Protein AF-A0AAY5EE55-F1 (afdb_monomer)

Sequence (866 aa):
MGDDSEWMTLPTDQKCEHKVWKARLSGYTEALQQFQRVTDEKSPEWGKYQGLIKTFVADSNAVAQLKGLEAALAYVEKAHVASRTVGEVVSGVVCKVFNQPKARAKELGSDICLMYIEIEKGLDNKNPKIRIKEEKSLKVLKWNFITPREEYVDQLKTQMMPCVAKWLMEDLFHSDFQRHVKAIGTLIEHLEAETGATVSCLDLILKWFTLRFFDTNTSVLMKALEYLRVLFQMLINKDYHLTEHEATSFIPYLILKMGEPKDVVRKDVRGICRLLGQVYPASKIFLFLMDGTKSKNSKQRAECLEELGCLVGMCGMLVFQQTASNALREIAGHIADRDTAVRNAALNALVTAYNICGEQVYKLIGQLSEKSMSMLEERLKRSVKKPSAPAASRPPEEKPSGSANACLLRKPSLRLSEIRSQNAAVQKQNSEVPCMFQLDQNFIMELPELFIPNLAVVDSEEPWLDMPEFKFSLVEPVCSINLIISQVASSDAKTSIQALTKIAEILRHNSEWQVMSGHVDELVVSLLMQLRLLASRRMAAERLEAQRDVDELYSSVIGSLNQLVLAGKLAQEASPGVLKDLVQALLSLILDPQQQQCGGESQLIRAVHILLSTLLKTADSTSTLSALLMLLQESCNSSTCSSEFKELVMKCHWRMIKLLPEKVEALYLDRVLLDIHNFLKVFPREVIRQKPIDLIHRTVKTLLHTLYRLVGPKIMDHLSLIENRDESAVEAHLKRAMKHYVPSLSQVVRSCKCSWLLVFTVHLKPAGPVKSSTKSAAVPFSTENFNPAHFQERLRVRCGLPVVSSKPALPSSMDMLQSQLSQLLEAREEQDSQNVRPRSPVTPVGPPPDLSDFIARLERIKANLH

Secondary structure (DSSP, 8-state):
---TTGGGGS-HHHHHH-SSHHHHHHHHHHHHHHHHH---TT-THHHHHTTTHHHHHH-SSTTHHHHHHHHHHHHHTT-GGGGGTHHHHHHHHHHHTTTSS-HHHHHHHHHHHHHHHHHHHHHHHH-HHHHHHHHHTTSS--S--SS--HHHHHHHHHHHTTTS-HHHHHHHT-S-HHHHHHHHHHHHHHTTTSHHHHHHTHHHHHHHHHHHTT-S-HHHHHHHHHHHHHHHHHHHHTTPPPPHHHHHHHHHHHHHGGG-SSHHHHHHHHHHHHHHTTTS-HHHHHHHHHHHTT-S-HHHHHHHHHHHHHHHHHHGGGGGTT-HHHHHHHHHHGGG-SSHHHHHHHHHHHHHHHHHHTTHHHHHH----HHHHHHHHHHHHHHS-----------------------------------SSS--SS---------TT---TTTT------------------PPPP-----------THHHHHHHHHHT-SSHHHHHHHHHHHHHHTT-TTTGGGGTT-HHHHHHHHHHHHHHHHHHHTT--SHHHHHHHHHHHHHHHHHHHHHHHT-SHHHHS-HHHHHHHHHHHHHHHT-TTTSSSSS--HHHHHHHHHHHHHHHHS-HHHHHHHHHHHHHHHHH-TTS-HHHHHHHHHHHHHHHHHHHHHGGG--HHHHHHHHHHHHHHS-TTTTTSHHHHHHHHHHHHHHHHHHHHHGGGGGTT-TT-S-TTT-TTHHHHHHHGGG-PPPHHHHHTT------------------------------------SHHHHHHHHHHS-PPPPP---PPPPHHHHHHHHHHHHHHHHHHHHTS------------PPPPTHHHHHHHHHHHTT--

Radius of gyration: 39.8 Å; Cα contacts (8 Å, |Δi|>4): 716; chains: 1; bounding box: 117×110×102 Å

Solvent-accessible surface area (backbone atoms only — not comparable to full-atom values): 52121 Å² total; per-residue (Å²): 133,82,77,95,57,68,68,75,78,50,57,50,73,59,17,51,71,39,91,52,59,72,42,20,35,47,11,24,53,52,45,33,53,47,44,70,67,58,84,59,46,80,45,72,73,52,61,72,44,60,80,48,51,38,50,28,41,48,46,91,46,80,66,35,19,51,43,13,35,56,26,42,38,48,37,55,80,46,31,71,65,36,79,78,37,45,72,58,36,51,48,22,25,65,70,57,24,65,75,48,91,53,64,72,43,36,50,49,44,47,53,43,52,51,53,47,50,51,48,49,53,35,49,41,45,43,32,56,74,45,50,55,47,37,36,74,67,64,77,43,83,68,70,74,72,96,65,91,51,68,75,59,52,54,51,48,50,62,41,40,54,66,65,44,60,68,76,52,52,57,26,65,70,47,97,44,65,68,38,39,40,50,39,46,49,54,53,52,73,43,43,82,81,41,44,72,60,50,63,50,41,39,56,60,54,44,42,52,50,48,54,52,67,71,53,89,51,64,66,45,45,53,50,49,48,54,39,50,46,52,49,44,52,48,31,54,75,66,73,47,64,60,49,74,64,46,44,63,44,28,51,66,54,55,49,58,45,38,41,46,90,51,65,67,55,28,54,50,47,54,50,40,54,61,42,44,53,70,26,39,63,53,44,60,54,46,53,55,34,55,57,35,46,71,46,90,48,57,54,18,21,17,51,27,31,42,50,49,22,48,51,39,63,74,54,43,76,67,44,42,67,94,46,44,46,58,53,43,25,55,44,55,54,34,47,73,46,89,49,68,61,30,21,48,20,23,48,52,24,49,48,39,50,30,76,74,54,44,75,57,45,62,72,32,38,50,94,68,56,67,74,49,48,51,55,47,50,54,51,46,63,60,64,71,72,68,84,92,84,89,87,83,83,85,88,90,88,87,88,92,87,80,89,88,86,88,81,90,87,87,86,87,86,83,86,95,83,87,88,88,86,86,84,89,84,89,86,79,86,86,89,83,78,83,77,90,75,73,81,63,84,65,80,80,62,87,74,86,88,76,73,80,74,85,79,62,95,73,92,71,92,76,82,80,78,94,70,84,89,79,87,74,90,78,85,85,58,78,74,57,52,61,55,39,41,58,32,37,47,42,92,48,65,65,59,15,47,57,26,40,52,54,51,45,48,42,55,65,38,92,88,43,46,72,76,47,59,92,43,46,51,60,41,51,51,21,52,52,49,30,52,55,51,49,57,57,49,63,79,68,59,91,44,78,66,62,49,50,60,48,52,52,46,51,51,47,50,54,50,38,52,41,42,47,34,67,58,26,64,56,28,44,70,40,43,33,66,55,50,26,55,49,54,50,51,54,56,52,59,66,66,36,67,78,58,68,67,52,99,59,87,42,66,64,50,53,50,47,52,50,43,52,60,42,36,77,67,39,27,38,65,42,38,49,50,50,8,50,51,50,46,51,52,49,50,70,73,37,93,83,56,53,70,68,58,52,48,51,53,48,51,52,50,54,51,49,59,70,48,38,88,83,46,57,92,74,44,58,55,37,56,55,51,39,53,51,37,53,54,51,65,78,55,46,81,85,69,42,81,44,69,70,52,39,57,54,52,48,51,56,48,51,47,54,52,48,52,42,70,73,62,38,82,61,57,66,71,40,53,71,76,46,88,63,54,94,79,26,71,54,52,66,43,51,68,49,51,64,78,68,62,72,88,57,66,76,67,48,65,79,70,59,90,67,82,84,92,81,91,88,80,91,90,84,92,86,92,87,89,93,89,90,91,90,92,88,90,89,88,94,89,90,90,88,89,85,78,68,78,80,48,59,65,60,51,61,75,72,68,77,73,83,89,82,89,82,82,83,87,80,82,68,80,60,62,58,52,53,53,52,51,50,52,61,46,55,62,45,58,57,58,75,69,70,82,81,84,85,87,87,86,85,87,88,83,87,84,84,88,73,72,64,65,59,55,62,49,52,58,63,54,65,69,71,75,121

Foldseek 3Di:
DDDPCPLVPDDLLCLCVDPDLVSVLVSLVVLLVVLVPDPALADCVLVSCLVRLLCLLQPPDPNSNLSSLSSSLSSLQRHPSVLVCLQSNLCSLLVPQVPDPDPSSVVSSVSSNVSNVVVVLLVLLLAPVSVVVCCVVVVAPQLDDPADDPSLVVSLLSSCVSLDDPVLSPLLNDPDLVSLLVSLVVCQVCCVVCVVSCVSCVLSLLLSVLNVLPDPDVSSLVSSLVSLLVVLVVCLVVLAADDPRSCNNHLLSLLVQLLDPDPVSVVSSLSSLVSNVSRYPLLVSLVSLLVQLVDPRLSSVLSSLQVLLVSCLVPPPVSCPPNQLVSLLSLLVQCPDPDPSNNVSSLSSLLSNCVRVPPVSVVSNPDDDPVSVVVSVVSNVVVVPDDDDDDDDDDDDDDDDDDDDDDDDDDDDDDDDPPPPPDPDPDDDDDDDPDPPDDDPVPPDDDPPDDPPPPDPDPDDDDDDDDDPPDDDDDDDLVVLLVLLQQCLDPDLVSNLVSLVVLLVQLPDPVRVVSCVVVLLSNLVSLLSNLVVLVVQVVVDPDPVVVVSSVSSLVSSLSSLQSCLVSQVNLARHALQSLLSNLLSLLVVLVPVVCVPPPDNRVSPVSSVVSLLSSLVRYQLQSNLLSLLVNLLCLVVDPPRDPSSNVVSLVSLVSNLVCCLVCVVRYLLLSSLVSLQVSCVVPDPVNCPDVSSVVSNVSSLSSLVSNCLRVPPCSVVSPVPPPPQVPGPSNVSSVVCVVVDDDDCVVVVVPDPDDDDDDDDDDDDDDDYDDDDDDDDDDDDDDDDDDCPVPSVVVVVPSDDDDDDDDDDDDDPVVVVVVVVVVVVVVVVVVVPPDDDDDDDDDDDDDDDDPVVVVVVVVVVVVVPD

Mean predicted aligned error: 22.79 Å

Structure (mmCIF, N/CA/C/O backbone):
data_AF-A0AAY5EE55-F1
#
_entry.id   AF-A0AAY5EE55-F1
#
loop_
_atom_site.group_PDB
_atom_site.id
_atom_site.type_symbol
_atom_site.label_atom_id
_atom_site.label_alt_id
_atom_site.label_comp_id
_atom_site.label_asym_id
_atom_site.label_entity_id
_atom_site.label_seq_id
_atom_site.pdbx_PDB_ins_code
_atom_site.Cartn_x
_atom_site.Cartn_y
_atom_site.Cartn_z
_atom_site.occupancy
_atom_site.B_iso_or_equiv
_atom_site.auth_seq_id
_atom_site.auth_comp_id
_atom_site.auth_asym_id
_atom_site.auth_atom_id
_atom_site.pdbx_PDB_model_num
ATOM 1 N N . MET A 1 1 ? 41.375 -5.304 -60.492 1.00 41.66 1 MET A N 1
ATOM 2 C CA . MET A 1 1 ? 41.155 -4.615 -59.201 1.00 41.66 1 MET A CA 1
ATOM 3 C C . MET A 1 1 ? 39.657 -4.655 -58.952 1.00 41.66 1 MET A C 1
ATOM 5 O O . MET A 1 1 ? 38.935 -4.397 -59.905 1.00 41.66 1 MET A O 1
ATOM 9 N N . GLY A 1 2 ? 39.206 -5.087 -57.771 1.00 45.06 2 GLY A N 1
ATOM 10 C CA . GLY A 1 2 ? 37.775 -5.080 -57.429 1.00 45.06 2 GLY A CA 1
ATOM 11 C C . GLY A 1 2 ? 37.289 -3.657 -57.153 1.00 45.06 2 GLY A C 1
ATOM 12 O O . GLY A 1 2 ? 38.109 -2.802 -56.818 1.00 45.06 2 GLY A O 1
ATOM 13 N N . ASP A 1 3 ? 35.994 -3.406 -57.328 1.00 49.88 3 ASP A N 1
ATOM 14 C CA . ASP A 1 3 ? 35.436 -2.058 -57.242 1.00 49.88 3 ASP A CA 1
ATOM 15 C C . ASP A 1 3 ? 35.386 -1.566 -55.784 1.00 49.88 3 ASP A C 1
ATOM 17 O O . ASP A 1 3 ? 34.735 -2.150 -54.917 1.00 49.88 3 ASP A O 1
ATOM 21 N N . ASP A 1 4 ? 36.084 -0.462 -55.511 1.00 56.56 4 ASP A N 1
ATOM 22 C CA . ASP A 1 4 ? 36.176 0.169 -54.189 1.00 56.56 4 ASP A CA 1
ATOM 23 C C . ASP A 1 4 ? 34.875 0.931 -53.823 1.00 56.56 4 ASP A C 1
ATOM 25 O O . ASP A 1 4 ? 34.838 1.622 -52.803 1.00 56.56 4 ASP A O 1
ATOM 29 N N . SER A 1 5 ? 33.819 0.800 -54.647 1.00 64.19 5 SER A N 1
ATOM 30 C CA . SER A 1 5 ? 32.558 1.561 -54.602 1.00 64.19 5 SER A CA 1
ATOM 31 C C . SER A 1 5 ? 31.309 0.755 -54.207 1.00 64.19 5 SER A C 1
ATOM 33 O O . SER A 1 5 ? 30.334 1.365 -53.767 1.00 64.19 5 SER A O 1
ATOM 35 N N . GLU A 1 6 ? 31.292 -0.582 -54.326 1.00 71.88 6 GLU A N 1
ATOM 36 C CA . GLU A 1 6 ? 30.066 -1.404 -54.150 1.00 71.88 6 GLU A CA 1
ATOM 37 C C . GLU A 1 6 ? 29.343 -1.127 -52.817 1.00 71.88 6 GLU A C 1
ATOM 39 O O . GLU A 1 6 ? 28.124 -0.932 -52.767 1.00 71.88 6 GLU A O 1
ATOM 44 N N . TRP A 1 7 ? 30.117 -1.016 -51.733 1.00 78.00 7 TRP A N 1
ATOM 45 C CA . TRP A 1 7 ? 29.623 -0.783 -50.374 1.00 78.00 7 TRP A CA 1
ATOM 46 C C . TRP A 1 7 ? 28.949 0.584 -50.171 1.00 78.00 7 TRP A C 1
ATOM 48 O O . TRP A 1 7 ? 28.252 0.768 -49.172 1.00 78.00 7 TRP A O 1
ATOM 58 N N . MET A 1 8 ? 29.114 1.552 -51.083 1.00 80.62 8 MET A N 1
ATOM 59 C CA . MET A 1 8 ? 28.466 2.867 -50.961 1.00 80.62 8 MET A CA 1
ATOM 60 C C . MET A 1 8 ? 26.938 2.768 -51.057 1.00 80.62 8 MET A C 1
ATOM 62 O O . MET A 1 8 ? 26.236 3.577 -50.444 1.00 80.62 8 MET A O 1
ATOM 66 N N . THR A 1 9 ? 26.437 1.749 -51.764 1.00 82.38 9 THR A N 1
ATOM 67 C CA . THR A 1 9 ? 25.004 1.457 -51.939 1.00 82.38 9 THR A CA 1
ATOM 68 C C . THR A 1 9 ? 24.342 0.817 -50.714 1.00 82.38 9 THR A C 1
ATOM 70 O O . THR A 1 9 ? 23.115 0.794 -50.629 1.00 82.38 9 THR A O 1
ATOM 73 N N . LEU A 1 10 ? 25.129 0.308 -49.757 1.00 86.94 10 LEU A N 1
ATOM 74 C CA . LEU A 1 10 ? 24.610 -0.427 -48.603 1.00 86.94 10 LEU A CA 1
ATOM 75 C C . LEU A 1 10 ? 23.895 0.490 -47.586 1.00 86.94 10 LEU A C 1
ATOM 77 O O . LEU A 1 10 ? 24.280 1.655 -47.422 1.00 86.94 10 LEU A O 1
ATOM 81 N N . PRO A 1 11 ? 22.909 -0.042 -46.837 1.00 88.06 11 PRO A N 1
ATOM 82 C CA . PRO A 1 11 ? 22.361 0.603 -45.646 1.00 88.06 11 PRO A CA 1
ATOM 83 C C . PRO A 1 11 ? 23.442 0.985 -44.624 1.00 88.06 11 PRO A C 1
ATOM 85 O O . PRO A 1 11 ? 24.463 0.306 -44.487 1.00 88.06 11 PRO A O 1
ATOM 88 N N . THR A 1 12 ? 23.216 2.073 -43.887 1.00 89.06 12 THR A N 1
ATOM 89 C CA . THR A 1 12 ? 24.181 2.628 -42.921 1.00 89.06 12 THR A CA 1
ATOM 90 C C . THR A 1 12 ? 24.574 1.634 -41.823 1.00 89.06 12 THR A C 1
ATOM 92 O O . THR A 1 12 ? 25.749 1.532 -41.479 1.00 89.06 12 THR A O 1
ATOM 95 N N . ASP A 1 13 ? 23.619 0.856 -41.320 1.00 87.81 13 ASP A N 1
ATOM 96 C CA . ASP A 1 13 ? 23.825 -0.239 -40.369 1.00 87.81 13 ASP A CA 1
ATOM 97 C C . ASP A 1 13 ? 24.778 -1.313 -40.925 1.00 87.81 13 ASP A C 1
ATOM 99 O O . ASP A 1 13 ? 25.753 -1.676 -40.268 1.00 87.81 13 ASP A O 1
ATOM 103 N N . GLN A 1 14 ? 24.582 -1.737 -42.176 1.00 89.12 14 GLN A N 1
ATOM 104 C CA . GLN A 1 14 ? 25.439 -2.729 -42.839 1.00 89.12 14 GLN A CA 1
ATOM 105 C C . GLN A 1 14 ? 26.836 -2.174 -43.158 1.00 89.12 14 GLN A C 1
ATOM 107 O O . GLN A 1 14 ? 27.831 -2.897 -43.065 1.00 89.12 14 GLN A O 1
ATOM 112 N N . LYS A 1 15 ? 26.947 -0.876 -43.475 1.00 91.44 15 LYS A N 1
ATOM 113 C CA . LYS A 1 15 ? 28.243 -0.191 -43.624 1.00 91.44 15 LYS A CA 1
ATOM 114 C C . LYS A 1 15 ? 29.053 -0.217 -42.330 1.00 91.44 15 LYS A C 1
ATOM 116 O O . LYS A 1 15 ? 30.260 -0.437 -42.403 1.00 91.44 15 LYS A O 1
ATOM 121 N N . CYS A 1 16 ? 28.417 -0.039 -41.169 1.00 90.50 16 CYS A N 1
ATOM 122 C CA . CYS A 1 16 ? 29.080 -0.059 -39.860 1.00 90.50 16 CYS A CA 1
ATOM 123 C C . CYS A 1 16 ? 29.742 -1.405 -39.520 1.00 90.50 16 CYS A C 1
ATOM 125 O O . CYS A 1 16 ? 30.752 -1.409 -38.825 1.00 90.50 16 CYS A O 1
ATOM 127 N N . GLU A 1 17 ? 29.238 -2.535 -40.025 1.00 90.81 17 GLU A N 1
ATOM 128 C CA . GLU A 1 17 ? 29.849 -3.862 -39.808 1.00 90.81 17 GLU A CA 1
ATOM 129 C C . GLU A 1 17 ? 30.761 -4.323 -40.959 1.00 90.81 17 GLU A C 1
ATOM 131 O O . GLU A 1 17 ? 31.400 -5.376 -40.882 1.00 90.81 17 GLU A O 1
ATOM 136 N N . HIS A 1 18 ? 30.861 -3.545 -42.040 1.00 92.31 18 HIS A N 1
ATOM 137 C CA . HIS A 1 18 ? 31.529 -3.982 -43.261 1.00 92.31 18 HIS A CA 1
ATOM 138 C C . HIS A 1 18 ? 33.036 -4.256 -43.069 1.00 92.31 18 HIS A C 1
ATOM 140 O O . HIS A 1 18 ? 33.745 -3.565 -42.333 1.00 92.31 18 HIS A O 1
ATOM 146 N N . LYS A 1 19 ? 33.572 -5.253 -43.790 1.00 90.12 19 LYS A N 1
ATOM 147 C CA . LYS A 1 19 ? 34.979 -5.690 -43.666 1.00 90.12 19 LYS A CA 1
ATOM 148 C C . LYS A 1 19 ? 35.979 -4.560 -43.961 1.00 90.12 19 LYS A C 1
ATOM 150 O O . LYS A 1 19 ? 36.999 -4.441 -43.279 1.00 90.12 19 LYS A O 1
ATOM 155 N N . VAL A 1 20 ? 35.675 -3.702 -44.937 1.00 91.75 20 VAL A N 1
ATOM 156 C CA . VAL A 1 20 ? 36.525 -2.568 -45.342 1.00 91.75 20 VAL A CA 1
ATOM 157 C C . VAL A 1 20 ? 36.358 -1.393 -44.373 1.00 91.75 20 VAL A C 1
ATOM 159 O O . VAL A 1 20 ? 35.267 -0.847 -44.232 1.00 91.75 20 VAL A O 1
ATOM 162 N N . TRP A 1 21 ? 37.451 -0.938 -43.753 1.00 92.56 21 TRP A N 1
ATOM 163 C CA . TRP A 1 21 ? 37.415 0.143 -42.753 1.00 92.56 21 TRP A CA 1
ATOM 164 C C . TRP A 1 21 ? 36.934 1.499 -43.306 1.00 92.56 21 TRP A C 1
ATOM 166 O O . TRP A 1 21 ? 36.312 2.258 -42.567 1.00 92.56 21 TRP A O 1
ATOM 176 N N . LYS A 1 22 ? 37.161 1.788 -44.601 1.00 92.69 22 LYS A N 1
ATOM 177 C CA . LYS A 1 22 ? 36.597 2.970 -45.288 1.00 92.69 22 LYS A CA 1
ATOM 178 C C . LYS A 1 22 ? 35.063 2.972 -45.232 1.00 92.69 22 LYS A C 1
ATOM 180 O O . LYS A 1 22 ? 34.459 4.005 -44.960 1.00 92.69 22 LYS A O 1
ATOM 185 N N . ALA A 1 23 ? 34.451 1.804 -45.439 1.00 91.31 23 ALA A N 1
ATOM 186 C CA . ALA A 1 23 ? 33.003 1.638 -45.407 1.00 91.31 23 ALA A CA 1
ATOM 187 C C . ALA A 1 23 ? 32.446 1.850 -43.995 1.00 91.31 23 ALA A C 1
ATOM 189 O O . ALA A 1 23 ? 31.485 2.598 -43.835 1.00 91.31 23 ALA A O 1
ATOM 190 N N . ARG A 1 24 ? 33.109 1.300 -42.964 1.00 94.56 24 ARG A N 1
ATOM 191 C CA . ARG A 1 24 ? 32.740 1.551 -41.557 1.00 94.56 24 ARG A CA 1
ATOM 192 C C . ARG A 1 24 ? 32.867 3.021 -41.176 1.00 94.56 24 ARG A C 1
ATOM 194 O O . ARG A 1 24 ? 31.969 3.558 -40.546 1.00 94.56 24 ARG A O 1
ATOM 201 N N . LEU A 1 25 ? 33.922 3.706 -41.627 1.00 94.12 25 LEU A N 1
ATOM 202 C CA . LEU A 1 25 ? 34.080 5.152 -41.432 1.00 94.12 25 LEU A CA 1
ATOM 203 C C . LEU A 1 25 ? 32.939 5.963 -42.085 1.00 94.12 25 LEU A C 1
ATOM 205 O O . LEU A 1 25 ? 32.470 6.932 -41.482 1.00 94.12 25 LEU A O 1
ATOM 209 N N . SER A 1 26 ? 32.455 5.557 -43.268 1.00 93.44 26 SER A N 1
ATOM 210 C CA . SER A 1 26 ? 31.237 6.129 -43.870 1.00 93.44 26 SER A CA 1
ATOM 211 C C . SER A 1 26 ? 30.008 5.822 -43.018 1.00 93.44 26 SER A C 1
ATOM 213 O O . SER A 1 26 ? 29.298 6.746 -42.635 1.00 93.44 26 SER A O 1
ATOM 215 N N . GLY A 1 27 ? 29.813 4.557 -42.629 1.00 93.81 27 GLY A N 1
ATOM 216 C CA . GLY A 1 27 ? 28.714 4.106 -41.773 1.00 93.81 27 GLY A CA 1
ATOM 217 C C . GLY A 1 27 ? 28.622 4.886 -40.460 1.00 93.81 27 GLY A C 1
ATOM 218 O O . GLY A 1 27 ? 27.580 5.459 -40.167 1.00 93.81 27 GLY A O 1
ATOM 219 N N . TYR A 1 28 ? 29.719 5.026 -39.711 1.00 95.69 28 TYR A N 1
ATOM 220 C CA . TYR A 1 28 ? 29.747 5.818 -38.474 1.00 95.69 28 TYR A CA 1
ATOM 221 C C . TYR A 1 28 ? 29.484 7.316 -38.725 1.00 95.69 28 TYR A C 1
ATOM 223 O O . TYR A 1 28 ? 28.889 7.989 -37.886 1.00 95.69 28 TYR A O 1
ATOM 231 N N . THR A 1 29 ? 29.893 7.856 -39.880 1.00 94.88 29 THR A N 1
ATOM 232 C CA . THR A 1 29 ? 29.621 9.257 -40.256 1.00 94.88 29 THR A CA 1
ATOM 233 C C . THR A 1 29 ? 28.149 9.474 -40.616 1.00 94.88 29 THR A C 1
ATOM 235 O O . THR A 1 29 ? 27.551 10.462 -40.190 1.00 94.88 29 THR A O 1
ATOM 238 N N . GLU A 1 30 ? 27.551 8.548 -41.363 1.00 93.38 30 GLU A N 1
ATOM 239 C CA . GLU A 1 30 ? 26.123 8.513 -41.688 1.00 93.38 30 GLU A CA 1
ATOM 240 C C . GLU A 1 30 ? 25.273 8.311 -40.418 1.00 93.38 30 GLU A C 1
ATOM 242 O O . GLU A 1 30 ? 24.309 9.045 -40.206 1.00 93.38 30 GLU A O 1
ATOM 247 N N . ALA A 1 31 ? 25.665 7.388 -39.533 1.00 92.00 31 ALA A N 1
ATOM 248 C CA . ALA A 1 31 ? 24.994 7.104 -38.265 1.00 92.00 31 ALA A CA 1
ATOM 249 C C . ALA A 1 31 ? 25.033 8.313 -37.317 1.00 92.00 31 ALA A C 1
ATOM 251 O O . ALA A 1 31 ? 23.994 8.700 -36.790 1.00 92.00 31 ALA A O 1
ATOM 252 N N . LEU A 1 32 ? 26.180 8.993 -37.181 1.00 93.50 32 LEU A N 1
ATOM 253 C CA . LEU A 1 32 ? 26.273 10.256 -36.437 1.00 93.50 32 LEU A CA 1
ATOM 254 C C . LEU A 1 32 ? 25.287 11.308 -36.975 1.00 93.50 32 LEU A C 1
ATOM 256 O O . LEU A 1 32 ? 24.595 11.954 -36.191 1.00 93.50 32 LEU A O 1
ATOM 260 N N . GLN A 1 33 ? 25.174 11.461 -38.300 1.00 92.62 33 GLN A N 1
ATOM 261 C CA . GLN A 1 33 ? 24.195 12.382 -38.891 1.00 92.62 33 GLN A CA 1
ATOM 262 C C . GLN A 1 33 ? 22.745 11.946 -38.628 1.00 92.62 33 GLN A C 1
ATOM 264 O O . GLN A 1 33 ? 21.881 12.805 -38.452 1.00 92.62 33 GLN A O 1
ATOM 269 N N . GLN A 1 34 ? 22.456 10.643 -38.576 1.00 89.81 34 GLN A N 1
ATOM 270 C CA . GLN A 1 34 ? 21.138 10.131 -38.186 1.00 89.81 34 GLN A CA 1
ATOM 271 C C . GLN A 1 34 ? 20.844 10.451 -36.713 1.00 89.81 34 GLN A C 1
ATOM 273 O O . GLN A 1 34 ? 19.822 11.072 -36.430 1.00 89.81 34 GLN A O 1
ATOM 278 N N . PHE A 1 35 ? 21.759 10.149 -35.788 1.00 90.56 35 PHE A N 1
ATOM 279 C CA . PHE A 1 35 ? 21.613 10.442 -34.355 1.00 90.56 35 PHE A CA 1
ATOM 280 C C . PHE A 1 35 ? 21.492 11.947 -34.071 1.00 90.56 35 PHE A C 1
ATOM 282 O O . PHE A 1 35 ? 20.757 12.370 -33.178 1.00 90.56 35 PHE A O 1
ATOM 289 N N . GLN A 1 36 ? 22.148 12.793 -34.866 1.00 87.94 36 GLN A N 1
ATOM 290 C CA . GLN A 1 36 ? 21.980 14.245 -34.794 1.00 87.94 36 GLN A CA 1
ATOM 291 C C . GLN A 1 36 ? 20.592 14.706 -35.274 1.00 87.94 36 GLN A C 1
ATOM 293 O O . GLN A 1 36 ? 20.033 15.615 -34.663 1.00 87.94 36 GLN A O 1
ATOM 298 N N . ARG A 1 37 ? 20.013 14.063 -36.301 1.00 87.00 37 ARG A N 1
ATOM 299 C CA . ARG A 1 37 ? 18.695 14.400 -36.881 1.00 87.00 37 ARG A CA 1
ATOM 300 C C . ARG A 1 37 ? 17.495 13.807 -36.136 1.00 87.00 37 ARG A C 1
ATOM 302 O O . ARG A 1 37 ? 16.417 14.392 -36.208 1.00 87.00 37 ARG A O 1
ATOM 309 N N . VAL A 1 38 ? 17.639 12.667 -35.459 1.00 83.69 38 VAL A N 1
ATOM 310 C CA . VAL A 1 38 ? 16.550 12.078 -34.663 1.00 83.69 38 VAL A CA 1
ATOM 311 C C . VAL A 1 38 ? 16.305 12.938 -33.419 1.00 83.69 38 VAL A C 1
ATOM 313 O O . VAL A 1 38 ? 17.211 13.178 -32.617 1.00 83.69 38 VAL A O 1
ATOM 316 N N . THR A 1 39 ? 15.066 13.413 -33.281 1.00 74.00 39 THR A N 1
ATOM 317 C CA . THR A 1 39 ? 14.591 14.260 -32.171 1.00 74.00 39 THR A CA 1
ATOM 318 C C . THR A 1 39 ? 13.736 13.512 -31.146 1.00 74.00 39 THR A C 1
ATOM 320 O O . THR A 1 39 ? 13.447 14.067 -30.092 1.00 74.00 39 THR A O 1
ATOM 323 N N . ASP A 1 40 ? 13.326 12.275 -31.440 1.00 75.00 40 ASP A N 1
ATOM 324 C CA . ASP A 1 40 ? 12.568 11.412 -30.529 1.00 75.00 40 ASP A CA 1
ATOM 325 C C . ASP A 1 40 ? 13.486 10.347 -29.913 1.00 75.00 40 ASP A C 1
ATOM 327 O O . ASP A 1 40 ? 13.949 9.432 -30.598 1.00 75.00 40 ASP A O 1
ATOM 331 N N . GLU A 1 41 ? 13.723 10.452 -28.606 1.00 75.62 41 GLU A N 1
ATOM 332 C CA . GLU A 1 41 ? 14.512 9.519 -27.786 1.00 75.62 41 GLU A CA 1
ATOM 333 C C . GLU A 1 41 ? 13.987 8.071 -27.831 1.00 75.62 41 GLU A C 1
ATOM 335 O O . GLU A 1 41 ? 14.740 7.123 -27.588 1.00 75.62 41 GLU A O 1
ATOM 340 N N . LYS A 1 42 ? 12.694 7.886 -28.135 1.00 76.06 42 LYS A N 1
ATOM 341 C CA . LYS A 1 42 ? 11.995 6.590 -28.171 1.00 76.06 42 LYS A CA 1
ATOM 342 C C . LYS A 1 42 ? 11.828 6.026 -29.585 1.00 76.06 42 LYS A C 1
ATOM 344 O O . LYS A 1 42 ? 11.233 4.959 -29.736 1.00 76.06 42 LYS A O 1
ATOM 349 N N . SER A 1 43 ? 12.374 6.696 -30.603 1.00 82.06 43 SER A N 1
ATOM 350 C CA . SER A 1 43 ? 12.324 6.242 -31.996 1.00 82.06 43 SER A CA 1
ATOM 351 C C . SER A 1 43 ? 12.847 4.801 -32.157 1.00 82.06 43 SER A C 1
ATOM 353 O O . SER A 1 43 ? 13.914 4.476 -31.624 1.00 82.06 43 SER A O 1
ATOM 355 N N . PRO A 1 44 ? 12.172 3.927 -32.934 1.00 80.50 44 PRO A N 1
ATOM 356 C CA . PRO A 1 44 ? 12.634 2.557 -33.173 1.00 80.50 44 PRO A CA 1
ATOM 357 C C . PRO A 1 44 ? 13.977 2.496 -33.921 1.00 80.50 44 PRO A C 1
ATOM 359 O O . PRO A 1 44 ? 14.662 1.476 -33.863 1.00 80.50 44 PRO A O 1
ATOM 362 N N . GLU A 1 45 ? 14.392 3.589 -34.572 1.00 82.56 45 GLU A N 1
ATOM 363 C CA . GLU A 1 45 ? 15.696 3.713 -35.234 1.00 82.56 45 GLU A CA 1
ATOM 364 C C . GLU A 1 45 ? 16.873 3.485 -34.272 1.00 82.56 45 GLU A C 1
ATOM 366 O O . GLU A 1 45 ? 17.850 2.838 -34.648 1.00 82.56 45 GLU A O 1
ATOM 371 N N . TRP A 1 46 ? 16.761 3.912 -33.006 1.00 85.62 46 TRP A N 1
ATOM 372 C CA . TRP A 1 46 ? 17.789 3.655 -31.989 1.00 85.62 46 TRP A CA 1
ATOM 373 C C . TRP A 1 46 ? 17.993 2.153 -31.736 1.00 85.62 46 TRP A C 1
ATOM 375 O O . TRP A 1 46 ? 19.116 1.704 -31.511 1.00 85.62 46 TRP A O 1
ATOM 385 N N . GLY A 1 47 ? 16.923 1.355 -31.828 1.00 84.00 47 GLY A N 1
ATOM 386 C CA . GLY A 1 47 ? 16.966 -0.092 -31.609 1.00 84.00 47 GLY A CA 1
ATOM 387 C C . GLY A 1 47 ? 17.869 -0.833 -32.599 1.00 84.00 47 GLY A C 1
ATOM 388 O O . GLY A 1 47 ? 18.526 -1.797 -32.208 1.00 84.00 47 GLY A O 1
ATOM 389 N N . LYS A 1 48 ? 17.977 -0.347 -33.845 1.00 86.25 48 LYS A N 1
ATOM 390 C CA . LYS A 1 48 ? 18.838 -0.934 -34.891 1.00 86.25 48 LYS A CA 1
ATOM 391 C C . LYS A 1 48 ? 20.315 -0.921 -34.495 1.00 86.25 48 LYS A C 1
ATOM 393 O O . LYS A 1 48 ? 21.041 -1.871 -34.760 1.00 86.25 48 LYS A O 1
ATOM 398 N N . TYR A 1 49 ? 20.745 0.139 -33.813 1.00 88.94 49 TYR A N 1
ATOM 399 C CA . TYR A 1 49 ? 22.137 0.331 -33.415 1.00 88.94 49 TYR A CA 1
ATOM 400 C C . TYR A 1 49 ? 22.469 -0.255 -32.033 1.00 88.94 49 TYR A C 1
ATOM 402 O O . TYR A 1 49 ? 23.647 -0.346 -31.692 1.00 88.94 49 TYR A O 1
ATOM 410 N N . GLN A 1 50 ? 21.477 -0.734 -31.265 1.00 85.94 50 GLN A N 1
ATOM 411 C CA . GLN A 1 50 ? 21.680 -1.263 -29.906 1.00 85.94 50 GLN A CA 1
ATOM 412 C C . GLN A 1 50 ? 22.681 -2.435 -29.862 1.00 85.94 50 GLN A C 1
ATOM 414 O O . GLN A 1 50 ? 23.468 -2.529 -28.926 1.00 85.94 50 GLN A O 1
ATOM 419 N N . GLY A 1 51 ? 22.687 -3.314 -30.872 1.00 84.38 51 GLY A N 1
ATOM 420 C CA . GLY A 1 51 ? 23.676 -4.398 -30.987 1.00 84.38 51 GLY A CA 1
ATOM 421 C C . GLY A 1 51 ? 25.011 -3.973 -31.616 1.00 84.38 51 GLY A C 1
ATOM 422 O O . GLY A 1 51 ? 26.040 -4.595 -31.351 1.00 84.38 51 GLY A O 1
ATOM 423 N N . LEU A 1 52 ? 24.993 -2.905 -32.421 1.00 89.88 52 LEU A N 1
ATOM 424 C CA . LEU A 1 52 ? 26.123 -2.437 -33.228 1.00 89.88 52 LEU A CA 1
ATOM 425 C C . LEU A 1 52 ? 27.066 -1.519 -32.445 1.00 89.88 52 LEU A C 1
ATOM 427 O O . LEU A 1 52 ? 28.268 -1.519 -32.680 1.00 89.88 52 LEU A O 1
ATOM 431 N N . ILE A 1 53 ? 26.551 -0.741 -31.493 1.00 92.06 53 ILE A N 1
ATOM 432 C CA . ILE A 1 53 ? 27.282 0.368 -30.860 1.00 92.06 53 ILE A CA 1
ATOM 433 C C . ILE A 1 53 ? 28.568 -0.057 -30.117 1.00 92.06 53 ILE A C 1
ATOM 435 O O . ILE A 1 53 ? 29.497 0.738 -29.968 1.00 92.06 53 ILE A O 1
ATOM 439 N N . LYS A 1 54 ? 28.687 -1.335 -29.725 1.00 92.12 54 LYS A N 1
ATOM 440 C CA . LYS A 1 54 ? 29.940 -1.912 -29.205 1.00 92.12 54 LYS A CA 1
ATOM 441 C C . LYS A 1 54 ? 31.061 -1.993 -30.248 1.00 92.12 54 LYS A C 1
ATOM 443 O O . LYS A 1 54 ? 32.224 -1.839 -29.885 1.00 92.12 54 LYS A O 1
ATOM 448 N N . THR A 1 55 ? 30.756 -2.204 -31.532 1.00 91.75 55 THR A N 1
ATOM 449 C CA . THR A 1 55 ? 31.773 -2.294 -32.596 1.00 91.75 55 THR A CA 1
ATOM 450 C C . THR A 1 55 ? 32.380 -0.926 -32.898 1.00 91.75 55 THR A C 1
ATOM 452 O O . THR A 1 55 ? 33.583 -0.837 -33.127 1.00 91.75 55 THR A O 1
ATOM 455 N N . PHE A 1 56 ? 31.589 0.145 -32.764 1.00 93.94 56 PHE A N 1
ATOM 456 C CA . PHE A 1 56 ? 31.995 1.532 -32.999 1.00 93.94 56 PHE A CA 1
ATOM 457 C C . PHE A 1 56 ? 33.164 1.932 -32.082 1.00 93.94 56 PHE A C 1
ATOM 459 O O . PHE A 1 56 ? 34.180 2.453 -32.544 1.00 93.94 56 PHE A O 1
ATOM 466 N N . VAL A 1 57 ? 33.050 1.639 -30.780 1.00 92.88 57 VAL A N 1
ATOM 467 C CA . VAL A 1 57 ? 34.109 1.917 -29.791 1.00 92.88 57 VAL A CA 1
ATOM 468 C C . VAL A 1 57 ? 35.236 0.881 -29.805 1.00 92.88 57 VAL A C 1
ATOM 470 O O . VAL A 1 57 ? 36.315 1.144 -29.273 1.00 92.88 57 VAL A O 1
ATOM 473 N N . ALA A 1 58 ? 35.014 -0.289 -30.412 1.00 91.25 58 ALA A N 1
ATOM 474 C CA . ALA A 1 58 ? 35.947 -1.414 -30.409 1.00 91.25 58 ALA A CA 1
ATOM 475 C C . ALA A 1 58 ? 36.613 -1.705 -31.771 1.00 91.25 58 ALA A C 1
ATOM 477 O O . ALA A 1 58 ? 37.280 -2.739 -31.900 1.00 91.25 58 ALA A O 1
ATOM 478 N N . ASP A 1 59 ? 36.447 -0.830 -32.767 1.00 93.19 59 ASP A N 1
ATOM 479 C CA . ASP A 1 59 ? 36.999 -0.983 -34.119 1.00 93.19 59 ASP A CA 1
ATOM 480 C C . ASP A 1 59 ? 38.534 -1.134 -34.095 1.00 93.19 59 ASP A C 1
ATOM 482 O O . ASP A 1 59 ? 39.233 -0.543 -33.271 1.00 93.19 59 ASP A O 1
ATOM 486 N N . SER A 1 60 ? 39.071 -1.957 -34.997 1.00 89.75 60 SER A N 1
ATOM 487 C CA . SER A 1 60 ? 40.510 -2.198 -35.137 1.00 89.75 60 SER A CA 1
ATOM 488 C C . SER A 1 60 ? 41.258 -1.064 -35.845 1.00 89.75 60 SER A C 1
ATOM 490 O O . SER A 1 60 ? 42.478 -0.970 -35.718 1.00 89.75 60 SER A O 1
ATOM 492 N N . ASN A 1 61 ? 40.565 -0.194 -36.584 1.00 92.88 61 ASN A N 1
ATOM 493 C CA . ASN A 1 61 ? 41.168 0.950 -37.260 1.00 92.88 61 ASN A CA 1
ATOM 494 C C . ASN A 1 61 ? 40.978 2.236 -36.436 1.00 92.88 61 ASN A C 1
ATOM 496 O O . ASN A 1 61 ? 39.868 2.744 -36.308 1.00 92.88 61 ASN A O 1
ATOM 500 N N . ALA A 1 62 ? 42.076 2.824 -35.952 1.00 88.12 62 ALA A N 1
ATOM 501 C CA . ALA A 1 62 ? 42.055 4.009 -35.085 1.00 88.12 62 ALA A CA 1
ATOM 502 C C . ALA A 1 62 ? 41.575 5.323 -35.753 1.00 88.12 62 ALA A C 1
ATOM 504 O O . ALA A 1 62 ? 41.562 6.368 -35.099 1.00 88.12 62 ALA A O 1
ATOM 505 N N . VAL A 1 63 ? 41.229 5.334 -37.047 1.00 89.75 63 VAL A N 1
ATOM 506 C CA . VAL A 1 63 ? 40.524 6.453 -37.708 1.00 89.75 63 VAL A CA 1
ATOM 507 C C . VAL A 1 63 ? 39.021 6.183 -37.723 1.00 89.75 63 VAL A C 1
ATOM 509 O O . VAL A 1 63 ? 38.251 7.042 -37.299 1.00 89.75 63 VAL A O 1
ATOM 512 N N . ALA A 1 64 ? 38.610 4.974 -38.120 1.00 92.12 64 ALA A N 1
ATOM 513 C CA . ALA A 1 64 ? 37.216 4.539 -38.050 1.00 92.12 64 ALA A CA 1
ATOM 514 C C . ALA A 1 64 ? 36.690 4.589 -36.603 1.00 92.12 64 ALA A C 1
ATOM 516 O O . ALA A 1 64 ? 35.685 5.242 -36.349 1.00 92.12 64 ALA A O 1
ATOM 517 N N . GLN A 1 65 ? 37.425 4.025 -35.639 1.00 93.50 65 GLN A N 1
ATOM 518 C CA . GLN A 1 65 ? 37.074 4.035 -34.214 1.00 93.50 65 GLN A CA 1
ATOM 519 C C . GLN A 1 65 ? 36.890 5.450 -33.644 1.00 93.50 65 GLN A C 1
ATOM 521 O O . GLN A 1 65 ? 36.000 5.669 -32.832 1.00 93.50 65 GLN A O 1
ATOM 526 N N . LEU A 1 66 ? 37.697 6.432 -34.070 1.00 93.19 66 LEU A N 1
ATOM 527 C CA . LEU A 1 66 ? 37.557 7.814 -33.591 1.00 93.19 66 LEU A CA 1
ATOM 528 C C . LEU A 1 66 ? 36.217 8.418 -34.036 1.00 93.19 66 LEU A C 1
ATOM 530 O O . LEU A 1 66 ? 35.564 9.105 -33.258 1.00 93.19 66 LEU A O 1
ATOM 534 N N . LYS A 1 67 ? 35.771 8.104 -35.259 1.00 94.69 67 LYS A N 1
ATOM 535 C CA . LYS A 1 67 ? 34.438 8.482 -35.742 1.00 94.69 67 LYS A CA 1
ATOM 536 C C . LYS A 1 67 ? 33.327 7.655 -35.089 1.00 94.69 67 LYS A C 1
ATOM 538 O O . LYS A 1 67 ? 32.262 8.192 -34.797 1.00 94.69 67 LYS A O 1
ATOM 543 N N . GLY A 1 68 ? 33.598 6.380 -34.813 1.00 95.00 68 GLY A N 1
ATOM 544 C CA . GLY A 1 68 ? 32.737 5.501 -34.027 1.00 95.00 68 GLY A CA 1
ATOM 545 C C . GLY A 1 68 ? 32.489 6.035 -32.615 1.00 95.00 68 GLY A C 1
ATOM 546 O O . GLY A 1 68 ? 31.359 5.979 -32.150 1.00 95.00 68 GLY A O 1
ATOM 547 N N . LEU A 1 69 ? 33.494 6.630 -31.964 1.00 94.50 69 LEU A N 1
ATOM 548 C CA . LEU A 1 69 ? 33.359 7.285 -30.658 1.00 94.50 69 LEU A CA 1
ATOM 549 C C . LEU A 1 69 ? 32.474 8.538 -30.720 1.00 94.50 69 LEU A C 1
ATOM 551 O O . LEU A 1 69 ? 31.594 8.690 -29.881 1.00 94.50 69 LEU A O 1
ATOM 555 N N . GLU A 1 70 ? 32.633 9.393 -31.734 1.00 94.81 70 GLU A N 1
ATOM 556 C CA . GLU A 1 70 ? 31.739 10.550 -31.934 1.00 94.81 70 GLU A CA 1
ATOM 557 C C . GLU A 1 70 ? 30.280 10.111 -32.155 1.00 94.81 70 GLU A C 1
ATOM 559 O O . GLU A 1 70 ? 29.359 10.685 -31.577 1.00 94.81 70 GLU A O 1
ATOM 564 N N . ALA A 1 71 ? 30.064 9.059 -32.952 1.00 94.69 71 ALA A N 1
ATOM 565 C CA . ALA A 1 71 ? 28.744 8.465 -33.157 1.00 94.69 71 ALA A CA 1
ATOM 566 C C . ALA A 1 71 ? 28.202 7.773 -31.889 1.00 94.69 71 ALA A C 1
ATOM 568 O O . ALA A 1 71 ? 27.005 7.840 -31.623 1.00 94.69 71 ALA A O 1
ATOM 569 N N . ALA A 1 72 ? 29.066 7.142 -31.088 1.00 94.12 72 ALA A N 1
ATOM 570 C CA . ALA A 1 72 ? 28.687 6.503 -29.833 1.00 94.12 72 ALA A CA 1
ATOM 571 C C . ALA A 1 72 ? 28.265 7.521 -28.769 1.00 94.12 72 ALA A C 1
ATOM 573 O O . ALA A 1 72 ? 27.249 7.302 -28.118 1.00 94.12 72 ALA A O 1
ATOM 574 N N . LEU A 1 73 ? 28.966 8.650 -28.637 1.00 93.38 73 LEU A N 1
ATOM 575 C CA . LEU A 1 73 ? 28.564 9.726 -27.729 1.00 93.38 73 LEU A CA 1
ATOM 576 C C . LEU A 1 73 ? 27.175 10.270 -28.106 1.00 93.38 73 LEU A C 1
ATOM 578 O O . LEU A 1 73 ? 26.262 10.212 -27.288 1.00 93.38 73 LEU A O 1
ATOM 582 N N . ALA A 1 74 ? 26.968 10.644 -29.373 1.00 91.75 74 ALA A N 1
ATOM 583 C CA . ALA A 1 74 ? 25.680 11.155 -29.865 1.00 91.75 74 ALA A CA 1
ATOM 584 C C . ALA A 1 74 ? 24.516 10.139 -29.794 1.00 91.75 74 ALA A C 1
ATOM 586 O O . ALA A 1 74 ? 23.347 10.531 -29.796 1.00 91.75 74 ALA A O 1
ATOM 587 N N . TYR A 1 75 ? 24.817 8.836 -29.750 1.00 92.81 75 TYR A N 1
ATOM 588 C CA . TYR A 1 75 ? 23.842 7.784 -29.451 1.00 92.81 75 TYR A CA 1
ATOM 589 C C . TYR A 1 75 ? 23.519 7.735 -27.952 1.00 92.81 75 TYR A C 1
ATOM 591 O O . TYR A 1 75 ? 22.349 7.723 -27.578 1.00 92.81 75 TYR A O 1
ATOM 599 N N . VAL A 1 76 ? 24.536 7.732 -27.085 1.00 90.00 76 VAL A N 1
ATOM 600 C CA . VAL A 1 76 ? 24.365 7.634 -25.625 1.00 90.00 76 VAL A CA 1
ATOM 601 C C . VAL A 1 76 ? 23.651 8.863 -25.053 1.00 90.00 76 VAL A C 1
ATOM 603 O O . VAL A 1 76 ? 22.796 8.705 -24.189 1.00 90.00 76 VAL A O 1
ATOM 606 N N . GLU A 1 77 ? 23.913 10.058 -25.585 1.00 86.75 77 GLU A N 1
ATOM 607 C CA . GLU A 1 77 ? 23.237 11.313 -25.216 1.00 86.75 77 GLU A CA 1
ATOM 608 C C . GLU A 1 77 ? 21.712 11.309 -25.437 1.00 86.75 77 GLU A C 1
ATOM 610 O O . GLU A 1 77 ? 21.009 12.095 -24.805 1.00 86.75 77 GLU A O 1
ATOM 615 N N . LYS A 1 78 ? 21.191 10.479 -26.356 1.00 84.25 78 LYS A N 1
ATOM 616 C CA . LYS A 1 78 ? 19.818 10.614 -26.885 1.00 84.25 78 LYS A CA 1
ATOM 617 C C . LYS A 1 78 ? 18.983 9.336 -26.917 1.00 84.25 78 LYS A C 1
ATOM 619 O O . LYS A 1 78 ? 17.756 9.409 -26.919 1.00 84.25 78 LYS A O 1
ATOM 624 N N . ALA A 1 79 ? 19.601 8.164 -27.014 1.00 85.12 79 ALA A N 1
ATOM 625 C CA . ALA A 1 79 ? 18.872 6.915 -27.177 1.00 85.12 79 ALA A CA 1
ATOM 626 C C . ALA A 1 79 ? 18.328 6.430 -25.827 1.00 85.12 79 ALA A C 1
ATOM 628 O O . ALA A 1 79 ? 19.092 6.009 -24.959 1.00 85.12 79 ALA A O 1
ATOM 629 N N . HIS A 1 80 ? 17.002 6.343 -25.675 1.00 79.44 80 HIS A N 1
ATOM 630 C CA . HIS A 1 80 ? 16.366 5.752 -24.484 1.00 79.44 80 HIS A CA 1
ATOM 631 C C . HIS A 1 80 ? 16.895 4.331 -24.162 1.00 79.44 80 HIS A C 1
ATOM 633 O O . HIS A 1 80 ? 16.951 3.902 -23.006 1.00 79.44 80 HIS A O 1
ATOM 639 N N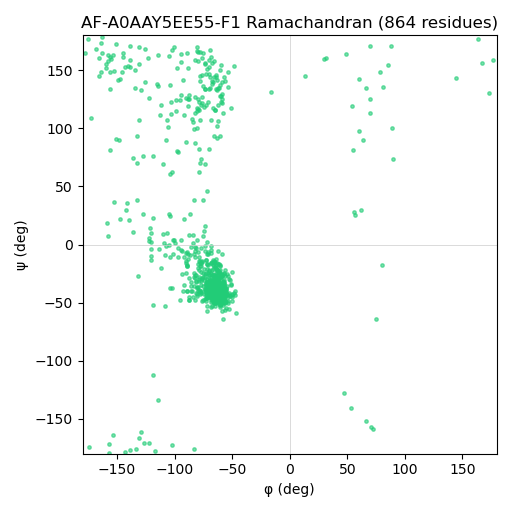 . VAL A 1 81 ? 17.322 3.595 -25.194 1.00 84.19 81 VAL A N 1
ATOM 640 C CA . VAL A 1 81 ? 17.901 2.245 -25.101 1.00 84.19 81 VAL A CA 1
ATOM 641 C C . VAL A 1 81 ? 19.399 2.197 -24.753 1.00 84.19 81 VAL A C 1
ATOM 643 O O . VAL A 1 81 ? 19.900 1.102 -24.506 1.00 84.19 81 VAL A O 1
ATOM 646 N N . ALA A 1 82 ? 20.117 3.326 -24.669 1.00 85.19 82 ALA A N 1
ATOM 647 C CA . ALA A 1 82 ? 21.551 3.358 -24.330 1.00 85.19 82 ALA A CA 1
ATOM 648 C C . ALA A 1 82 ? 21.860 2.702 -22.971 1.00 85.19 82 ALA A C 1
ATOM 650 O O . ALA A 1 82 ? 22.868 2.022 -22.805 1.00 85.19 82 ALA A O 1
ATOM 651 N N . SER A 1 83 ? 20.932 2.794 -22.020 1.00 81.69 83 SER A N 1
ATOM 652 C CA . SER A 1 83 ? 20.976 2.072 -20.739 1.00 81.69 83 SER A CA 1
ATOM 653 C C . SER A 1 83 ? 21.241 0.561 -20.842 1.00 81.69 83 SER A C 1
ATOM 655 O O . SER A 1 83 ? 21.739 -0.043 -19.897 1.00 81.69 83 SER A O 1
ATOM 657 N N . ARG A 1 84 ? 20.937 -0.065 -21.986 1.00 85.12 84 ARG A N 1
ATOM 658 C CA . ARG A 1 84 ? 21.155 -1.498 -22.242 1.00 85.12 84 ARG A CA 1
ATOM 659 C C . ARG A 1 84 ? 22.543 -1.817 -22.800 1.00 85.12 84 ARG A C 1
ATOM 661 O O . ARG A 1 84 ? 22.910 -2.985 -22.846 1.00 85.12 84 ARG A O 1
ATOM 668 N N . THR A 1 85 ? 23.305 -0.809 -23.229 1.00 89.31 85 THR A N 1
ATOM 669 C CA . THR A 1 85 ? 24.604 -0.970 -23.905 1.00 89.31 85 THR A CA 1
ATOM 670 C C . THR A 1 85 ? 25.803 -0.580 -23.037 1.00 89.31 85 THR A C 1
ATOM 672 O O . THR A 1 85 ? 26.939 -0.761 -23.473 1.00 89.31 85 THR A O 1
ATOM 675 N N . VAL A 1 86 ? 25.569 -0.121 -21.796 1.00 86.19 86 VAL A N 1
ATOM 676 C CA . VAL A 1 86 ? 26.599 0.298 -20.822 1.00 86.19 86 VAL A CA 1
ATOM 677 C C . VAL A 1 86 ? 27.745 -0.714 -20.733 1.00 86.19 86 VAL A C 1
ATOM 679 O O . VAL A 1 86 ? 28.886 -0.372 -21.026 1.00 86.19 86 VAL A O 1
ATOM 682 N N . GLY A 1 87 ? 27.451 -1.970 -20.374 1.00 83.94 87 GLY A N 1
ATOM 683 C CA . GLY A 1 87 ? 28.480 -2.979 -20.098 1.00 83.94 87 GLY A CA 1
ATOM 684 C C . GLY A 1 87 ? 29.386 -3.280 -21.295 1.00 83.94 87 GLY A C 1
ATOM 685 O O . GLY A 1 87 ? 30.608 -3.301 -21.152 1.00 83.94 87 GLY A O 1
ATOM 686 N N . GLU A 1 88 ? 28.810 -3.452 -22.488 1.00 88.50 88 GLU A N 1
ATOM 687 C CA . GLU A 1 88 ? 29.586 -3.746 -23.699 1.00 88.50 88 GLU A CA 1
ATOM 688 C C . GLU A 1 88 ? 30.415 -2.539 -24.163 1.00 88.50 88 GLU A C 1
ATOM 690 O O . GLU A 1 88 ? 31.578 -2.690 -24.543 1.00 88.50 88 GLU A O 1
ATOM 695 N N . VAL A 1 89 ? 29.846 -1.329 -24.113 1.00 91.50 89 VAL A N 1
ATOM 696 C CA . VAL A 1 89 ? 30.512 -0.118 -24.615 1.00 91.50 89 VAL A CA 1
ATOM 697 C C . VAL A 1 89 ? 31.562 0.394 -23.629 1.00 91.50 89 VAL A C 1
ATOM 699 O O . VAL A 1 89 ? 32.671 0.706 -24.055 1.00 91.50 89 VAL A O 1
ATOM 702 N N . VAL A 1 90 ? 31.283 0.417 -22.321 1.00 90.50 90 VAL A N 1
ATOM 703 C CA . VAL A 1 90 ? 32.278 0.791 -21.297 1.00 90.50 90 VAL A CA 1
ATOM 704 C C . VAL A 1 90 ? 33.430 -0.218 -21.272 1.00 90.50 90 VAL A C 1
ATOM 706 O O . VAL A 1 90 ? 34.586 0.195 -21.199 1.00 90.50 90 VAL A O 1
ATOM 709 N N . SER A 1 91 ? 33.160 -1.521 -21.437 1.00 88.81 91 SER A N 1
ATOM 710 C CA . SER A 1 91 ? 34.220 -2.524 -21.630 1.00 88.81 91 SER A CA 1
ATOM 711 C C . SER A 1 91 ? 35.064 -2.221 -22.876 1.00 88.81 91 SER A C 1
ATOM 713 O O . SER A 1 91 ? 36.291 -2.155 -22.785 1.00 88.81 91 SER A O 1
ATOM 715 N N . GLY A 1 92 ? 34.430 -1.936 -24.020 1.00 87.44 92 GLY A N 1
ATOM 716 C CA . GLY A 1 92 ? 35.123 -1.534 -25.249 1.00 87.44 92 GLY A CA 1
ATOM 717 C C . GLY A 1 92 ? 36.006 -0.292 -25.074 1.00 87.44 92 GLY A C 1
ATOM 718 O O . GLY A 1 92 ? 37.164 -0.295 -25.498 1.00 87.44 92 GLY A O 1
ATOM 719 N N . VAL A 1 93 ? 35.506 0.740 -24.388 1.00 90.81 93 VAL A N 1
ATOM 720 C CA . VAL A 1 93 ? 36.250 1.973 -24.086 1.00 90.81 93 VAL A CA 1
ATOM 721 C C . VAL A 1 93 ? 37.445 1.700 -23.164 1.00 90.81 93 VAL A C 1
ATOM 723 O O . VAL A 1 93 ? 38.578 2.069 -23.492 1.00 90.81 93 VAL A O 1
ATOM 726 N N . VAL A 1 94 ? 37.235 1.000 -22.047 1.00 88.81 94 VAL A N 1
ATOM 727 C CA . VAL A 1 94 ? 38.303 0.687 -21.082 1.00 88.81 94 VAL A CA 1
ATOM 728 C C . VAL A 1 94 ? 39.388 -0.193 -21.712 1.00 88.81 94 VAL A C 1
ATOM 730 O O . VAL A 1 94 ? 40.574 0.062 -21.508 1.00 88.81 94 VAL A O 1
ATOM 733 N N . CYS A 1 95 ? 39.015 -1.189 -22.519 1.00 86.19 95 CYS A N 1
ATOM 734 C CA . CYS A 1 95 ? 39.969 -2.118 -23.124 1.00 86.19 95 CYS A CA 1
ATOM 735 C C . CYS A 1 95 ? 40.674 -1.568 -24.378 1.00 86.19 95 CYS A C 1
ATOM 737 O O . CYS A 1 95 ? 41.854 -1.867 -24.572 1.00 86.19 95 CYS A O 1
ATOM 739 N N . LYS A 1 96 ? 40.002 -0.782 -25.236 1.00 88.75 96 LYS A N 1
ATOM 740 C CA . LYS A 1 96 ? 40.538 -0.376 -26.557 1.00 88.75 96 LYS A CA 1
ATOM 741 C C . LYS A 1 96 ? 40.689 1.127 -26.801 1.00 88.75 96 LYS A C 1
ATOM 743 O O . LYS A 1 96 ? 41.300 1.484 -27.808 1.00 88.75 96 LYS A O 1
ATOM 748 N N . VAL A 1 97 ? 40.166 2.002 -25.940 1.00 89.06 97 VAL A N 1
ATOM 749 C CA . VAL A 1 97 ? 40.184 3.463 -26.163 1.00 89.06 97 VAL A CA 1
ATOM 750 C C . VAL A 1 97 ? 41.170 4.159 -25.227 1.00 89.06 97 VAL A C 1
ATOM 752 O O . VAL A 1 97 ? 42.082 4.834 -25.703 1.00 89.06 97 VAL A O 1
ATOM 755 N N . PHE A 1 98 ? 41.088 3.933 -23.910 1.00 87.94 98 PHE A N 1
ATOM 756 C CA . PHE A 1 98 ? 42.036 4.541 -22.958 1.00 87.94 98 PHE A CA 1
ATOM 757 C C . PHE A 1 98 ? 43.494 4.088 -23.164 1.00 87.94 98 PHE A C 1
ATOM 759 O O . PHE A 1 98 ? 44.419 4.825 -22.814 1.00 87.94 98 PHE A O 1
ATOM 766 N N . ASN A 1 99 ? 43.700 2.935 -23.805 1.00 81.75 99 ASN A N 1
ATOM 767 C CA . ASN A 1 99 ? 45.014 2.392 -24.161 1.00 81.75 99 ASN A CA 1
ATOM 768 C C . ASN A 1 99 ? 45.628 2.998 -25.445 1.00 81.75 99 ASN A C 1
ATOM 770 O O . ASN A 1 99 ? 46.757 2.661 -25.791 1.00 81.75 99 ASN A O 1
ATOM 774 N N . GLN A 1 100 ? 44.933 3.889 -26.165 1.00 79.88 100 GLN A N 1
ATOM 775 C CA . GLN A 1 100 ? 45.474 4.510 -27.385 1.00 79.88 100 GLN A CA 1
ATOM 776 C C . GLN A 1 100 ? 46.391 5.712 -27.110 1.00 79.88 100 GLN A C 1
ATOM 778 O O . GLN A 1 100 ? 46.264 6.357 -26.071 1.00 79.88 100 GLN A O 1
ATOM 783 N N . PRO A 1 101 ? 47.271 6.097 -28.054 1.00 76.94 101 PRO A N 1
ATOM 784 C CA . PRO A 1 101 ? 48.058 7.328 -27.943 1.00 76.94 101 PRO A CA 1
ATOM 785 C C . PRO A 1 101 ? 47.262 8.615 -28.250 1.00 76.94 101 PRO A C 1
ATOM 787 O O . PRO A 1 101 ? 47.737 9.707 -27.958 1.00 76.94 101 PRO A O 1
ATOM 790 N N . LYS A 1 102 ? 46.063 8.530 -28.846 1.00 84.25 102 LYS A N 1
ATOM 791 C CA . LYS A 1 102 ? 45.279 9.708 -29.272 1.00 84.25 102 LYS A CA 1
ATOM 792 C C . LYS A 1 102 ? 44.507 10.346 -28.107 1.00 84.25 102 LYS A C 1
ATOM 794 O O . LYS A 1 102 ? 43.545 9.748 -27.634 1.00 84.25 102 LYS A O 1
ATOM 799 N N . ALA A 1 103 ? 44.849 11.581 -27.728 1.00 85.31 103 ALA A N 1
ATOM 800 C CA . ALA A 1 103 ? 44.158 12.346 -26.675 1.00 85.31 103 ALA A CA 1
ATOM 801 C C . ALA A 1 103 ? 42.631 12.431 -26.890 1.00 85.31 103 ALA A C 1
ATOM 803 O O . ALA A 1 103 ? 41.878 11.903 -26.076 1.00 85.31 103 ALA A O 1
ATOM 804 N N . ARG A 1 104 ? 42.185 12.924 -28.058 1.00 88.00 104 ARG A N 1
ATOM 805 C CA . ARG A 1 104 ? 40.759 13.025 -28.449 1.00 88.00 104 ARG A CA 1
ATOM 806 C C . ARG A 1 104 ? 39.964 11.718 -28.361 1.00 88.00 104 ARG A C 1
ATOM 808 O O . ARG A 1 104 ? 38.756 11.749 -28.163 1.00 88.00 104 ARG A O 1
ATOM 815 N N . ALA A 1 105 ? 40.618 10.560 -28.490 1.00 87.31 105 ALA A N 1
ATOM 816 C CA . ALA A 1 105 ? 39.944 9.279 -28.282 1.00 87.31 105 ALA A CA 1
ATOM 817 C C . ALA A 1 105 ? 39.660 9.034 -26.788 1.00 87.31 105 ALA A C 1
ATOM 819 O O . ALA A 1 105 ? 38.587 8.549 -26.443 1.00 87.31 105 ALA A O 1
ATOM 820 N N . LYS A 1 106 ? 40.590 9.405 -25.895 1.00 88.94 106 LYS A N 1
ATOM 821 C CA . LYS A 1 106 ? 40.412 9.305 -24.436 1.00 88.94 106 LYS A CA 1
ATOM 822 C C . LYS A 1 106 ? 39.433 10.337 -23.887 1.00 88.94 106 LYS A C 1
ATOM 824 O O . LYS A 1 106 ? 38.729 10.009 -22.940 1.00 88.94 106 LYS A O 1
ATOM 829 N N . GLU A 1 107 ? 39.389 11.532 -24.471 1.00 90.50 107 GLU A N 1
ATOM 830 C CA . GLU A 1 107 ? 38.391 12.573 -24.172 1.00 90.50 107 GLU A CA 1
ATOM 831 C C . GLU A 1 107 ? 36.984 12.017 -24.436 1.00 90.50 107 GLU A C 1
ATOM 833 O O . GLU A 1 107 ? 36.279 11.702 -23.482 1.00 90.50 107 GLU A O 1
ATOM 838 N N . LEU A 1 108 ? 36.665 11.679 -25.694 1.00 90.25 108 LEU A N 1
ATOM 839 C CA . LEU A 1 108 ? 35.375 11.075 -26.067 1.00 90.25 108 LEU A CA 1
ATOM 840 C C . LEU A 1 108 ? 35.056 9.790 -25.279 1.00 90.25 108 LEU A C 1
ATOM 842 O O . LEU A 1 108 ? 33.911 9.549 -24.908 1.00 90.25 108 LEU A O 1
ATOM 846 N N . GLY A 1 109 ? 36.060 8.952 -24.997 1.00 89.12 109 GLY A N 1
ATOM 847 C CA . GLY A 1 109 ? 35.892 7.766 -24.152 1.00 89.12 109 GLY A CA 1
ATOM 848 C C . GLY A 1 109 ? 35.552 8.093 -22.691 1.00 89.12 109 GLY A C 1
ATOM 849 O O . GLY A 1 109 ? 34.829 7.334 -22.048 1.00 89.12 109 GLY A O 1
ATOM 850 N N . SER A 1 110 ? 36.032 9.219 -22.164 1.00 86.94 110 SER A N 1
ATOM 851 C CA . SER A 1 110 ? 35.675 9.709 -20.829 1.00 86.94 110 SER A CA 1
ATOM 852 C C . SER A 1 110 ? 34.249 10.253 -20.829 1.00 86.94 110 SER A C 1
ATOM 854 O O . SER A 1 110 ? 33.463 9.852 -19.974 1.00 86.94 110 SER A O 1
ATOM 856 N N . ASP A 1 111 ? 33.889 11.056 -21.833 1.00 88.50 111 ASP A N 1
ATOM 857 C CA . ASP A 1 111 ? 32.554 11.649 -21.993 1.00 88.50 111 ASP A CA 1
ATOM 858 C C . ASP A 1 111 ? 31.465 10.567 -22.096 1.00 88.50 111 ASP A C 1
ATOM 860 O O . ASP A 1 111 ? 30.470 10.604 -21.372 1.00 88.50 111 ASP A O 1
ATOM 864 N N . ILE A 1 112 ? 31.698 9.526 -22.908 1.00 90.31 112 ILE A N 1
ATOM 865 C CA . ILE A 1 112 ? 30.812 8.353 -23.022 1.00 90.31 112 ILE A CA 1
ATOM 866 C C . ILE A 1 112 ? 30.634 7.653 -21.665 1.00 90.31 112 ILE A C 1
ATOM 868 O O . ILE A 1 112 ? 29.520 7.269 -21.306 1.00 90.31 112 ILE A O 1
ATOM 872 N N . CYS A 1 113 ? 31.711 7.482 -20.891 1.00 87.62 113 CYS A N 1
ATOM 873 C CA . CYS A 1 113 ? 31.631 6.852 -19.571 1.00 87.62 113 CYS A CA 1
ATOM 874 C C . CYS A 1 113 ? 30.920 7.736 -18.531 1.00 87.62 113 CYS A C 1
ATOM 876 O O . CYS A 1 113 ? 30.229 7.203 -17.661 1.00 87.62 113 CYS A O 1
ATOM 878 N N . LEU A 1 114 ? 31.070 9.062 -18.604 1.00 81.88 114 LEU A N 1
ATOM 879 C CA . LEU A 1 114 ? 30.358 10.009 -17.744 1.00 81.88 114 LEU A CA 1
ATOM 880 C C . LEU A 1 114 ? 28.857 9.995 -18.054 1.00 81.88 114 LEU A C 1
ATOM 882 O O . LEU A 1 114 ? 28.064 9.758 -17.143 1.00 81.88 114 LEU A O 1
ATOM 886 N N . MET A 1 115 ? 28.473 10.109 -19.331 1.00 84.25 115 MET A N 1
ATOM 887 C CA . MET A 1 115 ? 27.073 10.021 -19.758 1.00 84.25 115 MET A CA 1
ATOM 888 C C . MET A 1 115 ? 26.423 8.693 -19.356 1.00 84.25 115 MET A C 1
ATOM 890 O O . MET A 1 115 ? 25.302 8.686 -18.849 1.00 84.25 115 MET A O 1
ATOM 894 N N . TYR A 1 116 ? 27.121 7.561 -19.495 1.00 84.88 116 TYR A N 1
ATOM 895 C CA . TYR A 1 116 ? 26.591 6.284 -19.011 1.00 84.88 116 TYR A CA 1
ATOM 896 C C . TYR A 1 116 ? 26.386 6.246 -17.495 1.00 84.88 116 TYR A C 1
ATOM 898 O O . TYR A 1 116 ? 25.401 5.668 -17.043 1.00 84.88 116 TYR A O 1
ATOM 906 N N . ILE A 1 117 ? 27.253 6.881 -16.703 1.00 78.00 117 ILE A N 1
ATOM 907 C CA . ILE A 1 117 ? 27.068 6.979 -15.249 1.00 78.00 117 ILE A CA 1
ATOM 908 C C . ILE A 1 117 ? 25.901 7.904 -14.887 1.00 78.00 117 ILE A C 1
ATOM 910 O O . ILE A 1 117 ? 25.225 7.653 -13.892 1.00 78.00 117 ILE A O 1
ATOM 914 N N . GLU A 1 118 ? 25.616 8.941 -15.672 1.00 76.31 118 GLU A N 1
ATOM 915 C CA . GLU A 1 118 ? 24.410 9.758 -15.490 1.00 76.31 118 GLU A CA 1
ATOM 916 C C . GLU A 1 118 ? 23.134 8.992 -15.859 1.00 76.31 118 GLU A C 1
ATOM 918 O O . GLU A 1 118 ? 22.142 9.076 -15.135 1.00 76.31 118 GLU A O 1
ATOM 923 N N . ILE A 1 119 ? 23.178 8.156 -16.900 1.00 75.75 119 ILE A N 1
ATOM 924 C CA . ILE A 1 119 ? 22.086 7.244 -17.271 1.00 75.75 119 ILE A CA 1
ATOM 925 C C . ILE A 1 119 ? 21.867 6.170 -16.191 1.00 75.75 119 ILE A C 1
ATOM 927 O O . ILE A 1 119 ? 20.721 5.938 -15.801 1.00 75.75 119 ILE A O 1
ATOM 931 N N . GLU A 1 120 ? 22.931 5.554 -15.658 1.00 70.19 120 GLU A N 1
ATOM 932 C CA . GLU A 1 120 ? 22.849 4.615 -14.526 1.00 70.19 120 GLU A CA 1
ATOM 933 C C . GLU A 1 120 ? 22.271 5.295 -13.280 1.00 70.19 120 GLU A C 1
ATOM 935 O O . GLU A 1 120 ? 21.259 4.835 -12.760 1.00 70.19 120 GLU A O 1
ATOM 940 N N . LYS A 1 121 ? 22.834 6.432 -12.840 1.00 65.12 121 LYS A N 1
ATOM 941 C CA . LYS A 1 121 ? 22.303 7.215 -11.706 1.00 65.12 121 LYS A CA 1
ATOM 942 C C . LYS A 1 121 ? 20.846 7.618 -11.925 1.00 65.12 121 LYS A C 1
ATOM 944 O O . LYS A 1 121 ? 20.057 7.598 -10.987 1.00 65.12 121 LYS A O 1
ATOM 949 N N . GLY A 1 122 ? 20.479 7.985 -13.152 1.00 59.91 122 GLY A N 1
ATOM 950 C CA . GLY A 1 122 ? 19.113 8.324 -13.531 1.00 59.91 122 GLY A CA 1
ATOM 951 C C . GLY A 1 122 ? 18.157 7.135 -13.423 1.00 59.91 122 GLY A C 1
ATOM 952 O O . GLY A 1 122 ? 16.999 7.325 -13.062 1.00 59.91 122 GLY A O 1
ATOM 953 N N . LEU A 1 123 ? 18.622 5.912 -13.686 1.00 60.12 123 LEU A N 1
ATOM 954 C CA . LEU A 1 123 ? 17.850 4.676 -13.520 1.00 60.12 123 LEU A CA 1
ATOM 955 C C . LEU A 1 123 ? 17.798 4.194 -12.067 1.00 60.12 123 LEU A C 1
ATOM 957 O O . LEU A 1 123 ? 16.727 3.799 -11.605 1.00 60.12 123 LEU A O 1
ATOM 961 N N . ASP A 1 124 ? 18.903 4.301 -11.332 1.00 61.31 124 ASP A N 1
ATOM 962 C CA . ASP A 1 124 ? 18.969 4.060 -9.889 1.00 61.31 124 ASP A CA 1
ATOM 963 C C . ASP A 1 124 ? 17.995 4.994 -9.151 1.00 61.31 124 ASP A C 1
ATOM 965 O O . ASP A 1 124 ? 17.151 4.536 -8.378 1.00 61.31 124 ASP A O 1
ATOM 969 N N . ASN A 1 125 ? 18.010 6.291 -9.483 1.00 64.31 125 ASN A N 1
ATOM 970 C CA . ASN A 1 125 ? 17.062 7.273 -8.960 1.00 64.31 125 ASN A CA 1
ATOM 971 C C . ASN A 1 125 ? 15.627 7.066 -9.461 1.00 64.31 125 ASN A C 1
ATOM 973 O O . ASN A 1 125 ? 14.712 7.441 -8.736 1.00 64.31 125 ASN A O 1
ATOM 977 N N . LYS A 1 126 ? 15.384 6.444 -10.625 1.00 70.31 126 LYS A N 1
ATOM 978 C CA . LYS A 1 126 ? 14.030 6.037 -11.065 1.00 70.31 126 LYS A CA 1
ATOM 979 C C . LYS A 1 126 ? 13.495 4.823 -10.301 1.00 70.31 126 LYS A C 1
ATOM 981 O O . LYS A 1 126 ? 12.282 4.697 -10.146 1.00 70.31 126 LYS A O 1
ATOM 986 N N . ASN A 1 127 ? 14.358 3.949 -9.785 1.00 76.50 127 ASN A N 1
ATOM 987 C CA . ASN A 1 127 ? 13.954 2.692 -9.157 1.00 76.50 127 ASN A CA 1
ATOM 988 C C . ASN A 1 127 ? 13.754 2.827 -7.626 1.00 76.50 127 ASN A C 1
ATOM 990 O O . ASN A 1 127 ? 14.744 2.922 -6.894 1.00 76.50 127 ASN A O 1
ATOM 994 N N . PRO A 1 128 ? 12.516 2.733 -7.088 1.00 81.62 128 PRO A N 1
ATOM 995 C CA . PRO A 1 128 ? 12.266 2.861 -5.645 1.00 81.62 128 PRO A CA 1
ATOM 996 C C . PRO A 1 128 ? 13.062 1.858 -4.802 1.00 81.62 128 PRO A C 1
ATOM 998 O O . PRO A 1 128 ? 13.534 2.194 -3.717 1.00 81.62 128 PRO A O 1
ATOM 1001 N N . LYS A 1 129 ? 13.293 0.637 -5.307 1.00 81.56 129 LYS A N 1
ATOM 1002 C CA . LYS A 1 129 ? 14.064 -0.388 -4.583 1.00 81.56 129 LYS A CA 1
ATOM 1003 C C . LYS A 1 129 ? 15.527 0.021 -4.390 1.00 81.56 129 LYS A C 1
ATOM 1005 O O . LYS A 1 129 ? 16.142 -0.391 -3.408 1.00 81.56 129 LYS A O 1
ATOM 1010 N N . ILE A 1 130 ? 16.076 0.828 -5.301 1.00 81.94 130 ILE A N 1
ATOM 1011 C CA . ILE A 1 130 ? 17.458 1.309 -5.233 1.00 81.94 130 ILE A CA 1
ATOM 1012 C C . ILE A 1 130 ? 17.536 2.546 -4.337 1.00 81.94 130 ILE A C 1
ATOM 1014 O O . ILE A 1 130 ? 18.343 2.530 -3.410 1.00 81.94 130 ILE A O 1
ATOM 1018 N N . ARG A 1 131 ? 16.619 3.517 -4.474 1.00 86.81 131 ARG A N 1
ATOM 1019 C CA . ARG A 1 131 ? 16.483 4.653 -3.533 1.00 86.81 131 ARG A CA 1
ATOM 1020 C C . ARG A 1 131 ? 16.425 4.191 -2.067 1.00 86.81 131 ARG A C 1
ATOM 1022 O O . ARG A 1 131 ? 17.209 4.646 -1.235 1.00 86.81 131 ARG A O 1
ATOM 1029 N N . ILE A 1 132 ? 15.575 3.201 -1.769 1.00 86.00 132 ILE A N 1
ATOM 1030 C CA . ILE A 1 132 ? 15.443 2.594 -0.430 1.00 86.00 132 ILE A CA 1
ATOM 1031 C C . ILE A 1 132 ? 16.741 1.897 0.015 1.00 86.00 132 ILE A C 1
ATOM 1033 O O . ILE A 1 132 ? 17.100 1.955 1.193 1.00 86.00 132 ILE A O 1
ATOM 1037 N N . LYS A 1 133 ? 17.453 1.217 -0.896 1.00 85.56 133 LYS A N 1
ATOM 1038 C CA . LYS A 1 133 ? 18.735 0.556 -0.595 1.00 85.56 133 LYS A CA 1
ATOM 1039 C C . LYS A 1 133 ? 19.825 1.576 -0.266 1.00 85.56 133 LYS A C 1
ATOM 1041 O O . LYS A 1 133 ? 20.576 1.356 0.679 1.00 85.56 133 LYS A O 1
ATOM 1046 N N . GLU A 1 134 ? 19.893 2.678 -1.008 1.00 85.50 134 GLU A N 1
ATOM 1047 C CA . GLU A 1 134 ? 20.885 3.740 -0.818 1.00 85.50 134 GLU A CA 1
ATOM 1048 C C . GLU A 1 134 ? 20.718 4.414 0.552 1.00 85.50 134 GLU A C 1
ATOM 1050 O O . GLU A 1 134 ? 21.693 4.502 1.303 1.00 85.50 134 GLU A O 1
ATOM 1055 N N . GLU A 1 135 ? 19.482 4.777 0.921 1.00 86.88 135 GLU A N 1
ATOM 1056 C CA . GLU A 1 135 ? 19.152 5.393 2.217 1.00 86.88 135 GLU A CA 1
ATOM 1057 C C . GLU A 1 135 ? 19.385 4.419 3.389 1.00 86.88 135 GLU A C 1
ATOM 1059 O O . GLU A 1 135 ? 19.963 4.798 4.406 1.00 86.88 135 GLU A O 1
ATOM 1064 N N . LYS A 1 136 ? 19.060 3.125 3.226 1.00 86.06 136 LYS A N 1
ATOM 1065 C CA . LYS A 1 136 ? 19.426 2.076 4.202 1.00 86.06 136 LYS A CA 1
ATOM 1066 C C . LYS A 1 136 ? 20.939 1.873 4.339 1.00 86.06 136 LYS A C 1
ATOM 1068 O O . LYS A 1 136 ? 21.395 1.499 5.413 1.00 86.06 136 LYS A O 1
ATOM 1073 N N . SER A 1 137 ? 21.707 2.109 3.275 1.00 85.12 137 SER A N 1
ATOM 1074 C CA . SER A 1 137 ? 23.176 2.042 3.283 1.00 85.12 137 SER A CA 1
ATOM 1075 C C . SER A 1 137 ? 23.865 3.353 3.686 1.00 85.12 137 SER A C 1
ATOM 1077 O O . SER A 1 137 ? 25.084 3.443 3.574 1.00 85.12 137 SER A O 1
ATOM 1079 N N . LEU A 1 138 ? 23.103 4.361 4.139 1.00 85.75 138 LEU A N 1
ATOM 1080 C CA . LEU A 1 138 ? 23.593 5.679 4.571 1.00 85.75 138 LEU A CA 1
ATOM 1081 C C . LEU A 1 138 ? 24.418 6.439 3.511 1.00 85.75 138 LEU A C 1
ATOM 1083 O O . LEU A 1 138 ? 25.218 7.309 3.845 1.00 85.75 138 LEU A O 1
ATOM 1087 N N . LYS A 1 139 ? 24.204 6.145 2.220 1.00 85.94 139 LYS A N 1
ATOM 1088 C CA . LYS A 1 139 ? 24.786 6.912 1.099 1.00 85.94 139 LYS A CA 1
ATOM 1089 C C . LYS A 1 139 ? 24.096 8.256 0.873 1.00 85.94 139 LYS A C 1
ATOM 1091 O O . LYS A 1 139 ? 24.678 9.156 0.278 1.00 85.94 139 LYS A O 1
ATOM 1096 N N . VAL A 1 140 ? 22.841 8.343 1.300 1.00 90.00 140 VAL A N 1
ATOM 1097 C CA . VAL A 1 140 ? 21.981 9.525 1.251 1.00 90.00 140 VAL A CA 1
ATOM 1098 C C . VAL A 1 140 ? 21.364 9.714 2.638 1.00 90.00 140 VAL A C 1
ATOM 1100 O O . VAL A 1 140 ? 21.259 8.754 3.408 1.00 90.00 140 VAL A O 1
ATOM 1103 N N . LEU A 1 141 ? 20.980 10.943 2.975 1.00 91.44 141 LEU A N 1
ATOM 1104 C CA . LEU A 1 141 ? 20.406 11.288 4.272 1.00 91.44 141 LEU A CA 1
ATOM 1105 C C . LEU A 1 141 ? 19.090 10.543 4.494 1.00 91.44 141 LEU A C 1
ATOM 1107 O O . LEU A 1 141 ? 18.218 10.520 3.620 1.00 91.44 141 LEU A O 1
ATOM 1111 N N . LYS A 1 142 ? 18.930 9.987 5.698 1.00 92.81 142 LYS A N 1
ATOM 1112 C CA . LYS A 1 142 ? 17.669 9.391 6.136 1.00 92.81 142 LYS A CA 1
ATOM 1113 C C . LYS A 1 142 ? 16.615 10.481 6.335 1.00 92.81 142 LYS A C 1
ATOM 1115 O O . LYS A 1 142 ? 16.886 11.501 6.963 1.00 92.81 142 LYS A O 1
ATOM 1120 N N . TRP A 1 143 ? 15.401 10.266 5.836 1.00 95.88 143 TRP A N 1
ATOM 1121 C CA . TRP A 1 143 ? 14.327 11.263 5.870 1.00 95.88 143 TRP A CA 1
ATOM 1122 C C . TRP A 1 143 ? 13.650 11.370 7.252 1.00 95.88 143 TRP A C 1
ATOM 1124 O O . TRP A 1 143 ? 12.520 10.926 7.447 1.00 95.88 143 TRP A O 1
ATOM 1134 N N . ASN A 1 144 ? 14.378 11.907 8.240 1.00 93.75 144 ASN A N 1
ATOM 1135 C CA . ASN A 1 144 ? 13.932 12.025 9.636 1.00 93.75 144 ASN A CA 1
ATOM 1136 C C . ASN A 1 144 ? 14.359 13.340 10.335 1.00 93.75 144 ASN A C 1
ATOM 1138 O O . ASN A 1 144 ? 14.667 13.346 11.530 1.00 93.75 144 ASN A O 1
ATOM 1142 N N . PHE A 1 145 ? 14.384 14.459 9.604 1.00 93.88 145 PHE A N 1
ATOM 1143 C CA . PHE A 1 145 ? 14.631 15.797 10.161 1.00 93.88 145 PHE A CA 1
ATOM 1144 C C . PHE A 1 145 ? 13.495 16.298 11.074 1.00 93.88 145 PHE A C 1
ATOM 1146 O O . PHE A 1 145 ? 12.340 15.912 10.914 1.00 93.88 145 PHE A O 1
ATOM 1153 N N . ILE A 1 146 ? 13.811 17.229 11.983 1.00 92.31 146 ILE A N 1
ATOM 1154 C CA . ILE A 1 146 ? 12.815 17.972 12.789 1.00 92.31 146 ILE A CA 1
ATOM 1155 C C . ILE A 1 146 ? 12.282 19.191 12.018 1.00 92.31 146 ILE A C 1
ATOM 1157 O O . ILE A 1 146 ? 11.088 19.471 12.049 1.00 92.31 146 ILE A O 1
ATOM 1161 N N . THR A 1 147 ? 13.170 19.878 11.298 1.00 90.50 147 THR A N 1
ATOM 1162 C CA . THR A 1 147 ? 12.885 21.008 10.402 1.00 90.50 147 THR A CA 1
ATOM 1163 C C . THR A 1 147 ? 13.660 20.758 9.108 1.00 90.50 147 THR A C 1
ATOM 1165 O O . THR A 1 147 ? 14.831 20.375 9.209 1.00 90.50 147 THR A O 1
ATOM 1168 N N . PRO A 1 148 ? 13.067 20.936 7.914 1.00 93.12 148 PRO A N 1
ATOM 1169 C CA . PRO A 1 148 ? 13.776 20.712 6.663 1.00 93.12 148 PRO A CA 1
ATOM 1170 C C . PRO A 1 148 ? 14.946 21.688 6.519 1.00 93.12 148 PRO A C 1
ATOM 1172 O O . PRO A 1 148 ? 14.858 22.860 6.887 1.00 93.12 148 PRO A O 1
ATOM 1175 N N . ARG A 1 149 ? 16.046 21.180 5.968 1.00 93.62 149 ARG A N 1
ATOM 1176 C CA . ARG A 1 149 ? 17.259 21.927 5.621 1.00 93.62 149 ARG A CA 1
ATOM 1177 C C . ARG A 1 149 ? 17.546 21.742 4.135 1.00 93.62 149 ARG A C 1
ATOM 1179 O O . ARG A 1 149 ? 17.095 20.762 3.545 1.00 93.62 149 ARG A O 1
ATOM 1186 N N . GLU A 1 150 ? 18.340 22.643 3.571 1.00 93.56 150 GLU A N 1
ATOM 1187 C CA . GLU A 1 150 ? 18.745 22.658 2.157 1.00 93.56 150 GLU A CA 1
ATOM 1188 C C . GLU A 1 150 ? 19.288 21.298 1.676 1.00 93.56 150 GLU A C 1
ATOM 1190 O O . GLU A 1 150 ? 18.819 20.779 0.668 1.00 93.56 150 GLU A O 1
ATOM 1195 N N . GLU A 1 151 ? 20.114 20.630 2.492 1.00 94.25 151 GLU A N 1
ATOM 1196 C CA . GLU A 1 151 ? 20.636 19.270 2.255 1.00 94.25 151 GLU A CA 1
ATOM 1197 C C . GLU A 1 151 ? 19.553 18.212 1.919 1.00 94.25 151 GLU A C 1
ATOM 1199 O O . GLU A 1 151 ? 19.772 17.343 1.076 1.00 94.25 151 GLU A O 1
ATOM 1204 N N . TYR A 1 152 ? 18.352 18.308 2.507 1.00 95.00 152 TYR A N 1
ATOM 1205 C CA . TYR A 1 152 ? 17.221 17.421 2.191 1.00 95.00 152 TYR A CA 1
ATOM 1206 C C . TYR A 1 152 ? 16.471 17.854 0.929 1.00 95.00 152 TYR A C 1
ATOM 1208 O O . TYR A 1 152 ? 15.943 17.010 0.202 1.00 95.00 152 TYR A O 1
ATOM 1216 N N . VAL A 1 153 ? 16.416 19.162 0.663 1.00 95.44 153 VAL A N 1
ATOM 1217 C CA . VAL A 1 153 ? 15.773 19.719 -0.533 1.00 95.44 153 VAL A CA 1
ATOM 1218 C C . VAL A 1 153 ? 16.569 19.331 -1.774 1.00 95.44 153 VAL A C 1
ATOM 1220 O O . VAL A 1 153 ? 15.978 18.824 -2.724 1.00 95.44 153 VAL A O 1
ATOM 1223 N N . ASP A 1 154 ? 17.895 19.479 -1.751 1.00 94.38 154 ASP A N 1
ATOM 1224 C CA . ASP A 1 154 ? 18.766 19.133 -2.877 1.00 94.38 154 ASP A CA 1
ATOM 1225 C C . ASP A 1 154 ? 18.867 17.624 -3.109 1.00 94.38 154 ASP A C 1
ATOM 1227 O O . ASP A 1 154 ? 18.823 17.180 -4.260 1.00 94.38 154 ASP A O 1
ATOM 1231 N N . GLN A 1 155 ? 18.902 16.812 -2.045 1.00 94.31 155 GLN A N 1
ATOM 1232 C CA . GLN A 1 155 ? 18.792 15.356 -2.171 1.00 94.31 155 GLN A CA 1
ATOM 1233 C C . GLN A 1 155 ? 17.488 14.960 -2.877 1.00 94.31 155 GLN A C 1
ATOM 1235 O O . GLN A 1 155 ? 17.516 14.206 -3.853 1.00 94.31 155 GLN A O 1
ATOM 1240 N N . LEU A 1 156 ? 16.348 15.487 -2.420 1.00 95.50 156 LEU A N 1
ATOM 1241 C CA . LEU A 1 156 ? 15.050 15.169 -3.011 1.00 95.50 156 LEU A CA 1
ATOM 1242 C C . LEU A 1 156 ? 14.951 15.667 -4.458 1.00 95.50 156 LEU A C 1
ATOM 1244 O O . LEU A 1 156 ? 14.510 14.927 -5.333 1.00 95.50 156 LEU A O 1
ATOM 1248 N N . LYS A 1 157 ? 15.411 16.891 -4.729 1.00 94.31 157 LYS A N 1
ATOM 1249 C CA . LYS A 1 157 ? 15.465 17.496 -6.066 1.00 94.31 157 LYS A CA 1
ATOM 1250 C C . LYS A 1 157 ? 16.297 16.648 -7.030 1.00 94.31 157 LYS A C 1
ATOM 1252 O O . LYS A 1 157 ? 15.857 16.398 -8.149 1.00 94.31 157 LYS A O 1
ATOM 1257 N N . THR A 1 158 ? 17.441 16.134 -6.577 1.00 90.31 158 THR A N 1
ATOM 1258 C CA . THR A 1 158 ? 18.313 15.227 -7.344 1.00 90.31 158 THR A CA 1
ATOM 1259 C C . THR A 1 158 ? 17.638 13.882 -7.632 1.00 90.31 158 THR A C 1
ATOM 1261 O O . THR A 1 158 ? 17.722 13.378 -8.750 1.00 90.31 158 THR A O 1
ATOM 1264 N N . GLN A 1 159 ? 16.922 13.311 -6.657 1.00 90.25 159 GLN A N 1
ATOM 1265 C CA . GLN A 1 159 ? 16.191 12.048 -6.829 1.00 90.25 159 GLN A CA 1
ATOM 1266 C C . GLN A 1 159 ? 14.932 12.200 -7.706 1.00 90.25 159 GLN A C 1
ATOM 1268 O O . GLN A 1 159 ? 14.593 11.288 -8.461 1.00 90.25 159 GLN A O 1
ATOM 1273 N N . MET A 1 160 ? 14.257 13.355 -7.660 1.00 93.38 160 MET A N 1
ATOM 1274 C CA . MET A 1 160 ? 13.072 13.653 -8.476 1.00 93.38 160 MET A CA 1
ATOM 1275 C C . MET A 1 160 ? 13.403 14.053 -9.918 1.00 93.38 160 MET A C 1
ATOM 1277 O O . MET A 1 160 ? 12.623 13.730 -10.810 1.00 93.38 160 MET A O 1
ATOM 1281 N N . MET A 1 161 ? 14.547 14.694 -10.176 1.00 88.94 161 MET A N 1
ATOM 1282 C CA . MET A 1 161 ? 14.931 15.191 -11.507 1.00 88.94 161 MET A CA 1
ATOM 1283 C C . MET A 1 161 ? 14.846 14.154 -12.651 1.00 88.94 161 MET A C 1
ATOM 1285 O O . MET A 1 161 ? 14.303 14.505 -13.696 1.00 88.94 161 MET A O 1
ATOM 1289 N N . PRO A 1 162 ? 15.306 12.892 -12.512 1.00 84.44 162 PRO A N 1
ATOM 1290 C CA . PRO A 1 162 ? 15.129 11.887 -13.565 1.00 84.44 162 PRO A CA 1
ATOM 1291 C C . PRO A 1 162 ? 13.719 11.272 -13.593 1.00 84.44 162 PRO A C 1
ATOM 1293 O O . PRO A 1 162 ? 13.371 10.600 -14.563 1.00 84.44 162 PRO A O 1
ATOM 1296 N N . CYS A 1 163 ? 12.915 11.462 -12.545 1.00 86.06 163 CYS A N 1
ATOM 1297 C CA . CYS A 1 163 ? 11.584 10.870 -12.386 1.00 86.06 163 CYS A CA 1
ATOM 1298 C C . CYS A 1 163 ? 10.445 11.772 -12.888 1.00 86.06 163 CYS A C 1
ATOM 1300 O O . CYS A 1 163 ? 9.369 11.273 -13.210 1.00 86.06 163 CYS A O 1
ATOM 1302 N N . VAL A 1 164 ? 10.659 13.090 -12.907 1.00 88.25 164 VAL A N 1
ATOM 1303 C CA . VAL A 1 164 ? 9.621 14.116 -13.077 1.00 88.25 164 VAL A CA 1
ATOM 1304 C C . VAL A 1 164 ? 9.989 15.045 -14.235 1.00 88.25 164 VAL A C 1
ATOM 1306 O O . VAL A 1 164 ? 11.146 15.423 -14.397 1.00 88.25 164 VAL A O 1
ATOM 1309 N N . ALA A 1 165 ? 9.003 15.439 -15.046 1.00 88.44 165 ALA A N 1
ATOM 1310 C CA . ALA A 1 165 ? 9.229 16.322 -16.190 1.00 88.44 165 ALA A CA 1
ATOM 1311 C C . ALA A 1 165 ? 9.851 17.671 -15.771 1.00 88.44 165 ALA A C 1
ATOM 1313 O O . ALA A 1 165 ? 9.440 18.269 -14.777 1.00 88.44 165 ALA A O 1
ATOM 1314 N N . LYS A 1 166 ? 10.809 18.183 -16.559 1.00 90.12 166 LYS A N 1
ATOM 1315 C CA . LYS A 1 166 ? 11.612 19.373 -16.210 1.00 90.12 166 LYS A CA 1
ATOM 1316 C C . LYS A 1 166 ? 10.770 20.606 -15.842 1.00 90.12 166 LYS A C 1
ATOM 1318 O O . LYS A 1 166 ? 11.027 21.225 -14.816 1.00 90.12 166 LYS A O 1
ATOM 1323 N N . TRP A 1 167 ? 9.728 20.914 -16.615 1.00 92.88 167 TRP A N 1
ATOM 1324 C CA . TRP A 1 167 ? 8.820 22.039 -16.337 1.00 92.88 167 TRP A CA 1
ATOM 1325 C C . TRP A 1 167 ? 8.066 21.888 -15.003 1.00 92.88 167 TRP A C 1
ATOM 1327 O O . TRP A 1 167 ? 7.767 22.880 -14.342 1.00 92.88 167 TRP A O 1
ATOM 1337 N N . LEU A 1 168 ? 7.781 20.651 -14.581 1.00 94.00 168 LEU A N 1
ATOM 1338 C CA . LEU A 1 168 ? 7.123 20.363 -13.309 1.00 94.00 168 LEU A CA 1
ATOM 1339 C C . LEU A 1 168 ? 8.130 20.430 -12.153 1.00 94.00 168 LEU A C 1
ATOM 1341 O O . LEU A 1 168 ? 7.802 20.963 -11.100 1.00 94.00 168 LEU A O 1
ATOM 1345 N N . MET A 1 169 ? 9.376 19.991 -12.361 1.00 95.19 169 MET A N 1
ATOM 1346 C CA . MET A 1 169 ? 10.477 20.215 -11.412 1.00 95.19 169 MET A CA 1
ATOM 1347 C C . MET A 1 169 ? 10.733 21.709 -11.153 1.00 95.19 169 MET A C 1
ATOM 1349 O O . MET A 1 169 ? 10.972 22.095 -10.010 1.00 95.19 169 MET A O 1
ATOM 1353 N N . GLU A 1 170 ? 10.647 22.549 -12.188 1.00 94.44 170 GLU A N 1
ATOM 1354 C CA . GLU A 1 170 ? 10.802 24.007 -12.079 1.00 94.44 170 GLU A CA 1
ATOM 1355 C C . GLU A 1 170 ? 9.689 24.665 -11.242 1.00 94.44 170 GLU A C 1
ATOM 1357 O O . GLU A 1 170 ? 9.983 25.559 -10.449 1.00 94.44 170 GLU A O 1
ATOM 1362 N N . ASP A 1 171 ? 8.435 24.207 -11.348 1.00 96.06 171 ASP A N 1
ATOM 1363 C CA . ASP A 1 171 ? 7.327 24.716 -10.520 1.00 96.06 171 ASP A CA 1
ATOM 1364 C C . ASP A 1 171 ? 7.259 24.077 -9.112 1.00 96.06 171 ASP A C 1
ATOM 1366 O O . ASP A 1 171 ? 6.821 24.736 -8.169 1.00 96.06 171 ASP A O 1
ATOM 1370 N N . LEU A 1 172 ? 7.711 22.826 -8.933 1.00 96.38 172 LEU A N 1
ATOM 1371 C CA . LEU A 1 172 ? 7.737 22.118 -7.637 1.00 96.38 172 LEU A CA 1
ATOM 1372 C C . LEU A 1 172 ? 8.834 22.614 -6.678 1.00 96.38 172 LEU A C 1
ATOM 1374 O O . LEU A 1 172 ? 8.709 22.434 -5.465 1.00 96.38 172 LEU A O 1
ATOM 1378 N N . PHE A 1 173 ? 9.919 23.192 -7.194 1.00 96.12 173 PHE A N 1
ATOM 1379 C CA . PHE A 1 173 ? 11.061 23.663 -6.396 1.00 96.12 173 PHE A CA 1
ATOM 1380 C C . PHE A 1 173 ? 11.300 25.178 -6.533 1.00 96.12 173 PHE A C 1
ATOM 1382 O O . PHE A 1 173 ? 12.407 25.659 -6.289 1.00 96.12 173 PHE A O 1
ATOM 1389 N N . HIS A 1 174 ? 10.272 25.941 -6.917 1.00 95.94 174 HIS A N 1
ATOM 1390 C CA . HIS A 1 174 ? 10.356 27.399 -6.999 1.00 95.94 174 HIS A CA 1
ATOM 1391 C C . HIS A 1 174 ? 10.292 28.062 -5.613 1.00 95.94 174 HIS A C 1
ATOM 1393 O O . HIS A 1 174 ? 9.749 27.526 -4.652 1.00 95.94 174 HIS A O 1
ATOM 1399 N N . SER A 1 175 ? 10.751 29.308 -5.525 1.00 92.75 175 SER A N 1
ATOM 1400 C CA . SER A 1 175 ? 10.538 30.184 -4.362 1.00 92.75 175 SER A CA 1
ATOM 1401 C C . SER A 1 175 ? 9.106 30.740 -4.241 1.00 92.75 175 SER A C 1
ATOM 1403 O O . SER A 1 175 ? 8.818 31.481 -3.303 1.00 92.75 175 SER A O 1
ATOM 1405 N N . ASP A 1 176 ? 8.208 30.422 -5.183 1.00 93.62 176 ASP A N 1
ATOM 1406 C CA . ASP A 1 176 ? 6.864 31.004 -5.272 1.00 93.62 176 ASP A CA 1
ATOM 1407 C C . ASP A 1 176 ? 5.789 29.960 -4.956 1.00 93.62 176 ASP A C 1
ATOM 1409 O O . ASP A 1 176 ? 5.627 28.951 -5.647 1.00 93.62 176 ASP A O 1
ATOM 1413 N N . PHE A 1 177 ? 5.004 30.246 -3.921 1.00 93.88 177 PHE A N 1
ATOM 1414 C CA . PHE A 1 177 ? 3.915 29.393 -3.472 1.00 93.88 177 PHE A CA 1
ATOM 1415 C C . PHE A 1 177 ? 2.791 29.242 -4.512 1.00 93.88 177 PHE A C 1
ATOM 1417 O O . PHE A 1 177 ? 2.089 28.231 -4.490 1.00 93.88 177 PHE A O 1
ATOM 1424 N N . GLN A 1 178 ? 2.616 30.195 -5.435 1.00 95.38 178 GLN A N 1
ATOM 1425 C CA . GLN A 1 178 ? 1.627 30.079 -6.512 1.00 95.38 178 GLN A CA 1
ATOM 1426 C C . GLN A 1 178 ? 2.022 28.992 -7.517 1.00 95.38 178 GLN A C 1
ATOM 1428 O O . GLN A 1 178 ? 1.165 28.232 -7.972 1.00 95.38 178 GLN A O 1
ATOM 1433 N N . ARG A 1 179 ? 3.322 28.841 -7.800 1.00 96.06 179 ARG A N 1
ATOM 1434 C CA . ARG A 1 179 ? 3.840 27.735 -8.620 1.00 96.06 179 ARG A CA 1
ATOM 1435 C C . ARG A 1 179 ? 3.710 26.390 -7.913 1.00 96.06 179 ARG A C 1
ATOM 1437 O O . ARG A 1 179 ? 3.291 25.434 -8.556 1.00 96.06 179 ARG A O 1
ATOM 1444 N N . HIS A 1 180 ? 3.905 26.328 -6.591 1.00 96.56 180 HIS A N 1
ATOM 1445 C CA . HIS A 1 180 ? 3.566 25.125 -5.819 1.00 96.56 180 HIS A CA 1
ATOM 1446 C C . HIS A 1 180 ? 2.073 24.762 -5.941 1.00 96.56 180 HIS A C 1
ATOM 1448 O O . HIS A 1 180 ? 1.750 23.606 -6.199 1.00 96.56 180 HIS A O 1
ATOM 1454 N N . VAL A 1 181 ? 1.152 25.728 -5.810 1.00 96.62 181 VAL A N 1
ATOM 1455 C CA . VAL A 1 181 ? -0.297 25.481 -5.977 1.00 96.62 181 VAL A CA 1
ATOM 1456 C C . VAL A 1 181 ? -0.629 25.012 -7.400 1.00 96.62 181 VAL A C 1
ATOM 1458 O O . VAL A 1 181 ? -1.394 24.058 -7.553 1.00 96.62 181 VAL A O 1
ATOM 1461 N N . LYS A 1 182 ? -0.024 25.622 -8.429 1.00 96.50 182 LYS A N 1
ATOM 1462 C CA . LYS A 1 182 ? -0.149 25.209 -9.837 1.00 96.50 182 LYS A CA 1
ATOM 1463 C C . LYS A 1 182 ? 0.345 23.773 -10.052 1.00 96.50 182 LYS A C 1
ATOM 1465 O O . LYS A 1 182 ? -0.400 22.959 -10.589 1.00 96.50 182 LYS A O 1
ATOM 1470 N N . ALA A 1 183 ? 1.555 23.449 -9.592 1.00 96.88 183 ALA A N 1
ATOM 1471 C CA . ALA A 1 183 ? 2.148 22.118 -9.714 1.00 96.88 183 ALA A CA 1
ATOM 1472 C C . ALA A 1 183 ? 1.289 21.038 -9.040 1.00 96.88 183 ALA A C 1
ATOM 1474 O O . ALA A 1 183 ? 1.062 19.981 -9.625 1.00 96.88 183 ALA A O 1
ATOM 1475 N N . ILE A 1 184 ? 0.750 21.315 -7.846 1.00 97.75 184 ILE A N 1
ATOM 1476 C CA . ILE A 1 184 ? -0.180 20.400 -7.169 1.00 97.75 184 ILE A CA 1
ATOM 1477 C C . ILE A 1 184 ? -1.492 20.268 -7.961 1.00 97.75 184 ILE A C 1
ATOM 1479 O O . ILE A 1 184 ? -2.036 19.172 -8.040 1.00 97.75 184 ILE A O 1
ATOM 1483 N N . GLY A 1 185 ? -1.988 21.344 -8.582 1.00 97.25 185 GLY A N 1
ATOM 1484 C CA . GLY A 1 185 ? -3.134 21.295 -9.498 1.00 97.25 185 GLY A CA 1
ATOM 1485 C C . GLY A 1 185 ? -2.923 20.303 -10.644 1.00 97.25 185 GLY A C 1
ATOM 1486 O O . GLY A 1 185 ? -3.692 19.354 -10.775 1.00 97.25 185 GLY A O 1
ATOM 1487 N N . THR A 1 186 ? -1.829 20.444 -11.394 1.00 96.12 186 THR A N 1
ATOM 1488 C CA . THR A 1 186 ? -1.506 19.534 -12.507 1.00 96.12 186 THR A CA 1
ATOM 1489 C C . THR A 1 186 ? -1.225 18.100 -12.034 1.00 96.12 186 THR A C 1
ATOM 1491 O O . THR A 1 186 ? -1.601 17.144 -12.711 1.00 96.12 186 THR A O 1
ATOM 1494 N N . LEU A 1 187 ? -0.649 17.920 -10.836 1.00 96.12 187 LEU A N 1
ATOM 1495 C CA . LEU A 1 187 ? -0.515 16.598 -10.211 1.00 96.12 187 LEU A CA 1
ATOM 1496 C C . LEU A 1 187 ? -1.872 15.949 -9.882 1.00 96.12 187 LEU A C 1
ATOM 1498 O O . LEU A 1 187 ? -1.967 14.730 -9.982 1.00 96.12 187 LEU A O 1
ATOM 1502 N N . ILE A 1 188 ? -2.910 16.712 -9.509 1.00 96.50 188 ILE A N 1
ATOM 1503 C CA . ILE A 1 188 ? -4.280 16.182 -9.339 1.00 96.50 188 ILE A CA 1
ATOM 1504 C C . ILE A 1 188 ? -4.863 15.781 -10.699 1.00 96.50 188 ILE A C 1
ATOM 1506 O O . ILE A 1 188 ? -5.392 14.680 -10.829 1.00 96.50 188 ILE A O 1
ATOM 1510 N N . GLU A 1 189 ? -4.752 16.652 -11.704 1.00 95.69 189 GLU A N 1
ATOM 1511 C CA . GLU A 1 189 ? -5.334 16.456 -13.042 1.00 95.69 189 GLU A CA 1
ATOM 1512 C C . GLU A 1 189 ? -4.796 15.197 -13.743 1.00 95.69 189 GLU A C 1
ATOM 1514 O O . GLU A 1 189 ? -5.559 14.457 -14.360 1.00 95.69 189 GLU A O 1
ATOM 1519 N N . HIS A 1 190 ? -3.498 14.909 -13.601 1.00 93.19 190 HIS A N 1
ATOM 1520 C CA . HIS A 1 190 ? -2.850 13.747 -14.221 1.00 93.19 190 HIS A CA 1
ATOM 1521 C C . HIS A 1 190 ? -2.898 12.460 -13.374 1.00 93.19 190 HIS A C 1
ATOM 1523 O O . HIS A 1 190 ? -2.548 11.388 -13.874 1.00 93.19 190 HIS A O 1
ATOM 1529 N N . LEU A 1 191 ? -3.349 12.521 -12.113 1.00 92.19 191 LEU A N 1
ATOM 1530 C CA . LEU A 1 191 ? -3.246 11.417 -11.146 1.00 92.19 191 LEU A CA 1
ATOM 1531 C C . LEU A 1 191 ? -3.917 10.114 -11.610 1.00 92.19 191 LEU A C 1
ATOM 1533 O O . LEU A 1 191 ? -3.376 9.033 -11.381 1.00 92.19 191 LEU A O 1
ATOM 1537 N N . GLU A 1 192 ? -5.085 10.195 -12.254 1.00 87.38 192 GLU A N 1
ATOM 1538 C CA . GLU A 1 192 ? -5.809 9.008 -12.734 1.00 87.38 192 GLU A CA 1
ATOM 1539 C C . GLU A 1 192 ? -5.206 8.424 -14.022 1.00 87.38 192 GLU A C 1
ATOM 1541 O O . GLU A 1 192 ? -5.209 7.204 -14.206 1.00 87.38 192 GLU A O 1
ATOM 1546 N N . ALA A 1 193 ? -4.632 9.269 -14.884 1.00 88.44 193 ALA A N 1
ATOM 1547 C CA . ALA A 1 193 ? -3.969 8.842 -16.115 1.00 88.44 193 ALA A CA 1
ATOM 1548 C C . ALA A 1 193 ? -2.604 8.190 -15.830 1.00 88.44 193 ALA A C 1
ATOM 1550 O O . ALA A 1 193 ? -2.279 7.139 -16.381 1.00 88.44 193 ALA A O 1
ATOM 1551 N N . GLU A 1 194 ? -1.818 8.775 -14.924 1.00 89.25 194 GLU A N 1
ATOM 1552 C CA . GLU A 1 194 ? -0.413 8.417 -14.695 1.00 89.25 194 GLU A CA 1
ATOM 1553 C C . GLU A 1 194 ? -0.191 7.577 -13.422 1.00 89.25 194 GLU A C 1
ATOM 1555 O O . GLU A 1 194 ? 0.919 7.516 -12.891 1.00 89.25 194 GLU A O 1
ATOM 1560 N N . THR A 1 195 ? -1.220 6.848 -12.962 1.00 87.56 195 THR A N 1
ATOM 1561 C CA . THR A 1 195 ? -1.176 6.039 -11.721 1.00 87.56 195 THR A CA 1
ATOM 1562 C C . THR A 1 195 ? 0.067 5.148 -11.573 1.00 87.56 195 THR A C 1
ATOM 1564 O O . THR A 1 195 ? 0.622 5.056 -10.481 1.00 87.56 195 THR A O 1
ATOM 1567 N N . GLY A 1 196 ? 0.540 4.510 -12.651 1.00 84.25 196 GLY A N 1
ATOM 1568 C CA . GLY A 1 196 ? 1.743 3.663 -12.620 1.00 84.25 196 GLY A CA 1
ATOM 1569 C C . GLY A 1 196 ? 3.048 4.441 -12.402 1.00 84.25 196 GLY A C 1
ATOM 1570 O O . GLY A 1 196 ? 3.936 3.969 -11.689 1.00 84.25 196 GLY A O 1
ATOM 1571 N N . ALA A 1 197 ? 3.152 5.654 -12.953 1.00 86.44 197 ALA A N 1
ATOM 1572 C CA . ALA A 1 197 ? 4.279 6.551 -12.709 1.00 86.44 197 ALA A CA 1
ATOM 1573 C C . ALA A 1 197 ? 4.207 7.144 -11.293 1.00 86.44 197 ALA A C 1
ATOM 1575 O O . ALA A 1 197 ? 5.212 7.154 -10.585 1.00 86.44 197 ALA A O 1
ATOM 1576 N N . THR A 1 198 ? 3.011 7.539 -10.835 1.00 91.19 198 THR A N 1
ATOM 1577 C CA . THR A 1 198 ? 2.783 8.010 -9.458 1.00 91.19 198 THR A CA 1
ATOM 1578 C C . THR A 1 198 ? 3.230 6.977 -8.424 1.00 91.19 198 THR A C 1
ATOM 1580 O O . THR A 1 198 ? 3.979 7.322 -7.517 1.00 91.19 198 THR A O 1
ATOM 1583 N N . VAL A 1 199 ? 2.831 5.707 -8.573 1.00 90.88 199 VAL A N 1
ATOM 1584 C CA . VAL A 1 199 ? 3.243 4.621 -7.662 1.00 90.88 199 VAL A CA 1
ATOM 1585 C C . VAL A 1 199 ? 4.757 4.378 -7.721 1.00 90.88 199 VAL A C 1
ATOM 1587 O O . VAL A 1 199 ? 5.390 4.203 -6.686 1.00 90.88 199 VAL A O 1
ATOM 1590 N N . SER A 1 200 ? 5.372 4.449 -8.907 1.00 88.75 200 SER A N 1
ATOM 1591 C CA . SER A 1 200 ? 6.828 4.274 -9.073 1.00 88.75 200 SER A CA 1
ATOM 1592 C C . SER A 1 200 ? 7.673 5.374 -8.405 1.00 88.75 200 SER A C 1
ATOM 1594 O O . SER A 1 200 ? 8.865 5.173 -8.154 1.00 88.75 200 SER A O 1
ATOM 1596 N N . CYS A 1 201 ? 7.063 6.523 -8.101 1.00 92.00 201 CYS A N 1
ATOM 1597 C CA . CYS A 1 201 ? 7.697 7.719 -7.536 1.00 92.00 201 CYS A CA 1
ATOM 1598 C C . CYS A 1 201 ? 7.075 8.147 -6.189 1.00 92.00 201 CYS A C 1
ATOM 1600 O O . CYS A 1 201 ? 7.282 9.280 -5.750 1.00 92.00 201 CYS A O 1
ATOM 1602 N N . LEU A 1 202 ? 6.285 7.275 -5.552 1.00 95.50 202 LEU A N 1
ATOM 1603 C CA . LEU A 1 202 ? 5.413 7.634 -4.431 1.00 95.50 202 LEU A CA 1
ATOM 1604 C C . LEU A 1 202 ? 6.181 8.139 -3.202 1.00 95.50 202 LEU A C 1
ATOM 1606 O O . LEU A 1 202 ? 5.793 9.144 -2.612 1.00 95.50 202 LEU A O 1
ATOM 1610 N N . ASP A 1 203 ? 7.299 7.502 -2.860 1.00 94.81 203 ASP A N 1
ATOM 1611 C CA . ASP A 1 203 ? 8.224 7.945 -1.811 1.00 94.81 203 ASP A CA 1
ATOM 1612 C C . ASP A 1 203 ? 8.711 9.384 -2.040 1.00 94.81 203 ASP A C 1
ATOM 1614 O O . ASP A 1 203 ? 8.722 10.184 -1.108 1.00 94.81 203 ASP A O 1
ATOM 1618 N N . LEU A 1 204 ? 9.059 9.743 -3.278 1.00 96.25 204 LEU A N 1
ATOM 1619 C CA . LEU A 1 204 ? 9.534 11.083 -3.627 1.00 96.25 204 LEU A CA 1
ATOM 1620 C C . LEU A 1 204 ? 8.413 12.126 -3.553 1.00 96.25 204 LEU A C 1
ATOM 1622 O O . LEU A 1 204 ? 8.612 13.219 -3.021 1.00 96.25 204 LEU A O 1
ATOM 1626 N N . ILE A 1 205 ? 7.220 11.775 -4.038 1.00 96.81 205 ILE A N 1
ATOM 1627 C CA . ILE A 1 205 ? 6.029 12.631 -3.979 1.00 96.81 205 ILE A CA 1
ATOM 1628 C C . ILE A 1 205 ? 5.648 12.898 -2.515 1.00 96.81 205 ILE A C 1
ATOM 1630 O O . ILE A 1 205 ? 5.481 14.053 -2.120 1.00 96.81 205 ILE A O 1
ATOM 1634 N N . LEU A 1 206 ? 5.571 11.854 -1.684 1.00 97.94 206 LEU A N 1
ATOM 1635 C CA . LEU A 1 206 ? 5.268 11.981 -0.257 1.00 97.94 206 LEU A CA 1
ATOM 1636 C C . LEU A 1 206 ? 6.334 12.814 0.472 1.00 97.94 206 LEU A C 1
ATOM 1638 O O . LEU A 1 206 ? 5.973 13.743 1.198 1.00 97.94 206 LEU A O 1
ATOM 1642 N N . LYS A 1 207 ? 7.630 12.562 0.223 1.00 97.56 207 LYS A N 1
ATOM 1643 C CA . LYS A 1 207 ? 8.744 13.369 0.753 1.00 97.56 207 LYS A CA 1
ATOM 1644 C C . LYS A 1 207 ? 8.606 14.849 0.370 1.00 97.56 207 LYS A C 1
ATOM 1646 O O . LYS A 1 207 ? 8.739 15.702 1.248 1.00 97.56 207 LYS A O 1
ATOM 1651 N N . TRP A 1 208 ? 8.239 15.178 -0.873 1.00 97.81 208 TRP A N 1
ATOM 1652 C CA . TRP A 1 208 ? 7.996 16.569 -1.287 1.00 97.81 208 TRP A CA 1
ATOM 1653 C C . TRP A 1 208 ? 6.867 17.227 -0.484 1.00 97.81 208 TRP A C 1
ATOM 1655 O O . TRP A 1 208 ? 7.033 18.342 0.016 1.00 97.81 208 TRP A O 1
ATOM 1665 N N . PHE A 1 209 ? 5.754 16.522 -0.257 1.00 97.94 209 PHE A N 1
ATOM 1666 C CA . PHE A 1 209 ? 4.678 17.040 0.593 1.00 97.94 209 PHE A CA 1
ATOM 1667 C C . PHE A 1 209 ? 5.105 17.249 2.051 1.00 97.94 209 PHE A C 1
ATOM 1669 O O . PHE A 1 209 ? 4.648 18.212 2.668 1.00 97.94 209 PHE A O 1
ATOM 1676 N N . THR A 1 210 ? 6.037 16.452 2.590 1.00 97.75 210 THR A N 1
ATOM 1677 C CA . THR A 1 210 ? 6.581 16.726 3.933 1.00 97.75 210 THR A CA 1
ATOM 1678 C C . THR A 1 210 ? 7.373 18.028 4.014 1.00 97.75 210 THR A C 1
ATOM 1680 O O . THR A 1 210 ? 7.324 18.670 5.056 1.00 97.75 210 THR A O 1
ATOM 1683 N N . LEU A 1 211 ? 8.024 18.481 2.931 1.00 96.19 211 LEU A N 1
ATOM 1684 C CA . LEU A 1 211 ? 8.639 19.816 2.887 1.00 96.19 211 LEU A CA 1
ATOM 1685 C C . LEU A 1 211 ? 7.560 20.906 2.949 1.00 96.19 211 LEU A C 1
ATOM 1687 O O . LEU A 1 211 ? 7.633 21.810 3.779 1.00 96.19 211 LEU A O 1
ATOM 1691 N N . ARG A 1 212 ? 6.510 20.771 2.127 1.00 95.25 212 ARG A N 1
ATOM 1692 C CA . ARG A 1 212 ? 5.370 21.707 2.062 1.00 95.25 212 ARG A CA 1
ATOM 1693 C C . ARG A 1 212 ? 4.592 21.799 3.382 1.00 95.25 212 ARG A C 1
ATOM 1695 O O . ARG A 1 212 ? 3.954 22.813 3.653 1.00 95.25 212 ARG A O 1
ATOM 1702 N N . PHE A 1 213 ? 4.670 20.788 4.250 1.00 95.50 213 PHE A N 1
ATOM 1703 C CA . PHE A 1 213 ? 4.101 20.841 5.601 1.00 95.50 213 PHE A CA 1
ATOM 1704 C C . PHE A 1 213 ? 4.805 21.838 6.544 1.00 95.50 213 PHE A C 1
ATOM 1706 O O . PHE A 1 213 ? 4.206 22.209 7.557 1.00 95.50 213 PHE A O 1
ATOM 1713 N N . PHE A 1 214 ? 6.006 22.328 6.221 1.00 93.62 214 PHE A N 1
ATOM 1714 C CA . PHE A 1 214 ? 6.683 23.394 6.977 1.00 93.62 214 PHE A CA 1
ATOM 1715 C C . PHE A 1 214 ? 6.443 24.800 6.405 1.00 93.62 214 PHE A C 1
ATOM 1717 O O . PHE A 1 214 ? 6.840 25.781 7.033 1.00 93.62 214 PHE A O 1
ATOM 1724 N N . ASP A 1 215 ? 5.750 24.924 5.268 1.00 89.88 215 ASP A N 1
ATOM 1725 C CA . ASP A 1 215 ? 5.397 26.230 4.714 1.00 89.88 215 ASP A CA 1
ATOM 1726 C C . ASP A 1 215 ? 4.383 26.957 5.611 1.00 89.88 215 ASP A C 1
ATOM 1728 O O . ASP A 1 215 ? 3.383 26.394 6.068 1.00 89.88 215 ASP A O 1
ATOM 1732 N N . THR A 1 216 ? 4.591 28.261 5.792 1.00 85.50 216 THR A N 1
ATOM 1733 C CA . THR A 1 216 ? 3.645 29.161 6.476 1.00 85.50 216 THR A CA 1
ATOM 1734 C C . THR A 1 216 ? 2.398 29.463 5.634 1.00 85.50 216 THR A C 1
ATOM 1736 O O . THR A 1 216 ? 1.404 29.988 6.143 1.00 85.50 216 THR A O 1
ATOM 1739 N N . ASN A 1 217 ? 2.421 29.140 4.336 1.00 88.94 217 ASN A N 1
ATOM 1740 C CA . ASN A 1 217 ? 1.352 29.463 3.402 1.00 88.94 217 ASN A CA 1
ATOM 1741 C C . ASN A 1 217 ? 0.220 28.423 3.442 1.00 88.94 217 ASN A C 1
ATOM 1743 O O . ASN A 1 217 ? 0.313 27.332 2.877 1.00 88.94 217 ASN A O 1
ATOM 1747 N N . THR A 1 218 ? -0.907 28.791 4.057 1.00 89.31 218 THR A N 1
ATOM 1748 C CA . THR A 1 218 ? -2.038 27.860 4.193 1.00 89.31 218 THR A CA 1
ATOM 1749 C C . THR A 1 218 ? -2.716 27.477 2.871 1.00 89.31 218 THR A C 1
ATOM 1751 O O . THR A 1 218 ? -3.424 26.477 2.854 1.00 89.31 218 THR A O 1
ATOM 1754 N N . SER A 1 219 ? -2.521 28.215 1.771 1.00 92.56 219 SER A N 1
ATOM 1755 C CA . SER A 1 219 ? -3.111 27.861 0.469 1.00 92.56 219 SER A CA 1
ATOM 1756 C C . SER A 1 219 ? -2.393 26.669 -0.167 1.00 92.56 219 SER A C 1
ATOM 1758 O O . SER A 1 219 ? -3.055 25.763 -0.671 1.00 92.56 219 SER A O 1
ATOM 1760 N N . VAL A 1 220 ? -1.058 26.615 -0.055 1.00 95.19 220 VAL A N 1
ATOM 1761 C CA . VAL A 1 220 ? -0.264 25.428 -0.428 1.00 95.19 220 VAL A CA 1
ATOM 1762 C C . VAL A 1 220 ? -0.695 24.232 0.415 1.00 95.19 220 VAL A C 1
ATOM 1764 O O . VAL A 1 220 ? -0.959 23.168 -0.134 1.00 95.19 220 VAL A O 1
ATOM 1767 N N . LEU A 1 221 ? -0.846 24.415 1.733 1.00 95.38 221 LEU A N 1
ATOM 1768 C CA . LEU A 1 221 ? -1.264 23.345 2.642 1.00 95.38 221 LEU A CA 1
ATOM 1769 C C . LEU A 1 221 ? -2.661 22.793 2.310 1.00 95.38 221 LEU A C 1
ATOM 1771 O O . LEU A 1 221 ? -2.828 21.579 2.256 1.00 95.38 221 LEU A O 1
ATOM 1775 N N . MET A 1 222 ? -3.650 23.654 2.045 1.00 94.44 222 MET A N 1
ATOM 1776 C CA . MET A 1 222 ? -4.988 23.208 1.628 1.00 94.44 222 MET A CA 1
ATOM 1777 C C . MET A 1 222 ? -4.928 22.405 0.319 1.00 94.44 222 MET A C 1
ATOM 1779 O O . MET A 1 222 ? -5.495 21.317 0.247 1.00 94.44 222 MET A O 1
ATOM 1783 N N . LYS A 1 223 ? -4.198 22.895 -0.695 1.00 96.38 223 LYS A N 1
ATOM 1784 C CA . LYS A 1 223 ? -4.063 22.203 -1.988 1.00 96.38 223 LYS A CA 1
ATOM 1785 C C . LYS A 1 223 ? -3.289 20.881 -1.859 1.00 96.38 223 LYS A C 1
ATOM 1787 O O . LYS A 1 223 ? -3.637 19.897 -2.505 1.00 96.38 223 LYS A O 1
ATOM 1792 N N . ALA A 1 224 ? -2.288 20.830 -0.981 1.00 97.31 224 ALA A N 1
ATOM 1793 C CA . ALA A 1 224 ? -1.545 19.617 -0.658 1.00 97.31 224 ALA A CA 1
ATOM 1794 C C . ALA A 1 224 ? -2.433 18.541 -0.019 1.00 97.31 224 ALA A C 1
ATOM 1796 O O . ALA A 1 224 ? -2.392 17.388 -0.440 1.00 97.31 224 ALA A O 1
ATOM 1797 N N . LEU A 1 225 ? -3.265 18.904 0.961 1.00 97.19 225 LEU A N 1
ATOM 1798 C CA . LEU A 1 225 ? -4.191 17.964 1.601 1.00 97.19 225 LEU A CA 1
ATOM 1799 C C . LEU A 1 225 ? -5.293 17.502 0.631 1.00 97.19 225 LEU A C 1
ATOM 1801 O O . LEU A 1 225 ? -5.675 16.333 0.657 1.00 97.19 225 LEU A O 1
ATOM 1805 N N . GLU A 1 226 ? -5.738 18.369 -0.283 1.00 97.19 226 GLU A N 1
ATOM 1806 C CA . GLU A 1 226 ? -6.629 17.993 -1.386 1.00 97.19 226 GLU A CA 1
ATOM 1807 C C . GLU A 1 226 ? -6.005 16.897 -2.268 1.00 97.19 226 GLU A C 1
ATOM 1809 O O . GLU A 1 226 ? -6.626 15.847 -2.442 1.00 97.19 226 GLU A O 1
ATOM 1814 N N . TYR A 1 227 ? -4.769 17.091 -2.755 1.00 97.88 227 TYR A N 1
ATOM 1815 C CA . TYR A 1 227 ? -4.052 16.075 -3.538 1.00 97.88 227 TYR A CA 1
ATOM 1816 C C . TYR A 1 227 ? -3.834 14.788 -2.741 1.00 97.88 227 TYR A C 1
ATOM 1818 O O . TYR A 1 227 ? -4.179 13.715 -3.227 1.00 97.88 227 TYR A O 1
ATOM 1826 N N . LEU A 1 228 ? -3.326 14.873 -1.507 1.00 98.19 228 LEU A N 1
ATOM 1827 C CA . LEU A 1 228 ? -3.051 13.701 -0.669 1.00 98.19 228 LEU A CA 1
ATOM 1828 C C . LEU A 1 228 ? -4.314 12.865 -0.416 1.00 98.19 228 LEU A C 1
ATOM 1830 O O . LEU A 1 228 ? -4.253 11.638 -0.440 1.00 98.19 228 LEU A O 1
ATOM 1834 N N . ARG A 1 229 ? -5.477 13.502 -0.243 1.00 97.19 229 ARG A N 1
ATOM 1835 C CA . ARG A 1 229 ? -6.762 12.802 -0.114 1.00 97.19 229 ARG A CA 1
ATOM 1836 C C . ARG A 1 229 ? -7.120 12.013 -1.380 1.00 97.19 229 ARG A C 1
ATOM 1838 O O . ARG A 1 229 ? -7.569 10.875 -1.262 1.00 97.19 229 ARG A O 1
ATOM 1845 N N . VAL A 1 230 ? -6.918 12.579 -2.575 1.00 96.94 230 VAL A N 1
ATOM 1846 C CA . VAL A 1 230 ? -7.173 11.862 -3.843 1.00 96.94 230 VAL A CA 1
ATOM 1847 C C . VAL A 1 230 ? -6.103 10.792 -4.093 1.00 96.94 230 VAL A C 1
ATOM 1849 O O . VAL A 1 230 ? -6.449 9.680 -4.482 1.00 96.94 230 VAL A O 1
ATOM 1852 N N . LEU A 1 231 ? -4.833 11.068 -3.776 1.00 97.69 231 LEU A N 1
ATOM 1853 C CA . LEU A 1 231 ? -3.723 10.114 -3.837 1.00 97.69 231 LEU A CA 1
ATOM 1854 C C . LEU A 1 231 ? -4.016 8.870 -2.997 1.00 97.69 231 LEU A C 1
ATOM 1856 O O . LEU A 1 231 ? -4.029 7.769 -3.535 1.00 97.69 231 LEU A O 1
ATOM 1860 N N . PHE A 1 232 ? -4.307 9.018 -1.702 1.00 97.69 232 PHE A N 1
ATOM 1861 C CA . PHE A 1 232 ? -4.597 7.859 -0.855 1.00 97.69 232 PHE A CA 1
ATOM 1862 C C . PHE A 1 232 ? -5.879 7.139 -1.279 1.00 97.69 232 PHE A C 1
ATOM 1864 O O . PHE A 1 232 ? -5.921 5.911 -1.240 1.00 97.69 232 PHE A O 1
ATOM 1871 N N . GLN A 1 233 ? -6.885 7.855 -1.790 1.00 96.12 233 GLN A N 1
ATOM 1872 C CA . GLN A 1 233 ? -8.054 7.207 -2.381 1.00 96.12 233 GLN A CA 1
ATOM 1873 C C . GLN A 1 233 ? -7.706 6.411 -3.656 1.00 96.12 233 GLN A C 1
ATOM 1875 O O . GLN A 1 233 ? -8.287 5.347 -3.876 1.00 96.12 233 GLN A O 1
ATOM 1880 N N . MET A 1 234 ? -6.756 6.877 -4.474 1.00 95.50 234 MET A N 1
ATOM 1881 C CA . MET A 1 234 ? -6.215 6.168 -5.640 1.00 95.50 234 MET A CA 1
ATOM 1882 C C . MET A 1 234 ? -5.407 4.930 -5.222 1.00 95.50 234 MET A C 1
ATOM 1884 O O . MET A 1 234 ? -5.622 3.861 -5.788 1.00 95.50 234 MET A O 1
ATOM 1888 N N . LEU A 1 235 ? -4.571 5.028 -4.183 1.00 95.06 235 LEU A N 1
ATOM 1889 C CA . LEU A 1 235 ? -3.810 3.893 -3.642 1.00 95.06 235 LEU A CA 1
ATOM 1890 C C . LEU A 1 235 ? -4.735 2.788 -3.104 1.00 95.06 235 LEU A C 1
ATOM 1892 O O . LEU A 1 235 ? -4.568 1.634 -3.488 1.00 95.06 235 LEU A O 1
ATOM 1896 N N . ILE A 1 236 ? -5.785 3.137 -2.345 1.00 94.44 236 ILE A N 1
ATOM 1897 C CA . ILE A 1 236 ? -6.844 2.191 -1.929 1.00 94.44 236 ILE A CA 1
ATOM 1898 C C . ILE A 1 236 ? -7.533 1.567 -3.155 1.00 94.44 236 ILE A C 1
ATOM 1900 O O . ILE A 1 236 ? -7.780 0.367 -3.200 1.00 94.44 236 ILE A O 1
ATOM 1904 N N . ASN A 1 237 ? -7.812 2.361 -4.195 1.00 91.69 237 ASN A N 1
ATOM 1905 C CA . ASN A 1 237 ? -8.398 1.874 -5.451 1.00 91.69 237 ASN A CA 1
ATOM 1906 C C . ASN A 1 237 ? -7.471 0.946 -6.267 1.00 91.69 237 ASN A C 1
ATOM 1908 O O . ASN A 1 237 ? -7.952 0.325 -7.218 1.00 91.69 237 ASN A O 1
ATOM 1912 N N . LYS A 1 238 ? -6.178 0.881 -5.931 1.00 88.25 238 LYS A N 1
ATOM 1913 C CA . LYS A 1 238 ? -5.147 0.021 -6.536 1.00 88.25 238 LYS A CA 1
ATOM 1914 C C . LYS A 1 238 ? -4.681 -1.104 -5.602 1.00 88.25 238 LYS A C 1
ATOM 1916 O O . LYS A 1 238 ? -3.787 -1.844 -5.995 1.00 88.25 238 LYS A O 1
ATOM 1921 N N . ASP A 1 239 ? -5.253 -1.204 -4.399 1.00 89.62 239 ASP A N 1
ATOM 1922 C CA . ASP A 1 239 ? -4.818 -2.109 -3.323 1.00 89.62 239 ASP A CA 1
ATOM 1923 C C . ASP A 1 239 ? -3.333 -1.932 -2.921 1.00 89.62 239 ASP A C 1
ATOM 1925 O O . ASP A 1 239 ? -2.657 -2.854 -2.462 1.00 89.62 239 ASP A O 1
ATOM 1929 N N . TYR A 1 240 ? -2.793 -0.721 -3.111 1.00 91.19 240 TYR A N 1
ATOM 1930 C CA . TYR A 1 240 ? -1.390 -0.431 -2.824 1.00 91.19 240 TYR A CA 1
ATOM 1931 C C . TYR A 1 240 ? -1.156 -0.268 -1.323 1.00 91.19 240 TYR A C 1
ATOM 1933 O O . TYR A 1 240 ? -1.686 0.649 -0.693 1.00 91.19 240 TYR A O 1
ATOM 1941 N N . HIS A 1 241 ? -0.294 -1.121 -0.780 1.00 91.94 241 HIS A N 1
ATOM 1942 C CA . HIS A 1 241 ? 0.122 -1.094 0.613 1.00 91.94 241 HIS A CA 1
ATOM 1943 C C . HIS A 1 241 ? 1.438 -0.314 0.761 1.00 91.94 241 HIS A C 1
ATOM 1945 O O . HIS A 1 241 ? 2.435 -0.644 0.119 1.00 91.94 241 HIS A O 1
ATOM 1951 N N . LEU A 1 242 ? 1.456 0.712 1.622 1.00 94.06 242 LEU A N 1
ATOM 1952 C CA . LEU A 1 242 ? 2.658 1.500 1.909 1.00 94.06 242 LEU A CA 1
ATOM 1953 C C . LEU A 1 242 ? 3.753 0.620 2.522 1.00 94.06 242 LEU A C 1
ATOM 1955 O O . LEU A 1 242 ? 3.528 -0.112 3.491 1.00 94.06 242 LEU A O 1
ATOM 1959 N N . THR A 1 243 ? 4.978 0.770 2.028 1.00 91.75 243 THR A N 1
ATOM 1960 C CA . THR A 1 243 ? 6.161 0.219 2.686 1.00 91.75 243 THR A CA 1
ATOM 1961 C C . THR A 1 243 ? 6.463 0.967 3.987 1.00 91.75 243 THR A C 1
ATOM 1963 O O . THR A 1 243 ? 6.126 2.141 4.160 1.00 91.75 243 THR A O 1
ATOM 1966 N N . GLU A 1 244 ? 7.210 0.317 4.885 1.00 91.94 244 GLU A N 1
ATOM 1967 C CA . GLU A 1 244 ? 7.760 0.951 6.095 1.00 91.94 244 GLU A CA 1
ATOM 1968 C C . GLU A 1 244 ? 8.523 2.250 5.780 1.00 91.94 244 GLU A C 1
ATOM 1970 O O . GLU A 1 244 ? 8.570 3.167 6.596 1.00 91.94 244 GLU A O 1
ATOM 1975 N N . HIS A 1 245 ? 9.134 2.338 4.593 1.00 91.38 245 HIS A N 1
ATOM 1976 C CA . HIS A 1 245 ? 9.955 3.472 4.192 1.00 91.38 245 HIS A CA 1
ATOM 1977 C C . HIS A 1 245 ? 9.116 4.701 3.825 1.00 91.38 245 HIS A C 1
ATOM 1979 O O . HIS A 1 245 ? 9.374 5.795 4.325 1.00 91.38 245 HIS A O 1
ATOM 1985 N N . GLU A 1 246 ? 8.076 4.523 3.008 1.00 95.12 246 GLU A N 1
ATOM 1986 C CA . GLU A 1 246 ? 7.124 5.594 2.684 1.00 95.12 246 GLU A CA 1
ATOM 1987 C C . GLU A 1 246 ? 6.373 6.041 3.944 1.00 95.12 246 GLU A C 1
ATOM 1989 O O . GLU A 1 246 ? 6.236 7.233 4.202 1.00 95.12 246 GLU A O 1
ATOM 1994 N N . ALA A 1 247 ? 5.959 5.092 4.790 1.00 95.88 247 ALA A N 1
ATOM 1995 C CA . ALA A 1 247 ? 5.272 5.393 6.040 1.00 95.88 247 ALA A CA 1
ATOM 1996 C C . ALA A 1 247 ? 6.146 6.186 7.031 1.00 95.88 247 ALA A C 1
ATOM 1998 O O . ALA A 1 247 ? 5.710 7.224 7.529 1.00 95.88 247 ALA A O 1
ATOM 1999 N N . THR A 1 248 ? 7.385 5.749 7.293 1.00 94.94 248 THR A N 1
ATOM 2000 C CA . THR A 1 248 ? 8.299 6.452 8.219 1.00 94.94 248 THR A CA 1
ATOM 2001 C C . THR A 1 248 ? 8.767 7.807 7.694 1.00 94.94 248 THR A C 1
ATOM 2003 O O . THR A 1 248 ? 8.960 8.714 8.500 1.00 94.94 248 THR A O 1
ATOM 2006 N N . SER A 1 249 ? 8.898 7.981 6.374 1.00 95.81 249 SER A N 1
ATOM 2007 C CA . SER A 1 249 ? 9.270 9.270 5.771 1.00 95.81 249 SER A CA 1
ATOM 2008 C C . SER A 1 249 ? 8.101 10.251 5.603 1.00 95.81 249 SER A C 1
ATOM 2010 O O . SER A 1 249 ? 8.356 11.424 5.350 1.00 95.81 249 SER A O 1
ATOM 2012 N N . PHE A 1 250 ? 6.841 9.828 5.791 1.00 98.12 250 PHE A N 1
ATOM 2013 C CA . PHE A 1 250 ? 5.652 10.677 5.604 1.00 98.12 250 PHE A CA 1
ATOM 2014 C C . PHE A 1 250 ? 4.793 10.886 6.864 1.00 98.12 250 PHE A C 1
ATOM 2016 O O . PHE A 1 250 ? 4.474 12.026 7.214 1.00 98.12 250 PHE A O 1
ATOM 2023 N N . ILE A 1 251 ? 4.398 9.809 7.553 1.00 97.38 251 ILE A N 1
ATOM 2024 C CA . ILE A 1 251 ? 3.354 9.849 8.595 1.00 97.38 251 ILE A CA 1
ATOM 2025 C C . ILE A 1 251 ? 3.709 10.774 9.778 1.00 97.38 251 ILE A C 1
ATOM 2027 O O . ILE A 1 251 ? 2.833 11.552 10.174 1.00 97.38 251 ILE A O 1
ATOM 2031 N N . PRO A 1 252 ? 4.950 10.796 10.315 1.00 96.44 252 PRO A N 1
ATOM 2032 C CA . PRO A 1 252 ? 5.315 11.718 11.397 1.00 96.44 252 PRO A CA 1
ATOM 2033 C C . PRO A 1 252 ? 5.054 13.190 11.050 1.00 96.44 252 PRO A C 1
ATOM 2035 O O . PRO A 1 252 ? 4.563 13.951 11.883 1.00 96.44 252 PRO A O 1
ATOM 2038 N N . TYR A 1 253 ? 5.316 13.580 9.800 1.00 97.19 253 TYR A N 1
ATOM 2039 C CA . TYR A 1 253 ? 5.155 14.952 9.320 1.00 97.19 253 TYR A CA 1
ATOM 2040 C C . TYR A 1 253 ? 3.689 15.332 9.099 1.00 97.19 253 TYR A C 1
ATOM 2042 O O . TYR A 1 253 ? 3.301 16.459 9.405 1.00 97.19 253 TYR A O 1
ATOM 2050 N N . LEU A 1 254 ? 2.852 14.392 8.645 1.00 97.38 254 LEU A N 1
ATOM 2051 C CA . LEU A 1 254 ? 1.402 14.596 8.570 1.00 97.38 254 LEU A CA 1
ATOM 2052 C C . LEU A 1 254 ? 0.799 14.831 9.968 1.00 97.38 254 LEU A C 1
ATOM 2054 O O . LEU A 1 254 ? -0.045 15.711 10.142 1.00 97.38 254 LEU A O 1
ATOM 2058 N N . ILE A 1 255 ? 1.270 14.096 10.980 1.00 96.19 255 ILE A N 1
ATOM 2059 C CA . ILE A 1 255 ? 0.793 14.209 12.368 1.00 96.19 255 ILE A CA 1
ATOM 2060 C C . ILE A 1 255 ? 1.128 15.577 12.987 1.00 96.19 255 ILE A C 1
ATOM 2062 O O . ILE A 1 255 ? 0.337 16.084 13.783 1.00 96.19 255 ILE A O 1
ATOM 2066 N N . LEU A 1 256 ? 2.210 16.253 12.572 1.00 94.31 256 LEU A N 1
ATOM 2067 C CA . LEU A 1 256 ? 2.461 17.654 12.960 1.00 94.31 256 LEU A CA 1
ATOM 2068 C C . LEU A 1 256 ? 1.291 18.575 12.563 1.00 94.31 256 LEU A C 1
ATOM 2070 O O . LEU A 1 256 ? 0.927 19.485 13.311 1.00 94.31 256 LEU A O 1
ATOM 2074 N N . LYS A 1 257 ? 0.650 18.309 11.417 1.00 94.56 257 LYS A N 1
ATOM 2075 C CA . LYS A 1 257 ? -0.450 19.122 10.873 1.00 94.56 257 LYS A CA 1
ATOM 2076 C C . LYS A 1 257 ? -1.809 18.840 11.528 1.00 94.56 257 LYS A C 1
ATOM 2078 O O . LYS A 1 257 ? -2.734 19.630 11.354 1.00 94.56 257 LYS A O 1
ATOM 2083 N N . MET A 1 258 ? -1.914 17.831 12.402 1.00 93.56 258 MET A N 1
ATOM 2084 C CA . MET A 1 258 ? -3.024 17.748 13.367 1.00 93.56 258 MET A CA 1
ATOM 2085 C C . MET A 1 258 ? -2.997 18.901 14.385 1.00 93.56 258 MET A C 1
ATOM 2087 O O . MET A 1 258 ? -4.013 19.209 14.993 1.00 93.56 258 MET A O 1
ATOM 2091 N N . GLY A 1 259 ? -1.864 19.581 14.578 1.00 92.38 259 GLY A N 1
ATOM 2092 C CA . GLY A 1 259 ? -1.762 20.729 15.483 1.00 92.38 259 GLY A CA 1
ATOM 2093 C C . GLY A 1 259 ? -2.337 22.051 14.955 1.00 92.38 259 GLY A C 1
ATOM 2094 O O . GLY A 1 259 ? -2.298 23.054 15.673 1.00 92.38 259 GLY A O 1
ATOM 2095 N N . GLU A 1 260 ? -2.824 22.089 13.713 1.00 93.06 260 GLU A N 1
ATOM 2096 C CA . GLU A 1 260 ? -3.104 23.324 12.971 1.00 93.06 260 GLU A CA 1
ATOM 2097 C C . GLU A 1 260 ? -4.273 24.158 13.545 1.00 93.06 260 GLU A C 1
ATOM 2099 O O . GLU A 1 260 ? -5.317 23.626 13.945 1.00 93.06 260 GLU A O 1
ATOM 2104 N N . PRO A 1 261 ? -4.163 25.503 13.573 1.00 90.62 261 PRO A N 1
ATOM 2105 C CA . PRO A 1 261 ? -5.207 26.356 14.133 1.00 90.62 261 PRO A CA 1
ATOM 2106 C C . PRO A 1 261 ? -6.501 26.328 13.309 1.00 90.62 261 PRO A C 1
ATOM 2108 O O . PRO A 1 261 ? -7.580 26.451 13.892 1.00 90.62 261 PRO A O 1
ATOM 2111 N N . LYS A 1 262 ? -6.412 26.141 11.984 1.00 91.31 262 LYS A N 1
ATOM 2112 C CA . LYS A 1 262 ? -7.567 26.070 11.078 1.00 91.31 262 LYS A CA 1
ATOM 2113 C C . LYS A 1 262 ? -8.273 24.718 11.205 1.00 91.31 262 LYS A C 1
ATOM 2115 O O . LYS A 1 262 ? -7.690 23.671 10.955 1.00 91.31 262 LYS A O 1
ATOM 2120 N N . ASP A 1 263 ? -9.557 24.759 11.546 1.00 90.50 263 ASP A N 1
ATOM 2121 C CA . ASP A 1 263 ? -10.388 23.571 11.775 1.00 90.50 263 ASP A CA 1
ATOM 2122 C C . ASP A 1 263 ? -10.544 22.667 10.539 1.00 90.50 263 ASP A C 1
ATOM 2124 O O . ASP A 1 263 ? -10.488 21.445 10.650 1.00 90.50 263 ASP A O 1
ATOM 2128 N N . VAL A 1 264 ? -10.655 23.274 9.353 1.00 92.62 264 VAL A N 1
ATOM 2129 C CA . VAL A 1 264 ? -10.740 22.557 8.069 1.00 92.62 264 VAL A CA 1
ATOM 2130 C C . VAL A 1 264 ? -9.480 21.717 7.827 1.00 92.62 264 VAL A C 1
ATOM 2132 O O . VAL A 1 264 ? -9.582 20.529 7.551 1.00 92.62 264 VAL A O 1
ATOM 2135 N N . VAL A 1 265 ? -8.297 22.299 8.061 1.00 94.00 265 VAL A N 1
ATOM 2136 C CA . VAL A 1 265 ? -6.997 21.624 7.905 1.00 94.00 265 VAL A CA 1
ATOM 2137 C C . VAL A 1 265 ? -6.911 20.382 8.794 1.00 94.00 265 VAL A C 1
ATOM 2139 O O . VAL A 1 265 ? -6.513 19.320 8.322 1.00 94.00 265 VAL A O 1
ATOM 2142 N N . ARG A 1 266 ? -7.338 20.476 10.063 1.00 93.31 266 ARG A N 1
ATOM 2143 C CA . ARG A 1 266 ? -7.350 19.315 10.970 1.00 93.31 266 ARG A CA 1
ATOM 2144 C C . ARG A 1 266 ? -8.329 18.235 10.506 1.00 93.31 266 ARG A C 1
ATOM 2146 O O . ARG A 1 266 ? -7.977 17.061 10.532 1.00 93.31 266 ARG A O 1
ATOM 2153 N N . LYS A 1 267 ? -9.515 18.613 10.015 1.00 93.38 267 LYS A N 1
ATOM 2154 C CA . LYS A 1 267 ? -10.499 17.678 9.437 1.00 93.38 267 LYS A CA 1
ATOM 2155 C C . LYS A 1 267 ? -9.973 16.960 8.192 1.00 93.38 267 LYS A C 1
ATOM 2157 O O . LYS A 1 267 ? -10.175 15.752 8.080 1.00 93.38 267 LYS A O 1
ATOM 2162 N N . ASP A 1 268 ? -9.264 17.656 7.307 1.00 94.69 268 ASP A N 1
ATOM 2163 C CA . ASP A 1 268 ? -8.666 17.055 6.110 1.00 94.69 268 ASP A CA 1
ATOM 2164 C C . ASP A 1 268 ? -7.498 16.116 6.465 1.00 94.69 268 ASP A C 1
ATOM 2166 O O . ASP A 1 268 ? -7.462 14.981 5.988 1.00 94.69 268 ASP A O 1
ATOM 2170 N N . VAL A 1 269 ? -6.602 16.520 7.378 1.00 96.06 269 VAL A N 1
ATOM 2171 C CA . VAL A 1 269 ? -5.529 15.655 7.921 1.00 96.06 269 VAL A CA 1
ATOM 2172 C C . VAL A 1 269 ? -6.111 14.398 8.576 1.00 96.06 269 VAL A C 1
ATOM 2174 O O . VAL A 1 269 ? -5.665 13.286 8.296 1.00 96.06 269 VAL A O 1
ATOM 2177 N N . ARG A 1 270 ? -7.151 14.552 9.402 1.00 92.94 270 ARG A N 1
ATOM 2178 C CA . ARG A 1 270 ? -7.879 13.451 10.047 1.00 92.94 270 ARG A CA 1
ATOM 2179 C C . ARG A 1 270 ? -8.519 12.510 9.017 1.00 92.94 270 ARG A C 1
ATOM 2181 O O . ARG A 1 270 ? -8.445 11.292 9.164 1.00 92.94 270 ARG A O 1
ATOM 2188 N N . GLY A 1 271 ? -9.089 13.061 7.943 1.00 94.00 271 GLY A N 1
ATOM 2189 C CA . GLY A 1 271 ? -9.580 12.298 6.795 1.00 94.00 271 GLY A CA 1
ATOM 2190 C C . GLY A 1 271 ? -8.479 11.469 6.129 1.00 94.00 271 GLY A C 1
ATOM 2191 O O . GLY A 1 271 ? -8.663 10.274 5.911 1.00 94.00 271 GLY A O 1
ATOM 2192 N N . ILE A 1 272 ? -7.309 12.065 5.881 1.00 96.25 272 ILE A N 1
ATOM 2193 C CA . ILE A 1 272 ? -6.147 11.369 5.306 1.00 96.25 272 ILE A CA 1
ATOM 2194 C C . ILE A 1 272 ? -5.641 10.259 6.238 1.00 96.25 272 ILE A C 1
ATOM 2196 O O . ILE A 1 272 ? -5.357 9.167 5.757 1.00 96.25 272 ILE A O 1
ATOM 2200 N N . CYS A 1 273 ? -5.607 10.458 7.559 1.00 92.75 273 CYS A N 1
ATOM 2201 C CA . CYS A 1 273 ? -5.219 9.398 8.501 1.00 92.75 273 CYS A CA 1
ATOM 2202 C C . CYS A 1 273 ? -6.162 8.181 8.481 1.00 92.75 273 CYS A C 1
ATOM 2204 O O . CYS A 1 273 ? -5.714 7.049 8.661 1.00 92.75 273 CYS A O 1
ATOM 2206 N N . ARG A 1 274 ? -7.450 8.381 8.180 1.00 90.50 274 ARG A N 1
ATOM 2207 C CA . ARG A 1 274 ? -8.429 7.291 8.000 1.00 90.50 274 ARG A CA 1
ATOM 2208 C C . ARG A 1 274 ? -8.304 6.586 6.644 1.00 90.50 274 ARG A C 1
ATOM 2210 O O . ARG A 1 274 ? -8.693 5.426 6.531 1.00 90.50 274 ARG A O 1
ATOM 2217 N N . LEU A 1 275 ? -7.737 7.249 5.633 1.00 94.19 275 LEU A N 1
ATOM 2218 C CA . LEU A 1 275 ? -7.329 6.614 4.373 1.00 94.19 275 LEU A CA 1
ATOM 2219 C C . LEU A 1 275 ? -6.000 5.853 4.543 1.00 94.19 275 LEU A C 1
ATOM 2221 O O . LEU A 1 275 ? -5.885 4.724 4.080 1.00 94.19 275 LEU A O 1
ATOM 2225 N N . LEU A 1 276 ? -5.035 6.409 5.288 1.00 93.06 276 LEU A N 1
ATOM 2226 C CA . LEU A 1 276 ? -3.790 5.726 5.666 1.00 93.06 276 LEU A CA 1
ATOM 2227 C C . LEU A 1 276 ? -4.061 4.394 6.377 1.00 93.06 276 LEU A C 1
ATOM 2229 O O . LEU A 1 276 ? -3.417 3.401 6.056 1.00 93.06 276 LEU A O 1
ATOM 2233 N N . GLY A 1 277 ? -5.060 4.340 7.266 1.00 88.00 277 GLY A N 1
ATOM 2234 C CA . GLY A 1 277 ? -5.497 3.107 7.941 1.00 88.00 277 GLY A CA 1
ATOM 2235 C C . GLY A 1 277 ? -6.051 1.998 7.036 1.00 88.00 277 GLY A C 1
ATOM 2236 O O . GLY A 1 277 ? -6.332 0.915 7.538 1.00 88.00 277 GLY A O 1
ATOM 2237 N N . GLN A 1 278 ? -6.201 2.250 5.731 1.00 89.12 278 GLN A N 1
ATOM 2238 C CA . GLN A 1 278 ? -6.592 1.261 4.717 1.00 89.12 278 GLN A CA 1
ATOM 2239 C C . GLN A 1 278 ? -5.432 0.863 3.784 1.00 89.12 278 GLN A C 1
ATOM 2241 O O . GLN A 1 278 ? -5.584 -0.085 3.025 1.00 89.12 278 GLN A O 1
ATOM 2246 N N . VAL A 1 279 ? -4.284 1.555 3.838 1.00 93.00 279 VAL A N 1
ATOM 2247 C CA . VAL A 1 279 ? -3.074 1.251 3.037 1.00 93.00 279 VAL A CA 1
ATOM 2248 C C . VAL A 1 279 ? -1.840 0.947 3.892 1.00 93.00 279 VAL A C 1
ATOM 2250 O O . VAL A 1 279 ? -0.778 0.637 3.360 1.00 93.00 279 VAL A O 1
ATOM 2253 N N . TYR A 1 280 ? -1.937 1.062 5.217 1.00 94.31 280 TYR A N 1
ATOM 2254 C CA . TYR A 1 280 ? -0.840 0.807 6.146 1.00 94.31 280 TYR A CA 1
ATOM 2255 C C . TYR A 1 280 ? -1.372 0.244 7.477 1.00 94.31 280 TYR A C 1
ATOM 2257 O O . TYR A 1 280 ? -2.435 0.681 7.928 1.00 94.31 280 TYR A O 1
ATOM 2265 N N . PRO A 1 281 ? -0.678 -0.707 8.140 1.00 89.25 281 PRO A N 1
ATOM 2266 C CA . PRO A 1 281 ? -1.226 -1.396 9.308 1.00 89.25 281 PRO A CA 1
ATOM 2267 C C . PRO A 1 281 ? -1.597 -0.452 10.458 1.00 89.25 281 PRO A C 1
ATOM 2269 O O . PRO A 1 281 ? -0.754 0.285 10.977 1.00 89.25 281 PRO A O 1
ATOM 2272 N N . ALA A 1 282 ? -2.849 -0.536 10.918 1.00 86.75 282 ALA A N 1
ATOM 2273 C CA . ALA A 1 282 ? -3.395 0.325 11.970 1.00 86.75 282 ALA A CA 1
ATOM 2274 C C . ALA A 1 282 ? -2.565 0.316 13.270 1.00 86.75 282 ALA A C 1
ATOM 2276 O O . ALA A 1 282 ? -2.402 1.363 13.894 1.00 86.75 282 ALA A O 1
ATOM 2277 N N . SER A 1 283 ? -1.974 -0.825 13.649 1.00 87.88 283 SER A N 1
ATOM 2278 C CA . SER A 1 283 ? -1.088 -0.921 14.821 1.00 87.88 283 SER A CA 1
ATOM 2279 C C . SER A 1 283 ? 0.221 -0.136 14.671 1.00 87.88 283 SER A C 1
ATOM 2281 O O . SER A 1 283 ? 0.773 0.317 15.668 1.00 87.88 283 SER A O 1
ATOM 2283 N N . LYS A 1 284 ? 0.711 0.090 13.444 1.00 90.81 284 LYS A N 1
ATOM 2284 C CA . LYS A 1 284 ? 1.885 0.941 13.185 1.00 90.81 284 LYS A CA 1
ATOM 2285 C C . LYS A 1 284 ? 1.513 2.423 13.131 1.00 90.81 284 LYS A C 1
ATOM 2287 O O . LYS A 1 284 ? 2.262 3.253 13.637 1.00 90.81 284 LYS A O 1
ATOM 2292 N N . ILE A 1 285 ? 0.335 2.762 12.595 1.00 91.50 285 ILE A N 1
ATOM 2293 C CA . ILE A 1 285 ? -0.216 4.132 12.668 1.00 91.50 285 ILE A CA 1
ATOM 2294 C C . ILE A 1 285 ? -0.417 4.549 14.129 1.00 91.50 285 ILE A C 1
ATOM 2296 O O . ILE A 1 285 ? -0.076 5.669 14.502 1.00 91.50 285 ILE A O 1
ATOM 2300 N N . PHE A 1 286 ? -0.908 3.632 14.965 1.00 91.50 286 PHE A N 1
ATOM 2301 C CA . PHE A 1 286 ? -1.075 3.839 16.400 1.00 91.50 286 PHE A CA 1
ATOM 2302 C C . PHE A 1 286 ? 0.231 4.275 17.084 1.00 91.50 286 PHE A C 1
ATOM 2304 O O . PHE A 1 286 ? 0.205 5.231 17.851 1.00 91.50 286 PHE A O 1
ATOM 2311 N N . LEU A 1 287 ? 1.379 3.663 16.762 1.00 92.38 287 LEU A N 1
ATOM 2312 C CA . LEU A 1 287 ? 2.679 4.072 17.321 1.00 92.38 287 LEU A CA 1
ATOM 2313 C C . LEU A 1 287 ? 3.034 5.526 16.963 1.00 92.38 287 LEU A C 1
ATOM 2315 O O . LEU A 1 287 ? 3.380 6.307 17.848 1.00 92.38 287 LEU A O 1
ATOM 2319 N N . PHE A 1 288 ? 2.866 5.926 15.697 1.00 94.69 288 PHE A N 1
ATOM 2320 C CA . PHE A 1 288 ? 3.101 7.314 15.281 1.00 94.69 288 PHE A CA 1
ATOM 2321 C C . PHE A 1 288 ? 2.137 8.308 15.959 1.00 94.69 288 PHE A C 1
ATOM 2323 O O . PHE A 1 288 ? 2.539 9.416 16.316 1.00 94.69 288 PHE A O 1
ATOM 2330 N N . LEU A 1 289 ? 0.872 7.927 16.169 1.00 94.69 289 LEU A N 1
ATOM 2331 C CA . LEU A 1 289 ? -0.107 8.756 16.883 1.00 94.69 289 LEU A CA 1
ATOM 2332 C C . LEU A 1 289 ? 0.193 8.855 18.387 1.00 94.69 289 LEU A C 1
ATOM 2334 O O . LEU A 1 289 ? 0.026 9.933 18.956 1.00 94.69 289 LEU A O 1
ATOM 2338 N N . MET A 1 290 ? 0.687 7.783 19.019 1.00 93.88 290 MET A N 1
ATOM 2339 C CA . MET A 1 290 ? 1.169 7.805 20.407 1.00 93.88 290 MET A CA 1
ATOM 2340 C C . MET A 1 290 ? 2.319 8.805 20.574 1.00 93.88 290 MET A C 1
ATOM 2342 O O . MET A 1 290 ? 2.277 9.628 21.490 1.00 93.88 290 MET A O 1
ATOM 2346 N N . ASP A 1 291 ? 3.288 8.823 19.651 1.00 93.81 291 ASP A N 1
ATOM 2347 C CA . ASP A 1 291 ? 4.335 9.854 19.623 1.00 93.81 291 ASP A CA 1
ATOM 2348 C C . ASP A 1 291 ? 3.768 11.264 19.379 1.00 93.81 291 ASP A C 1
ATOM 2350 O O . ASP A 1 291 ? 4.218 12.230 19.998 1.00 93.81 291 ASP A O 1
ATOM 2354 N N . GLY A 1 292 ? 2.707 11.392 18.577 1.00 94.25 292 GLY A N 1
ATOM 2355 C CA . GLY A 1 292 ? 1.940 12.633 18.425 1.00 94.25 292 GLY A CA 1
ATOM 2356 C C . GLY A 1 292 ? 1.371 13.181 19.745 1.00 94.25 292 GLY A C 1
ATOM 2357 O O . GLY A 1 292 ? 1.353 14.401 19.947 1.00 94.25 292 GLY A O 1
ATOM 2358 N N . THR A 1 293 ? 0.998 12.313 20.696 1.00 95.19 293 THR A N 1
ATOM 2359 C CA . THR A 1 293 ? 0.536 12.739 22.034 1.00 95.19 293 THR A CA 1
ATOM 2360 C C . THR A 1 293 ? 1.638 13.369 22.892 1.00 95.19 293 THR A C 1
ATOM 2362 O O . THR A 1 293 ? 1.334 14.087 23.840 1.00 95.19 293 THR A O 1
ATOM 2365 N N . LYS A 1 294 ? 2.919 13.192 22.545 1.00 94.31 294 LYS A N 1
ATOM 2366 C CA . LYS A 1 294 ? 4.066 13.788 23.258 1.00 94.31 294 LYS A CA 1
ATOM 2367 C C . LYS A 1 294 ? 4.340 15.237 22.824 1.00 94.31 294 LYS A C 1
ATOM 2369 O O . LYS A 1 294 ? 5.237 15.891 23.357 1.00 94.31 294 LYS A O 1
ATOM 2374 N N . SER A 1 295 ? 3.578 15.764 21.860 1.00 95.19 295 SER A N 1
ATOM 2375 C CA . SER A 1 295 ? 3.760 17.116 21.325 1.00 95.19 295 SER A CA 1
ATOM 2376 C C . SER A 1 295 ? 3.522 18.219 22.360 1.00 95.19 295 SER A C 1
ATOM 2378 O O . SER A 1 295 ? 2.590 18.172 23.165 1.00 95.19 295 SER A O 1
ATOM 2380 N N . LYS A 1 296 ? 4.308 19.299 22.267 1.00 94.00 296 LYS A N 1
ATOM 2381 C CA . LYS A 1 296 ? 4.103 20.531 23.048 1.00 94.00 296 LYS A CA 1
ATOM 2382 C C . LYS A 1 296 ? 2.770 21.222 22.709 1.00 94.00 296 LYS A C 1
ATOM 2384 O O . LYS A 1 296 ? 2.186 21.868 23.578 1.00 94.00 296 LYS A O 1
ATOM 2389 N N . ASN A 1 297 ? 2.255 21.054 21.487 1.00 95.25 297 ASN A N 1
ATOM 2390 C CA . ASN A 1 297 ? 0.991 21.639 21.032 1.00 95.25 297 ASN A CA 1
ATOM 2391 C C . ASN A 1 297 ? -0.214 20.829 21.549 1.00 95.25 297 ASN A C 1
ATOM 2393 O O . ASN A 1 297 ? -0.400 19.677 21.158 1.00 95.25 297 ASN A O 1
ATOM 2397 N N . SER A 1 298 ? -1.062 21.431 22.391 1.00 96.00 298 SER A N 1
ATOM 2398 C CA . SER A 1 298 ? -2.214 20.734 22.980 1.00 96.00 298 SER A CA 1
ATOM 2399 C C . SER A 1 298 ? -3.276 20.325 21.957 1.00 96.00 298 SER A C 1
ATOM 2401 O O . SER A 1 298 ? -3.869 19.260 22.106 1.00 96.00 298 SER A O 1
ATOM 2403 N N . LYS A 1 299 ? -3.461 21.081 20.865 1.00 95.06 299 LYS A N 1
ATOM 2404 C CA . LYS A 1 299 ? -4.374 20.686 19.776 1.00 95.06 299 LYS A CA 1
ATOM 2405 C C . LYS A 1 299 ? -3.918 19.389 19.118 1.00 95.06 299 LYS A C 1
ATOM 2407 O O . LYS A 1 299 ? -4.728 18.496 18.904 1.00 95.06 299 LYS A O 1
ATOM 2412 N N . GLN A 1 300 ? -2.611 19.261 18.878 1.00 96.31 300 GLN A N 1
ATOM 2413 C CA . GLN A 1 300 ? -2.029 18.040 18.326 1.00 96.31 300 GLN A CA 1
ATOM 2414 C C . GLN A 1 300 ? -2.228 16.857 19.282 1.00 96.31 300 GLN A C 1
ATOM 2416 O O . GLN A 1 300 ? -2.669 15.803 18.835 1.00 96.31 300 GLN A O 1
ATOM 2421 N N . ARG A 1 301 ? -1.990 17.041 20.594 1.00 97.06 301 ARG A N 1
ATOM 2422 C CA . ARG A 1 301 ? -2.249 15.993 21.600 1.00 97.06 301 ARG A CA 1
ATOM 2423 C C . ARG A 1 301 ? -3.712 15.543 21.593 1.00 97.06 301 ARG A C 1
ATOM 2425 O O . ARG A 1 301 ? -3.967 14.344 21.549 1.00 97.06 301 ARG A O 1
ATOM 2432 N N . ALA A 1 302 ? -4.658 16.485 21.596 1.00 96.19 302 ALA A N 1
ATOM 2433 C CA . ALA A 1 302 ? -6.090 16.191 21.608 1.00 96.19 302 ALA A CA 1
ATOM 2434 C C . ALA A 1 302 ? -6.542 15.424 20.353 1.00 96.19 302 ALA A C 1
ATOM 2436 O O . ALA A 1 302 ? -7.182 14.384 20.473 1.00 96.19 302 ALA A O 1
ATOM 2437 N N . GLU A 1 303 ? -6.163 15.886 19.158 1.00 95.25 303 GLU A N 1
ATOM 2438 C CA . GLU A 1 303 ? -6.538 15.242 17.889 1.00 95.25 303 GLU A CA 1
ATOM 2439 C C . GLU A 1 303 ? -5.896 13.848 17.745 1.00 95.25 303 GLU A C 1
ATOM 2441 O O . GLU A 1 303 ? -6.560 12.914 17.294 1.00 95.25 303 GLU A O 1
ATOM 2446 N N . CYS A 1 304 ? -4.649 13.665 18.207 1.00 96.56 304 CYS A N 1
ATOM 2447 C CA . CYS A 1 304 ? -4.016 12.342 18.257 1.00 96.56 304 CYS A CA 1
ATOM 2448 C C . CYS A 1 304 ? -4.768 11.396 19.205 1.00 96.56 304 CYS A C 1
ATOM 2450 O O . CYS A 1 304 ? -5.048 10.262 18.830 1.00 96.56 304 CYS A O 1
ATOM 2452 N N . LEU A 1 305 ? -5.139 11.852 20.408 1.00 96.12 305 LEU A N 1
ATOM 2453 C CA . LEU A 1 305 ? -5.901 11.055 21.379 1.00 96.12 305 LEU A CA 1
ATOM 2454 C C . LEU A 1 305 ? -7.308 10.690 20.876 1.00 96.12 305 LEU A C 1
ATOM 2456 O O . LEU A 1 305 ? -7.767 9.576 21.127 1.00 96.12 305 LEU A O 1
ATOM 2460 N N . GLU A 1 306 ? -7.978 11.577 20.136 1.00 94.62 306 GLU A N 1
ATOM 2461 C CA . GLU A 1 306 ? -9.265 11.260 19.506 1.00 94.62 306 GLU A CA 1
ATOM 2462 C C . GLU A 1 306 ? -9.137 10.168 18.437 1.00 94.62 306 GLU A C 1
ATOM 2464 O O . GLU A 1 306 ? -9.919 9.215 18.450 1.00 94.62 306 GLU A O 1
ATOM 2469 N N . GLU A 1 307 ? -8.153 10.250 17.535 1.00 92.94 307 GLU A N 1
ATOM 2470 C CA . GLU A 1 307 ? -7.982 9.224 16.497 1.00 92.94 307 GLU A CA 1
ATOM 2471 C C . GLU A 1 307 ? -7.380 7.917 17.042 1.00 92.94 307 GLU A C 1
ATOM 2473 O O . GLU A 1 307 ? -7.738 6.850 16.546 1.00 92.94 307 GLU A O 1
ATOM 2478 N N . LEU A 1 308 ? -6.575 7.952 18.113 1.00 92.75 308 LEU A N 1
ATOM 2479 C CA . LEU A 1 308 ? -6.217 6.756 18.891 1.00 92.75 308 LEU A CA 1
ATOM 2480 C C . LEU A 1 308 ? -7.480 6.076 19.443 1.00 92.75 308 LEU A C 1
ATOM 2482 O O . LEU A 1 308 ? -7.649 4.869 19.277 1.00 92.75 308 LEU A O 1
ATOM 2486 N N . GLY A 1 309 ? -8.404 6.849 20.026 1.00 89.88 309 GLY A N 1
ATOM 2487 C CA . GLY A 1 309 ? -9.715 6.356 20.455 1.00 89.88 309 GLY A CA 1
ATOM 2488 C C . GLY A 1 309 ? -10.535 5.757 19.305 1.00 89.88 309 GLY A C 1
ATOM 2489 O O . GLY A 1 309 ? -11.130 4.693 19.472 1.00 89.88 309 GLY A O 1
ATOM 2490 N N . CYS A 1 310 ? -10.514 6.377 18.121 1.00 89.38 310 CYS A N 1
ATOM 2491 C CA . CYS A 1 310 ? -11.192 5.854 16.931 1.00 89.38 310 CYS A CA 1
ATOM 2492 C C . CYS A 1 310 ? -10.581 4.530 16.440 1.00 89.38 310 CYS A C 1
ATOM 2494 O O . CYS A 1 310 ? -11.325 3.584 16.193 1.00 89.38 310 CYS A O 1
ATOM 2496 N N . LEU A 1 311 ? -9.249 4.424 16.342 1.00 86.25 311 LEU A N 1
ATOM 2497 C CA . LEU A 1 311 ? -8.565 3.186 15.940 1.00 86.25 311 LEU A CA 1
ATOM 2498 C C . LEU A 1 311 ? -8.862 2.036 16.908 1.00 86.25 311 LEU A C 1
ATOM 2500 O O . LEU A 1 311 ? -9.171 0.929 16.471 1.00 86.25 311 LEU A O 1
ATOM 2504 N N . VAL A 1 312 ? -8.824 2.306 18.215 1.00 87.06 312 VAL A N 1
ATOM 2505 C CA . VAL A 1 312 ? -9.186 1.335 19.258 1.00 87.06 312 VAL A CA 1
ATOM 2506 C C . VAL A 1 312 ? -10.649 0.904 19.113 1.00 87.06 312 VAL A C 1
ATOM 2508 O O . VAL A 1 312 ? -10.932 -0.290 19.139 1.00 87.06 312 VAL A O 1
ATOM 2511 N N . GLY A 1 313 ? -11.570 1.841 18.866 1.00 83.44 313 GLY A N 1
ATOM 2512 C CA . GLY A 1 313 ? -12.983 1.542 18.606 1.00 83.44 313 GLY A CA 1
ATOM 2513 C C . GLY A 1 313 ? -13.247 0.726 17.333 1.00 83.44 313 GLY A C 1
ATOM 2514 O O . GLY A 1 313 ? -14.189 -0.060 17.308 1.00 83.44 313 GLY A O 1
ATOM 2515 N N . MET A 1 314 ? -12.427 0.885 16.289 1.00 79.38 314 MET A N 1
ATOM 2516 C CA . MET A 1 314 ? -12.582 0.180 15.006 1.00 79.38 314 MET A CA 1
ATOM 2517 C C . MET A 1 314 ? -11.931 -1.208 14.977 1.00 79.38 314 MET A C 1
ATOM 2519 O O . MET A 1 314 ? -12.449 -2.109 14.323 1.00 79.38 314 MET A O 1
ATOM 2523 N N . CYS A 1 315 ? -10.791 -1.378 15.650 1.00 76.56 315 CYS A N 1
ATOM 2524 C CA . CYS A 1 315 ? -9.935 -2.564 15.524 1.00 76.56 315 CYS A CA 1
ATOM 2525 C C . CYS A 1 315 ? -9.731 -3.326 16.850 1.00 76.56 315 CYS A C 1
ATOM 2527 O O . CYS A 1 315 ? -9.005 -4.321 16.894 1.00 76.56 315 CYS A O 1
ATOM 2529 N N . GLY A 1 316 ? -10.363 -2.880 17.938 1.00 76.75 316 GLY A N 1
ATOM 2530 C CA . GLY A 1 316 ? -10.327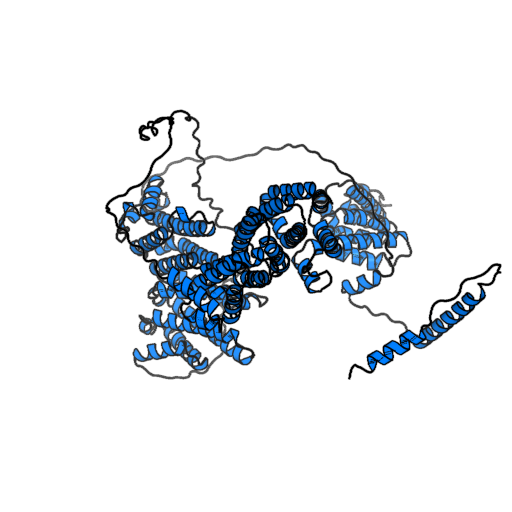 -3.544 19.237 1.00 76.75 316 GLY A CA 1
ATOM 2531 C C . GLY A 1 316 ? -8.940 -3.551 19.889 1.00 76.75 316 GLY A C 1
ATOM 2532 O O . GLY A 1 316 ? -8.094 -2.690 19.647 1.00 76.75 316 GLY A O 1
ATOM 2533 N N . MET A 1 317 ? -8.685 -4.567 20.718 1.00 70.81 317 MET A N 1
ATOM 2534 C CA . MET A 1 317 ? -7.403 -4.727 21.420 1.00 70.81 317 MET A CA 1
ATOM 2535 C C . MET A 1 317 ? -6.226 -5.072 20.476 1.00 70.81 317 MET A C 1
ATOM 2537 O O . MET A 1 317 ? -5.069 -4.882 20.843 1.00 70.81 317 MET A O 1
ATOM 2541 N N . LEU A 1 318 ? -6.492 -5.510 19.236 1.00 68.50 318 LEU A N 1
ATOM 2542 C CA . LEU A 1 318 ? -5.461 -5.906 18.261 1.00 68.50 318 LEU A CA 1
ATOM 2543 C C . LEU A 1 318 ? -4.490 -4.767 17.901 1.00 68.50 318 LEU A C 1
ATOM 2545 O O . LEU A 1 318 ? -3.329 -5.022 17.582 1.00 68.50 318 LEU A O 1
ATOM 2549 N N . VAL A 1 319 ? -4.943 -3.511 17.986 1.00 71.81 319 VAL A N 1
ATOM 2550 C CA . VAL A 1 319 ? -4.125 -2.321 17.690 1.00 71.81 319 VAL A CA 1
ATOM 2551 C C . VAL A 1 319 ? -2.916 -2.215 18.622 1.00 71.81 319 VAL A C 1
ATOM 2553 O O . VAL A 1 319 ? -1.836 -1.820 18.189 1.00 71.81 319 VAL A O 1
ATOM 2556 N N . PHE A 1 320 ? -3.090 -2.598 19.888 1.00 67.88 320 PHE A N 1
ATOM 2557 C CA . PHE A 1 320 ? -2.091 -2.431 20.940 1.00 67.88 320 PHE A CA 1
ATOM 2558 C C . PHE A 1 320 ? -0.967 -3.478 20.917 1.00 67.88 320 PHE A C 1
ATOM 2560 O O . PHE A 1 320 ? 0.013 -3.327 21.646 1.00 67.88 320 PHE A O 1
ATOM 2567 N N . GLN A 1 321 ? -1.094 -4.548 20.122 1.00 67.25 321 GLN A N 1
ATOM 2568 C CA . GLN A 1 321 ? -0.126 -5.651 20.064 1.00 67.25 321 GLN A CA 1
ATOM 2569 C C . GLN A 1 321 ? 0.278 -6.133 21.480 1.00 67.25 321 GLN A C 1
ATOM 2571 O O . GLN A 1 321 ? -0.587 -6.412 22.307 1.00 67.25 321 GLN A O 1
ATOM 2576 N N . GLN A 1 322 ? 1.577 -6.214 21.787 1.00 64.06 322 GLN A N 1
ATOM 2577 C CA . GLN A 1 322 ? 2.087 -6.595 23.112 1.00 64.06 322 GLN A CA 1
ATOM 2578 C C . GLN A 1 322 ? 2.207 -5.411 24.100 1.00 64.06 322 GLN A C 1
ATOM 2580 O O . GLN A 1 322 ? 2.592 -5.610 25.250 1.00 64.06 322 GLN A O 1
ATOM 2585 N N . THR A 1 323 ? 1.899 -4.171 23.694 1.00 72.81 323 THR A N 1
ATOM 2586 C CA . THR A 1 323 ? 2.222 -2.945 24.457 1.00 72.81 323 THR A CA 1
ATOM 2587 C C . THR A 1 323 ? 1.019 -2.281 25.141 1.00 72.81 323 THR A C 1
ATOM 2589 O O . THR A 1 323 ? 1.159 -1.193 25.704 1.00 72.81 323 THR A O 1
ATOM 2592 N N . ALA A 1 324 ? -0.144 -2.944 25.167 1.00 76.69 324 ALA A N 1
ATOM 2593 C CA . ALA A 1 324 ? -1.414 -2.423 25.696 1.00 76.69 324 ALA A CA 1
ATOM 2594 C C . ALA A 1 324 ? -1.320 -1.756 27.078 1.00 76.69 324 ALA A C 1
ATOM 2596 O O . ALA A 1 324 ? -1.881 -0.682 27.284 1.00 76.69 324 ALA A O 1
ATOM 2597 N N . SER A 1 325 ? -0.584 -2.354 28.019 1.00 79.75 325 SER A N 1
ATOM 2598 C CA . SER A 1 325 ? -0.414 -1.812 29.374 1.00 79.75 325 SER A CA 1
ATOM 2599 C C . SER A 1 325 ? 0.398 -0.513 29.408 1.00 79.75 325 SER A C 1
ATOM 2601 O O . SER A 1 325 ? 0.141 0.350 30.242 1.00 79.75 325 SER A O 1
ATOM 2603 N N . ASN A 1 326 ? 1.357 -0.334 28.499 1.00 84.88 326 ASN A N 1
ATOM 2604 C CA . ASN A 1 326 ? 2.156 0.888 28.418 1.00 84.88 326 ASN A CA 1
ATOM 2605 C C . ASN A 1 326 ? 1.389 1.988 27.677 1.00 84.88 326 ASN A C 1
ATOM 2607 O O . ASN A 1 326 ? 1.310 3.110 28.170 1.00 84.88 326 ASN A O 1
ATOM 2611 N N . ALA A 1 327 ? 0.747 1.651 26.556 1.00 87.19 327 ALA A N 1
ATOM 2612 C CA . ALA A 1 327 ? -0.036 2.600 25.772 1.00 87.19 327 ALA A CA 1
ATOM 2613 C C . ALA A 1 327 ? -1.269 3.126 26.530 1.00 87.19 327 ALA A C 1
ATOM 2615 O O . ALA A 1 327 ? -1.507 4.331 26.542 1.00 87.19 327 ALA A O 1
ATOM 2616 N N . LEU A 1 328 ? -2.032 2.265 27.220 1.00 88.56 328 LEU A N 1
ATOM 2617 C CA . LEU A 1 328 ? -3.189 2.705 28.015 1.00 88.56 328 LEU A CA 1
ATOM 2618 C C . LEU A 1 328 ? -2.778 3.549 29.230 1.00 88.56 328 LEU A C 1
ATOM 2620 O O . LEU A 1 328 ? -3.473 4.509 29.557 1.00 88.56 328 LEU A O 1
ATOM 2624 N N . ARG A 1 329 ? -1.638 3.246 29.863 1.00 90.12 329 ARG A N 1
ATOM 2625 C CA . ARG A 1 329 ? -1.054 4.064 30.940 1.00 90.12 329 ARG A CA 1
ATOM 2626 C C . ARG A 1 329 ? -0.611 5.440 30.441 1.00 90.12 329 ARG A C 1
ATOM 2628 O O . ARG A 1 329 ? -0.867 6.439 31.106 1.00 90.12 329 ARG A O 1
ATOM 2635 N N . GLU A 1 330 ? 0.003 5.505 29.262 1.00 91.12 330 GLU A N 1
ATOM 2636 C CA . GLU A 1 330 ? 0.400 6.765 28.625 1.00 91.12 330 GLU A CA 1
ATOM 2637 C C . GLU A 1 330 ? -0.822 7.610 28.220 1.00 91.12 330 GLU A C 1
ATOM 2639 O O . GLU A 1 330 ? -0.896 8.782 28.587 1.00 91.12 330 GLU A O 1
ATOM 2644 N N . ILE A 1 331 ? -1.839 7.007 27.588 1.00 93.25 331 ILE A N 1
ATOM 2645 C CA . ILE A 1 331 ? -3.133 7.658 27.301 1.00 93.25 331 ILE A CA 1
ATOM 2646 C C . ILE A 1 331 ? -3.778 8.185 28.595 1.00 93.25 331 ILE A C 1
ATOM 2648 O O . ILE A 1 331 ? -4.276 9.310 28.623 1.00 93.25 331 ILE A O 1
ATOM 2652 N N . ALA A 1 332 ? -3.738 7.417 29.687 1.00 92.62 332 ALA A N 1
ATOM 2653 C CA . ALA A 1 332 ? -4.302 7.827 30.970 1.00 92.62 332 ALA A CA 1
ATOM 2654 C C . ALA A 1 332 ? -3.524 8.950 31.677 1.00 92.62 332 ALA A C 1
ATOM 2656 O O . ALA A 1 332 ? -4.133 9.746 32.396 1.00 92.62 332 ALA A O 1
ATOM 2657 N N . GLY A 1 333 ? -2.221 9.093 31.419 1.00 92.62 333 GLY A N 1
ATOM 2658 C CA . GLY A 1 333 ? -1.436 10.246 31.870 1.00 92.62 333 GLY A CA 1
ATOM 2659 C C . GLY A 1 333 ? -2.012 11.583 31.383 1.00 92.62 333 GLY A C 1
ATOM 2660 O O . GLY A 1 333 ? -2.033 12.562 32.131 1.00 92.62 333 GLY A O 1
ATOM 2661 N N . HIS A 1 334 ? -2.591 11.612 30.177 1.00 95.06 334 HIS A N 1
ATOM 2662 C CA . HIS A 1 334 ? -3.203 12.812 29.588 1.00 95.06 334 HIS A CA 1
ATOM 2663 C C . HIS A 1 334 ? -4.518 13.254 30.262 1.00 95.06 334 HIS A C 1
ATOM 2665 O O . HIS A 1 334 ? -4.982 14.368 30.012 1.00 95.06 334 HIS A O 1
ATOM 2671 N N . ILE A 1 335 ? -5.093 12.472 31.191 1.00 95.12 335 ILE A N 1
ATOM 2672 C CA . ILE A 1 335 ? -6.183 12.956 32.066 1.00 95.12 335 ILE A CA 1
ATOM 2673 C C . ILE A 1 335 ? -5.691 14.123 32.952 1.00 95.12 335 ILE A C 1
ATOM 2675 O O . ILE A 1 335 ? -6.461 15.025 33.295 1.00 95.12 335 ILE A O 1
ATOM 2679 N N . ALA A 1 336 ? -4.400 14.146 33.295 1.00 92.88 336 ALA A N 1
ATOM 2680 C CA . ALA A 1 336 ? -3.787 15.201 34.097 1.00 92.88 336 ALA A CA 1
ATOM 2681 C C . ALA A 1 336 ? -3.354 16.441 33.283 1.00 92.88 336 ALA A C 1
ATOM 2683 O O . ALA A 1 336 ? -2.821 17.386 33.871 1.00 92.88 336 ALA A O 1
ATOM 2684 N N . ASP A 1 337 ? -3.575 16.478 31.960 1.00 95.75 337 ASP A N 1
ATOM 2685 C CA . ASP A 1 337 ? -3.213 17.640 31.136 1.00 95.75 337 ASP A CA 1
ATOM 2686 C C . ASP A 1 337 ? -3.958 18.905 31.603 1.00 95.75 337 ASP A C 1
ATOM 2688 O O . ASP A 1 337 ? -5.082 18.849 32.114 1.00 95.75 337 ASP A O 1
ATOM 2692 N N . ARG A 1 338 ? -3.330 20.069 31.420 1.00 94.69 338 ARG A N 1
ATOM 2693 C CA . ARG A 1 338 ? -3.902 21.391 31.706 1.00 94.69 338 ARG A CA 1
ATOM 2694 C C . ARG A 1 338 ? -5.024 21.734 30.723 1.00 94.69 338 ARG A C 1
ATOM 2696 O O . ARG A 1 338 ? -6.027 22.326 31.123 1.00 94.69 338 ARG A O 1
ATOM 2703 N N . ASP A 1 339 ? -4.875 21.329 29.466 1.00 96.25 339 ASP A N 1
ATOM 2704 C CA . ASP A 1 339 ? -5.827 21.577 28.388 1.00 96.25 339 ASP A CA 1
ATOM 2705 C C . ASP A 1 339 ? -7.090 20.702 28.530 1.00 96.25 339 ASP A C 1
ATOM 2707 O O . ASP A 1 339 ? -7.032 19.501 28.810 1.00 96.25 339 ASP A O 1
ATOM 2711 N N . THR A 1 340 ? -8.264 21.317 28.374 1.00 96.00 340 THR A N 1
ATOM 2712 C CA . THR A 1 340 ? -9.562 20.647 28.539 1.00 96.00 340 THR A CA 1
ATOM 2713 C C . THR A 1 340 ? -9.934 19.754 27.358 1.00 96.00 340 THR A C 1
ATOM 2715 O O . THR A 1 340 ? -10.639 18.766 27.567 1.00 96.00 340 THR A O 1
ATOM 2718 N N . ALA A 1 341 ? -9.473 20.051 26.140 1.00 95.44 341 ALA A N 1
ATOM 2719 C CA . ALA A 1 341 ? -9.687 19.200 24.975 1.00 95.44 341 ALA A CA 1
ATOM 2720 C C . ALA A 1 341 ? -8.830 17.933 25.078 1.00 95.44 341 ALA A C 1
ATOM 2722 O O . ALA A 1 341 ? -9.368 16.837 24.949 1.00 95.44 341 ALA A O 1
ATOM 2723 N N . VAL A 1 342 ? -7.544 18.067 25.433 1.00 96.94 342 VAL A N 1
ATOM 2724 C CA . VAL A 1 342 ? -6.636 16.921 25.652 1.00 96.94 342 VAL A CA 1
ATOM 2725 C C . VAL A 1 342 ? -7.197 15.970 26.711 1.00 96.94 342 VAL A C 1
ATOM 2727 O O . VAL A 1 342 ? -7.343 14.773 26.462 1.00 96.94 342 VAL A O 1
ATOM 2730 N N . ARG A 1 343 ? -7.612 16.514 27.862 1.00 96.50 343 ARG A N 1
ATOM 2731 C CA . ARG A 1 343 ? -8.219 15.738 28.952 1.00 96.50 343 ARG A CA 1
ATOM 2732 C C . ARG A 1 343 ? -9.498 15.014 28.528 1.00 96.50 343 ARG A C 1
ATOM 2734 O O . ARG A 1 343 ? -9.711 13.867 28.911 1.00 96.50 343 ARG A O 1
ATOM 2741 N N . ASN A 1 344 ? -10.359 15.668 27.746 1.00 96.12 344 ASN A N 1
ATOM 2742 C CA . ASN A 1 344 ? -11.582 15.045 27.239 1.00 96.12 344 ASN A CA 1
ATOM 2743 C C . ASN A 1 344 ? -11.290 13.953 26.199 1.00 96.12 344 ASN A C 1
ATOM 2745 O O . ASN A 1 344 ? -11.924 12.902 26.259 1.00 96.12 344 ASN A O 1
ATOM 2749 N N . ALA A 1 345 ? -10.324 14.161 25.303 1.00 96.38 345 ALA A N 1
ATOM 2750 C CA . ALA A 1 345 ? -9.903 13.167 24.320 1.00 96.38 345 ALA A CA 1
ATOM 2751 C C . ALA A 1 345 ? -9.330 11.908 24.998 1.00 96.38 345 ALA A C 1
ATOM 2753 O O . ALA A 1 345 ? -9.769 10.801 24.692 1.00 96.38 345 ALA A O 1
ATOM 2754 N N . ALA A 1 346 ? -8.448 12.074 25.992 1.00 96.25 346 ALA A N 1
ATOM 2755 C CA . ALA A 1 346 ? -7.914 10.977 26.805 1.00 96.25 346 ALA A CA 1
ATOM 2756 C C . ALA A 1 346 ? -9.023 10.167 27.501 1.00 96.25 346 ALA A C 1
ATOM 2758 O O . ALA A 1 346 ? -9.068 8.941 27.397 1.00 96.25 346 ALA A O 1
ATOM 2759 N N . LEU A 1 347 ? -9.965 10.852 28.165 1.00 94.81 347 LEU A N 1
ATOM 2760 C CA . LEU A 1 347 ? -11.111 10.209 28.814 1.00 94.81 347 LEU A CA 1
ATOM 2761 C C . LEU A 1 347 ? -11.992 9.450 27.806 1.00 94.81 347 LEU A C 1
ATOM 2763 O O . LEU A 1 347 ? -12.404 8.328 28.087 1.00 94.81 347 LEU A O 1
ATOM 2767 N N . ASN A 1 348 ? -12.254 10.017 26.626 1.00 94.81 348 ASN A N 1
ATOM 2768 C CA . ASN A 1 348 ? -13.071 9.375 25.592 1.00 94.81 348 ASN A CA 1
ATOM 2769 C C . ASN A 1 348 ? -12.377 8.141 24.976 1.00 94.81 348 ASN A C 1
ATOM 2771 O O . ASN A 1 348 ? -13.031 7.121 24.739 1.00 94.81 348 ASN A O 1
ATOM 2775 N N . ALA A 1 349 ? -11.058 8.195 24.764 1.00 93.06 349 ALA A N 1
ATOM 2776 C CA . ALA A 1 349 ? -10.270 7.053 24.298 1.00 93.06 349 ALA A CA 1
ATOM 2777 C C . ALA A 1 349 ? -10.290 5.895 25.314 1.00 93.06 349 ALA A C 1
ATOM 2779 O O . ALA A 1 349 ? -10.485 4.741 24.932 1.00 93.06 349 ALA A O 1
ATOM 2780 N N . LEU A 1 350 ? -10.184 6.194 26.614 1.00 91.56 350 LEU A N 1
ATOM 2781 C CA . LEU A 1 350 ? -10.272 5.187 27.679 1.00 91.56 350 LEU A CA 1
ATOM 2782 C C . LEU A 1 350 ? -11.681 4.618 27.868 1.00 91.56 350 LEU A C 1
ATOM 2784 O O . LEU A 1 350 ? -11.810 3.420 28.104 1.00 91.56 350 LEU A O 1
ATOM 2788 N N . VAL A 1 351 ? -12.735 5.429 27.717 1.00 92.44 351 VAL A N 1
ATOM 2789 C CA . VAL A 1 351 ? -14.122 4.927 27.662 1.00 92.44 351 VAL A CA 1
ATOM 2790 C C . VAL A 1 351 ? -14.283 3.952 26.492 1.00 92.44 351 VAL A C 1
ATOM 2792 O O . VAL A 1 351 ? -14.873 2.889 26.657 1.00 92.44 351 VAL A O 1
ATOM 2795 N N . THR A 1 352 ? -13.696 4.256 25.331 1.00 89.19 352 THR A N 1
ATOM 2796 C CA . THR A 1 352 ? -13.726 3.352 24.170 1.00 89.19 352 THR A CA 1
ATOM 2797 C C . THR A 1 352 ? -12.973 2.048 24.452 1.00 89.19 352 THR A C 1
ATOM 2799 O O . THR A 1 352 ? -13.512 0.976 24.195 1.00 89.19 352 THR A O 1
ATOM 2802 N N . ALA A 1 353 ? -11.785 2.109 25.064 1.00 87.50 353 ALA A N 1
ATOM 2803 C CA . ALA A 1 353 ?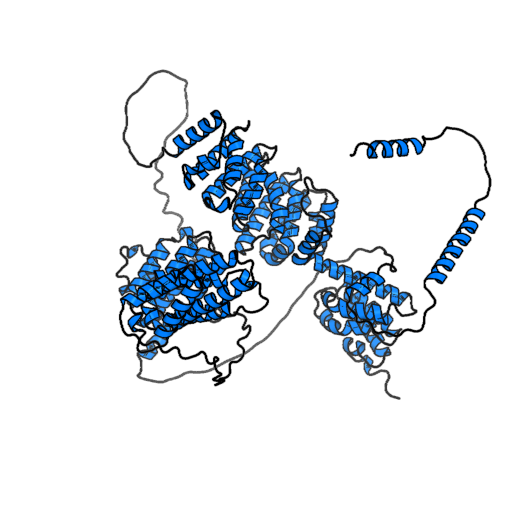 -11.045 0.918 25.493 1.00 87.50 353 ALA A CA 1
ATOM 2804 C C . ALA A 1 353 ? -11.815 0.076 26.534 1.00 87.50 353 ALA A C 1
ATOM 2806 O O . ALA A 1 353 ? -11.820 -1.153 26.457 1.00 87.50 353 ALA A O 1
ATOM 2807 N N . TYR A 1 354 ? -12.506 0.719 27.483 1.00 88.56 354 TYR A N 1
ATOM 2808 C CA . TYR A 1 354 ? -13.340 0.038 28.479 1.00 88.56 354 TYR A CA 1
ATOM 2809 C C . TYR A 1 354 ? -14.537 -0.667 27.835 1.00 88.56 354 TYR A C 1
ATOM 2811 O O . TYR A 1 354 ? -14.842 -1.796 28.198 1.00 88.56 354 TYR A O 1
ATOM 2819 N N . ASN A 1 355 ? -15.162 -0.074 26.817 1.00 87.50 355 ASN A N 1
ATOM 2820 C CA . ASN A 1 355 ? -16.252 -0.721 26.080 1.00 87.50 355 ASN A CA 1
ATOM 2821 C C . ASN A 1 355 ? -15.813 -2.003 25.333 1.00 87.50 355 ASN A C 1
ATOM 2823 O O . ASN A 1 355 ? -16.670 -2.782 24.928 1.00 87.50 355 ASN A O 1
ATOM 2827 N N . ILE A 1 356 ? -14.504 -2.225 25.150 1.00 82.94 356 ILE A N 1
ATOM 2828 C CA . ILE A 1 356 ? -13.932 -3.393 24.456 1.00 82.94 356 ILE A CA 1
ATOM 2829 C C . ILE A 1 356 ? -13.387 -4.436 25.447 1.00 82.94 356 ILE A C 1
ATOM 2831 O O . ILE A 1 356 ? -13.490 -5.634 25.195 1.00 82.94 356 ILE A O 1
ATOM 2835 N N . CYS A 1 357 ? -12.787 -4.005 26.563 1.00 79.44 357 CYS A N 1
ATOM 2836 C CA . CYS A 1 357 ? -12.088 -4.895 27.507 1.00 79.44 357 CYS A CA 1
ATOM 2837 C C . CYS A 1 357 ? -12.619 -4.858 28.951 1.00 79.44 357 CYS A C 1
ATOM 2839 O O . CYS A 1 357 ? -12.057 -5.520 29.827 1.00 79.44 357 CYS A O 1
ATOM 2841 N N . GLY A 1 358 ? -13.679 -4.093 29.213 1.00 83.50 358 GLY A N 1
ATOM 2842 C CA . GLY A 1 358 ? -14.303 -3.947 30.524 1.00 83.50 358 GLY A CA 1
ATOM 2843 C C . GLY A 1 358 ? -13.314 -3.553 31.621 1.00 83.50 358 GLY A C 1
ATOM 2844 O O . GLY A 1 358 ? -12.375 -2.777 31.421 1.00 83.50 358 GLY A O 1
ATOM 2845 N N . GLU A 1 359 ? -13.502 -4.142 32.800 1.00 83.94 359 GLU A N 1
ATOM 2846 C CA . GLU A 1 359 ? -12.716 -3.856 34.005 1.00 83.94 359 GLU A CA 1
ATOM 2847 C C . GLU A 1 359 ? -11.215 -4.158 33.871 1.00 83.94 359 GLU A C 1
ATOM 2849 O O . GLU A 1 359 ? -10.411 -3.626 34.637 1.00 83.94 359 GLU A O 1
ATOM 2854 N N . GLN A 1 360 ? -10.795 -4.946 32.874 1.00 81.50 360 GLN A N 1
ATOM 2855 C CA . GLN A 1 360 ? -9.376 -5.206 32.626 1.00 81.50 360 GLN A CA 1
ATOM 2856 C C . GLN A 1 360 ? -8.601 -3.915 32.297 1.00 81.50 360 GLN A C 1
ATOM 2858 O O . GLN A 1 360 ? -7.405 -3.838 32.582 1.00 81.50 360 GLN A O 1
ATOM 2863 N N . VAL A 1 361 ? -9.271 -2.867 31.794 1.00 83.50 361 VAL A N 1
ATOM 2864 C CA . VAL A 1 361 ? -8.662 -1.540 31.590 1.00 83.50 361 VAL A CA 1
ATOM 2865 C C . VAL A 1 361 ? -8.107 -0.957 32.891 1.00 83.50 361 VAL A C 1
ATOM 2867 O O . VAL A 1 361 ? -7.013 -0.398 32.858 1.00 83.50 361 VAL A O 1
ATOM 2870 N N . TYR A 1 362 ? -8.761 -1.160 34.043 1.00 84.56 362 TYR A N 1
ATOM 2871 C CA . TYR A 1 362 ? -8.258 -0.674 35.337 1.00 84.56 362 TYR A CA 1
ATOM 2872 C C . TYR A 1 362 ? -6.906 -1.296 35.722 1.00 84.56 362 TYR A C 1
ATOM 2874 O O . TYR A 1 362 ? -6.063 -0.623 36.310 1.00 84.56 362 TYR A O 1
ATOM 2882 N N . LYS A 1 363 ? -6.653 -2.555 35.337 1.00 83.19 363 LYS A N 1
ATOM 2883 C CA . LYS A 1 363 ? -5.348 -3.209 35.551 1.00 83.19 363 LYS A CA 1
ATOM 2884 C C . LYS A 1 363 ? -4.286 -2.725 34.558 1.00 83.19 363 LYS A C 1
ATOM 2886 O O . LYS A 1 363 ? -3.103 -2.722 34.884 1.00 83.19 363 LYS A O 1
ATOM 2891 N N . LEU A 1 364 ? -4.692 -2.327 33.350 1.00 81.56 364 LEU A N 1
ATOM 2892 C CA . LEU A 1 364 ? -3.781 -1.908 32.279 1.00 81.56 364 LEU A CA 1
ATOM 2893 C C . LEU A 1 364 ? -3.313 -0.452 32.432 1.00 81.56 364 LEU A C 1
ATOM 2895 O O . LEU A 1 364 ? -2.121 -0.194 32.265 1.00 81.56 364 LEU A O 1
ATOM 2899 N N . ILE A 1 365 ? -4.205 0.478 32.802 1.00 82.88 365 ILE A N 1
ATOM 2900 C CA . ILE A 1 365 ? -3.854 1.895 33.040 1.00 82.88 365 ILE A CA 1
ATOM 2901 C C . ILE A 1 365 ? -2.899 2.078 34.230 1.00 82.88 365 ILE A C 1
ATOM 2903 O O . ILE A 1 365 ? -2.118 3.025 34.243 1.00 82.88 365 ILE A O 1
ATOM 2907 N N . GLY A 1 366 ? -2.906 1.156 35.197 1.00 80.19 366 GLY A N 1
ATOM 2908 C CA . GLY A 1 366 ? -2.080 1.238 36.401 1.00 80.19 366 GLY A CA 1
ATOM 2909 C C . GLY A 1 366 ? -2.558 2.311 37.385 1.00 80.19 366 GLY A C 1
ATOM 2910 O O . GLY A 1 366 ? -3.718 2.716 37.380 1.00 80.19 366 GLY A O 1
ATOM 2911 N N . GLN A 1 367 ? -1.663 2.754 38.268 1.00 79.00 367 GLN A N 1
ATOM 2912 C CA . GLN A 1 367 ? -2.021 3.668 39.351 1.00 79.00 367 GLN A CA 1
ATOM 2913 C C . GLN A 1 367 ? -2.061 5.127 38.872 1.00 79.00 367 GLN A C 1
ATOM 2915 O O . GLN A 1 367 ? -1.036 5.720 38.540 1.00 79.00 367 GLN A O 1
ATOM 2920 N N . LEU A 1 368 ? -3.262 5.705 38.865 1.00 84.06 368 LEU A N 1
ATOM 2921 C CA . LEU A 1 368 ? -3.522 7.112 38.553 1.00 84.06 368 LEU A CA 1
ATOM 2922 C C . LEU A 1 368 ? -3.824 7.897 39.836 1.00 84.06 368 LEU A C 1
ATOM 2924 O O . LEU A 1 368 ? -4.177 7.322 40.865 1.00 84.06 368 LEU A O 1
ATOM 2928 N N . SER A 1 369 ? -3.731 9.227 39.776 1.00 86.12 369 SER A N 1
ATOM 2929 C CA . SER A 1 369 ? -4.152 10.075 40.895 1.00 86.12 369 SER A CA 1
ATOM 2930 C C . SER A 1 369 ? -5.664 9.981 41.128 1.00 86.12 369 SER A C 1
ATOM 2932 O O . SER A 1 369 ? -6.444 9.906 40.178 1.00 86.12 369 SER A O 1
ATOM 2934 N N . GLU A 1 370 ? -6.089 10.036 42.392 1.00 85.56 370 GLU A N 1
ATOM 2935 C CA . GLU A 1 370 ? -7.490 9.897 42.827 1.00 85.56 370 GLU A CA 1
ATOM 2936 C C . GLU A 1 370 ? -8.454 10.814 42.052 1.00 85.56 370 GLU A C 1
ATOM 2938 O O . GLU A 1 370 ? -9.486 10.377 41.546 1.00 85.56 370 GLU A O 1
ATOM 2943 N N . LYS A 1 371 ? -8.061 12.077 41.841 1.00 89.06 371 LYS A N 1
ATOM 2944 C CA . LYS A 1 371 ? -8.810 13.050 41.028 1.00 89.06 371 LYS A CA 1
ATOM 2945 C C . LYS A 1 371 ? -8.988 12.610 39.565 1.00 89.06 371 LYS A C 1
ATOM 2947 O O . LYS A 1 371 ? -10.015 12.907 38.959 1.00 89.06 371 LYS A O 1
ATOM 2952 N N . SER A 1 372 ? -8.006 11.914 38.995 1.00 89.12 372 SER A N 1
ATOM 2953 C CA . SER A 1 372 ? -8.049 11.394 37.620 1.00 89.12 372 SER A CA 1
ATOM 2954 C C . SER A 1 372 ? -8.901 10.127 37.525 1.00 89.12 372 SER A C 1
ATOM 2956 O O . SER A 1 372 ? -9.703 10.013 36.600 1.00 89.12 372 SER A O 1
ATOM 2958 N N . MET A 1 373 ? -8.797 9.229 38.513 1.00 89.19 373 MET A N 1
ATOM 2959 C CA . MET A 1 373 ? -9.679 8.062 38.658 1.00 89.19 373 MET A CA 1
ATOM 2960 C C . MET A 1 373 ? -11.144 8.482 38.792 1.00 89.19 373 MET A C 1
ATOM 2962 O O . MET A 1 373 ? -11.988 7.994 38.049 1.00 89.19 373 MET A O 1
ATOM 2966 N N . SER A 1 374 ? -11.431 9.457 39.659 1.00 90.12 374 SER A N 1
ATOM 2967 C CA . SER A 1 374 ? -12.772 10.015 39.857 1.00 90.12 374 SER A CA 1
ATOM 2968 C C . SER A 1 374 ? -13.371 10.562 38.551 1.00 90.12 374 SER A C 1
ATOM 2970 O O . SER A 1 374 ? -14.492 10.205 38.189 1.00 90.12 374 SER A O 1
ATOM 2972 N N . MET A 1 375 ? -12.601 11.336 37.771 1.00 90.19 375 MET A N 1
ATOM 2973 C CA . MET A 1 375 ? -13.041 11.810 36.448 1.00 90.19 375 MET A CA 1
ATOM 2974 C C . MET A 1 375 ? -13.259 10.671 35.438 1.00 90.19 375 MET A C 1
ATOM 2976 O O . MET A 1 375 ? -14.192 10.748 34.638 1.00 90.19 375 MET A O 1
ATOM 2980 N N . LEU A 1 376 ? -12.436 9.617 35.454 1.00 89.12 376 LEU A N 1
ATOM 2981 C CA . LEU A 1 376 ? -12.607 8.454 34.578 1.00 89.12 376 LEU A CA 1
ATOM 2982 C C . LEU A 1 376 ? -13.867 7.659 34.947 1.00 89.12 376 LEU A C 1
ATOM 2984 O O . LEU A 1 376 ? -14.711 7.406 34.088 1.00 89.12 376 LEU A O 1
ATOM 2988 N N . GLU A 1 377 ? -14.049 7.332 36.225 1.00 88.12 377 GLU A N 1
ATOM 2989 C CA . GLU A 1 377 ? -15.242 6.649 36.724 1.00 88.12 377 GLU A CA 1
ATOM 2990 C C . GLU A 1 377 ? -16.528 7.432 36.458 1.00 88.12 377 GLU A C 1
ATOM 2992 O O . GLU A 1 377 ? -17.531 6.834 36.080 1.00 88.12 377 GLU A O 1
ATOM 2997 N N . GLU A 1 378 ? -16.523 8.758 36.615 1.00 89.88 378 GLU A N 1
ATOM 2998 C CA . GLU A 1 378 ? -17.686 9.601 36.321 1.00 89.88 378 GLU A CA 1
ATOM 2999 C C . GLU A 1 378 ? -18.098 9.499 34.837 1.00 89.88 378 GLU A C 1
ATOM 3001 O O . GLU A 1 378 ? -19.289 9.458 34.514 1.00 89.88 378 GLU A O 1
ATOM 3006 N N . ARG A 1 379 ? -17.126 9.396 33.917 1.00 89.19 379 ARG A N 1
ATOM 3007 C CA . ARG A 1 379 ? -17.373 9.198 32.475 1.00 89.19 379 ARG A CA 1
ATOM 3008 C C . ARG A 1 379 ? -17.835 7.779 32.149 1.00 89.19 379 ARG A C 1
ATOM 3010 O O . ARG A 1 379 ? -18.742 7.618 31.330 1.00 89.19 379 ARG A O 1
ATOM 3017 N N . LEU A 1 380 ? -17.285 6.764 32.812 1.00 88.50 380 LEU A N 1
ATOM 3018 C CA . LEU A 1 380 ? -17.707 5.366 32.666 1.00 88.50 380 LEU A CA 1
ATOM 3019 C C . LEU A 1 380 ? -19.141 5.161 33.190 1.00 88.50 380 LEU A C 1
ATOM 3021 O O . LEU A 1 380 ? -20.021 4.709 32.459 1.00 88.50 380 LEU A O 1
ATOM 3025 N N . LYS A 1 381 ? -19.438 5.645 34.401 1.00 85.62 381 LYS A N 1
ATOM 3026 C CA . LYS A 1 381 ? -20.783 5.629 35.009 1.00 85.62 381 LYS A CA 1
ATOM 3027 C C . LYS A 1 381 ? -21.824 6.394 34.172 1.00 85.62 381 LYS A C 1
ATOM 3029 O O . LYS A 1 381 ? -23.000 6.038 34.199 1.00 85.62 381 LYS A O 1
ATOM 3034 N N . ARG A 1 382 ? -21.416 7.412 33.400 1.00 83.19 382 ARG A N 1
ATOM 3035 C CA . ARG A 1 382 ? -22.284 8.132 32.442 1.00 83.19 382 ARG A CA 1
ATOM 3036 C C . ARG A 1 382 ? -22.465 7.430 31.094 1.00 83.19 382 ARG A C 1
ATOM 3038 O O . ARG A 1 382 ? -23.527 7.584 30.499 1.00 83.19 382 ARG A O 1
ATOM 3045 N N . SER A 1 383 ? -21.475 6.685 30.605 1.00 72.88 383 SER A N 1
ATOM 3046 C CA . SER A 1 383 ? -21.552 5.994 29.305 1.00 72.88 383 SER A CA 1
ATOM 3047 C C . SER A 1 383 ? -22.325 4.676 29.384 1.00 72.88 383 SER A C 1
ATOM 3049 O O . SER A 1 383 ? -23.129 4.402 28.497 1.00 72.88 383 SER A O 1
ATOM 3051 N N . VAL A 1 384 ? -22.190 3.924 30.482 1.00 59.78 384 VAL A N 1
ATOM 3052 C CA . VAL A 1 384 ? -22.955 2.684 30.734 1.00 59.78 384 VAL A CA 1
ATOM 3053 C C . VAL A 1 384 ? -24.465 2.942 30.878 1.00 59.78 384 VAL A C 1
ATOM 3055 O O . VAL A 1 384 ? -25.287 2.096 30.533 1.00 59.78 384 VAL A O 1
ATOM 3058 N N . LYS A 1 385 ? -24.875 4.121 31.363 1.00 43.06 385 LYS A N 1
ATOM 3059 C CA . LYS A 1 385 ? -26.261 4.403 31.783 1.00 43.06 385 LYS A CA 1
ATOM 3060 C C . LYS A 1 385 ? -27.218 4.786 30.636 1.00 43.06 385 LYS A C 1
ATOM 3062 O O . LYS A 1 385 ? -28.058 5.667 30.814 1.00 43.06 385 LYS A O 1
ATOM 3067 N N . LYS A 1 386 ? -27.102 4.150 29.461 1.00 32.97 386 LYS A N 1
ATOM 3068 C CA . LYS A 1 386 ? -27.895 4.495 28.261 1.00 32.97 386 LYS A CA 1
ATOM 3069 C C . LYS A 1 386 ? -28.544 3.297 27.527 1.00 32.97 386 LYS A C 1
ATOM 3071 O O . LYS A 1 386 ? -28.156 3.002 26.397 1.00 32.97 386 LYS A O 1
ATOM 3076 N N . PRO A 1 387 ? -29.569 2.641 28.107 1.00 31.28 387 PRO A N 1
ATOM 3077 C CA . PRO A 1 387 ? -30.452 1.729 27.374 1.00 31.28 387 PRO A CA 1
ATOM 3078 C C . PRO A 1 387 ? -31.416 2.495 26.449 1.00 31.28 387 PRO A C 1
ATOM 3080 O O . PRO A 1 387 ? -31.753 3.651 26.709 1.00 31.28 387 PRO A O 1
ATOM 3083 N N . SER A 1 388 ? -31.912 1.839 25.399 1.00 30.31 388 SER A N 1
ATOM 3084 C CA . SER A 1 388 ? -32.925 2.377 24.479 1.00 30.31 388 SER A CA 1
ATOM 3085 C C . SER A 1 388 ? -34.322 1.803 24.743 1.00 30.31 388 SER A C 1
ATOM 3087 O O . SER A 1 388 ? -34.507 0.594 24.619 1.00 30.31 388 SER A O 1
ATOM 3089 N N . ALA A 1 389 ? -35.313 2.662 25.005 1.00 26.11 389 ALA A N 1
ATOM 3090 C CA . ALA A 1 389 ? -36.745 2.342 24.931 1.00 26.11 389 ALA A CA 1
ATOM 3091 C C . ALA A 1 389 ? -37.584 3.627 24.695 1.00 26.11 389 ALA A C 1
ATOM 3093 O O . ALA A 1 389 ? -37.168 4.695 25.152 1.00 26.11 389 ALA A O 1
ATOM 3094 N N . PRO A 1 390 ? -38.733 3.568 23.988 1.00 47.81 390 PRO A N 1
ATOM 3095 C CA . PRO A 1 390 ? -39.572 4.734 23.682 1.00 47.81 390 PRO A CA 1
ATOM 3096 C C . PRO A 1 390 ? -40.771 4.903 24.638 1.00 47.81 390 PRO A C 1
ATOM 3098 O O . PRO A 1 390 ? -41.327 3.920 25.120 1.00 47.81 390 PRO A O 1
ATOM 3101 N N . ALA A 1 391 ? -41.237 6.144 24.835 1.00 27.80 391 ALA A N 1
ATOM 3102 C CA . ALA A 1 391 ? -42.523 6.458 25.474 1.00 27.80 391 ALA A CA 1
ATOM 3103 C C . ALA A 1 391 ? -43.057 7.843 25.045 1.00 27.80 391 ALA A C 1
ATOM 3105 O O . ALA A 1 391 ? -42.300 8.686 24.563 1.00 27.80 391 ALA A O 1
ATOM 3106 N N . ALA A 1 392 ? -44.358 8.081 25.242 1.00 31.73 392 ALA A N 1
ATOM 3107 C CA . ALA A 1 392 ? -45.049 9.351 24.981 1.00 31.73 392 ALA A CA 1
ATOM 3108 C C . ALA A 1 392 ? -45.835 9.839 26.229 1.00 31.73 392 ALA A C 1
ATOM 3110 O O . ALA A 1 392 ? -45.703 9.265 27.304 1.00 31.73 392 ALA A O 1
ATOM 3111 N N . SER A 1 393 ? -46.661 10.889 26.063 1.00 31.34 393 SER A N 1
ATOM 3112 C CA . SER A 1 393 ? -47.664 11.440 27.017 1.00 31.34 393 SER A CA 1
ATOM 3113 C C . SER A 1 393 ? -47.203 12.040 28.374 1.00 31.34 393 SER A C 1
ATOM 3115 O O . SER A 1 393 ? -47.172 11.348 29.381 1.00 31.34 393 SER A O 1
ATOM 3117 N N . ARG A 1 394 ? -46.919 13.363 28.367 1.00 26.44 394 ARG A N 1
ATOM 3118 C CA . ARG A 1 394 ? -47.632 14.514 29.029 1.00 26.44 394 ARG A CA 1
ATOM 3119 C C . ARG A 1 394 ? -48.386 14.357 30.384 1.00 26.44 394 ARG A C 1
ATOM 3121 O O . ARG A 1 394 ? -48.925 13.282 30.611 1.00 26.44 394 ARG A O 1
ATOM 3128 N N . PRO A 1 395 ? -48.673 15.466 31.141 1.00 46.19 395 PRO A N 1
ATOM 3129 C CA . PRO A 1 395 ? -48.302 16.897 30.982 1.00 46.19 395 PRO A CA 1
ATOM 3130 C C . PRO A 1 395 ? -47.449 17.412 32.193 1.00 46.19 395 PRO A C 1
ATOM 3132 O O . PRO A 1 395 ? -46.340 16.879 32.238 1.00 46.19 395 PRO A O 1
ATOM 3135 N N . PRO A 1 396 ? -47.792 18.336 33.154 1.00 36.50 396 PRO A N 1
ATOM 3136 C CA . PRO A 1 396 ? -48.946 19.238 33.416 1.00 36.50 396 PRO A CA 1
ATOM 3137 C C . PRO A 1 396 ? -48.614 20.772 33.322 1.00 36.50 396 PRO A C 1
ATOM 3139 O O . PRO A 1 396 ? -48.033 21.204 32.328 1.00 36.50 396 PRO A O 1
ATOM 3142 N N . GLU A 1 397 ? -49.064 21.571 34.304 1.00 24.55 397 GLU A N 1
ATOM 3143 C CA . GLU A 1 397 ? -49.128 23.051 34.486 1.00 24.55 397 GLU A CA 1
ATOM 3144 C C . GLU A 1 397 ? -47.796 23.759 34.887 1.00 24.55 397 GLU A C 1
ATOM 3146 O O . GLU A 1 397 ? -46.937 23.125 35.490 1.00 24.55 397 GLU A O 1
ATOM 3151 N N . GLU A 1 398 ? -47.429 24.996 34.474 1.00 23.61 398 GLU A N 1
ATOM 3152 C CA . GLU A 1 398 ? -48.011 26.383 34.535 1.00 23.61 398 GLU A CA 1
ATOM 3153 C C . GLU A 1 398 ? -47.608 27.160 35.833 1.00 23.61 398 GLU A C 1
ATOM 3155 O O . GLU A 1 398 ? -48.091 26.837 36.907 1.00 23.61 398 GLU A O 1
ATOM 3160 N N . LYS A 1 399 ? -46.612 28.084 35.818 1.00 23.66 399 LYS A N 1
ATOM 3161 C CA . LYS A 1 399 ? -46.664 29.568 35.553 1.00 23.66 399 LYS A CA 1
ATOM 3162 C C . LYS A 1 399 ? -46.936 30.439 36.821 1.00 23.66 399 LYS A C 1
ATOM 3164 O O . LYS A 1 399 ? -47.273 29.851 37.840 1.00 23.66 399 LYS A O 1
ATOM 3169 N N . PRO A 1 400 ? -46.843 31.805 36.817 1.00 35.44 400 PRO A N 1
ATOM 3170 C CA . PRO A 1 400 ? -46.348 32.769 35.802 1.00 35.44 400 PRO A CA 1
ATOM 3171 C C . PRO A 1 400 ? -45.333 33.849 36.303 1.00 35.44 400 PRO A C 1
ATOM 3173 O O . PRO A 1 400 ? -45.197 34.088 37.498 1.00 35.44 400 PRO A O 1
ATOM 3176 N N . SER A 1 401 ? -44.727 34.594 35.355 1.00 25.08 401 SER A N 1
ATOM 3177 C CA . SER A 1 401 ? -44.448 36.067 35.324 1.00 25.08 401 SER A CA 1
ATOM 3178 C C . SER A 1 401 ? -43.101 36.392 34.632 1.00 25.08 401 SER A C 1
ATOM 3180 O O . SER A 1 401 ? -42.161 35.616 34.736 1.00 25.08 401 SER A O 1
ATOM 3182 N N . GLY A 1 402 ? -42.934 37.478 33.861 1.00 24.78 402 GLY A N 1
ATOM 3183 C CA . GLY A 1 402 ? -43.922 38.434 33.346 1.00 24.78 402 GLY A CA 1
ATOM 3184 C C . GLY A 1 402 ? -43.365 39.342 32.223 1.00 24.78 402 GLY A C 1
ATOM 3185 O O . GLY A 1 402 ? -42.190 39.678 32.230 1.00 24.78 402 GLY A O 1
ATOM 3186 N N . SER A 1 403 ? -44.243 39.672 31.263 1.00 25.59 403 SER A N 1
ATOM 3187 C CA . SER A 1 403 ? -44.353 40.865 30.381 1.00 25.59 403 SER A CA 1
ATOM 3188 C C . SER A 1 403 ? -43.190 41.885 30.244 1.00 25.59 403 SER A C 1
ATOM 3190 O O . SER A 1 403 ? -42.633 42.301 31.250 1.00 25.59 403 SER A O 1
ATOM 3192 N N . ALA A 1 404 ? -42.895 42.518 29.094 1.00 25.47 404 ALA A N 1
ATOM 3193 C CA . ALA A 1 404 ? -43.150 42.289 27.653 1.00 25.47 404 ALA A CA 1
ATOM 3194 C C . ALA A 1 404 ? -42.458 43.419 26.842 1.00 25.47 404 ALA A C 1
ATOM 3196 O O . ALA A 1 404 ? -42.188 44.481 27.400 1.00 25.47 404 ALA A O 1
ATOM 3197 N N . ASN A 1 405 ? -42.290 43.265 25.516 1.00 28.17 405 ASN A N 1
ATOM 3198 C CA . ASN A 1 405 ? -42.608 44.366 24.588 1.00 28.17 405 ASN A CA 1
ATOM 3199 C C . ASN A 1 405 ? -42.858 43.928 23.126 1.00 28.17 405 ASN A C 1
ATOM 3201 O O . ASN A 1 405 ? -42.380 42.894 22.666 1.00 28.17 405 ASN A O 1
ATOM 3205 N N . ALA A 1 406 ? -43.679 44.731 22.447 1.00 25.86 406 ALA A N 1
ATOM 3206 C CA . ALA A 1 406 ? -44.278 44.574 21.112 1.00 25.86 406 ALA A CA 1
ATOM 3207 C C . ALA A 1 406 ? -43.327 44.940 19.936 1.00 25.86 406 ALA A C 1
ATOM 3209 O O . ALA A 1 406 ? -42.315 45.588 20.175 1.00 25.86 406 ALA A O 1
ATOM 3210 N N . CYS A 1 407 ? -43.605 44.680 18.641 1.00 22.52 407 CYS A N 1
ATOM 3211 C CA . CYS A 1 407 ? -44.504 43.750 17.907 1.00 22.52 407 CYS A CA 1
ATOM 3212 C C . CYS A 1 407 ? -44.208 43.881 16.376 1.00 22.52 407 CYS A C 1
ATOM 3214 O O . CYS A 1 407 ? -43.340 44.663 15.994 1.00 22.52 407 CYS A O 1
ATOM 3216 N N . LEU A 1 408 ? -45.001 43.200 15.524 1.00 24.44 408 LEU A N 1
ATOM 3217 C CA . LEU A 1 408 ? -45.036 43.218 14.042 1.00 24.44 408 LEU A CA 1
ATOM 3218 C C . LEU A 1 408 ? -43.917 42.384 13.372 1.00 24.44 408 LEU A C 1
ATOM 3220 O O . LEU A 1 408 ? -42.835 42.266 13.927 1.00 24.44 408 LEU A O 1
ATOM 3224 N N . LEU A 1 409 ? -44.058 41.756 12.191 1.00 25.47 409 LEU A N 1
ATOM 3225 C CA . LEU A 1 409 ? -45.173 41.332 11.299 1.00 25.47 409 LEU A CA 1
ATOM 3226 C C . LEU A 1 409 ? -44.578 40.217 10.378 1.00 25.47 409 LEU A C 1
ATOM 3228 O O . LEU A 1 409 ? -43.373 40.221 10.161 1.00 25.47 409 LEU A O 1
ATOM 3232 N N . ARG A 1 410 ? -45.268 39.237 9.765 1.00 23.89 410 ARG A N 1
ATOM 3233 C CA . ARG A 1 410 ? -46.673 38.764 9.728 1.00 23.89 410 ARG A CA 1
ATOM 3234 C C . ARG A 1 410 ? -46.662 37.229 9.451 1.00 23.89 410 ARG A C 1
ATOM 3236 O O . ARG A 1 410 ? -45.620 36.665 9.134 1.00 23.89 410 ARG A O 1
ATOM 3243 N N . LYS A 1 411 ? -47.812 36.546 9.528 1.00 23.45 411 LYS A N 1
ATOM 3244 C CA . LY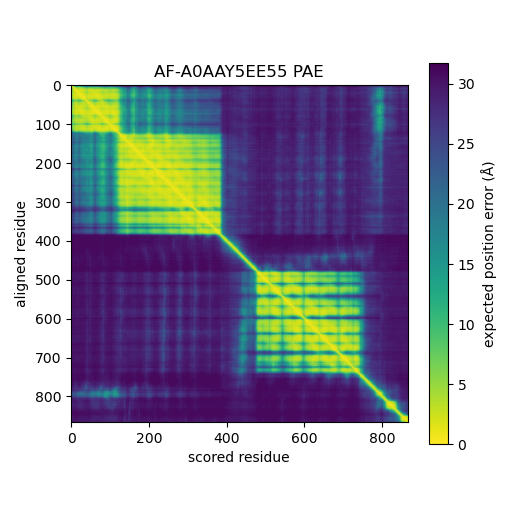S A 1 411 ? -48.065 35.151 9.068 1.00 23.45 411 LYS A CA 1
ATOM 3245 C C . LYS A 1 411 ? -49.451 35.099 8.371 1.00 23.45 411 LYS A C 1
ATOM 3247 O O . LYS A 1 411 ? -50.220 36.034 8.617 1.00 23.45 411 LYS A O 1
ATOM 3252 N N . PRO A 1 412 ? -49.786 34.117 7.496 1.00 28.58 412 PRO A N 1
ATOM 3253 C CA . PRO A 1 412 ? -49.854 32.692 7.857 1.00 28.58 412 PRO A CA 1
ATOM 3254 C C . PRO A 1 412 ? -49.374 31.679 6.785 1.00 28.58 412 PRO A C 1
ATOM 3256 O O . PRO A 1 412 ? -48.902 32.023 5.710 1.00 28.58 412 PRO A O 1
ATOM 3259 N N . SER A 1 413 ? -49.487 30.400 7.149 1.00 22.41 413 SER A N 1
ATOM 3260 C CA . SER A 1 413 ? -49.210 29.174 6.379 1.00 22.41 413 SER A CA 1
ATOM 3261 C C . SER A 1 413 ? -50.270 28.816 5.330 1.00 22.41 413 SER A C 1
ATOM 3263 O O . SER A 1 413 ? -51.429 29.157 5.544 1.00 22.41 413 SER A O 1
ATOM 3265 N N . LEU A 1 414 ? -49.939 27.906 4.396 1.00 25.75 414 LEU A N 1
ATOM 3266 C CA . LEU A 1 414 ? -50.731 26.678 4.176 1.00 25.75 414 LEU A CA 1
ATOM 3267 C C . LEU A 1 414 ? -49.928 25.544 3.483 1.00 25.75 414 LEU A C 1
ATOM 3269 O O . LEU A 1 414 ? -48.888 25.772 2.881 1.00 25.75 414 LEU A O 1
ATOM 3273 N N . ARG A 1 415 ? -50.435 24.320 3.682 1.00 24.20 415 ARG A N 1
ATOM 3274 C CA . ARG A 1 415 ? -50.012 22.954 3.283 1.00 24.20 415 ARG A CA 1
ATOM 3275 C C . ARG A 1 415 ? -48.971 22.756 2.159 1.00 24.20 415 ARG A C 1
ATOM 3277 O O . ARG A 1 415 ? -49.162 23.170 1.024 1.00 24.20 415 ARG A O 1
ATOM 3284 N N . LEU A 1 416 ? -47.968 21.919 2.457 1.00 29.08 416 LEU A N 1
ATOM 3285 C CA . LEU A 1 416 ? -47.029 21.322 1.497 1.00 29.08 416 LEU A CA 1
ATOM 3286 C C . LEU A 1 416 ? -47.469 19.888 1.128 1.00 29.08 416 LEU A C 1
ATOM 3288 O O . LEU A 1 416 ? -46.963 18.923 1.701 1.00 29.08 416 LEU A O 1
ATOM 3292 N N . SER A 1 417 ? -48.430 19.727 0.212 1.00 31.00 417 SER A N 1
ATOM 3293 C CA . SER A 1 417 ? -48.939 18.389 -0.150 1.00 31.00 417 SER A CA 1
ATOM 3294 C C . SER A 1 417 ? -49.392 18.208 -1.607 1.00 31.00 417 SER A C 1
ATOM 3296 O O . SER A 1 417 ? -50.179 17.306 -1.863 1.00 31.00 417 SER A O 1
ATOM 3298 N N . GLU A 1 418 ? -48.924 19.026 -2.565 1.00 31.61 418 GLU A N 1
ATOM 3299 C CA . GLU A 1 418 ? -49.448 18.958 -3.948 1.00 31.61 418 GLU A CA 1
ATOM 3300 C C . GLU A 1 418 ? -48.471 19.401 -5.064 1.00 31.61 418 GLU A C 1
ATOM 3302 O O . GLU A 1 418 ? -48.869 19.977 -6.069 1.00 31.61 418 GLU A O 1
ATOM 3307 N N . ILE A 1 419 ? -47.168 19.102 -4.928 1.00 29.42 419 ILE A N 1
ATOM 3308 C CA . ILE A 1 419 ? -46.184 19.260 -6.024 1.00 29.42 419 ILE A CA 1
ATOM 3309 C C . ILE A 1 419 ? -45.406 17.950 -6.221 1.00 29.42 419 ILE A C 1
ATOM 3311 O O . ILE A 1 419 ? -44.260 17.797 -5.801 1.00 29.42 419 ILE A O 1
ATOM 3315 N N . ARG A 1 420 ? -46.060 16.965 -6.849 1.00 31.19 420 ARG A N 1
ATOM 3316 C CA . ARG A 1 420 ? -45.442 15.690 -7.278 1.00 31.19 420 ARG A CA 1
ATOM 3317 C C . ARG A 1 420 ? -45.845 15.252 -8.694 1.00 31.19 420 ARG A C 1
ATOM 3319 O O . ARG A 1 420 ? -45.564 14.127 -9.091 1.00 31.19 420 ARG A O 1
ATOM 3326 N N . SER A 1 421 ? -46.494 16.139 -9.446 1.00 32.56 421 SER A N 1
ATOM 3327 C CA . SER A 1 421 ? -47.286 15.800 -10.635 1.00 32.56 421 SER A CA 1
ATOM 3328 C C . SER A 1 421 ? -47.172 16.825 -11.776 1.00 32.56 421 SER A C 1
ATOM 3330 O O . SER A 1 421 ? -48.096 16.958 -12.569 1.00 32.56 421 SER A O 1
ATOM 3332 N N . GLN A 1 422 ? -46.036 17.528 -11.902 1.00 31.84 422 GLN A N 1
ATOM 3333 C CA . GLN A 1 422 ? -45.713 18.352 -13.080 1.00 31.84 422 GLN A CA 1
ATOM 3334 C C . GLN A 1 422 ? -44.193 18.549 -13.240 1.00 31.84 422 GLN A C 1
ATOM 3336 O O . GLN A 1 422 ? -43.622 19.544 -12.815 1.00 31.84 422 GLN A O 1
ATOM 3341 N N . ASN A 1 423 ? -43.527 17.550 -13.830 1.00 30.22 423 ASN A N 1
ATOM 3342 C CA . ASN A 1 423 ? -42.215 17.698 -14.495 1.00 30.22 423 ASN A CA 1
ATOM 3343 C C . ASN A 1 423 ? -41.931 16.561 -15.507 1.00 30.22 423 ASN A C 1
ATOM 3345 O O . ASN A 1 423 ? -40.794 16.318 -15.900 1.00 30.22 423 ASN A O 1
ATOM 3349 N N . ALA A 1 424 ? -42.974 15.845 -15.942 1.00 28.53 424 ALA A N 1
ATOM 3350 C CA . ALA A 1 424 ? -42.880 14.689 -16.831 1.00 28.53 424 ALA A CA 1
ATOM 3351 C C . ALA A 1 424 ? -43.455 15.015 -18.222 1.00 28.53 424 ALA A C 1
ATOM 3353 O O . ALA A 1 424 ? -44.526 14.523 -18.567 1.00 28.53 424 ALA A O 1
ATOM 3354 N N . ALA A 1 425 ? -42.775 15.872 -19.002 1.00 28.44 425 ALA A N 1
ATOM 3355 C CA . ALA A 1 425 ? -43.182 16.166 -20.389 1.00 28.44 425 ALA A CA 1
ATOM 3356 C C . ALA A 1 425 ? -42.104 16.726 -21.358 1.00 28.44 425 ALA A C 1
ATOM 3358 O O . ALA A 1 425 ? -42.469 17.070 -22.478 1.00 28.44 425 ALA A O 1
ATOM 3359 N N . VAL A 1 426 ? -40.804 16.805 -21.018 1.00 30.41 426 VAL A N 1
ATOM 3360 C CA . VAL A 1 426 ? -39.758 17.217 -21.994 1.00 30.41 426 VAL A CA 1
ATOM 3361 C C . VAL A 1 426 ? -38.502 16.340 -21.915 1.00 30.41 426 VAL A C 1
ATOM 3363 O O . VAL A 1 426 ? -37.468 16.762 -21.412 1.00 30.41 426 VAL A O 1
ATOM 3366 N N . GLN A 1 427 ? -38.603 15.110 -22.427 1.00 26.44 427 GLN A N 1
ATOM 3367 C CA . GLN A 1 427 ? -37.515 14.383 -23.107 1.00 26.44 427 GLN A CA 1
ATOM 3368 C C . GLN A 1 427 ? -38.076 13.082 -23.705 1.00 26.44 427 GLN A C 1
ATOM 3370 O O . GLN A 1 427 ? -38.451 12.151 -22.994 1.00 26.44 427 GLN A O 1
ATOM 3375 N N . LYS A 1 428 ? -38.183 13.042 -25.034 1.00 24.03 428 LYS A N 1
ATOM 3376 C CA . LYS A 1 428 ? -38.606 11.887 -25.837 1.00 24.03 428 LYS A CA 1
ATOM 3377 C C . LYS A 1 428 ? -37.878 12.006 -27.178 1.00 24.03 428 LYS A C 1
ATOM 3379 O O . LYS A 1 428 ? -37.781 13.124 -27.670 1.00 24.03 428 LYS A O 1
ATOM 3384 N N . GLN A 1 429 ? -37.425 10.881 -27.746 1.00 23.55 429 GLN A N 1
ATOM 3385 C CA . GLN A 1 429 ? -36.373 10.806 -28.786 1.00 23.55 429 GLN A CA 1
ATOM 3386 C C . GLN A 1 429 ? -34.980 11.168 -28.206 1.00 23.55 429 GLN A C 1
ATOM 3388 O O . GLN A 1 429 ? -34.834 12.199 -27.562 1.00 23.55 429 GLN A O 1
ATOM 3393 N N . ASN A 1 430 ? -33.922 10.355 -28.314 1.00 22.81 430 ASN A N 1
ATOM 3394 C CA . ASN A 1 430 ? -33.723 9.108 -29.069 1.00 22.81 430 ASN A CA 1
ATOM 3395 C C . ASN A 1 430 ? -33.518 7.879 -28.166 1.00 22.81 430 ASN A C 1
ATOM 3397 O O . ASN A 1 430 ? -33.212 7.998 -26.981 1.00 22.81 430 ASN A O 1
ATOM 3401 N N . SER A 1 431 ? -33.686 6.682 -28.734 1.00 22.55 431 SER A N 1
ATOM 3402 C CA . SER A 1 431 ? -33.508 5.409 -28.028 1.00 22.55 431 SER A CA 1
ATOM 3403 C C . SER A 1 431 ? -32.654 4.442 -28.841 1.00 22.55 431 SER A C 1
ATOM 3405 O O . SER A 1 431 ? -33.178 3.667 -29.633 1.00 22.55 431 SER A O 1
ATOM 3407 N N . GLU A 1 432 ? -31.351 4.447 -28.577 1.00 22.28 432 GLU A N 1
ATOM 3408 C CA . GLU A 1 432 ? -30.473 3.312 -28.858 1.00 22.28 432 GLU A CA 1
ATOM 3409 C C . GLU A 1 432 ? -29.819 2.885 -27.543 1.00 22.28 432 GLU A C 1
ATOM 3411 O O . GLU A 1 432 ? -29.256 3.704 -26.816 1.00 22.28 432 GLU A O 1
ATOM 3416 N N . VAL A 1 433 ? -29.948 1.602 -27.203 1.00 23.39 433 VAL A N 1
ATOM 3417 C CA . VAL A 1 433 ? -29.389 1.012 -25.981 1.00 23.39 433 VAL A CA 1
ATOM 3418 C C . VAL A 1 433 ? -28.294 0.031 -26.397 1.00 23.39 433 VAL A C 1
ATOM 3420 O O . VAL A 1 433 ? -28.620 -1.011 -26.968 1.00 23.39 433 VAL A O 1
ATOM 3423 N N . PRO A 1 434 ? -27.009 0.313 -26.113 1.00 22.91 434 PRO A N 1
ATOM 3424 C CA . PRO A 1 434 ? -25.935 -0.645 -26.349 1.00 22.91 434 PRO A CA 1
ATOM 3425 C C . PRO A 1 434 ? -26.177 -1.943 -25.568 1.00 22.91 434 PRO A C 1
ATOM 3427 O O . PRO A 1 434 ? -26.450 -1.925 -24.365 1.00 22.91 434 PRO A O 1
ATOM 3430 N N . CYS A 1 435 ? -26.084 -3.083 -26.253 1.00 25.22 435 CYS A N 1
ATOM 3431 C CA . CYS A 1 435 ? -26.474 -4.387 -25.718 1.00 25.22 435 CYS A CA 1
ATOM 3432 C C . CYS A 1 435 ? -25.425 -4.969 -24.743 1.00 25.22 435 CYS A C 1
ATOM 3434 O O . CYS A 1 435 ? -24.719 -5.924 -25.066 1.00 25.22 435 CYS A O 1
ATOM 3436 N N . MET A 1 436 ? -25.341 -4.424 -23.523 1.00 22.75 436 MET A N 1
ATOM 3437 C CA . MET A 1 436 ? -24.412 -4.866 -22.462 1.00 22.75 436 MET A CA 1
ATOM 3438 C C . MET A 1 436 ? -24.766 -6.227 -21.817 1.00 22.75 436 MET A C 1
ATOM 3440 O O . MET A 1 436 ? -24.748 -6.361 -20.595 1.00 22.75 436 MET A O 1
ATOM 3444 N N . PHE A 1 437 ? -25.087 -7.244 -22.621 1.00 25.25 437 PHE A N 1
ATOM 3445 C CA . PHE A 1 437 ? -25.233 -8.639 -22.179 1.00 25.25 437 PHE A CA 1
ATOM 3446 C C . PHE A 1 437 ? -24.659 -9.675 -23.165 1.00 25.25 437 PHE A C 1
ATOM 3448 O O . PHE A 1 437 ? -24.982 -10.859 -23.078 1.00 25.25 437 PHE A O 1
ATOM 3455 N N . GLN A 1 438 ? -23.746 -9.274 -24.057 1.00 23.77 438 GLN A N 1
ATOM 3456 C CA . GLN A 1 438 ? -22.822 -10.242 -24.651 1.00 23.77 438 GLN A CA 1
ATOM 3457 C C . GLN A 1 438 ? -21.759 -10.641 -23.618 1.00 23.77 438 GLN A C 1
ATOM 3459 O O . GLN A 1 438 ? -20.987 -9.811 -23.144 1.00 23.77 438 GLN A O 1
ATOM 3464 N N . LEU A 1 439 ? -21.728 -11.933 -23.281 1.00 27.55 439 LEU A N 1
ATOM 3465 C CA . LEU A 1 439 ? -20.563 -12.563 -22.666 1.00 27.55 439 LEU A CA 1
ATOM 3466 C C . LEU A 1 439 ? -19.449 -12.596 -23.713 1.00 27.55 439 LEU A C 1
ATOM 3468 O O . LEU A 1 439 ? -19.520 -13.385 -24.655 1.00 27.55 439 LEU A O 1
ATOM 3472 N N . ASP A 1 440 ? -18.436 -11.752 -23.544 1.00 25.19 440 ASP A N 1
ATOM 3473 C CA . ASP A 1 440 ? -17.213 -11.862 -24.330 1.00 25.19 440 ASP A CA 1
ATOM 3474 C C . ASP A 1 440 ? -16.522 -13.187 -23.976 1.00 25.19 440 ASP A C 1
ATOM 3476 O O . ASP A 1 440 ? -16.118 -13.411 -22.831 1.00 25.19 440 ASP A O 1
ATOM 3480 N N . GLN A 1 441 ? -16.415 -14.091 -24.954 1.00 31.88 441 GLN A N 1
ATOM 3481 C CA . GLN A 1 441 ? -15.794 -15.404 -24.760 1.00 31.88 441 GLN A CA 1
ATOM 3482 C C . GLN A 1 441 ? -14.292 -15.297 -24.450 1.00 31.88 441 GLN A C 1
ATOM 3484 O O . GLN A 1 441 ? -13.718 -16.250 -23.928 1.00 31.88 441 GLN A O 1
ATOM 3489 N N . ASN A 1 442 ? -13.681 -14.133 -24.688 1.00 31.41 442 ASN A N 1
ATOM 3490 C CA . ASN A 1 442 ? -12.281 -13.855 -24.381 1.00 31.41 442 ASN A CA 1
ATOM 3491 C C . ASN A 1 442 ? -12.048 -13.436 -22.915 1.00 31.41 442 ASN A C 1
ATOM 3493 O O . ASN A 1 442 ? -10.905 -13.398 -22.475 1.00 31.41 442 ASN A O 1
ATOM 3497 N N . PHE A 1 443 ? -13.092 -13.192 -22.107 1.00 30.80 443 PHE A N 1
ATOM 3498 C CA . PHE A 1 443 ? -12.954 -12.779 -20.694 1.00 30.80 443 PHE A CA 1
ATOM 3499 C C . PHE A 1 443 ? -12.500 -13.916 -19.739 1.00 30.80 443 PHE A C 1
ATOM 3501 O O . PHE A 1 443 ? -12.657 -13.818 -18.523 1.00 30.80 443 PHE A O 1
ATOM 3508 N N . ILE A 1 444 ? -11.973 -15.032 -20.262 1.00 32.59 444 ILE A N 1
ATOM 3509 C CA . ILE A 1 444 ? -11.475 -16.179 -19.472 1.00 32.59 444 ILE A CA 1
ATOM 3510 C C . ILE A 1 444 ? -10.084 -16.647 -19.957 1.00 32.59 444 ILE A C 1
ATOM 3512 O O . ILE A 1 444 ? -9.783 -17.836 -19.955 1.00 32.59 444 ILE A O 1
ATOM 3516 N N . MET A 1 445 ? -9.231 -15.693 -20.327 1.00 26.62 445 MET A N 1
ATOM 3517 C CA . MET A 1 445 ? -7.759 -15.729 -20.304 1.00 26.62 445 MET A CA 1
ATOM 3518 C C . MET A 1 445 ? -7.306 -14.258 -20.151 1.00 26.62 445 MET A C 1
ATOM 3520 O O . MET A 1 445 ? -8.045 -13.355 -20.522 1.00 26.62 445 MET A O 1
ATOM 3524 N N . GLU A 1 446 ? -6.182 -13.921 -19.528 1.00 23.28 446 GLU A N 1
ATOM 3525 C CA . GLU A 1 446 ? -4.954 -14.696 -19.349 1.00 23.28 446 GLU A CA 1
ATOM 3526 C C . GLU A 1 446 ? -4.675 -15.052 -17.876 1.00 23.28 446 GLU A C 1
ATOM 3528 O O . GLU A 1 446 ? -4.733 -14.209 -16.982 1.00 23.28 446 GLU A O 1
ATOM 3533 N N . LEU A 1 447 ? -4.276 -16.303 -17.639 1.00 26.11 447 LEU A N 1
ATOM 3534 C CA . LEU A 1 447 ? -3.235 -16.601 -16.656 1.00 26.11 447 LEU A CA 1
ATOM 3535 C C . LEU A 1 447 ? -1.976 -16.908 -17.485 1.00 26.11 447 LEU A C 1
ATOM 3537 O O . LEU A 1 447 ? -2.116 -17.626 -18.477 1.00 26.11 447 LEU A O 1
ATOM 3541 N N . PRO A 1 448 ? -0.773 -16.423 -17.134 1.00 25.61 448 PRO A N 1
ATOM 3542 C CA . PRO A 1 448 ? 0.439 -16.863 -17.815 1.00 25.61 448 PRO A CA 1
ATOM 3543 C C . PRO A 1 448 ? 0.626 -18.376 -17.656 1.00 25.61 448 PRO A C 1
ATOM 3545 O O . PRO A 1 448 ? 0.626 -18.882 -16.532 1.00 25.61 448 PRO A O 1
ATOM 3548 N N . GLU A 1 449 ? 0.824 -19.093 -18.763 1.00 30.95 449 GLU A N 1
ATOM 3549 C CA . GLU A 1 449 ? 1.206 -20.512 -18.764 1.00 30.95 449 GLU A CA 1
ATOM 3550 C C . GLU A 1 449 ? 2.676 -20.671 -18.342 1.00 30.95 449 GLU A C 1
ATOM 3552 O O . GLU A 1 449 ? 3.556 -21.015 -19.131 1.00 30.95 449 GLU A O 1
ATOM 3557 N N . LEU A 1 450 ? 2.968 -20.394 -17.071 1.00 26.88 450 LEU A N 1
ATOM 3558 C CA . LEU A 1 450 ? 4.272 -20.674 -16.485 1.00 26.88 450 LEU A CA 1
ATOM 3559 C C . LEU A 1 450 ? 4.331 -22.139 -16.050 1.00 26.88 450 LEU A C 1
ATOM 3561 O O . LEU A 1 450 ? 3.847 -22.511 -14.988 1.00 26.88 450 LEU A O 1
ATOM 3565 N N . PHE A 1 451 ? 4.953 -22.941 -16.914 1.00 27.03 451 PHE A N 1
ATOM 3566 C CA . PHE A 1 451 ? 5.362 -24.325 -16.681 1.00 27.03 451 PHE A CA 1
ATOM 3567 C C . PHE A 1 451 ? 4.249 -25.277 -16.220 1.00 27.03 451 PHE A C 1
ATOM 3569 O O . PHE A 1 451 ? 4.201 -25.742 -15.085 1.00 27.03 451 PHE A O 1
ATOM 3576 N N . ILE A 1 452 ? 3.478 -25.740 -17.204 1.00 27.27 452 ILE A N 1
ATOM 3577 C CA . ILE A 1 452 ? 3.255 -27.183 -17.324 1.00 27.27 452 ILE A CA 1
ATOM 3578 C C . ILE A 1 452 ? 4.529 -27.757 -17.974 1.00 27.27 452 ILE A C 1
ATOM 3580 O O . ILE A 1 452 ? 4.737 -27.534 -19.168 1.00 27.27 452 ILE A O 1
ATOM 3584 N N . PRO A 1 453 ? 5.411 -28.480 -17.256 1.00 24.97 453 PRO A N 1
ATOM 3585 C CA . PRO A 1 453 ? 6.333 -29.387 -17.925 1.00 24.97 453 PRO A CA 1
ATOM 3586 C C . PRO A 1 453 ? 5.478 -30.451 -18.613 1.00 24.97 453 PRO A C 1
ATOM 3588 O O . PRO A 1 453 ? 4.563 -30.987 -17.984 1.00 24.97 453 PRO A O 1
ATOM 3591 N N . ASN A 1 454 ? 5.760 -30.760 -19.879 1.00 27.97 454 ASN A N 1
ATOM 3592 C CA . ASN A 1 454 ? 5.050 -31.817 -20.597 1.00 27.97 454 ASN A CA 1
ATOM 3593 C C . ASN A 1 454 ? 5.296 -33.172 -19.920 1.00 27.97 454 ASN A C 1
ATOM 3595 O O . ASN A 1 454 ? 6.235 -33.888 -20.267 1.00 27.97 454 ASN A O 1
ATOM 3599 N N . LEU A 1 455 ? 4.412 -33.544 -18.994 1.00 25.09 455 LEU A N 1
ATOM 3600 C CA . LEU A 1 455 ? 4.182 -34.932 -18.631 1.00 25.09 455 LEU A CA 1
ATOM 3601 C C . LEU A 1 455 ? 3.486 -35.602 -19.816 1.00 25.09 455 LEU A C 1
ATOM 3603 O O . LEU A 1 455 ? 2.267 -35.758 -19.865 1.00 25.09 455 LEU A O 1
ATOM 3607 N N . ALA A 1 456 ? 4.315 -35.994 -20.784 1.00 23.16 456 ALA A N 1
ATOM 3608 C CA . ALA A 1 456 ? 4.045 -37.181 -21.572 1.00 23.16 456 ALA A CA 1
ATOM 3609 C C . ALA A 1 456 ? 3.699 -38.340 -20.622 1.00 23.16 456 ALA A C 1
ATOM 3611 O O . ALA A 1 456 ? 4.138 -38.354 -19.469 1.00 23.16 456 ALA A O 1
ATOM 3612 N N . VAL A 1 457 ? 2.928 -39.312 -21.108 1.00 31.12 457 VAL A N 1
ATOM 3613 C CA . VAL A 1 457 ? 2.673 -40.541 -20.352 1.00 31.12 457 VAL A CA 1
ATOM 3614 C C . VAL A 1 457 ? 4.006 -41.262 -20.175 1.00 31.12 457 VAL A C 1
ATOM 3616 O O . VAL A 1 457 ? 4.535 -41.859 -21.109 1.00 31.12 457 VAL A O 1
ATOM 3619 N N . VAL A 1 458 ? 4.566 -41.125 -18.978 1.00 23.30 458 VAL A N 1
ATOM 3620 C CA . VAL A 1 458 ? 5.735 -41.851 -18.503 1.00 23.30 458 VAL A CA 1
ATOM 3621 C C . VAL A 1 458 ? 5.202 -42.840 -17.484 1.00 23.30 458 VAL A C 1
ATOM 3623 O O . VAL A 1 458 ? 5.068 -42.526 -16.302 1.00 23.30 458 VAL A O 1
ATOM 3626 N N . ASP A 1 459 ? 4.848 -44.026 -17.977 1.00 26.22 459 ASP A N 1
ATOM 3627 C CA . ASP A 1 459 ? 4.696 -45.196 -17.125 1.00 26.22 459 ASP A CA 1
ATOM 3628 C C . ASP A 1 459 ? 6.071 -45.481 -16.512 1.00 26.22 459 ASP A C 1
ATOM 3630 O O . ASP A 1 459 ? 7.018 -45.881 -17.191 1.00 26.22 459 ASP A O 1
ATOM 3634 N N . SER A 1 460 ? 6.216 -45.170 -15.230 1.00 24.23 460 SER A N 1
ATOM 3635 C CA . SER A 1 460 ? 7.416 -45.450 -14.446 1.00 24.23 460 SER A CA 1
ATOM 3636 C C . SER A 1 460 ? 7.008 -45.643 -12.997 1.00 24.23 460 SER A C 1
ATOM 3638 O O . SER A 1 460 ? 6.928 -44.699 -12.211 1.00 24.23 460 SER A O 1
ATOM 3640 N N . GLU A 1 461 ? 6.733 -46.900 -12.663 1.00 35.22 461 GLU A N 1
ATOM 3641 C CA . GLU A 1 461 ? 6.906 -47.375 -11.300 1.00 35.22 461 GLU A CA 1
ATOM 3642 C C . GLU A 1 461 ? 8.396 -47.244 -10.95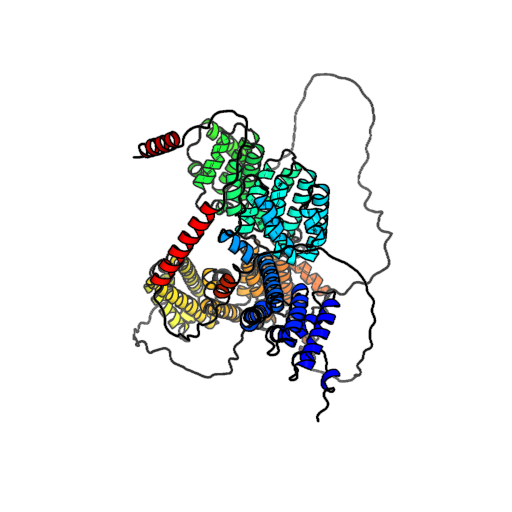4 1.00 35.22 461 GLU A C 1
ATOM 3644 O O . GLU A 1 461 ? 9.233 -47.862 -11.607 1.00 35.22 461 GLU A O 1
ATOM 3649 N N . GLU A 1 462 ? 8.737 -46.467 -9.928 1.00 24.83 462 GLU A N 1
ATOM 3650 C CA . GLU A 1 462 ? 9.994 -46.652 -9.199 1.00 24.83 462 GLU A CA 1
ATOM 3651 C C . GLU A 1 462 ? 9.736 -46.602 -7.686 1.00 24.83 462 GLU A C 1
ATOM 3653 O O . GLU A 1 462 ? 8.751 -45.995 -7.244 1.00 24.83 462 GLU A O 1
ATOM 3658 N N . PRO A 1 463 ? 10.548 -47.311 -6.879 1.00 28.03 463 PRO A N 1
ATOM 3659 C CA . PRO A 1 463 ? 10.064 -47.836 -5.610 1.00 28.03 463 PRO A CA 1
ATOM 3660 C C . PRO A 1 463 ? 10.318 -46.884 -4.442 1.00 28.03 463 PRO A C 1
ATOM 3662 O O . PRO A 1 463 ? 11.399 -46.313 -4.296 1.00 28.03 463 PRO A O 1
ATOM 3665 N N . TRP A 1 464 ? 9.352 -46.809 -3.528 1.00 25.42 464 TRP A N 1
ATOM 3666 C CA . TRP A 1 464 ? 9.639 -46.368 -2.164 1.00 25.42 464 TRP A CA 1
ATOM 3667 C C . TRP A 1 464 ? 10.450 -47.462 -1.464 1.00 25.42 464 TRP A C 1
ATOM 3669 O O . TRP A 1 464 ? 10.116 -48.638 -1.593 1.00 25.42 464 TRP A O 1
ATOM 3679 N N . LEU A 1 465 ? 11.525 -47.080 -0.763 1.00 25.88 465 LEU A N 1
ATOM 3680 C CA . LEU A 1 465 ? 12.439 -48.038 -0.132 1.00 25.88 465 LEU A CA 1
ATOM 3681 C C . LEU A 1 465 ? 11.709 -48.991 0.824 1.00 25.88 465 LEU A C 1
ATOM 3683 O O . LEU A 1 465 ? 10.861 -48.556 1.606 1.00 25.88 465 LEU A O 1
ATOM 3687 N N . ASP A 1 466 ? 12.125 -50.260 0.808 1.00 28.88 466 ASP A N 1
ATOM 3688 C CA . ASP A 1 466 ? 11.679 -51.280 1.756 1.00 28.88 466 ASP A CA 1
ATOM 3689 C C . ASP A 1 466 ? 11.826 -50.798 3.205 1.00 28.88 466 ASP A C 1
ATOM 3691 O O . ASP A 1 466 ? 12.933 -50.578 3.706 1.00 28.88 466 ASP A O 1
ATOM 3695 N N . MET A 1 467 ? 10.693 -50.700 3.898 1.00 24.55 467 MET A N 1
ATOM 3696 C CA . MET A 1 467 ? 10.620 -50.574 5.351 1.00 24.55 467 MET A CA 1
ATOM 3697 C C . MET A 1 467 ? 9.932 -51.830 5.913 1.00 24.55 467 MET A C 1
ATOM 3699 O O . MET A 1 467 ? 8.975 -52.305 5.301 1.00 24.55 467 MET A O 1
ATOM 3703 N N . PRO A 1 468 ? 10.399 -52.416 7.034 1.00 24.17 468 PRO A N 1
ATOM 3704 C CA . PRO A 1 468 ? 10.059 -53.805 7.360 1.00 24.17 468 PRO A CA 1
ATOM 3705 C C . PRO A 1 468 ? 8.576 -54.047 7.680 1.00 24.17 468 PRO A C 1
ATOM 3707 O O . PRO A 1 468 ? 7.969 -53.286 8.434 1.00 24.17 468 PRO A O 1
ATOM 3710 N N . GLU A 1 469 ? 8.026 -55.172 7.201 1.00 23.97 469 GLU A N 1
ATOM 3711 C CA . GLU A 1 469 ? 6.689 -55.662 7.574 1.00 23.97 469 GLU A CA 1
ATOM 3712 C C . GLU A 1 469 ? 6.581 -55.948 9.089 1.00 23.97 469 GLU A C 1
ATOM 3714 O O . GLU A 1 469 ? 6.831 -57.066 9.554 1.00 23.97 469 GLU A O 1
ATOM 3719 N N . PHE A 1 470 ? 6.123 -54.976 9.878 1.00 24.34 470 PHE A N 1
ATOM 3720 C CA . PHE A 1 470 ? 5.707 -55.224 11.260 1.00 24.34 470 PHE A CA 1
ATOM 3721 C C . PHE A 1 470 ? 4.275 -55.761 11.310 1.00 24.34 470 PHE A C 1
ATOM 3723 O O . PHE A 1 470 ? 3.305 -55.022 11.470 1.00 24.34 470 PHE A O 1
ATOM 3730 N N . LYS A 1 471 ? 4.152 -57.087 11.193 1.00 23.39 471 LYS A N 1
ATOM 3731 C CA . LYS A 1 471 ? 2.880 -57.818 11.291 1.00 23.39 471 LYS A CA 1
ATOM 3732 C C . LYS A 1 471 ? 2.276 -57.722 12.695 1.00 23.39 471 LYS A C 1
ATOM 3734 O O . LYS A 1 471 ? 2.547 -58.559 13.552 1.00 23.39 471 LYS A O 1
ATOM 3739 N N . PHE A 1 472 ? 1.399 -56.741 12.894 1.00 24.36 472 PHE A N 1
ATOM 3740 C CA . PHE A 1 472 ? 0.462 -56.695 14.014 1.00 24.36 472 PHE A CA 1
ATOM 3741 C C . PHE A 1 472 ? -0.950 -57.028 13.539 1.00 24.36 472 PHE A C 1
ATOM 3743 O O . PHE A 1 472 ? -1.661 -56.186 13.001 1.00 24.36 472 PHE A O 1
ATOM 3750 N N . SER A 1 473 ? -1.373 -58.269 13.775 1.00 32.50 473 SER A N 1
ATOM 3751 C CA . SER A 1 473 ? -2.792 -58.612 13.742 1.00 32.50 473 SER A CA 1
ATOM 3752 C C . SER A 1 473 ? -3.464 -58.107 15.015 1.00 32.50 473 SER A C 1
ATOM 3754 O O . SER A 1 473 ? -3.040 -58.484 16.104 1.00 32.50 473 SER A O 1
ATOM 3756 N N . LEU A 1 474 ? -4.550 -57.348 14.883 1.00 27.69 474 LEU A N 1
ATOM 3757 C CA . LEU A 1 474 ? -5.670 -57.381 15.823 1.00 27.69 474 LEU A CA 1
ATOM 3758 C C . LEU A 1 474 ? -6.941 -56.899 15.115 1.00 27.69 474 LEU A C 1
ATOM 3760 O O . LEU A 1 474 ? -6.930 -55.898 14.405 1.00 27.69 474 LEU A O 1
ATOM 3764 N N . VAL A 1 475 ? -8.026 -57.639 15.317 1.00 41.25 475 VAL A N 1
ATOM 3765 C CA . VAL A 1 475 ? -9.397 -57.209 15.009 1.00 41.25 475 VAL A CA 1
ATOM 3766 C C . VAL A 1 475 ? -9.950 -56.502 16.262 1.00 41.25 475 VAL A C 1
ATOM 3768 O O . VAL A 1 475 ? -9.397 -56.686 17.343 1.00 41.25 475 VAL A O 1
ATOM 3771 N N . GLU A 1 476 ? -11.055 -55.759 16.117 1.00 30.30 476 GLU A N 1
ATOM 3772 C CA . GLU A 1 476 ? -11.814 -55.041 17.169 1.00 30.30 476 GLU A CA 1
ATOM 3773 C C . GLU A 1 476 ? -11.321 -53.619 17.543 1.00 30.30 476 GLU A C 1
ATOM 3775 O O . GLU A 1 476 ? -10.140 -53.286 17.458 1.00 30.30 476 GLU A O 1
ATOM 3780 N N . PRO A 1 477 ? -12.216 -52.754 18.058 1.00 45.81 477 PRO A N 1
ATOM 3781 C CA . PRO A 1 477 ? -13.516 -52.402 17.482 1.00 45.81 477 PRO A CA 1
ATOM 3782 C C . PRO A 1 477 ? -13.604 -50.874 17.247 1.00 45.81 477 PRO A C 1
ATOM 3784 O O . PRO A 1 477 ? -12.623 -50.152 17.402 1.00 45.81 477 PRO A O 1
ATOM 3787 N N . VAL A 1 478 ? -14.790 -50.348 16.908 1.00 44.53 478 VAL A N 1
ATOM 3788 C CA . VAL A 1 478 ? -15.010 -48.924 16.546 1.00 44.53 478 VAL A CA 1
ATOM 3789 C C . VAL A 1 478 ? -14.437 -47.928 17.578 1.00 44.53 478 VAL A C 1
ATOM 3791 O O . VAL A 1 478 ? -13.893 -46.892 17.211 1.00 44.53 478 VAL A O 1
ATOM 3794 N N . CYS A 1 479 ? -14.447 -48.257 18.875 1.00 45.12 479 CYS A N 1
ATOM 3795 C CA . CYS A 1 479 ? -13.866 -47.408 19.925 1.00 45.12 479 CYS A CA 1
ATOM 3796 C C . CYS A 1 479 ? -12.359 -47.111 19.753 1.00 45.12 479 CYS A C 1
ATOM 3798 O O . CYS A 1 479 ? -11.888 -46.079 20.234 1.00 45.12 479 CYS A O 1
ATOM 3800 N N . SER A 1 480 ? -11.606 -47.973 19.061 1.00 64.75 480 SER A N 1
ATOM 3801 C CA . SER A 1 480 ? -10.177 -47.777 18.777 1.00 64.75 480 SER A CA 1
ATOM 3802 C C . SER A 1 480 ? -9.918 -46.562 17.876 1.00 64.75 480 SER A C 1
ATOM 3804 O O . SER A 1 480 ? -8.876 -45.917 17.989 1.00 64.75 480 SER A O 1
ATOM 3806 N N . ILE A 1 481 ? -10.874 -46.213 17.009 1.00 78.69 481 ILE A N 1
ATOM 3807 C CA . ILE A 1 481 ? -10.758 -45.149 16.001 1.00 78.69 481 ILE A CA 1
ATOM 3808 C C . ILE A 1 481 ? -10.671 -43.781 16.667 1.00 78.69 481 ILE A C 1
ATOM 3810 O O . ILE A 1 481 ? -9.729 -43.034 16.421 1.00 78.69 481 ILE A O 1
ATOM 3814 N N . ASN A 1 482 ? -11.620 -43.467 17.551 1.00 80.19 482 ASN A N 1
ATOM 3815 C CA . ASN A 1 482 ? -11.703 -42.155 18.195 1.00 80.19 482 ASN A CA 1
ATOM 3816 C C . ASN A 1 482 ? -10.480 -41.895 19.084 1.00 80.19 482 ASN A C 1
ATOM 3818 O O . ASN A 1 482 ? -10.016 -40.759 19.189 1.00 80.19 482 ASN A O 1
ATOM 3822 N N . LEU A 1 483 ? -9.895 -42.955 19.654 1.00 82.31 483 LEU A N 1
ATOM 3823 C CA . LEU A 1 483 ? -8.612 -42.873 20.343 1.00 82.31 483 LEU A CA 1
ATOM 3824 C C . LEU A 1 483 ? -7.478 -42.485 19.376 1.00 82.31 483 LEU A C 1
ATOM 3826 O O . LEU A 1 483 ? -6.745 -41.543 19.670 1.00 82.31 483 LEU A O 1
ATOM 3830 N N . ILE A 1 484 ? -7.369 -43.127 18.207 1.00 83.94 484 ILE A N 1
ATOM 3831 C CA . ILE A 1 484 ? -6.369 -42.781 17.177 1.00 83.94 484 ILE A CA 1
ATOM 3832 C C . ILE A 1 484 ? -6.596 -41.352 16.640 1.00 83.94 484 ILE A C 1
ATOM 3834 O O . ILE A 1 484 ? -5.650 -40.569 16.576 1.00 83.94 484 ILE A O 1
ATOM 3838 N N . ILE A 1 485 ? -7.838 -40.955 16.343 1.00 85.62 485 ILE A N 1
ATOM 3839 C CA . ILE A 1 485 ? -8.192 -39.592 15.899 1.00 85.62 485 ILE A CA 1
ATOM 3840 C C . ILE A 1 485 ? -7.820 -38.544 16.960 1.00 85.62 485 ILE A C 1
ATOM 3842 O O . ILE A 1 485 ? -7.321 -37.473 16.612 1.00 85.62 485 ILE A O 1
ATOM 3846 N N . SER A 1 486 ? -7.990 -38.842 18.253 1.00 85.38 486 SER A N 1
ATOM 3847 C CA . SER A 1 486 ? -7.551 -37.945 19.335 1.00 85.38 486 SER A CA 1
ATOM 3848 C C . SER A 1 486 ? -6.021 -37.816 19.424 1.00 85.38 486 SER A C 1
ATOM 3850 O O . SER A 1 486 ? -5.506 -36.747 19.751 1.00 85.38 486 SER A O 1
ATOM 3852 N N . GLN A 1 487 ? -5.278 -38.869 19.061 1.00 86.69 487 GLN A N 1
ATOM 3853 C CA . GLN A 1 487 ? -3.810 -38.892 19.075 1.00 86.69 487 GLN A CA 1
ATOM 3854 C C . GLN A 1 487 ? -3.181 -38.091 17.920 1.00 86.69 487 GLN A C 1
ATOM 3856 O O . GLN A 1 487 ? -2.045 -37.636 18.059 1.00 86.69 487 GLN A O 1
ATOM 3861 N N . VAL A 1 488 ? -3.910 -37.839 16.823 1.00 88.00 488 VAL A N 1
ATOM 3862 C CA . VAL A 1 488 ? -3.452 -36.992 15.698 1.00 88.00 488 VAL A CA 1
ATOM 3863 C C . VAL A 1 488 ? -3.124 -35.560 16.136 1.00 88.00 488 VAL A C 1
ATOM 3865 O O . VAL A 1 488 ? -2.178 -34.964 15.623 1.00 88.00 488 VAL A O 1
ATOM 3868 N N . ALA A 1 489 ? -3.879 -35.010 17.091 1.00 84.81 489 ALA A N 1
ATOM 3869 C CA . ALA A 1 489 ? -3.708 -33.649 17.604 1.00 84.81 489 ALA A CA 1
ATOM 3870 C C . ALA A 1 489 ? -2.768 -33.572 18.831 1.00 84.81 489 ALA A C 1
ATOM 3872 O O . ALA A 1 489 ? -2.857 -32.636 19.630 1.00 84.81 489 ALA A O 1
ATOM 3873 N N . SER A 1 490 ? -1.894 -34.569 19.022 1.00 85.56 490 SER A N 1
ATOM 3874 C CA . SER A 1 490 ? -1.038 -34.667 20.208 1.00 85.56 490 SER A CA 1
ATOM 3875 C C . SER A 1 490 ? 0.061 -33.595 20.252 1.00 85.56 490 SER A C 1
ATOM 3877 O O . SER A 1 490 ? 0.656 -33.189 19.245 1.00 85.56 490 SER A O 1
ATOM 3879 N N . SER A 1 491 ? 0.391 -33.162 21.471 1.00 78.88 491 SER A N 1
ATOM 3880 C CA . SER A 1 491 ? 1.559 -32.318 21.733 1.00 78.88 491 SER A CA 1
ATOM 3881 C C . SER A 1 491 ? 2.874 -33.040 21.416 1.00 78.88 491 SER A C 1
ATOM 3883 O O . SER A 1 491 ? 3.829 -32.384 21.003 1.00 78.88 491 SER A O 1
ATOM 3885 N N . ASP A 1 492 ? 2.925 -34.371 21.500 1.00 82.00 492 ASP A N 1
ATOM 3886 C CA . ASP A 1 492 ? 4.058 -35.160 21.010 1.00 82.00 492 ASP A CA 1
ATOM 3887 C C . ASP A 1 492 ? 3.958 -35.412 19.496 1.00 82.00 492 ASP A C 1
ATOM 3889 O O . ASP A 1 492 ? 2.964 -35.942 18.990 1.00 82.00 492 ASP A O 1
ATOM 3893 N N . ALA A 1 493 ? 5.026 -35.069 18.773 1.00 79.25 493 ALA A N 1
ATOM 3894 C CA . ALA A 1 493 ? 5.130 -35.305 17.339 1.00 79.25 493 ALA A CA 1
ATOM 3895 C C . ALA A 1 493 ? 5.143 -36.805 16.998 1.00 79.25 493 ALA A C 1
ATOM 3897 O O . ALA A 1 493 ? 4.503 -37.204 16.029 1.00 79.25 493 ALA A O 1
ATOM 3898 N N . LYS A 1 494 ? 5.795 -37.656 17.803 1.00 82.25 494 LYS A N 1
ATOM 3899 C CA . LYS A 1 494 ? 5.970 -39.086 17.482 1.00 82.25 494 LYS A CA 1
ATOM 3900 C C . LYS A 1 494 ? 4.662 -39.864 17.604 1.00 82.25 494 LYS A C 1
ATOM 3902 O O . LYS A 1 494 ? 4.295 -40.588 16.683 1.00 82.25 494 LYS A O 1
ATOM 3907 N N . THR A 1 495 ? 3.913 -39.632 18.679 1.00 85.06 495 THR A N 1
ATOM 3908 C CA . THR A 1 495 ? 2.531 -40.103 18.864 1.00 85.06 495 THR A CA 1
ATOM 3909 C C . THR A 1 495 ? 1.638 -39.659 17.703 1.00 85.06 495 THR A C 1
ATOM 3911 O O . THR A 1 495 ? 0.863 -40.455 17.177 1.00 85.06 495 THR A O 1
ATOM 3914 N N . SER A 1 496 ? 1.786 -38.407 17.258 1.00 86.56 496 SER A N 1
ATOM 3915 C CA . SER A 1 496 ? 0.999 -37.862 16.148 1.00 86.56 496 SER A CA 1
ATOM 3916 C C . SER A 1 496 ? 1.320 -38.539 14.813 1.00 86.56 496 SER A C 1
ATOM 3918 O O . SER A 1 496 ? 0.399 -38.926 14.100 1.00 86.56 496 SER A O 1
ATOM 3920 N N . ILE A 1 497 ? 2.605 -38.737 14.486 1.00 82.94 497 ILE A N 1
ATOM 3921 C CA . ILE A 1 497 ? 3.038 -39.466 13.280 1.00 82.94 497 ILE A CA 1
ATOM 3922 C C . ILE A 1 497 ? 2.501 -40.904 13.316 1.00 82.94 497 ILE A C 1
ATOM 3924 O O . ILE A 1 497 ? 1.892 -41.348 12.349 1.00 82.94 497 ILE A O 1
ATOM 3928 N N . GLN A 1 498 ? 2.618 -41.610 14.446 1.00 82.56 498 GLN A N 1
ATOM 3929 C CA . GLN A 1 498 ? 2.092 -42.975 14.590 1.00 82.56 498 GLN A CA 1
ATOM 3930 C C . GLN A 1 498 ? 0.567 -43.066 14.406 1.00 82.56 498 GLN A C 1
ATOM 3932 O O . GLN A 1 498 ? 0.080 -44.051 13.849 1.00 82.56 498 GLN A O 1
ATOM 3937 N N . ALA A 1 499 ? -0.192 -42.064 14.856 1.00 85.56 499 ALA A N 1
ATOM 3938 C CA . ALA A 1 499 ? -1.635 -41.998 14.627 1.00 85.56 499 ALA A CA 1
ATOM 3939 C C . ALA A 1 499 ? -1.972 -41.722 13.150 1.00 85.56 499 ALA A C 1
ATOM 3941 O O . ALA A 1 499 ? -2.837 -42.388 12.579 1.00 85.56 499 ALA A O 1
ATOM 3942 N N . LEU A 1 500 ? -1.250 -40.791 12.516 1.00 85.25 500 LEU A N 1
ATOM 3943 C CA . LEU A 1 500 ? -1.397 -40.456 11.096 1.00 85.25 500 LEU A CA 1
ATOM 3944 C C . LEU A 1 500 ? -1.089 -41.650 10.185 1.00 85.25 500 LEU A C 1
ATOM 3946 O O . LEU A 1 500 ? -1.861 -41.909 9.267 1.00 85.25 500 LEU A O 1
ATOM 3950 N N . THR A 1 501 ? -0.027 -42.415 10.460 1.00 83.94 501 THR A N 1
ATOM 3951 C CA . THR A 1 501 ? 0.320 -43.620 9.687 1.00 83.94 501 THR A CA 1
ATOM 3952 C C . THR A 1 501 ? -0.814 -44.645 9.710 1.00 83.94 501 THR A C 1
ATOM 3954 O O . THR A 1 501 ? -1.248 -45.080 8.647 1.00 83.94 501 THR A O 1
ATOM 3957 N N . LYS A 1 502 ? -1.380 -44.941 10.890 1.00 83.12 502 LYS A N 1
ATOM 3958 C CA . LYS A 1 502 ? -2.521 -45.866 11.034 1.00 83.12 502 LYS A CA 1
ATOM 3959 C C . LYS A 1 502 ? -3.759 -45.398 10.268 1.00 83.12 502 LYS A C 1
ATOM 3961 O O . LYS A 1 502 ? -4.428 -46.193 9.619 1.00 83.12 502 LYS A O 1
ATOM 3966 N N . ILE A 1 503 ? -4.060 -44.100 10.306 1.00 83.69 503 ILE A N 1
ATOM 3967 C CA . ILE A 1 503 ? -5.168 -43.525 9.528 1.00 83.69 503 ILE A CA 1
ATOM 3968 C C . ILE A 1 503 ? -4.887 -43.621 8.021 1.00 83.69 503 ILE A C 1
ATOM 3970 O O . ILE A 1 503 ? -5.778 -43.980 7.254 1.00 83.69 503 ILE A O 1
ATOM 3974 N N . ALA A 1 504 ? -3.655 -43.357 7.583 1.00 80.44 504 ALA A N 1
ATOM 3975 C CA . ALA A 1 504 ? -3.255 -43.483 6.184 1.00 80.44 504 ALA A CA 1
ATOM 3976 C C . ALA A 1 504 ? -3.255 -44.941 5.681 1.00 80.44 504 ALA A C 1
ATOM 3978 O O . ALA A 1 504 ? -3.437 -45.161 4.485 1.00 80.44 504 ALA A O 1
ATOM 3979 N N . GLU A 1 505 ? -3.080 -45.927 6.564 1.00 80.38 505 GLU A N 1
ATOM 3980 C CA . GLU A 1 505 ? -3.259 -47.356 6.278 1.00 80.38 505 GLU A CA 1
ATOM 3981 C C . GLU A 1 505 ? -4.746 -47.702 6.112 1.00 80.38 505 GLU A C 1
ATOM 3983 O O . GLU A 1 505 ? -5.135 -48.185 5.048 1.00 80.38 505 GLU A O 1
ATOM 3988 N N . ILE A 1 506 ? -5.601 -47.350 7.082 1.00 79.19 506 ILE A N 1
ATOM 3989 C CA . ILE A 1 506 ? -7.061 -47.582 7.016 1.00 79.19 506 ILE A CA 1
ATOM 3990 C C . ILE A 1 506 ? -7.676 -46.936 5.760 1.00 79.19 506 ILE A C 1
ATOM 3992 O O . ILE A 1 506 ? -8.501 -47.544 5.079 1.00 79.19 506 ILE A O 1
ATOM 3996 N N . LEU A 1 507 ? -7.245 -45.721 5.401 1.00 76.19 507 LEU A N 1
ATOM 3997 C CA . LEU A 1 507 ? -7.700 -45.020 4.191 1.00 76.19 507 LEU A CA 1
ATOM 3998 C C . LEU A 1 507 ? -7.172 -45.632 2.879 1.00 76.19 507 LEU A C 1
ATOM 4000 O O . LEU A 1 507 ? -7.729 -45.352 1.818 1.00 76.19 507 LEU A O 1
ATOM 4004 N N . ARG A 1 508 ? -6.116 -46.456 2.925 1.00 75.44 508 ARG A N 1
ATOM 4005 C CA . ARG A 1 508 ? -5.537 -47.148 1.758 1.00 75.44 508 ARG A CA 1
ATOM 4006 C C . ARG A 1 508 ? -6.225 -48.488 1.480 1.00 75.44 508 ARG A C 1
ATOM 4008 O O . ARG A 1 508 ? -6.279 -48.917 0.326 1.00 75.44 508 ARG A O 1
ATOM 4015 N N . HIS A 1 509 ? -6.764 -49.153 2.501 1.00 72.50 509 HIS A N 1
ATOM 4016 C CA . HIS A 1 509 ? -7.433 -50.444 2.347 1.00 72.50 509 HIS A CA 1
ATOM 4017 C C . HIS A 1 509 ? -8.914 -50.279 1.950 1.00 72.50 509 HIS A C 1
ATOM 4019 O O . HIS A 1 509 ? -9.781 -49.933 2.750 1.00 72.50 509 HIS A O 1
ATOM 4025 N N . ASN A 1 510 ? -9.227 -50.602 0.687 1.00 54.81 510 ASN A N 1
ATOM 4026 C CA . ASN A 1 510 ? -10.574 -50.507 0.086 1.00 54.81 510 ASN A CA 1
ATOM 4027 C C . ASN A 1 510 ? -11.681 -51.340 0.782 1.00 54.81 510 ASN A C 1
ATOM 4029 O O . ASN A 1 510 ? -12.855 -51.202 0.435 1.00 54.81 510 ASN A O 1
ATOM 4033 N N . SER A 1 511 ? -11.326 -52.196 1.742 1.00 58.53 511 SER A N 1
ATOM 4034 C CA . SER A 1 511 ? -12.232 -52.973 2.598 1.00 58.53 511 SER A CA 1
ATOM 4035 C C . SER A 1 511 ? -12.503 -52.343 3.971 1.00 58.53 511 SER A C 1
ATOM 4037 O O . SER A 1 511 ? -13.374 -52.833 4.684 1.00 58.53 511 SER A O 1
ATOM 4039 N N . GLU A 1 512 ? -11.755 -51.304 4.354 1.00 62.53 512 GLU A N 1
ATOM 4040 C CA . GLU A 1 512 ? -11.741 -50.749 5.716 1.00 62.53 512 GLU A CA 1
ATOM 4041 C C . GLU A 1 512 ? -12.153 -49.272 5.776 1.00 62.53 512 GLU A C 1
ATOM 4043 O O . GLU A 1 512 ? -12.517 -48.789 6.843 1.00 62.53 512 GLU A O 1
ATOM 4048 N N . TRP A 1 513 ? -12.214 -48.551 4.651 1.00 67.62 513 TRP A N 1
ATOM 4049 C CA . TRP A 1 513 ? -12.678 -47.153 4.625 1.00 67.62 513 TRP A CA 1
ATOM 4050 C C . TRP A 1 513 ? -14.088 -46.955 5.215 1.00 67.62 513 TRP A C 1
ATOM 4052 O O . TRP A 1 513 ? -14.359 -45.882 5.752 1.00 67.62 513 TRP A O 1
ATOM 4062 N N . GLN A 1 514 ? -14.976 -47.965 5.183 1.00 70.00 514 GLN A N 1
ATOM 4063 C CA . GLN A 1 514 ? -16.288 -47.889 5.851 1.00 70.00 514 GLN A CA 1
ATOM 4064 C C . GLN A 1 514 ? -16.169 -47.646 7.361 1.00 70.00 514 GLN A C 1
ATOM 4066 O O . GLN A 1 514 ? -17.069 -47.067 7.958 1.00 70.00 514 GLN A O 1
ATOM 4071 N N . VAL A 1 515 ? -15.056 -48.058 7.972 1.00 75.75 515 VAL A N 1
ATOM 4072 C CA . VAL A 1 515 ? -14.755 -47.858 9.394 1.00 75.75 515 VAL A CA 1
ATOM 4073 C C . VAL A 1 515 ? -14.528 -46.369 9.707 1.00 75.75 515 VAL A C 1
ATOM 4075 O O . VAL A 1 515 ? -14.734 -45.951 10.837 1.00 75.75 515 VAL A O 1
ATOM 4078 N N . MET A 1 516 ? -14.176 -45.540 8.714 1.00 74.94 516 MET A N 1
ATOM 4079 C CA . MET A 1 516 ? -14.066 -44.077 8.852 1.00 74.94 516 MET A CA 1
ATOM 4080 C C . MET A 1 516 ? -15.379 -43.326 8.565 1.00 74.94 516 MET A C 1
ATOM 4082 O O . MET A 1 516 ? -15.432 -42.110 8.760 1.00 74.94 516 MET A O 1
ATOM 4086 N N . SER A 1 517 ? -16.429 -44.014 8.098 1.00 78.75 517 SER A N 1
ATOM 4087 C CA . SER A 1 517 ? -17.729 -43.390 7.820 1.00 78.75 517 SER A CA 1
ATOM 4088 C C . SER A 1 517 ? -18.347 -42.859 9.119 1.00 78.75 517 SER A C 1
ATOM 4090 O O . SER A 1 517 ? -18.300 -43.518 10.157 1.00 78.75 517 SER A O 1
ATOM 4092 N N . GLY A 1 518 ? -18.863 -41.631 9.092 1.00 81.81 518 GLY A N 1
ATOM 4093 C CA . GLY A 1 518 ? -19.330 -40.888 10.268 1.00 81.81 518 GLY A CA 1
ATOM 4094 C C . GLY A 1 518 ? -18.230 -40.211 11.102 1.00 81.81 518 GLY A C 1
ATOM 4095 O O . GLY A 1 518 ? -18.534 -39.267 11.827 1.00 81.81 518 GLY A O 1
ATOM 4096 N N . HIS A 1 519 ? -16.960 -40.608 10.962 1.00 85.94 519 HIS A N 1
ATOM 4097 C CA . HIS A 1 519 ? -15.819 -40.044 11.708 1.00 85.94 519 HIS A CA 1
ATOM 4098 C C . HIS A 1 519 ? -14.999 -39.010 10.911 1.00 85.94 519 HIS A C 1
ATOM 4100 O O . HIS A 1 519 ? -14.018 -38.457 11.413 1.00 85.94 519 HIS A O 1
ATOM 4106 N N . VAL A 1 520 ? -15.403 -38.716 9.670 1.00 86.31 520 VAL A N 1
ATOM 4107 C CA . VAL A 1 520 ? -14.709 -37.796 8.749 1.00 86.31 520 VAL A CA 1
ATOM 4108 C C . VAL A 1 520 ? -14.530 -36.396 9.346 1.00 86.31 520 VAL A C 1
ATOM 4110 O O . VAL A 1 520 ? -13.432 -35.841 9.287 1.00 86.31 520 VAL A O 1
ATOM 4113 N N . ASP A 1 521 ? -15.578 -35.835 9.953 1.00 89.38 521 ASP A N 1
ATOM 4114 C CA . ASP A 1 521 ? -15.532 -34.499 10.557 1.00 89.38 521 ASP A CA 1
ATOM 4115 C C . ASP A 1 521 ? -14.573 -34.443 11.758 1.00 89.38 521 ASP A C 1
ATOM 4117 O O . ASP A 1 521 ? -13.768 -33.516 11.863 1.00 89.38 521 ASP A O 1
ATOM 4121 N N . GLU A 1 522 ? -14.601 -35.458 12.629 1.00 89.56 522 GLU A N 1
ATOM 4122 C CA . GLU A 1 522 ? -13.704 -35.571 13.788 1.00 89.56 522 GLU A CA 1
ATOM 4123 C C . GLU A 1 522 ? -12.236 -35.670 13.338 1.00 89.56 522 GLU A C 1
ATOM 4125 O O . GLU A 1 522 ? -11.367 -34.960 13.853 1.00 89.56 522 GLU A O 1
ATOM 4130 N N . LEU A 1 523 ? -11.969 -36.490 12.315 1.00 88.69 523 LEU A N 1
ATOM 4131 C CA . LEU A 1 523 ? -10.649 -36.647 11.713 1.00 88.69 523 LEU A CA 1
ATOM 4132 C C . LEU A 1 523 ? -10.128 -35.334 11.110 1.00 88.69 523 LEU A C 1
ATOM 4134 O O . LEU A 1 523 ? -8.997 -34.934 11.397 1.00 88.69 523 LEU A O 1
ATOM 4138 N N . VAL A 1 524 ? -10.931 -34.635 10.303 1.00 89.56 524 VAL A N 1
ATOM 4139 C CA . VAL A 1 524 ? -10.508 -33.366 9.688 1.00 89.56 524 VAL A CA 1
ATOM 4140 C C . VAL A 1 524 ? -10.303 -32.281 10.747 1.00 89.56 524 VAL A C 1
ATOM 4142 O O . VAL A 1 524 ? -9.330 -31.534 10.652 1.00 89.56 524 VAL A O 1
ATOM 4145 N N . VAL A 1 525 ? -11.127 -32.217 11.799 1.00 90.50 525 VAL A N 1
ATOM 4146 C CA . VAL A 1 525 ? -10.913 -31.288 12.925 1.00 90.50 525 VAL A CA 1
ATOM 4147 C C . VAL A 1 525 ? -9.599 -31.584 13.660 1.00 90.50 525 VAL A C 1
ATOM 4149 O O . VAL A 1 525 ? -8.838 -30.647 13.916 1.00 90.50 525 VAL A O 1
ATOM 4152 N N . SER A 1 526 ? -9.264 -32.852 13.925 1.00 89.12 526 SER A N 1
ATOM 4153 C CA . SER A 1 526 ? -7.959 -33.230 14.494 1.00 89.12 526 SER A CA 1
ATOM 4154 C C . SER A 1 526 ? -6.782 -32.861 13.581 1.00 89.12 526 SER A C 1
ATOM 4156 O O . SER A 1 526 ? -5.789 -32.302 14.053 1.00 89.12 526 SER A O 1
ATOM 4158 N N . LEU A 1 527 ? -6.891 -33.101 12.270 1.00 89.50 527 LEU A N 1
ATOM 4159 C CA . LEU A 1 527 ? -5.865 -32.729 11.284 1.00 89.50 527 LEU A CA 1
ATOM 4160 C C . LEU A 1 527 ? -5.668 -31.202 11.221 1.00 89.50 527 LEU A C 1
ATOM 4162 O O . LEU A 1 527 ? -4.535 -30.719 11.192 1.00 89.50 527 LEU A O 1
ATOM 4166 N N . LEU A 1 528 ? -6.754 -30.424 11.275 1.00 88.75 528 LEU A N 1
ATOM 4167 C CA . LEU A 1 528 ? -6.714 -28.958 11.309 1.00 88.75 528 LEU A CA 1
ATOM 4168 C C . LEU A 1 528 ? -6.142 -28.414 12.622 1.00 88.75 528 LEU A C 1
ATOM 4170 O O . LEU A 1 528 ? -5.388 -27.439 12.602 1.00 88.75 528 LEU A O 1
ATOM 4174 N N . MET A 1 529 ? -6.450 -29.046 13.757 1.00 88.25 529 MET A N 1
ATOM 4175 C CA . MET A 1 529 ? -5.816 -28.728 15.037 1.00 88.25 529 MET A CA 1
ATOM 4176 C C . MET A 1 529 ? -4.306 -28.982 14.970 1.00 88.25 529 MET A C 1
ATOM 4178 O O . MET A 1 529 ? -3.524 -28.137 15.410 1.00 88.25 529 MET A O 1
ATOM 4182 N N . GLN A 1 530 ? -3.876 -30.077 14.339 1.00 87.38 530 GLN A N 1
ATOM 4183 C CA . GLN A 1 530 ? -2.455 -30.375 14.198 1.00 87.38 530 GLN A CA 1
ATOM 4184 C C . GLN A 1 530 ? -1.729 -29.410 13.248 1.00 87.38 530 GLN A C 1
ATOM 4186 O O . GLN A 1 530 ? -0.616 -28.991 13.559 1.00 87.38 530 GLN A O 1
ATOM 4191 N N . LEU A 1 531 ? -2.363 -28.943 12.164 1.00 85.19 531 LEU A N 1
ATOM 4192 C CA . LEU A 1 531 ? -1.822 -27.845 11.341 1.00 85.19 531 LEU A CA 1
ATOM 4193 C C . LEU A 1 531 ? -1.659 -26.542 12.147 1.00 85.19 531 LEU A C 1
ATOM 4195 O O . LEU A 1 531 ? -0.644 -25.858 12.012 1.00 85.19 531 LEU A O 1
ATOM 4199 N N . ARG A 1 532 ? -2.611 -26.211 13.035 1.00 84.44 532 ARG A N 1
ATOM 4200 C CA . ARG A 1 532 ? -2.510 -25.045 13.938 1.00 84.44 532 ARG A CA 1
ATOM 4201 C C . ARG A 1 532 ? -1.362 -25.206 14.950 1.00 84.44 532 ARG A C 1
ATOM 4203 O O . ARG A 1 532 ? -0.640 -24.242 15.206 1.00 84.44 532 ARG A O 1
ATOM 4210 N N . LEU A 1 533 ? -1.151 -26.413 15.484 1.00 83.69 533 LEU A N 1
ATOM 4211 C CA . LEU A 1 533 ? -0.029 -26.734 16.380 1.00 83.69 533 LEU A CA 1
ATOM 4212 C C . LEU A 1 533 ? 1.329 -26.753 15.656 1.00 83.69 533 LEU A C 1
ATOM 4214 O O . LEU A 1 533 ? 2.334 -26.352 16.236 1.00 83.69 533 LEU A O 1
ATOM 4218 N N . LEU A 1 534 ? 1.388 -27.181 14.395 1.00 78.25 534 LEU A N 1
ATOM 4219 C CA . LEU A 1 534 ? 2.597 -27.108 13.569 1.00 78.25 534 LEU A CA 1
ATOM 4220 C C . LEU A 1 534 ? 2.990 -25.658 13.261 1.00 78.25 534 LEU A C 1
ATOM 4222 O O . LEU A 1 534 ? 4.166 -25.301 13.361 1.00 78.25 534 LEU A O 1
ATOM 4226 N N . ALA A 1 535 ? 2.013 -24.806 12.939 1.00 74.75 535 ALA A N 1
ATOM 4227 C CA . ALA A 1 535 ? 2.241 -23.383 12.703 1.00 74.75 535 ALA A CA 1
ATOM 4228 C C . ALA A 1 535 ? 2.814 -22.674 13.945 1.00 74.75 535 ALA A C 1
ATOM 4230 O O . ALA A 1 535 ? 3.737 -21.869 13.816 1.00 74.75 535 ALA A O 1
ATOM 4231 N N . SER A 1 536 ? 2.336 -23.002 15.154 1.00 78.12 536 SER A N 1
ATOM 4232 C CA . SER A 1 536 ? 2.882 -22.423 16.390 1.00 78.12 536 SER A CA 1
ATOM 4233 C C . SER A 1 536 ? 4.263 -22.977 16.761 1.00 78.12 536 SER A C 1
ATOM 4235 O O . SER A 1 536 ? 5.123 -22.199 17.171 1.00 78.12 536 SER A O 1
ATOM 4237 N N . ARG A 1 537 ? 4.527 -24.279 16.557 1.00 73.56 537 ARG A N 1
ATOM 4238 C CA . ARG A 1 537 ? 5.857 -24.887 16.780 1.00 73.56 537 ARG A CA 1
ATOM 4239 C C . ARG A 1 537 ? 6.931 -24.284 15.870 1.00 73.56 537 ARG A C 1
ATOM 4241 O O . ARG A 1 537 ? 8.008 -23.945 16.352 1.00 73.56 537 ARG A O 1
ATOM 4248 N N . ARG A 1 538 ? 6.635 -24.095 14.577 1.00 67.38 538 ARG A N 1
ATOM 4249 C CA . ARG A 1 538 ? 7.580 -23.530 13.592 1.00 67.38 538 ARG A CA 1
ATOM 4250 C C . ARG A 1 538 ? 8.030 -22.107 13.948 1.00 67.38 538 ARG A C 1
ATOM 4252 O O . ARG A 1 538 ? 9.190 -21.770 13.751 1.00 67.38 538 ARG A O 1
ATOM 4259 N N . MET A 1 539 ? 7.153 -21.307 14.557 1.00 60.69 539 MET A N 1
ATOM 4260 C CA . MET A 1 539 ? 7.472 -19.954 15.044 1.00 60.69 539 MET A CA 1
ATOM 4261 C C . MET A 1 539 ? 8.396 -19.931 16.281 1.00 60.69 539 MET A C 1
ATOM 4263 O O . MET A 1 539 ? 8.820 -18.853 16.690 1.00 60.69 539 MET A O 1
ATOM 4267 N N . ALA A 1 540 ? 8.709 -21.089 16.876 1.00 60.06 540 ALA A N 1
ATOM 4268 C CA . ALA A 1 540 ? 9.556 -21.237 18.066 1.00 60.06 540 ALA A CA 1
ATOM 4269 C C . ALA A 1 540 ? 10.787 -22.151 17.847 1.00 60.06 540 ALA A C 1
ATOM 4271 O O . ALA A 1 540 ? 11.507 -22.461 18.797 1.00 60.06 540 ALA A O 1
ATOM 4272 N N . ALA A 1 541 ? 11.031 -22.618 16.617 1.00 51.53 541 ALA A N 1
ATOM 4273 C CA . ALA A 1 541 ? 12.036 -23.637 16.320 1.00 51.53 541 ALA A CA 1
ATOM 4274 C C . ALA A 1 541 ? 13.425 -23.043 15.997 1.00 51.53 541 ALA A C 1
ATOM 4276 O O . ALA A 1 541 ? 13.786 -22.853 14.841 1.00 51.53 541 ALA A O 1
ATOM 4277 N N . GLU A 1 542 ? 14.255 -22.820 17.020 1.00 47.81 542 GLU A N 1
ATOM 4278 C CA . GLU A 1 542 ? 15.653 -22.365 16.851 1.00 47.81 542 GLU A CA 1
ATOM 4279 C C . GLU A 1 542 ? 16.654 -23.491 16.484 1.00 47.81 542 GLU A C 1
ATOM 4281 O O . GLU A 1 542 ? 17.861 -23.254 16.427 1.00 47.81 542 GLU A O 1
ATOM 4286 N N . ARG A 1 543 ? 16.201 -24.741 16.278 1.00 51.41 543 ARG A N 1
ATOM 4287 C CA . ARG A 1 543 ? 17.077 -25.925 16.133 1.00 51.41 543 ARG A CA 1
ATOM 4288 C C . ARG A 1 543 ? 16.771 -26.761 14.889 1.00 51.41 543 ARG A C 1
ATOM 4290 O O . ARG A 1 543 ? 15.634 -27.166 14.669 1.00 51.41 543 ARG A O 1
ATOM 4297 N N . LEU A 1 544 ? 17.829 -27.118 14.153 1.00 54.31 544 LEU A N 1
ATOM 4298 C CA . LEU A 1 544 ? 17.783 -27.888 12.897 1.00 54.31 544 LEU A CA 1
ATOM 4299 C C . LEU A 1 544 ? 17.149 -29.285 13.019 1.00 54.31 544 LEU A C 1
ATOM 4301 O O . LEU A 1 544 ? 16.605 -29.800 12.048 1.00 54.31 544 LEU A O 1
ATOM 4305 N N . GLU A 1 545 ? 17.222 -29.915 14.191 1.00 50.88 545 GLU A N 1
ATOM 4306 C CA . GLU A 1 545 ? 16.625 -31.239 14.412 1.00 50.88 545 GLU A CA 1
ATOM 4307 C C . GLU A 1 545 ? 15.101 -31.147 14.510 1.00 50.88 545 GLU A C 1
ATOM 4309 O O . GLU A 1 545 ? 14.406 -31.843 13.778 1.00 50.88 545 GLU A O 1
ATOM 4314 N N . ALA A 1 546 ? 14.587 -30.198 15.300 1.00 58.06 546 ALA A N 1
ATOM 4315 C CA . ALA A 1 546 ? 13.152 -29.945 15.428 1.00 58.06 546 ALA A CA 1
ATOM 4316 C C . ALA A 1 546 ? 12.495 -29.512 14.104 1.00 58.06 546 ALA A C 1
ATOM 4318 O O . ALA A 1 546 ? 11.305 -29.745 13.912 1.00 58.06 546 ALA A O 1
ATOM 4319 N N . GLN A 1 547 ? 13.257 -28.910 13.183 1.00 63.75 547 GLN A N 1
ATOM 4320 C CA . GLN A 1 547 ? 12.761 -28.564 11.851 1.00 63.75 547 GLN A CA 1
ATOM 4321 C C . GLN A 1 547 ? 12.436 -29.812 11.009 1.00 63.75 547 GLN A C 1
ATOM 4323 O O . GLN A 1 547 ? 11.412 -29.825 10.332 1.00 63.75 547 GLN A O 1
ATOM 4328 N N . ARG A 1 548 ? 13.241 -30.885 11.093 1.00 65.50 548 ARG A N 1
ATOM 4329 C CA . ARG A 1 548 ? 12.973 -32.136 10.356 1.00 65.50 548 ARG A CA 1
ATOM 4330 C C . ARG A 1 548 ? 11.712 -32.834 10.862 1.00 65.50 548 ARG A C 1
ATOM 4332 O O . ARG A 1 548 ? 10.845 -33.145 10.052 1.00 65.50 548 ARG A O 1
ATOM 4339 N N . ASP A 1 549 ? 11.569 -32.974 12.180 1.00 67.75 549 ASP A N 1
ATOM 4340 C CA . ASP A 1 549 ? 10.364 -33.531 12.816 1.00 67.75 549 ASP A CA 1
ATOM 4341 C C . ASP A 1 549 ? 9.094 -32.730 12.441 1.00 67.75 549 ASP A C 1
ATOM 4343 O O . ASP A 1 549 ? 8.012 -33.298 12.284 1.00 67.75 549 ASP A O 1
ATOM 4347 N N . VAL A 1 550 ? 9.211 -31.404 12.276 1.00 73.25 550 VAL A N 1
ATOM 4348 C CA . VAL A 1 550 ? 8.118 -30.523 11.826 1.00 73.25 550 VAL A CA 1
ATOM 4349 C C . VAL A 1 550 ? 7.768 -30.749 10.353 1.00 73.25 550 VAL A C 1
ATOM 4351 O O . VAL A 1 550 ? 6.583 -30.848 10.032 1.00 73.25 550 VAL A O 1
ATOM 4354 N N . ASP A 1 551 ? 8.754 -30.856 9.461 1.00 72.81 551 ASP A N 1
ATOM 4355 C CA . ASP A 1 551 ? 8.523 -31.028 8.020 1.00 72.81 551 ASP A CA 1
ATOM 4356 C C . ASP A 1 551 ? 8.012 -32.443 7.668 1.00 72.81 551 ASP A C 1
ATOM 4358 O O . ASP A 1 551 ? 7.141 -32.595 6.803 1.00 72.81 551 ASP A O 1
ATOM 4362 N N . GLU A 1 552 ? 8.463 -33.476 8.387 1.00 78.25 552 GLU A N 1
ATOM 4363 C CA . GLU A 1 552 ? 7.930 -34.846 8.305 1.00 78.25 552 GLU A CA 1
ATOM 4364 C C . GLU A 1 552 ? 6.461 -34.905 8.761 1.00 78.25 552 GLU A C 1
ATOM 4366 O O . GLU A 1 552 ? 5.608 -35.496 8.089 1.00 78.25 552 GLU A O 1
ATOM 4371 N N . LEU A 1 553 ? 6.127 -34.228 9.864 1.00 79.38 553 LEU A N 1
ATOM 4372 C CA . LEU A 1 553 ? 4.764 -34.169 10.390 1.00 79.38 553 LEU A CA 1
ATOM 4373 C C . LEU A 1 553 ? 3.831 -33.313 9.507 1.00 79.38 553 LEU A C 1
ATOM 4375 O O . LEU A 1 553 ? 2.689 -33.716 9.282 1.00 79.38 553 LEU A O 1
ATOM 4379 N N . TYR A 1 554 ? 4.302 -32.206 8.915 1.00 79.44 554 TYR A N 1
ATOM 4380 C CA . TYR A 1 554 ? 3.563 -31.484 7.861 1.00 79.44 554 TYR A CA 1
ATOM 4381 C C . TYR A 1 554 ? 3.250 -32.398 6.670 1.00 79.44 554 TYR A C 1
ATOM 4383 O O . TYR A 1 554 ? 2.104 -32.457 6.217 1.00 79.44 554 TYR A O 1
ATOM 4391 N N . SER A 1 555 ? 4.254 -33.133 6.186 1.00 81.38 555 SER A N 1
ATOM 4392 C CA . SER A 1 555 ? 4.114 -34.059 5.057 1.00 81.38 555 SER A CA 1
ATOM 4393 C C . SER A 1 555 ? 3.115 -35.178 5.368 1.00 81.38 555 SER A C 1
ATOM 4395 O O . SER A 1 555 ? 2.250 -35.483 4.547 1.00 81.38 555 SER A O 1
ATOM 4397 N N . SER A 1 556 ? 3.160 -35.718 6.589 1.00 81.38 556 SER A N 1
ATOM 4398 C CA . SER A 1 556 ? 2.243 -36.755 7.081 1.00 81.38 556 SER A CA 1
ATOM 4399 C C . SER A 1 556 ? 0.789 -36.270 7.168 1.00 81.38 556 SER A C 1
ATOM 4401 O O . SER A 1 556 ? -0.130 -36.980 6.751 1.00 81.38 556 SER A O 1
ATOM 4403 N N . VAL A 1 557 ? 0.557 -35.043 7.654 1.00 84.94 557 VAL A N 1
ATOM 4404 C CA . VAL A 1 557 ? -0.790 -34.448 7.750 1.00 84.94 557 VAL A CA 1
ATOM 4405 C C . VAL A 1 557 ? -1.374 -34.148 6.365 1.00 84.94 557 VAL A C 1
ATOM 4407 O O . VAL A 1 557 ? -2.519 -34.515 6.093 1.00 84.94 557 VAL A O 1
ATOM 4410 N N . ILE A 1 558 ? -0.600 -33.536 5.460 1.00 82.06 558 ILE A N 1
ATOM 4411 C CA . ILE A 1 558 ? -1.055 -33.247 4.087 1.00 82.06 558 ILE A CA 1
ATOM 4412 C C . ILE A 1 558 ? -1.264 -34.539 3.284 1.00 82.06 558 ILE A C 1
ATOM 4414 O O . ILE A 1 558 ? -2.250 -34.648 2.555 1.00 82.06 558 ILE A O 1
ATOM 4418 N N . GLY A 1 559 ? -0.400 -35.544 3.461 1.00 81.75 559 GLY A N 1
ATOM 4419 C CA . GLY A 1 559 ? -0.575 -36.874 2.876 1.00 81.75 559 GLY A CA 1
ATOM 4420 C C . GLY A 1 559 ? -1.873 -37.544 3.335 1.00 81.75 559 GLY A C 1
ATOM 4421 O O . GLY A 1 559 ? -2.641 -38.019 2.500 1.00 81.75 559 GLY A O 1
ATOM 4422 N N . SER A 1 560 ? -2.164 -37.505 4.639 1.00 83.88 560 SER A N 1
ATOM 4423 C CA . SER A 1 560 ? -3.393 -38.071 5.222 1.00 83.88 560 SER A CA 1
ATOM 4424 C C . SER A 1 560 ? -4.657 -37.369 4.712 1.00 83.88 560 SER A C 1
ATOM 4426 O O . SER A 1 560 ? -5.608 -38.034 4.300 1.00 83.88 560 SER A O 1
ATOM 4428 N N . LEU A 1 561 ? -4.648 -36.029 4.645 1.00 85.38 561 LEU A N 1
ATOM 4429 C CA . LEU A 1 561 ? -5.730 -35.249 4.029 1.00 85.38 561 LEU A CA 1
ATOM 4430 C C . LEU A 1 561 ? -5.933 -35.618 2.551 1.00 85.38 561 LEU A C 1
ATOM 4432 O O . LEU A 1 561 ? -7.069 -35.737 2.100 1.00 85.38 561 LEU A O 1
ATOM 4436 N N . ASN A 1 562 ? -4.853 -35.839 1.797 1.00 82.38 562 ASN A N 1
ATOM 4437 C CA . ASN A 1 562 ? -4.944 -36.219 0.389 1.00 82.38 562 ASN A CA 1
ATOM 4438 C C . ASN A 1 562 ? -5.517 -37.632 0.192 1.00 82.38 562 ASN A C 1
ATOM 4440 O O . ASN A 1 562 ? -6.336 -37.812 -0.704 1.00 82.38 562 ASN A O 1
ATOM 4444 N N . GLN A 1 563 ? -5.177 -38.607 1.045 1.00 81.62 563 GLN A N 1
ATOM 4445 C CA . GLN A 1 563 ? -5.809 -39.936 0.999 1.00 81.62 563 GLN A CA 1
ATOM 4446 C C . GLN A 1 563 ? -7.309 -39.865 1.323 1.00 81.62 563 GLN A C 1
ATOM 4448 O O . GLN A 1 563 ? -8.121 -40.415 0.583 1.00 81.62 563 GLN A O 1
ATOM 4453 N N . LEU A 1 564 ? -7.701 -39.111 2.358 1.00 84.06 564 LEU A N 1
ATOM 4454 C CA . LEU A 1 564 ? -9.111 -38.909 2.722 1.00 84.06 564 LEU A CA 1
ATOM 4455 C C . LEU A 1 564 ? -9.923 -38.272 1.579 1.00 84.06 564 LEU A C 1
ATOM 4457 O O . LEU A 1 564 ? -11.051 -38.677 1.298 1.00 84.06 564 LEU A O 1
ATOM 4461 N N . VAL A 1 565 ? -9.331 -37.295 0.887 1.00 80.56 565 VAL A N 1
ATOM 4462 C CA . VAL A 1 565 ? -9.945 -36.600 -0.254 1.00 80.56 565 VAL A CA 1
ATOM 4463 C C . VAL A 1 565 ? -10.003 -37.477 -1.513 1.00 80.56 565 VAL A C 1
ATOM 4465 O O . VAL A 1 565 ? -10.971 -37.376 -2.273 1.00 80.56 565 VAL A O 1
ATOM 4468 N N . LEU A 1 566 ? -9.021 -38.360 -1.727 1.00 78.56 566 LEU A N 1
ATOM 4469 C CA . LEU A 1 566 ? -9.008 -39.341 -2.822 1.00 78.56 566 LEU A CA 1
ATOM 4470 C C . LEU A 1 566 ? -9.977 -40.513 -2.595 1.00 78.56 566 LEU A C 1
ATOM 4472 O O . LEU A 1 566 ? -10.541 -41.010 -3.567 1.00 78.56 566 LEU A O 1
ATOM 4476 N N . ALA A 1 567 ? -10.242 -40.902 -1.342 1.00 73.06 567 ALA A N 1
ATOM 4477 C CA . ALA A 1 567 ? -11.221 -41.940 -0.994 1.00 73.06 567 ALA A CA 1
ATOM 4478 C C . ALA A 1 567 ? -12.659 -41.604 -1.454 1.00 73.06 567 ALA A C 1
ATOM 4480 O O . ALA A 1 567 ? -13.509 -42.491 -1.559 1.00 73.06 567 ALA A O 1
ATOM 4481 N N . GLY A 1 568 ? -12.937 -40.331 -1.765 1.00 71.19 568 GLY A N 1
ATOM 4482 C CA . GLY A 1 568 ? -14.093 -39.881 -2.543 1.00 71.19 568 GLY A CA 1
ATOM 4483 C C . GLY A 1 568 ? -15.419 -39.898 -1.787 1.00 71.19 568 GLY A C 1
ATOM 4484 O O . GLY A 1 568 ? -15.993 -38.843 -1.541 1.00 71.19 568 GLY A O 1
ATOM 4485 N N . LYS A 1 569 ? -15.888 -41.083 -1.386 1.00 74.31 569 LYS A N 1
ATOM 4486 C CA . LYS A 1 569 ? -17.129 -41.272 -0.618 1.00 74.31 569 LYS A CA 1
ATOM 4487 C C . LYS A 1 569 ? -17.045 -40.590 0.748 1.00 74.31 569 LYS A C 1
ATOM 4489 O O . LYS A 1 569 ? -17.924 -39.812 1.089 1.00 74.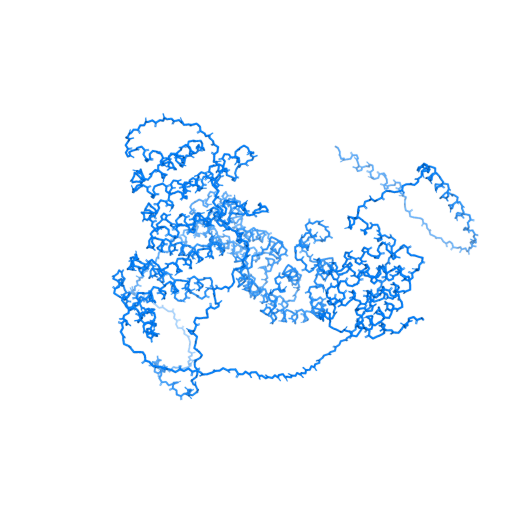31 569 LYS A O 1
ATOM 4494 N N . LEU A 1 570 ? -15.937 -40.787 1.467 1.00 78.75 570 LEU A N 1
ATOM 4495 C CA . LEU A 1 570 ? -15.689 -40.116 2.750 1.00 78.75 570 LEU A CA 1
ATOM 4496 C C . LEU A 1 570 ? -15.662 -38.585 2.601 1.00 78.75 570 LEU A C 1
ATOM 4498 O O . LEU A 1 570 ? -16.233 -37.873 3.418 1.00 78.75 570 LEU A O 1
ATOM 4502 N N . ALA A 1 571 ? -15.095 -38.059 1.510 1.00 80.56 571 ALA A N 1
ATOM 4503 C CA . ALA A 1 571 ? -15.086 -36.619 1.236 1.00 80.56 571 ALA A CA 1
ATOM 4504 C C . ALA A 1 571 ? -16.492 -36.018 0.995 1.00 80.56 571 ALA A C 1
ATOM 4506 O O . ALA A 1 571 ? -16.645 -34.798 1.030 1.00 80.56 571 ALA A O 1
ATOM 4507 N N . GLN A 1 572 ? -17.516 -36.845 0.752 1.00 85.56 572 GLN A N 1
ATOM 4508 C CA . GLN A 1 572 ? -18.914 -36.421 0.596 1.00 85.56 572 GLN A CA 1
ATOM 4509 C C . GLN A 1 572 ? -19.683 -36.394 1.925 1.00 85.56 572 GLN A C 1
ATOM 4511 O O . GLN A 1 572 ? -20.699 -35.711 2.012 1.00 85.56 572 GLN A O 1
ATOM 4516 N N . GLU A 1 573 ? -19.186 -37.073 2.964 1.00 85.25 573 GLU A N 1
ATOM 4517 C CA . GLU A 1 573 ? -19.763 -37.040 4.317 1.00 85.25 573 GLU A CA 1
ATOM 4518 C C . GLU A 1 573 ? -19.374 -35.772 5.100 1.00 85.25 573 GLU A C 1
ATOM 4520 O O . GLU A 1 573 ? -20.072 -35.393 6.040 1.00 85.25 573 GLU A O 1
ATOM 4525 N N . ALA A 1 574 ? -18.278 -35.108 4.713 1.00 88.19 574 ALA A N 1
ATOM 4526 C CA . ALA A 1 574 ? -17.738 -33.941 5.408 1.00 88.19 574 ALA A CA 1
ATOM 4527 C C . ALA A 1 574 ? -18.731 -32.761 5.447 1.00 88.19 574 ALA A C 1
ATOM 4529 O O . ALA A 1 574 ? -19.238 -32.308 4.413 1.00 88.19 574 ALA A O 1
ATOM 4530 N N . SER A 1 575 ? -18.980 -32.216 6.640 1.00 90.88 575 SER A N 1
ATOM 4531 C CA . SER A 1 575 ? -19.965 -31.149 6.823 1.00 90.88 575 SER A CA 1
ATOM 4532 C C . SER A 1 575 ? -19.505 -29.818 6.210 1.00 90.88 575 SER A C 1
ATOM 4534 O O . SER A 1 575 ? -18.305 -29.527 6.139 1.00 90.88 575 SER A O 1
ATOM 4536 N N . PRO A 1 576 ? -20.433 -28.928 5.801 1.00 90.25 576 PRO A N 1
ATOM 4537 C CA . PRO A 1 576 ? -20.067 -27.643 5.206 1.00 90.25 576 PRO A CA 1
ATOM 4538 C C . PRO A 1 576 ? -19.305 -26.715 6.170 1.00 90.25 576 PRO A C 1
ATOM 4540 O O . PRO A 1 576 ? -18.615 -25.808 5.713 1.00 90.25 576 PRO A O 1
ATOM 4543 N N . GLY A 1 577 ? -19.397 -26.929 7.489 1.00 89.12 577 GLY A N 1
ATOM 4544 C CA . GLY A 1 577 ? -18.581 -26.213 8.475 1.00 89.12 577 GLY A CA 1
ATOM 4545 C C . GLY A 1 577 ? -17.125 -26.684 8.466 1.00 89.12 577 GLY A C 1
ATOM 4546 O O . GLY A 1 577 ? -16.209 -25.870 8.356 1.00 89.12 577 GLY A O 1
ATOM 4547 N N . VAL A 1 578 ? -16.911 -28.002 8.494 1.00 91.69 578 VAL A N 1
ATOM 4548 C CA . VAL A 1 578 ? -15.573 -28.609 8.452 1.00 91.69 578 VAL A CA 1
ATOM 4549 C C . VAL A 1 578 ? -14.891 -28.378 7.101 1.00 91.69 578 VAL A C 1
ATOM 4551 O O . VAL A 1 578 ? -13.722 -27.998 7.067 1.00 91.69 578 VAL A O 1
ATOM 4554 N N . LEU A 1 579 ? -15.623 -28.480 5.985 1.00 91.81 579 LEU A N 1
ATOM 4555 C CA . LEU A 1 579 ? -15.119 -28.106 4.657 1.00 91.81 579 LEU A CA 1
ATOM 4556 C C . LEU A 1 579 ? -14.720 -26.622 4.579 1.00 91.81 579 LEU A C 1
ATOM 4558 O O . LEU A 1 579 ? -13.712 -26.294 3.951 1.00 91.81 579 LEU A O 1
ATOM 4562 N N . LYS A 1 580 ? -15.471 -25.721 5.230 1.00 93.19 580 LYS A N 1
ATOM 4563 C CA . LYS A 1 580 ? -15.161 -24.282 5.281 1.00 93.19 580 LYS A CA 1
ATOM 4564 C C . LYS A 1 580 ? -13.858 -24.015 6.039 1.00 93.19 580 LYS A C 1
ATOM 4566 O O . LYS A 1 580 ? -13.003 -23.290 5.528 1.00 93.19 580 LYS A O 1
ATOM 4571 N N . ASP A 1 581 ? -13.677 -24.629 7.206 1.00 91.56 581 ASP A N 1
ATOM 4572 C CA . ASP A 1 581 ? -12.453 -24.490 8.007 1.00 91.56 581 ASP A CA 1
ATOM 4573 C C . ASP A 1 581 ? -11.241 -25.177 7.342 1.00 91.56 581 ASP A C 1
ATOM 4575 O O . ASP A 1 581 ? -10.125 -24.654 7.416 1.00 91.56 581 ASP A O 1
ATOM 4579 N N . LEU A 1 582 ? -11.451 -26.286 6.618 1.00 91.19 582 LEU A N 1
ATOM 4580 C CA . LEU A 1 582 ? -10.418 -26.953 5.820 1.00 91.19 582 LEU A CA 1
ATOM 4581 C C . LEU A 1 582 ? -9.938 -26.074 4.660 1.00 91.19 582 LEU A C 1
ATOM 4583 O O . LEU A 1 582 ? -8.739 -25.821 4.543 1.00 91.19 582 LEU A O 1
ATOM 4587 N N . VAL A 1 583 ? -10.851 -25.558 3.829 1.00 91.19 583 VAL A N 1
ATOM 4588 C CA . VAL A 1 583 ? -10.485 -24.653 2.725 1.00 91.19 583 VAL A CA 1
ATOM 4589 C C . VAL A 1 583 ? -9.805 -23.393 3.267 1.00 91.19 583 VAL A C 1
ATOM 4591 O O . VAL A 1 583 ? -8.788 -22.977 2.716 1.00 91.19 583 VAL A O 1
ATOM 4594 N N . GLN A 1 584 ? -10.287 -22.823 4.377 1.00 91.75 584 GLN A N 1
ATOM 4595 C CA . GLN A 1 584 ? -9.641 -21.682 5.032 1.00 91.75 584 GLN A CA 1
ATOM 4596 C C . GLN A 1 584 ? -8.191 -21.983 5.432 1.00 91.75 584 GLN A C 1
ATOM 4598 O O . GLN A 1 584 ? -7.303 -21.209 5.080 1.00 91.75 584 GLN A O 1
ATOM 4603 N N . ALA A 1 585 ? -7.927 -23.107 6.105 1.00 88.88 585 ALA A N 1
ATOM 4604 C CA . ALA A 1 585 ? -6.574 -23.478 6.520 1.00 88.88 585 ALA A CA 1
ATOM 4605 C C . ALA A 1 585 ? -5.633 -23.724 5.328 1.00 88.88 585 ALA A C 1
ATOM 4607 O O . ALA A 1 585 ? -4.498 -23.246 5.337 1.00 88.88 585 ALA A O 1
ATOM 4608 N N . LEU A 1 586 ? -6.104 -24.409 4.279 1.00 87.69 586 LEU A N 1
ATOM 4609 C CA . LEU A 1 586 ? -5.322 -24.642 3.060 1.00 87.69 586 LEU A CA 1
ATOM 4610 C C . LEU A 1 586 ? -4.989 -23.326 2.334 1.00 87.69 586 LEU A C 1
ATOM 4612 O O . LEU A 1 586 ? -3.849 -23.131 1.911 1.00 87.69 586 LEU A O 1
ATOM 4616 N N . LEU A 1 587 ? -5.938 -22.388 2.246 1.00 89.06 587 LEU A N 1
ATOM 4617 C CA . LEU A 1 587 ? -5.687 -21.062 1.670 1.00 89.06 587 LEU A CA 1
ATOM 4618 C C . LEU A 1 587 ? -4.744 -20.210 2.535 1.00 89.06 587 LEU A C 1
ATOM 4620 O O . LEU A 1 587 ? -3.908 -19.494 1.987 1.00 89.06 587 LEU A O 1
ATOM 4624 N N . SER A 1 588 ? -4.810 -20.311 3.866 1.00 87.50 588 SER A N 1
ATOM 4625 C CA . SER A 1 588 ? -3.842 -19.653 4.756 1.00 87.50 588 SER A CA 1
ATOM 4626 C C . SER A 1 588 ? -2.422 -20.216 4.614 1.00 87.50 588 SER A C 1
ATOM 4628 O O . SER A 1 588 ? -1.472 -19.442 4.684 1.00 87.50 588 SER A O 1
ATOM 4630 N N . LEU A 1 589 ? -2.255 -21.520 4.361 1.00 81.56 589 LEU A N 1
ATOM 4631 C CA . LEU A 1 589 ? -0.938 -22.139 4.134 1.00 81.56 589 LEU A CA 1
ATOM 4632 C C . LEU A 1 589 ? -0.276 -21.687 2.819 1.00 81.56 589 LEU A C 1
ATOM 4634 O O . LEU A 1 589 ? 0.941 -21.533 2.779 1.00 81.56 589 LEU A O 1
ATOM 4638 N N . ILE A 1 590 ? -1.055 -21.422 1.762 1.00 80.25 590 ILE A N 1
ATOM 4639 C CA . ILE A 1 590 ? -0.543 -20.861 0.492 1.00 80.25 590 ILE A CA 1
ATOM 4640 C C . ILE A 1 590 ? 0.010 -19.432 0.685 1.00 80.25 590 ILE A C 1
ATOM 4642 O O . ILE A 1 590 ? 0.938 -19.014 -0.015 1.00 80.25 590 ILE A O 1
ATOM 4646 N N . LEU A 1 591 ? -0.547 -18.683 1.641 1.00 80.69 591 LEU A N 1
ATOM 4647 C CA . LEU A 1 591 ? -0.200 -17.287 1.920 1.00 80.69 591 LEU A CA 1
ATOM 4648 C C . LEU A 1 591 ? 0.860 -17.104 3.022 1.00 80.69 591 LEU A C 1
ATOM 4650 O O . LEU A 1 591 ? 1.163 -15.963 3.365 1.00 80.69 591 LEU A O 1
ATOM 4654 N N . ASP A 1 592 ? 1.441 -18.177 3.571 1.00 78.19 592 ASP A N 1
ATOM 4655 C CA . ASP A 1 592 ? 2.523 -18.072 4.561 1.00 78.19 592 ASP A CA 1
ATOM 4656 C C . ASP A 1 592 ? 3.788 -17.437 3.939 1.00 78.19 592 ASP A C 1
ATOM 4658 O O . ASP A 1 592 ? 4.426 -18.057 3.077 1.00 78.19 592 ASP A O 1
ATOM 4662 N N . PRO A 1 593 ? 4.233 -16.247 4.400 1.00 64.31 593 PRO A N 1
ATOM 4663 C CA . PRO A 1 593 ? 5.428 -15.598 3.870 1.00 64.31 593 PRO A CA 1
ATOM 4664 C C . PRO A 1 593 ? 6.703 -16.438 4.013 1.00 64.31 593 PRO A C 1
ATOM 4666 O O . PRO A 1 593 ? 7.614 -16.289 3.200 1.00 64.31 593 PRO A O 1
ATOM 4669 N N . GLN A 1 594 ? 6.792 -17.337 5.002 1.00 62.22 594 GLN A N 1
ATOM 4670 C CA . GLN A 1 594 ? 7.954 -18.218 5.149 1.00 62.22 594 GLN A CA 1
ATOM 4671 C C . GLN A 1 594 ? 7.950 -19.404 4.173 1.00 62.22 594 GLN A C 1
ATOM 4673 O O . GLN A 1 594 ? 9.006 -19.989 3.946 1.00 62.22 594 GLN A O 1
ATOM 4678 N N . GLN A 1 595 ? 6.815 -19.765 3.565 1.00 60.47 595 GLN A N 1
ATOM 4679 C CA . GLN A 1 595 ? 6.785 -20.719 2.444 1.00 60.47 595 GLN A CA 1
ATOM 4680 C C . GLN A 1 595 ? 7.179 -20.063 1.111 1.00 60.47 595 GLN A C 1
ATOM 4682 O O . GLN A 1 595 ? 7.610 -20.753 0.191 1.00 60.47 595 GLN A O 1
ATOM 4687 N N . GLN A 1 596 ? 7.083 -18.732 1.016 1.00 56.16 596 GLN A N 1
ATOM 4688 C CA . GLN A 1 596 ? 7.401 -17.956 -0.189 1.00 56.16 596 GLN A CA 1
ATOM 4689 C C . GLN A 1 596 ? 8.851 -17.423 -0.228 1.00 56.16 596 GLN A C 1
ATOM 4691 O O . GLN A 1 596 ? 9.260 -16.841 -1.229 1.00 56.16 596 GLN A O 1
ATOM 4696 N N . GLN A 1 597 ? 9.640 -17.602 0.842 1.00 51.22 597 GLN A N 1
ATOM 4697 C CA . GLN A 1 597 ? 11.035 -17.128 0.916 1.00 51.22 597 GLN A CA 1
ATOM 4698 C C . GLN A 1 597 ? 12.091 -18.138 0.430 1.00 51.22 597 GLN A C 1
ATOM 4700 O O . GLN A 1 597 ? 13.227 -17.738 0.171 1.00 51.22 597 GLN A O 1
ATOM 4705 N N . CYS A 1 598 ? 11.746 -19.417 0.250 1.00 43.16 598 CYS A N 1
ATOM 4706 C CA . CYS A 1 598 ? 12.607 -20.345 -0.488 1.00 43.16 598 CYS A CA 1
ATOM 4707 C C . CYS A 1 598 ? 12.544 -20.037 -1.993 1.00 43.16 598 CYS A C 1
ATOM 4709 O O . CYS A 1 598 ? 11.469 -19.845 -2.551 1.00 43.16 598 CYS A O 1
ATOM 4711 N N . GLY A 1 599 ? 13.703 -19.993 -2.658 1.00 37.56 599 GLY A N 1
ATOM 4712 C CA . GLY A 1 599 ? 13.860 -19.529 -4.047 1.00 37.56 599 GLY A CA 1
ATOM 4713 C C . GLY A 1 599 ? 13.383 -20.491 -5.146 1.00 37.56 599 GLY A C 1
ATOM 4714 O O . GLY A 1 599 ? 14.048 -20.606 -6.172 1.00 37.56 599 GLY A O 1
ATOM 4715 N N . GLY A 1 600 ? 12.272 -21.193 -4.936 1.00 44.38 600 GLY A N 1
ATOM 4716 C CA . GLY A 1 600 ? 11.648 -22.123 -5.878 1.00 44.38 600 GLY A CA 1
ATOM 4717 C C . GLY A 1 600 ? 10.246 -22.511 -5.401 1.00 44.38 600 GLY A C 1
ATOM 4718 O O . GLY A 1 600 ? 9.880 -22.214 -4.266 1.00 44.38 600 GLY A O 1
ATOM 4719 N N . GLU A 1 601 ? 9.446 -23.163 -6.250 1.00 47.03 601 GLU A N 1
ATOM 4720 C CA . GLU A 1 601 ? 8.100 -23.605 -5.859 1.00 47.03 601 GLU A CA 1
ATOM 4721 C C . GLU A 1 601 ? 8.161 -24.542 -4.643 1.00 47.03 601 GLU A C 1
ATOM 4723 O O . GLU A 1 601 ? 8.657 -25.666 -4.743 1.00 47.03 601 GLU A O 1
ATOM 4728 N N . SER A 1 602 ? 7.634 -24.102 -3.494 1.00 65.00 602 SER A N 1
ATOM 4729 C CA . SER A 1 602 ? 7.522 -24.976 -2.327 1.00 65.00 602 SER A CA 1
ATOM 4730 C C . SER A 1 602 ? 6.646 -26.181 -2.673 1.00 65.00 602 SER A C 1
ATOM 4732 O O . SER A 1 602 ? 5.480 -26.040 -3.061 1.00 65.00 602 SER A O 1
ATOM 4734 N N . GLN A 1 603 ? 7.204 -27.383 -2.501 1.00 68.50 603 GLN A N 1
ATOM 4735 C CA . GLN A 1 603 ? 6.499 -28.643 -2.742 1.00 68.50 603 GLN A CA 1
ATOM 4736 C C . GLN A 1 603 ? 5.218 -28.739 -1.896 1.00 68.50 603 GLN A C 1
ATOM 4738 O O . GLN A 1 603 ? 4.220 -29.286 -2.364 1.00 68.50 603 GLN A O 1
ATOM 4743 N N . LEU A 1 604 ? 5.206 -28.117 -0.709 1.00 71.81 604 LEU A N 1
ATOM 4744 C CA . LEU A 1 604 ? 4.028 -27.994 0.148 1.00 71.81 604 LEU A CA 1
ATOM 4745 C C . LEU A 1 604 ? 2.920 -27.159 -0.514 1.00 71.81 604 LEU A C 1
ATOM 4747 O O . LEU A 1 604 ? 1.773 -27.595 -0.547 1.00 71.81 604 LEU A O 1
ATOM 4751 N N . ILE A 1 605 ? 3.247 -26.001 -1.102 1.00 75.12 605 ILE A N 1
ATOM 4752 C CA . ILE A 1 605 ? 2.274 -25.162 -1.829 1.00 75.12 605 ILE A CA 1
ATOM 4753 C C . ILE A 1 605 ? 1.698 -25.933 -3.027 1.00 75.12 605 ILE A C 1
ATOM 4755 O O . ILE A 1 605 ? 0.488 -25.906 -3.264 1.00 75.12 605 ILE A O 1
ATOM 4759 N N . ARG A 1 606 ? 2.535 -26.676 -3.762 1.00 74.12 606 ARG A N 1
ATOM 4760 C CA . ARG A 1 606 ? 2.086 -27.526 -4.877 1.00 74.12 606 ARG A CA 1
ATOM 4761 C C . ARG A 1 606 ? 1.170 -28.661 -4.404 1.00 74.12 606 ARG A C 1
ATOM 4763 O O . ARG A 1 606 ? 0.121 -28.873 -5.010 1.00 74.12 606 ARG A O 1
ATOM 4770 N N . ALA A 1 607 ? 1.511 -29.341 -3.308 1.00 72.75 607 ALA A N 1
ATOM 4771 C CA . ALA A 1 607 ? 0.673 -30.376 -2.703 1.00 72.75 607 ALA A CA 1
ATOM 4772 C C . ALA A 1 607 ? -0.677 -29.818 -2.216 1.00 72.75 607 ALA A C 1
ATOM 4774 O O . ALA A 1 607 ? -1.718 -30.412 -2.490 1.00 72.75 607 ALA A O 1
ATOM 4775 N N . VAL A 1 608 ? -0.687 -28.643 -1.579 1.00 78.88 608 VAL A N 1
ATOM 4776 C CA . VAL A 1 608 ? -1.910 -27.963 -1.118 1.00 78.88 608 VAL A CA 1
ATOM 4777 C C . VAL A 1 608 ? -2.803 -27.532 -2.291 1.00 78.88 608 VAL A C 1
ATOM 4779 O O . VAL A 1 608 ? -4.017 -27.725 -2.231 1.00 78.88 608 VAL A O 1
ATOM 4782 N N . HIS A 1 609 ? -2.238 -27.030 -3.396 1.00 79.75 609 HIS A N 1
ATOM 4783 C CA . HIS A 1 609 ? -3.011 -26.737 -4.610 1.00 79.75 609 HIS A CA 1
ATOM 4784 C C . HIS A 1 609 ? -3.615 -27.997 -5.254 1.00 79.75 609 HIS A C 1
ATOM 4786 O O . HIS A 1 609 ? -4.756 -27.955 -5.721 1.00 79.75 609 HIS A O 1
ATOM 4792 N N . ILE A 1 610 ? -2.886 -29.120 -5.264 1.00 78.81 610 ILE A N 1
ATOM 4793 C CA . ILE A 1 610 ? -3.401 -30.414 -5.739 1.00 78.81 610 ILE A CA 1
ATOM 4794 C C . ILE A 1 610 ? -4.547 -30.883 -4.833 1.00 78.81 610 ILE A C 1
ATOM 4796 O O . ILE A 1 610 ? -5.637 -31.147 -5.338 1.00 78.81 610 ILE A O 1
ATOM 4800 N N . LEU A 1 611 ? -4.342 -30.894 -3.513 1.00 80.00 611 LEU A N 1
ATOM 4801 C CA . LEU A 1 611 ? -5.344 -31.264 -2.509 1.00 80.00 611 LEU A CA 1
ATOM 4802 C C . LEU A 1 611 ? -6.636 -30.447 -2.664 1.00 80.00 611 LEU A C 1
ATOM 4804 O O . LEU A 1 611 ? -7.718 -31.020 -2.752 1.00 80.00 611 LEU A O 1
ATOM 4808 N N . LEU A 1 612 ? -6.529 -29.120 -2.781 1.00 86.00 612 LEU A N 1
ATOM 4809 C CA . LEU A 1 612 ? -7.671 -28.222 -2.978 1.00 86.00 612 LEU A CA 1
ATOM 4810 C C . LEU A 1 612 ? -8.388 -28.472 -4.320 1.00 86.00 612 LEU A C 1
ATOM 4812 O O . LEU A 1 612 ? -9.616 -28.496 -4.376 1.00 86.00 612 LEU A O 1
ATOM 4816 N N . SER A 1 613 ? -7.639 -28.699 -5.404 1.00 80.12 613 SER A N 1
ATOM 4817 C CA . SER A 1 613 ? -8.195 -29.018 -6.730 1.00 80.12 613 SER A CA 1
ATOM 4818 C C . SER A 1 613 ? -8.916 -30.374 -6.752 1.00 80.12 613 SER A C 1
ATOM 4820 O O . SER A 1 613 ? -9.909 -30.523 -7.468 1.00 80.12 613 SER A O 1
ATOM 4822 N N . THR A 1 614 ? -8.454 -31.345 -5.958 1.00 81.25 614 THR A N 1
ATOM 4823 C CA . THR A 1 614 ? -9.100 -32.655 -5.786 1.00 81.25 614 THR A CA 1
ATOM 4824 C C . THR A 1 614 ? -10.317 -32.561 -4.866 1.00 81.25 614 THR A C 1
ATOM 4826 O O . THR A 1 614 ? -11.365 -33.082 -5.230 1.00 81.25 614 THR A O 1
ATOM 4829 N N . LEU A 1 615 ? -10.247 -31.814 -3.757 1.00 87.31 615 LEU A N 1
ATOM 4830 C CA . LEU A 1 615 ? -11.361 -31.604 -2.820 1.00 87.31 615 LEU A CA 1
ATOM 4831 C C . LEU A 1 615 ? -12.606 -31.052 -3.531 1.00 87.31 615 LEU A C 1
ATOM 4833 O O . LEU A 1 615 ? -13.684 -31.628 -3.425 1.00 87.31 615 LEU A O 1
ATOM 4837 N N . LEU A 1 616 ? -12.448 -30.004 -4.349 1.00 86.69 616 LEU A N 1
ATOM 4838 C CA . LEU A 1 616 ? -13.549 -29.427 -5.141 1.00 86.69 616 LEU A CA 1
ATOM 4839 C C . LEU A 1 616 ? -14.126 -30.408 -6.195 1.00 86.69 616 LEU A C 1
ATOM 4841 O O . LEU A 1 616 ? -15.256 -30.240 -6.671 1.00 86.69 616 LEU A O 1
ATOM 4845 N N . LYS A 1 617 ? -13.374 -31.452 -6.571 1.00 85.06 617 LYS A N 1
ATOM 4846 C CA . LYS A 1 617 ? -13.841 -32.525 -7.461 1.00 85.06 617 LYS A CA 1
ATOM 4847 C C . LYS A 1 617 ? -14.543 -33.656 -6.709 1.00 85.06 617 LYS A C 1
ATOM 4849 O O . LYS A 1 617 ? -15.593 -34.080 -7.187 1.00 85.06 617 LYS A O 1
ATOM 4854 N N . THR A 1 618 ? -14.013 -34.136 -5.586 1.00 84.56 618 THR A N 1
ATOM 4855 C CA . THR A 1 618 ? -14.505 -35.359 -4.924 1.00 84.56 618 THR A CA 1
ATOM 4856 C C . THR A 1 618 ? -15.571 -35.116 -3.859 1.00 84.56 618 THR A C 1
ATOM 4858 O O . THR A 1 618 ? -16.490 -35.930 -3.758 1.00 84.56 618 THR A O 1
ATOM 4861 N N . ALA A 1 619 ? -15.493 -34.006 -3.119 1.00 87.38 619 ALA A N 1
ATOM 4862 C CA . ALA A 1 619 ? -16.427 -33.688 -2.041 1.00 87.38 619 ALA A CA 1
ATOM 4863 C C . ALA A 1 619 ? -17.850 -33.379 -2.537 1.00 87.38 619 ALA A C 1
ATOM 4865 O O . ALA A 1 619 ? -18.065 -33.037 -3.713 1.00 87.38 619 ALA A O 1
ATOM 4866 N N . ASP A 1 620 ? -18.829 -33.464 -1.626 1.00 89.06 620 ASP A N 1
ATOM 4867 C CA . ASP A 1 620 ? -20.213 -33.123 -1.961 1.00 89.06 620 ASP A CA 1
ATOM 4868 C C . ASP A 1 620 ? -20.307 -31.662 -2.407 1.00 89.06 620 ASP A C 1
ATOM 4870 O O . ASP A 1 620 ? -19.705 -30.748 -1.841 1.00 89.06 620 ASP A O 1
ATOM 4874 N N . SER A 1 621 ? -21.075 -31.444 -3.465 1.00 88.56 621 SER A N 1
ATOM 4875 C CA . SER A 1 621 ? -21.126 -30.168 -4.164 1.00 88.56 621 SER A CA 1
ATOM 4876 C C . SER A 1 621 ? -22.171 -29.218 -3.592 1.00 88.56 621 SER A C 1
ATOM 4878 O O . SER A 1 621 ? -22.033 -28.014 -3.795 1.00 88.56 621 SER A O 1
ATOM 4880 N N . THR A 1 622 ? -23.137 -29.713 -2.813 1.00 91.00 622 THR A N 1
ATOM 4881 C CA . THR A 1 622 ? -23.993 -28.854 -1.984 1.00 91.00 622 THR A CA 1
ATOM 4882 C C . THR A 1 622 ? -23.169 -28.317 -0.813 1.00 91.00 622 THR A C 1
ATOM 4884 O O . THR A 1 622 ? -22.969 -27.107 -0.713 1.00 91.00 622 THR A O 1
ATOM 4887 N N . SER A 1 623 ? -22.590 -29.205 -0.000 1.00 90.31 623 SER A N 1
ATOM 4888 C CA . SER A 1 623 ? -21.760 -28.861 1.158 1.00 90.31 623 SER A CA 1
ATOM 4889 C C . SER A 1 623 ? -20.546 -28.012 0.780 1.00 90.31 623 SER A C 1
ATOM 4891 O O . SER A 1 623 ? -20.259 -27.039 1.470 1.00 90.31 623 SER A O 1
ATOM 4893 N N . THR A 1 624 ? -19.882 -28.282 -0.351 1.00 90.56 624 THR A N 1
ATOM 4894 C CA . THR A 1 624 ? -18.774 -27.442 -0.846 1.00 90.56 624 THR A CA 1
ATOM 4895 C C . THR A 1 624 ? -19.239 -26.037 -1.248 1.00 90.56 624 THR A C 1
ATOM 4897 O O . THR A 1 624 ? -18.542 -25.064 -0.962 1.00 90.56 624 THR A O 1
ATOM 4900 N N . LEU A 1 625 ? -20.408 -25.882 -1.883 1.00 90.62 625 LEU A N 1
ATOM 4901 C CA . LEU A 1 625 ? -20.939 -24.553 -2.220 1.00 90.62 625 LEU A CA 1
ATOM 4902 C C . LEU A 1 625 ? -21.373 -23.783 -0.966 1.00 90.62 625 LEU A C 1
ATOM 4904 O O . LEU A 1 625 ? -21.035 -22.606 -0.847 1.00 90.62 625 LEU A O 1
ATOM 4908 N N . SER A 1 626 ? -22.045 -24.433 -0.013 1.00 92.56 626 SER A N 1
ATOM 4909 C CA . SER A 1 626 ? -22.386 -23.838 1.286 1.00 92.56 626 SER A CA 1
ATOM 4910 C C . SER A 1 626 ? -21.129 -23.434 2.069 1.00 92.56 626 SER A C 1
ATOM 4912 O O . SER A 1 626 ? -21.055 -22.314 2.570 1.00 92.56 626 SER A O 1
ATOM 4914 N N . ALA A 1 627 ? -20.106 -24.295 2.118 1.00 93.25 627 ALA A N 1
ATOM 4915 C CA . ALA A 1 627 ? -18.819 -24.022 2.760 1.00 93.25 627 ALA A CA 1
ATOM 4916 C C . ALA A 1 627 ? -18.116 -22.798 2.159 1.00 93.25 627 ALA A C 1
ATOM 4918 O O . ALA A 1 627 ? -17.681 -21.898 2.881 1.00 93.25 627 ALA A O 1
ATOM 4919 N N . LEU A 1 628 ? -18.046 -22.735 0.826 1.00 92.38 628 LEU A N 1
ATOM 4920 C CA . LEU A 1 628 ? -17.451 -21.614 0.107 1.00 92.38 628 LEU A CA 1
ATOM 4921 C C . LEU A 1 628 ? -18.243 -20.314 0.319 1.00 92.38 628 LEU A C 1
ATOM 4923 O O . LEU A 1 628 ? -17.624 -19.287 0.594 1.00 92.38 628 LEU A O 1
ATOM 4927 N N . LEU A 1 629 ? -19.580 -20.344 0.281 1.00 91.31 629 LEU A N 1
ATOM 4928 C CA . LEU A 1 629 ? -20.418 -19.166 0.549 1.00 91.31 629 LEU A CA 1
ATOM 4929 C C . LEU A 1 629 ? -20.259 -18.653 1.990 1.00 91.31 629 LEU A C 1
ATOM 4931 O O . LEU A 1 629 ? -20.164 -17.441 2.194 1.00 91.31 629 LEU A O 1
ATOM 4935 N N . MET A 1 630 ? -20.161 -19.549 2.979 1.00 91.00 630 MET A N 1
ATOM 4936 C CA . MET A 1 630 ? -19.858 -19.176 4.367 1.00 91.00 630 MET A CA 1
ATOM 4937 C C . MET A 1 630 ? -18.466 -18.546 4.493 1.00 91.00 630 MET A C 1
ATOM 4939 O O . MET A 1 630 ? -18.332 -17.489 5.109 1.00 91.00 630 MET A O 1
ATOM 4943 N N . LEU A 1 631 ? -17.443 -19.124 3.852 1.00 90.19 631 LEU A N 1
ATOM 4944 C CA . LEU A 1 631 ? -16.087 -18.566 3.841 1.00 90.19 631 LEU A CA 1
ATOM 4945 C C . LEU A 1 631 ? -16.027 -17.193 3.151 1.00 90.19 631 LEU A C 1
ATOM 4947 O O . LEU A 1 631 ? -15.334 -16.288 3.614 1.00 90.19 631 LEU A O 1
ATOM 4951 N N . LEU A 1 632 ? -16.791 -17.008 2.071 1.00 88.00 632 LEU A N 1
ATOM 4952 C CA . LEU A 1 632 ? -16.921 -15.730 1.373 1.00 88.00 632 LEU A CA 1
ATOM 4953 C C . LEU A 1 632 ? -17.550 -14.670 2.287 1.00 88.00 632 LEU A C 1
ATOM 4955 O O . LEU A 1 632 ? -17.009 -13.571 2.401 1.00 88.00 632 LEU A O 1
ATOM 4959 N N . GLN A 1 633 ? -18.633 -15.015 2.989 1.00 87.62 633 GLN A N 1
ATOM 4960 C CA . GLN A 1 633 ? -19.298 -14.141 3.958 1.00 87.62 633 GLN A CA 1
ATOM 4961 C C . GLN A 1 633 ? -18.387 -13.783 5.144 1.00 87.62 633 GLN A C 1
ATOM 4963 O O . GLN A 1 633 ? -18.310 -12.612 5.520 1.00 87.62 633 GLN A O 1
ATOM 4968 N N . GLU A 1 634 ? -17.651 -14.749 5.701 1.00 85.62 634 GLU A N 1
ATOM 4969 C CA . GLU A 1 634 ? -16.665 -14.511 6.765 1.00 85.62 634 GLU A CA 1
ATOM 4970 C C . GLU A 1 634 ? -15.540 -13.584 6.278 1.00 85.62 634 GLU A C 1
ATOM 4972 O O . GLU A 1 634 ? -15.211 -12.610 6.955 1.00 85.62 634 GLU A O 1
ATOM 4977 N N . SER A 1 635 ? -15.034 -13.794 5.056 1.00 84.00 635 SER A N 1
ATOM 4978 C CA . SER A 1 635 ? -14.014 -12.927 4.450 1.00 84.00 635 SER A CA 1
ATOM 4979 C C . SER A 1 635 ? -14.504 -11.498 4.166 1.00 84.00 635 SER A C 1
ATOM 4981 O O . SER A 1 635 ? -13.693 -10.574 4.151 1.00 84.00 635 SER A O 1
ATOM 4983 N N . CYS A 1 636 ? -15.810 -11.286 3.962 1.00 76.88 636 CYS A N 1
ATOM 4984 C CA . CYS A 1 636 ? -16.409 -9.951 3.843 1.00 76.88 636 CYS A CA 1
ATOM 4985 C C . CYS A 1 636 ? -16.578 -9.253 5.195 1.00 76.88 636 CYS A C 1
ATOM 4987 O O . CYS A 1 636 ? -16.349 -8.049 5.287 1.00 76.88 636 CYS A O 1
ATOM 4989 N N . ASN A 1 637 ? -16.985 -9.995 6.226 1.00 73.06 637 ASN A N 1
ATOM 4990 C CA . ASN A 1 637 ? -17.242 -9.448 7.558 1.00 73.06 637 ASN A CA 1
ATOM 4991 C C . ASN A 1 637 ? -15.954 -9.222 8.366 1.00 73.06 637 ASN A C 1
ATOM 4993 O O . ASN A 1 637 ? -15.917 -8.343 9.226 1.00 73.06 637 ASN A O 1
ATOM 4997 N N . SER A 1 638 ? -14.899 -9.997 8.101 1.00 69.19 638 SER A N 1
ATOM 4998 C CA . SER A 1 638 ? -13.626 -9.893 8.811 1.00 69.19 638 SER A CA 1
ATOM 4999 C C . SER A 1 638 ? -12.673 -8.876 8.176 1.00 69.19 638 SER A C 1
ATOM 5001 O O . SER A 1 638 ? -12.197 -9.034 7.046 1.00 69.19 638 SER A O 1
ATOM 5003 N N . SER A 1 639 ? -12.310 -7.858 8.958 1.00 56.72 639 SER A N 1
ATOM 5004 C CA . SER A 1 639 ? -11.291 -6.863 8.606 1.00 56.72 639 SER A CA 1
ATOM 5005 C C . SER A 1 639 ? -9.855 -7.408 8.624 1.00 56.72 639 SER A C 1
ATOM 5007 O O . SER A 1 639 ? -8.952 -6.713 8.169 1.00 56.72 639 SER A O 1
ATOM 5009 N N . THR A 1 640 ? -9.625 -8.638 9.105 1.00 54.97 640 THR A N 1
ATOM 5010 C CA . THR A 1 640 ? -8.286 -9.259 9.158 1.00 54.97 640 THR A CA 1
ATOM 5011 C C . THR A 1 640 ? -7.936 -10.099 7.925 1.00 54.97 640 THR A C 1
ATOM 5013 O O . THR A 1 640 ? -6.782 -10.489 7.768 1.00 54.97 640 THR A O 1
ATOM 5016 N N . CYS A 1 641 ? -8.896 -10.379 7.036 1.00 69.94 641 CYS A N 1
ATOM 5017 C CA . CYS A 1 641 ? -8.652 -11.149 5.812 1.00 69.94 641 CYS A CA 1
ATOM 5018 C C . CYS A 1 641 ? -8.012 -10.276 4.721 1.00 69.94 641 CYS A C 1
ATOM 5020 O O . CYS A 1 641 ? -8.592 -9.253 4.340 1.00 69.94 6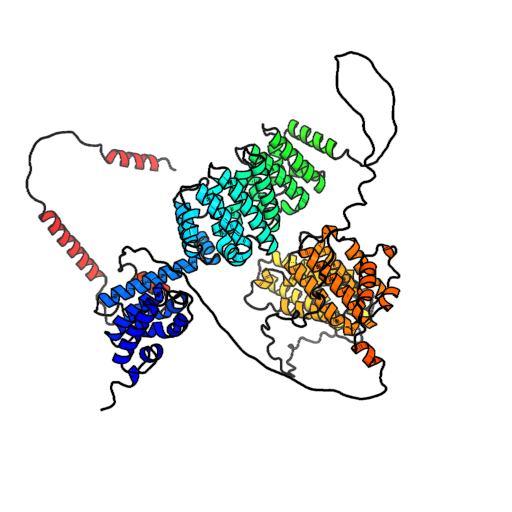41 CYS A O 1
ATOM 5022 N N . SER A 1 642 ? -6.867 -10.697 4.176 1.00 77.81 642 SER A N 1
ATOM 5023 C CA . SER A 1 642 ? -6.176 -9.978 3.096 1.00 77.81 642 SER A CA 1
ATOM 5024 C C . SER A 1 642 ? -6.935 -10.033 1.760 1.00 77.81 642 SER A C 1
ATOM 5026 O O . SER A 1 642 ? -7.902 -10.792 1.599 1.00 77.81 642 SER A O 1
ATOM 5028 N N . SER A 1 643 ? -6.529 -9.208 0.795 1.00 77.25 643 SER A N 1
ATOM 5029 C CA . SER A 1 643 ? -7.121 -9.179 -0.546 1.00 77.25 643 SER A CA 1
ATOM 5030 C C . SER A 1 643 ? -6.778 -10.430 -1.356 1.00 77.25 643 SER A C 1
ATOM 5032 O O . SER A 1 643 ? -7.660 -10.967 -2.026 1.00 77.25 643 SER A O 1
ATOM 5034 N N . GLU A 1 644 ? -5.566 -10.970 -1.221 1.00 79.12 644 GLU A N 1
ATOM 5035 C CA . GLU A 1 644 ? -5.136 -12.216 -1.864 1.00 79.12 644 GLU A CA 1
ATOM 5036 C C . GLU A 1 644 ? -5.945 -13.410 -1.341 1.00 79.12 644 GLU A C 1
ATOM 5038 O O . GLU A 1 644 ? -6.380 -14.253 -2.123 1.00 79.12 644 GLU A O 1
ATOM 5043 N N . PHE A 1 645 ? -6.244 -13.451 -0.035 1.00 84.81 645 PHE A N 1
ATOM 5044 C CA . PHE A 1 645 ? -7.132 -14.468 0.537 1.00 84.81 645 PHE A CA 1
ATOM 5045 C C . PHE A 1 645 ? -8.541 -14.385 -0.068 1.00 84.81 645 PHE A C 1
ATOM 5047 O O . PHE A 1 645 ? -9.093 -15.393 -0.510 1.00 84.81 645 PHE A O 1
ATOM 5054 N N . LYS A 1 646 ? -9.109 -13.175 -0.166 1.00 82.00 646 LYS A N 1
ATOM 5055 C CA . LYS A 1 646 ? -10.415 -12.933 -0.812 1.00 82.00 646 LYS A CA 1
ATOM 5056 C C . LYS A 1 646 ? -10.401 -13.334 -2.292 1.00 82.00 646 LYS A C 1
ATOM 5058 O O . LYS A 1 646 ? -11.368 -13.921 -2.778 1.00 82.00 646 LYS A O 1
ATOM 5063 N N . GLU A 1 647 ? -9.307 -13.074 -3.005 1.00 82.75 647 GLU A N 1
ATOM 5064 C CA . GLU A 1 647 ? -9.134 -13.477 -4.402 1.00 82.75 647 GLU A CA 1
ATOM 5065 C C . GLU A 1 647 ? -9.041 -15.005 -4.556 1.00 82.75 647 GLU A C 1
ATOM 5067 O O . GLU A 1 647 ? -9.687 -15.570 -5.437 1.00 82.75 647 GLU A O 1
ATOM 5072 N N . LEU A 1 648 ? -8.313 -15.699 -3.674 1.00 83.69 648 LEU A N 1
ATOM 5073 C CA . LEU A 1 648 ? -8.241 -17.164 -3.648 1.00 83.69 648 LEU A CA 1
ATOM 5074 C C . LEU A 1 648 ? -9.602 -17.806 -3.331 1.00 83.69 648 LEU A C 1
ATOM 5076 O O . LEU A 1 648 ? -9.995 -18.767 -3.999 1.00 83.69 648 LEU A O 1
ATOM 5080 N N . VAL A 1 649 ? -10.377 -17.244 -2.396 1.00 88.06 649 VAL A N 1
ATOM 5081 C CA . VAL A 1 649 ? -11.757 -17.690 -2.128 1.00 88.06 649 VAL A CA 1
ATOM 5082 C C . VAL A 1 649 ? -12.646 -17.481 -3.364 1.00 88.06 649 VAL A C 1
ATOM 5084 O O . VAL A 1 649 ? -13.390 -18.391 -3.738 1.00 88.06 649 VAL A O 1
ATOM 5087 N N . MET A 1 650 ? -12.544 -16.346 -4.070 1.00 84.00 650 MET A N 1
ATOM 5088 C CA . MET A 1 650 ? -13.263 -16.136 -5.339 1.00 84.00 650 MET A CA 1
ATOM 5089 C C . MET A 1 650 ? -12.817 -17.112 -6.442 1.00 84.00 650 MET A C 1
ATOM 5091 O O . MET A 1 650 ? -13.669 -17.675 -7.130 1.00 84.00 650 MET A O 1
ATOM 5095 N N . LYS A 1 651 ? -11.516 -17.409 -6.564 1.00 83.50 651 LYS A N 1
ATOM 5096 C CA . LYS A 1 651 ? -10.983 -18.428 -7.490 1.00 83.50 651 LYS A CA 1
ATOM 5097 C C . LYS A 1 651 ? -11.569 -19.818 -7.205 1.00 83.50 651 LYS A C 1
ATOM 5099 O O . LYS A 1 651 ? -11.936 -20.517 -8.150 1.00 83.50 651 LYS A O 1
ATOM 5104 N N . CYS A 1 652 ? -11.757 -20.191 -5.935 1.00 87.25 652 CYS A N 1
ATOM 5105 C CA . CYS A 1 652 ? -12.439 -21.435 -5.553 1.00 87.25 652 CYS A CA 1
ATOM 5106 C C . CYS A 1 652 ? -13.914 -21.452 -5.999 1.00 87.25 652 CYS A C 1
ATOM 5108 O O . CYS A 1 652 ? -14.369 -22.443 -6.576 1.00 87.25 652 CYS A O 1
ATOM 5110 N N . HIS A 1 653 ? -14.645 -20.342 -5.833 1.00 86.88 653 HIS A N 1
ATOM 5111 C CA . HIS A 1 653 ? -16.015 -20.214 -6.351 1.00 86.88 653 HIS A CA 1
ATOM 5112 C C . HIS A 1 653 ? -16.059 -20.342 -7.875 1.00 86.88 653 HIS A C 1
ATOM 5114 O O . HIS A 1 653 ? -16.876 -21.091 -8.402 1.00 86.88 653 HIS A O 1
ATOM 5120 N N . TRP A 1 654 ? -15.178 -19.655 -8.606 1.00 85.94 654 TRP A N 1
ATOM 5121 C CA . TRP A 1 654 ? -15.135 -19.734 -10.070 1.00 85.94 654 TRP A CA 1
ATOM 5122 C C . TRP A 1 654 ? -14.744 -21.134 -10.563 1.00 85.94 654 TRP A C 1
ATOM 5124 O O . TRP A 1 654 ? -15.254 -21.581 -11.592 1.00 85.94 654 TRP A O 1
ATOM 5134 N N . ARG A 1 655 ? -13.901 -21.863 -9.819 1.00 83.94 655 ARG A N 1
ATOM 5135 C CA . ARG A 1 655 ? -13.592 -23.275 -10.087 1.00 83.94 655 ARG A CA 1
ATOM 5136 C C . ARG A 1 655 ? -14.823 -24.163 -9.902 1.00 83.94 655 ARG A C 1
ATOM 5138 O O . ARG A 1 655 ? -15.109 -24.940 -10.806 1.00 83.94 655 ARG A O 1
ATOM 5145 N N . MET A 1 656 ? -15.588 -23.995 -8.821 1.00 86.69 656 MET A N 1
ATOM 5146 C CA . MET A 1 656 ? -16.859 -24.710 -8.636 1.00 86.69 656 MET A CA 1
ATOM 5147 C C . MET A 1 656 ? -17.898 -24.343 -9.701 1.00 86.69 656 MET A C 1
ATOM 5149 O O . MET A 1 656 ? -18.517 -25.236 -10.266 1.00 86.69 656 MET A O 1
ATOM 5153 N N . ILE A 1 657 ? -18.032 -23.062 -10.066 1.00 83.50 657 ILE A N 1
ATOM 5154 C CA . ILE A 1 657 ? -18.939 -22.603 -11.135 1.00 83.50 657 ILE A CA 1
ATOM 5155 C C . ILE A 1 657 ? -18.609 -23.265 -12.485 1.00 83.50 657 ILE A C 1
ATOM 5157 O O . ILE A 1 657 ? -19.523 -23.571 -13.250 1.00 83.50 657 ILE A O 1
ATOM 5161 N N . LYS A 1 658 ? -17.326 -23.540 -12.767 1.00 83.56 658 LYS A N 1
ATOM 5162 C CA . LYS A 1 658 ? -16.895 -24.306 -13.950 1.00 83.56 658 LYS A CA 1
ATOM 5163 C C . LYS A 1 658 ? -17.207 -25.811 -13.862 1.00 83.56 658 LYS A C 1
ATOM 5165 O O . LYS A 1 658 ? -17.352 -26.423 -14.911 1.00 83.56 658 LYS A O 1
ATOM 5170 N N . LEU A 1 659 ? -17.343 -26.385 -12.661 1.00 83.00 659 LEU A N 1
ATOM 5171 C CA . LEU A 1 659 ? -17.714 -27.794 -12.430 1.00 83.00 659 LEU A CA 1
ATOM 5172 C C . LEU A 1 659 ? -19.239 -28.022 -12.343 1.00 83.00 659 LEU A C 1
ATOM 5174 O O . LEU A 1 659 ? -19.702 -29.145 -12.534 1.00 83.00 659 LEU A O 1
ATOM 5178 N N . LEU A 1 660 ? -20.042 -26.974 -12.105 1.00 84.12 660 LEU A N 1
ATOM 5179 C CA . LEU A 1 660 ? -21.513 -27.063 -12.058 1.00 84.12 660 LEU A CA 1
ATOM 5180 C C . LEU A 1 660 ? -22.158 -27.822 -13.238 1.00 84.12 660 LEU A C 1
ATOM 5182 O O . LEU A 1 660 ? -23.077 -28.591 -12.967 1.00 84.12 660 LEU A O 1
ATOM 5186 N N . PRO A 1 661 ? -21.741 -27.662 -14.515 1.00 82.31 661 PRO A N 1
ATOM 5187 C CA . PRO A 1 661 ? -22.401 -28.339 -15.637 1.00 82.31 661 PRO A CA 1
ATOM 5188 C C . PRO A 1 661 ? -22.331 -29.871 -15.580 1.00 82.31 661 PRO A C 1
ATOM 5190 O O . PRO A 1 661 ? -23.190 -30.529 -16.156 1.00 82.31 661 PRO A O 1
ATOM 5193 N N . GLU A 1 662 ? -21.329 -30.423 -14.892 1.00 81.06 662 GLU A N 1
ATOM 5194 C CA . GLU A 1 662 ? -21.127 -31.867 -14.705 1.00 81.06 662 GLU A CA 1
ATOM 5195 C C . GLU A 1 662 ? -21.837 -32.392 -13.448 1.00 81.06 662 GLU A C 1
ATOM 5197 O O . GLU A 1 662 ? -22.162 -33.572 -13.369 1.00 81.06 662 GLU A O 1
ATOM 5202 N N . LYS A 1 663 ? -22.084 -31.516 -12.461 1.00 79.44 663 LYS A N 1
ATOM 5203 C CA . LYS A 1 663 ? -22.563 -31.887 -11.120 1.00 79.44 663 LYS A CA 1
ATOM 5204 C C . LYS A 1 663 ? -23.981 -31.414 -10.771 1.00 79.44 663 LYS A C 1
ATOM 5206 O O . LYS A 1 663 ? -24.466 -31.732 -9.690 1.00 79.44 663 LYS A O 1
ATOM 5211 N N . VAL A 1 664 ? -24.650 -30.648 -11.639 1.00 82.00 664 VAL A N 1
ATOM 5212 C CA . VAL A 1 664 ? -25.933 -29.982 -11.320 1.00 82.00 664 VAL A CA 1
ATOM 5213 C C . VAL A 1 664 ? -27.046 -30.943 -10.886 1.00 82.00 664 VAL A C 1
ATOM 5215 O O . VAL A 1 664 ? -27.866 -30.575 -10.052 1.00 82.00 664 VAL A O 1
ATOM 5218 N N . GLU A 1 665 ? -27.049 -32.177 -11.394 1.00 79.12 665 GLU A N 1
ATOM 5219 C CA . GLU A 1 665 ? -28.053 -33.203 -11.071 1.00 79.12 665 GLU A CA 1
ATOM 5220 C C . GLU A 1 665 ? -27.913 -33.761 -9.637 1.00 79.12 665 GLU A C 1
ATOM 5222 O O . GLU A 1 665 ? -28.864 -34.333 -9.114 1.00 79.12 665 GLU A O 1
ATOM 5227 N N . ALA A 1 666 ? -26.767 -33.544 -8.979 1.00 80.19 666 ALA A N 1
ATOM 5228 C CA . ALA A 1 666 ? -26.497 -33.947 -7.595 1.00 80.19 666 ALA A CA 1
ATOM 5229 C C . ALA A 1 666 ? -26.616 -32.792 -6.574 1.00 80.19 666 ALA A C 1
ATOM 5231 O O . ALA A 1 666 ? -26.311 -32.974 -5.398 1.00 80.19 666 ALA A O 1
ATOM 5232 N N . LEU A 1 667 ? -27.025 -31.588 -6.997 1.00 86.62 667 LEU A N 1
ATOM 5233 C CA . LEU A 1 667 ? -27.140 -30.428 -6.105 1.00 86.62 667 LEU A CA 1
ATOM 5234 C C . LEU A 1 667 ? -28.503 -30.363 -5.418 1.00 86.62 667 LEU A C 1
ATOM 5236 O O . LEU A 1 667 ? -29.539 -30.300 -6.082 1.00 86.62 667 LEU A O 1
ATOM 5240 N N . TYR A 1 668 ? -28.509 -30.221 -4.091 1.00 88.19 668 TYR A N 1
ATOM 5241 C CA . TYR A 1 668 ? -29.720 -29.863 -3.356 1.00 88.19 668 TYR A CA 1
ATOM 5242 C C . TYR A 1 668 ? -29.982 -28.351 -3.475 1.00 88.19 668 TYR A C 1
ATOM 5244 O O . TYR A 1 668 ? -29.594 -27.543 -2.625 1.00 88.19 668 TYR A O 1
ATOM 5252 N N . LEU A 1 669 ? -30.601 -27.971 -4.599 1.00 86.94 669 LEU A N 1
ATOM 5253 C CA . LEU A 1 669 ? -30.786 -26.583 -5.040 1.00 86.94 669 LEU A CA 1
ATOM 5254 C C . LEU A 1 669 ? -31.437 -25.688 -3.980 1.00 86.94 669 LEU A C 1
ATOM 5256 O O . LEU A 1 669 ? -30.965 -24.571 -3.782 1.00 86.94 669 LEU A O 1
ATOM 5260 N N . ASP A 1 670 ? -32.457 -26.173 -3.270 1.00 86.56 670 ASP A N 1
ATOM 5261 C CA . ASP A 1 670 ? -33.165 -25.427 -2.224 1.00 86.56 670 ASP A CA 1
ATOM 5262 C C . ASP A 1 670 ? -32.217 -24.904 -1.136 1.00 86.56 670 ASP A C 1
ATOM 5264 O O . ASP A 1 670 ? -32.345 -23.760 -0.689 1.00 86.56 670 ASP A O 1
ATOM 5268 N N . ARG A 1 671 ? -31.209 -25.700 -0.749 1.00 88.00 671 ARG A N 1
ATOM 5269 C CA . ARG A 1 671 ? -30.204 -25.281 0.233 1.00 88.00 671 ARG A CA 1
ATOM 5270 C C . ARG A 1 671 ? -29.247 -24.240 -0.339 1.00 88.00 671 ARG A C 1
ATOM 5272 O O . ARG A 1 671 ? -29.006 -23.225 0.309 1.00 88.00 671 ARG A O 1
ATOM 5279 N N . VAL A 1 672 ? -28.744 -24.453 -1.555 1.00 89.19 672 VAL A N 1
ATOM 5280 C CA . VAL A 1 672 ? -27.823 -23.506 -2.210 1.00 89.19 672 VAL A CA 1
ATOM 5281 C C . VAL A 1 672 ? -28.512 -22.155 -2.455 1.00 89.19 672 VAL A C 1
ATOM 5283 O O . VAL A 1 672 ? -27.905 -21.104 -2.262 1.00 89.19 672 VAL A O 1
ATOM 5286 N N . LEU A 1 673 ? -29.797 -22.156 -2.821 1.00 89.19 673 LEU A N 1
ATOM 5287 C CA . LEU A 1 673 ? -30.600 -20.943 -3.007 1.00 89.19 673 LEU A CA 1
ATOM 5288 C C . LEU A 1 673 ? -30.885 -20.220 -1.682 1.00 89.19 673 LEU A C 1
ATOM 5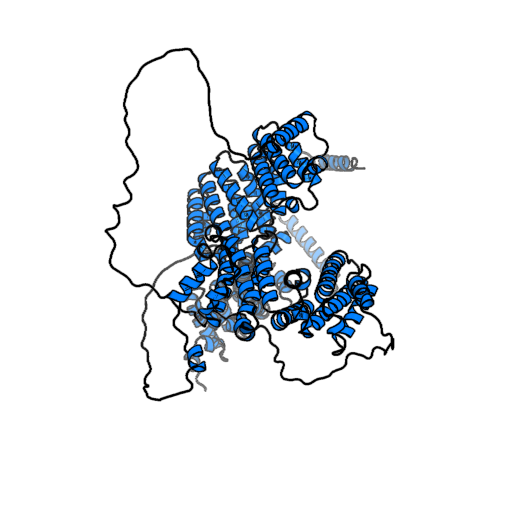290 O O . LEU A 1 673 ? -30.840 -18.988 -1.658 1.00 89.19 673 LEU A O 1
ATOM 5294 N N . LEU A 1 674 ? -31.115 -20.953 -0.587 1.00 87.94 674 LEU A N 1
ATOM 5295 C CA . LEU A 1 674 ? -31.224 -20.385 0.760 1.00 87.94 674 LEU A CA 1
ATOM 5296 C C . LEU A 1 674 ? -29.902 -19.750 1.220 1.00 87.94 674 LEU A C 1
ATOM 5298 O O . LEU A 1 674 ? -29.906 -18.616 1.697 1.00 87.94 674 LEU A O 1
ATOM 5302 N N . ASP A 1 675 ? -28.766 -20.426 1.039 1.00 87.19 675 ASP A N 1
ATOM 5303 C CA . ASP A 1 675 ? -27.455 -19.890 1.426 1.00 87.19 675 ASP A CA 1
ATOM 5304 C C . ASP A 1 675 ? -27.094 -18.637 0.591 1.00 87.19 675 ASP A C 1
ATOM 5306 O O . ASP A 1 675 ? -26.614 -17.642 1.139 1.00 87.19 675 ASP A O 1
ATOM 5310 N N . ILE A 1 676 ? -27.438 -18.606 -0.707 1.00 89.19 676 ILE A N 1
ATOM 5311 C CA . ILE A 1 676 ? -27.340 -17.398 -1.551 1.00 89.19 676 ILE A CA 1
ATOM 5312 C C . ILE A 1 676 ? -28.303 -16.291 -1.076 1.00 89.19 676 ILE A C 1
ATOM 5314 O O . ILE A 1 676 ? -27.923 -15.118 -1.070 1.00 89.19 676 ILE A O 1
ATOM 5318 N N . HIS A 1 677 ? -29.537 -16.616 -0.668 1.00 88.12 677 HIS A N 1
ATOM 5319 C CA . HIS A 1 677 ? -30.476 -15.631 -0.110 1.00 88.12 677 HIS A CA 1
ATOM 5320 C C . HIS A 1 677 ? -29.921 -15.005 1.172 1.00 88.12 677 HIS A C 1
ATOM 5322 O O . HIS A 1 677 ? -29.908 -13.780 1.291 1.00 88.12 677 HIS A O 1
ATOM 5328 N N . ASN A 1 678 ? -29.407 -15.823 2.091 1.00 87.88 678 ASN A N 1
ATOM 5329 C CA . ASN A 1 678 ? -28.809 -15.371 3.344 1.00 87.88 678 ASN A CA 1
ATOM 5330 C C . ASN A 1 678 ? -27.609 -14.447 3.089 1.00 87.88 678 ASN A C 1
ATOM 5332 O O . ASN A 1 678 ? -27.561 -13.351 3.648 1.00 87.88 678 ASN A O 1
ATOM 5336 N N . PHE A 1 679 ? -26.717 -14.813 2.162 1.00 87.12 679 PHE A N 1
ATOM 5337 C CA . PHE A 1 679 ? -25.611 -13.953 1.734 1.00 87.12 679 PHE A CA 1
ATOM 5338 C C . PHE A 1 679 ? -26.106 -12.584 1.223 1.00 87.12 679 PHE A C 1
ATOM 5340 O O . PHE A 1 679 ? -25.646 -11.532 1.669 1.00 87.12 679 PHE A O 1
ATOM 5347 N N . LEU A 1 680 ? -27.083 -12.571 0.307 1.00 83.62 680 LEU A N 1
ATOM 5348 C CA . LEU A 1 680 ? -27.621 -11.330 -0.272 1.00 83.62 680 LEU A CA 1
ATOM 5349 C C . LEU A 1 680 ? -28.442 -10.491 0.726 1.00 83.62 680 LEU A C 1
ATOM 5351 O O . LEU A 1 680 ? -28.589 -9.286 0.524 1.00 83.62 680 LEU A O 1
ATOM 5355 N N . LYS A 1 681 ? -28.959 -11.104 1.797 1.00 83.00 681 LYS A N 1
ATOM 5356 C CA . LYS A 1 681 ? -29.662 -10.437 2.904 1.00 83.00 681 LYS A CA 1
ATOM 5357 C C . LYS A 1 681 ? -28.692 -9.734 3.861 1.00 83.00 681 LYS A C 1
ATOM 5359 O O . LYS A 1 681 ? -29.016 -8.659 4.357 1.00 83.00 681 LYS A O 1
ATOM 5364 N N . VAL A 1 682 ? -27.498 -10.299 4.075 1.00 78.00 682 VAL A N 1
ATOM 5365 C CA . VAL A 1 682 ? -26.415 -9.683 4.871 1.00 78.00 682 VAL A CA 1
ATOM 5366 C C . VAL A 1 682 ? -25.774 -8.493 4.143 1.00 78.00 682 VAL A C 1
ATOM 5368 O O . VAL A 1 682 ? -25.367 -7.532 4.794 1.00 78.00 682 VAL A O 1
ATOM 5371 N N . PHE A 1 683 ? -25.758 -8.493 2.803 1.00 73.44 683 PHE A N 1
ATOM 5372 C CA . PHE A 1 683 ? -25.202 -7.399 1.994 1.00 73.44 683 PHE A CA 1
ATOM 5373 C C . PHE A 1 683 ? -26.245 -6.721 1.072 1.00 73.44 683 PHE A C 1
ATOM 5375 O O . PHE A 1 683 ? -26.216 -6.931 -0.145 1.00 73.44 683 PHE A O 1
ATOM 5382 N N . PRO A 1 684 ? -27.149 -5.864 1.602 1.00 65.75 684 PRO A N 1
ATOM 5383 C CA . PRO A 1 684 ? -28.070 -5.052 0.800 1.00 65.75 684 PRO A CA 1
ATOM 5384 C C . PRO A 1 684 ? -27.354 -4.101 -0.170 1.00 65.75 684 PRO A C 1
ATOM 5386 O O . PRO A 1 684 ? -26.228 -3.663 0.078 1.00 65.75 684 PRO A O 1
ATOM 5389 N N . ARG A 1 685 ? -28.028 -3.723 -1.268 1.00 56.25 685 ARG A N 1
ATOM 5390 C CA . ARG A 1 685 ? -27.452 -2.971 -2.410 1.00 56.25 685 ARG A CA 1
ATOM 5391 C C . ARG A 1 685 ? -26.812 -1.638 -2.023 1.00 56.25 685 ARG A C 1
ATOM 5393 O O . ARG A 1 685 ? -25.923 -1.149 -2.716 1.00 56.25 685 ARG A O 1
ATOM 5400 N N . GLU A 1 686 ? -27.264 -1.075 -0.919 1.00 54.09 686 GLU A N 1
ATOM 5401 C CA . GLU A 1 686 ? -26.871 0.200 -0.342 1.00 54.09 686 GLU A CA 1
ATOM 5402 C C . GLU A 1 686 ? -25.434 0.142 0.213 1.00 54.09 686 GLU A C 1
ATOM 5404 O O . GLU A 1 686 ? -24.704 1.130 0.127 1.00 54.09 686 GLU A O 1
ATOM 5409 N N . VAL A 1 687 ? -24.997 -1.033 0.688 1.00 54.28 687 VAL A N 1
ATOM 5410 C CA . VAL A 1 687 ? -23.640 -1.308 1.207 1.00 54.28 687 VAL A CA 1
ATOM 5411 C C . VAL A 1 687 ? -22.637 -1.574 0.071 1.00 54.28 687 VAL A C 1
ATOM 5413 O O . VAL A 1 687 ? -21.446 -1.291 0.189 1.00 54.28 687 VAL A O 1
ATOM 5416 N N . ILE A 1 688 ? -23.116 -2.056 -1.079 1.00 55.62 688 ILE A N 1
ATOM 5417 C CA . ILE A 1 688 ? -22.311 -2.621 -2.185 1.00 55.62 688 ILE A CA 1
ATOM 5418 C C . ILE A 1 688 ? -21.515 -1.555 -2.973 1.00 55.62 688 ILE A C 1
ATOM 5420 O O . ILE A 1 688 ? -20.776 -1.865 -3.902 1.00 55.62 688 ILE A O 1
ATOM 5424 N N . ARG A 1 689 ? -21.584 -0.276 -2.586 1.00 50.09 689 ARG A N 1
ATOM 5425 C CA . ARG A 1 689 ? -20.805 0.807 -3.218 1.00 50.09 689 ARG A CA 1
ATOM 5426 C C . ARG A 1 689 ? -19.289 0.731 -2.962 1.00 50.09 689 ARG A C 1
ATOM 5428 O O . ARG A 1 689 ? -18.548 1.523 -3.538 1.00 50.09 689 ARG A O 1
ATOM 5435 N N . GLN A 1 690 ? -18.816 -0.209 -2.141 1.00 57.50 690 GLN A N 1
ATOM 5436 C CA . GLN A 1 690 ? -17.390 -0.486 -1.939 1.00 57.50 690 GLN A CA 1
ATOM 5437 C C . GLN A 1 690 ? -16.885 -1.552 -2.931 1.00 57.50 690 GLN A C 1
ATOM 5439 O O . GLN A 1 690 ? -17.426 -2.655 -3.005 1.00 57.50 690 GLN A O 1
ATOM 5444 N N . LYS A 1 691 ? -15.813 -1.240 -3.675 1.00 53.16 691 LYS A N 1
ATOM 5445 C CA . LYS A 1 691 ? -15.294 -2.062 -4.791 1.00 53.16 691 LYS A CA 1
ATOM 5446 C C . LYS A 1 691 ? -15.062 -3.562 -4.505 1.00 53.16 691 LYS A C 1
ATOM 5448 O O . LYS A 1 691 ? -15.485 -4.352 -5.351 1.00 53.16 691 LYS A O 1
ATOM 5453 N N . PRO A 1 692 ? -14.446 -4.004 -3.386 1.00 55.56 692 PRO A N 1
ATOM 5454 C CA . PRO A 1 692 ? -14.237 -5.438 -3.156 1.00 55.56 692 PRO A CA 1
ATOM 5455 C C . PRO A 1 692 ? -15.557 -6.197 -2.948 1.00 55.56 692 PRO A C 1
ATOM 5457 O O . PRO A 1 692 ? -15.704 -7.320 -3.430 1.00 55.56 692 PRO A O 1
ATOM 5460 N N . ILE A 1 693 ? -16.550 -5.564 -2.311 1.00 60.03 693 ILE A N 1
ATOM 5461 C CA . ILE A 1 693 ? -17.875 -6.157 -2.082 1.00 60.03 693 ILE A CA 1
ATOM 5462 C C . ILE A 1 693 ? -18.616 -6.345 -3.414 1.00 60.03 693 ILE A C 1
ATOM 5464 O O . ILE A 1 693 ? -19.292 -7.354 -3.593 1.00 60.03 693 ILE A O 1
ATOM 5468 N N . ASP A 1 694 ? -18.455 -5.440 -4.388 1.00 68.56 694 ASP A N 1
ATOM 5469 C CA . ASP A 1 694 ? -19.066 -5.606 -5.713 1.00 68.56 694 ASP A CA 1
ATOM 5470 C C . ASP A 1 694 ? -18.472 -6.794 -6.498 1.00 68.56 694 ASP A C 1
ATOM 5472 O O . ASP A 1 694 ? -19.230 -7.561 -7.083 1.00 68.56 694 ASP A O 1
ATOM 5476 N N . LEU A 1 695 ? -17.155 -7.037 -6.465 1.00 74.25 695 LEU A N 1
ATOM 5477 C CA . LEU A 1 695 ? -16.547 -8.231 -7.095 1.00 74.25 695 LEU A CA 1
ATOM 5478 C C . LEU A 1 695 ? -17.055 -9.546 -6.480 1.00 74.25 695 LEU A C 1
ATOM 5480 O O . LEU A 1 695 ? -17.391 -10.501 -7.189 1.00 74.25 695 LEU A O 1
ATOM 5484 N N . ILE A 1 696 ? -17.176 -9.567 -5.157 1.00 76.06 696 ILE A N 1
ATOM 5485 C CA . ILE A 1 696 ? -17.677 -10.711 -4.399 1.00 76.06 696 ILE A CA 1
ATOM 5486 C C . ILE A 1 696 ? -19.177 -10.945 -4.686 1.00 76.06 696 ILE A C 1
ATOM 5488 O O . ILE A 1 696 ? -19.596 -12.050 -5.033 1.00 76.06 696 ILE A O 1
ATOM 5492 N N . HIS A 1 697 ? -19.987 -9.887 -4.673 1.00 77.62 697 HIS A N 1
ATOM 5493 C CA . HIS A 1 697 ? -21.409 -9.925 -5.023 1.00 77.62 697 HIS A CA 1
ATOM 5494 C C . HIS A 1 697 ? -21.660 -10.277 -6.500 1.00 77.62 697 HIS A C 1
ATOM 5496 O O . HIS A 1 697 ? -22.633 -10.969 -6.815 1.00 77.62 697 HIS A O 1
ATOM 5502 N N . ARG A 1 698 ? -20.785 -9.853 -7.423 1.00 80.62 698 ARG A N 1
ATOM 5503 C CA . ARG A 1 698 ? -20.776 -10.318 -8.821 1.00 80.62 698 ARG A CA 1
ATOM 5504 C C . ARG A 1 698 ? -20.513 -11.820 -8.885 1.00 80.62 698 ARG A C 1
ATOM 5506 O O . ARG A 1 698 ? -21.227 -12.501 -9.608 1.00 80.62 698 ARG A O 1
ATOM 5513 N N . THR A 1 699 ? -19.580 -12.354 -8.097 1.00 83.81 699 THR A N 1
ATOM 5514 C CA . THR A 1 699 ? -19.304 -13.802 -8.039 1.00 83.81 699 THR A CA 1
ATOM 5515 C C . THR A 1 699 ? -20.530 -14.606 -7.587 1.00 83.81 699 THR A C 1
ATOM 5517 O O . THR A 1 699 ? -20.910 -15.561 -8.264 1.00 83.81 699 THR A O 1
ATOM 5520 N N . VAL A 1 700 ? -21.228 -14.170 -6.532 1.00 86.81 700 VAL A N 1
ATOM 5521 C CA . VAL A 1 700 ? -22.475 -14.814 -6.065 1.00 86.81 700 VAL A CA 1
ATOM 5522 C C . VAL A 1 700 ? -23.614 -14.691 -7.092 1.00 86.81 700 VAL A C 1
ATOM 5524 O O . VAL A 1 700 ? -24.355 -15.649 -7.318 1.00 86.81 700 VAL A O 1
ATOM 5527 N N . LYS A 1 701 ? -23.729 -13.561 -7.803 1.00 82.50 701 LYS A N 1
ATOM 5528 C CA . LYS A 1 701 ? -24.656 -13.432 -8.945 1.00 82.50 701 LYS A CA 1
ATOM 5529 C C . LYS A 1 701 ? -24.300 -14.354 -10.110 1.00 82.50 701 LYS A C 1
ATOM 5531 O O . LYS A 1 701 ? -25.207 -14.893 -10.733 1.00 82.50 701 LYS A O 1
ATOM 5536 N N . THR A 1 702 ? -23.017 -14.538 -10.418 1.00 85.94 702 THR A N 1
ATOM 5537 C CA . THR A 1 702 ? -22.558 -15.435 -11.490 1.00 85.94 702 THR A CA 1
ATOM 5538 C C . THR A 1 702 ? -22.859 -16.894 -11.152 1.00 85.94 702 THR A C 1
ATOM 5540 O O . THR A 1 702 ? -23.280 -17.638 -12.038 1.00 85.94 702 THR A O 1
ATOM 5543 N N . LEU A 1 703 ? -22.743 -17.289 -9.877 1.00 87.12 703 LEU A N 1
ATOM 5544 C CA . LEU A 1 703 ? -23.241 -18.575 -9.376 1.00 87.12 703 LEU A CA 1
ATOM 5545 C C . LEU A 1 703 ? -24.754 -18.707 -9.619 1.00 87.12 703 LEU A C 1
ATOM 5547 O O . LEU A 1 703 ? -25.174 -19.610 -10.341 1.00 87.12 703 LEU A O 1
ATOM 5551 N N . LEU A 1 704 ? -25.562 -17.769 -9.111 1.00 87.06 704 LEU A N 1
ATOM 5552 C CA . LEU A 1 704 ? -27.025 -17.793 -9.252 1.00 87.06 704 LEU A CA 1
ATOM 5553 C C . LEU A 1 704 ? -27.491 -17.810 -10.722 1.00 87.06 704 LEU A C 1
ATOM 5555 O O . LEU A 1 704 ? -28.383 -18.574 -11.087 1.00 87.06 704 LEU A O 1
ATOM 5559 N N . HIS A 1 705 ? -26.863 -17.008 -11.583 1.00 83.56 705 HIS A N 1
ATOM 5560 C CA . HIS A 1 705 ? -27.154 -16.977 -13.016 1.00 83.56 705 HIS A CA 1
ATOM 5561 C C . HIS A 1 705 ? -26.728 -18.273 -13.726 1.00 83.56 705 HIS A C 1
ATOM 5563 O O . HIS A 1 705 ? -27.424 -18.732 -14.630 1.00 83.56 705 HIS A O 1
ATOM 5569 N N . THR A 1 706 ? -25.624 -18.903 -13.307 1.00 83.62 706 THR A N 1
ATOM 5570 C CA . THR A 1 706 ? -25.192 -20.196 -13.864 1.00 83.62 706 THR A CA 1
ATOM 5571 C C . THR A 1 706 ? -26.144 -21.320 -13.461 1.00 83.62 706 THR A C 1
ATOM 5573 O O . THR A 1 706 ? -26.512 -22.119 -14.320 1.00 83.62 706 THR A O 1
ATOM 5576 N N . LEU A 1 707 ? -26.611 -21.343 -12.208 1.00 84.44 707 LEU A N 1
ATOM 5577 C CA . LEU A 1 707 ? -27.646 -22.278 -11.752 1.00 84.44 707 LEU A CA 1
ATOM 5578 C C . LEU A 1 707 ? -28.947 -22.092 -12.553 1.00 84.44 707 LEU A C 1
ATOM 5580 O O . LEU A 1 707 ? -29.462 -23.063 -13.103 1.00 84.44 707 LEU A O 1
ATOM 5584 N N . TYR A 1 708 ? -29.417 -20.849 -12.733 1.00 83.44 708 TYR A N 1
ATOM 5585 C CA . TYR A 1 708 ? -30.571 -20.547 -13.595 1.00 83.44 708 TYR A CA 1
ATOM 5586 C C . TYR A 1 708 ? -30.370 -21.020 -15.046 1.00 83.44 708 TYR A C 1
ATOM 5588 O O . TYR A 1 708 ? -31.280 -21.591 -15.641 1.00 83.44 708 TYR A O 1
ATOM 5596 N N . ARG A 1 709 ? -29.176 -20.831 -15.622 1.00 82.94 709 ARG A N 1
ATOM 5597 C CA . ARG A 1 709 ? -28.860 -21.256 -16.996 1.00 82.94 709 ARG A CA 1
ATOM 5598 C C . ARG A 1 709 ? -28.854 -22.780 -17.171 1.00 82.94 709 ARG A C 1
ATOM 5600 O O . ARG A 1 709 ? -29.191 -23.250 -18.253 1.00 82.94 709 ARG A O 1
ATOM 5607 N N . LEU A 1 710 ? -28.459 -23.536 -16.145 1.00 81.50 710 LEU A N 1
ATOM 5608 C CA . LEU A 1 710 ? -28.404 -25.002 -16.187 1.00 81.50 710 LEU A CA 1
ATOM 5609 C C . LEU A 1 710 ? -29.775 -25.641 -15.910 1.00 81.50 710 LEU A C 1
ATOM 5611 O O . LEU A 1 710 ? -30.214 -26.494 -16.676 1.00 81.50 710 LEU A O 1
ATOM 5615 N N . VAL A 1 711 ? -30.465 -25.198 -14.854 1.00 84.00 711 VAL A N 1
ATOM 5616 C CA . VAL A 1 711 ? -31.755 -25.759 -14.397 1.00 84.00 711 VAL A CA 1
ATOM 5617 C C . VAL A 1 711 ? -32.947 -25.202 -15.194 1.00 84.00 711 VAL A C 1
ATOM 5619 O O . VAL A 1 711 ? -33.982 -25.856 -15.333 1.00 84.00 711 VAL A O 1
ATOM 5622 N N . GLY A 1 712 ? -32.816 -23.996 -15.752 1.00 80.44 712 GLY A N 1
ATOM 5623 C CA . GLY A 1 712 ? -33.898 -23.300 -16.444 1.00 80.44 712 GLY A CA 1
ATOM 5624 C C . GLY A 1 712 ? -34.994 -22.804 -15.484 1.00 80.44 712 GLY A C 1
ATOM 5625 O O . GLY A 1 712 ? -34.740 -22.610 -14.292 1.00 80.44 712 GLY A O 1
ATOM 5626 N N . PRO A 1 713 ? -36.233 -22.585 -15.967 1.00 78.94 713 PRO A N 1
ATOM 5627 C CA . PRO A 1 713 ? -37.299 -21.963 -15.173 1.00 78.94 713 PRO A CA 1
ATOM 5628 C C . PRO A 1 713 ? -37.727 -22.768 -13.934 1.00 78.94 713 PRO A C 1
ATOM 5630 O O . PRO A 1 713 ? -38.227 -22.166 -12.987 1.00 78.94 713 PRO A O 1
ATOM 5633 N N . LYS A 1 714 ? -37.471 -24.086 -13.896 1.00 80.69 714 LYS A N 1
ATOM 5634 C CA . LYS A 1 714 ? -37.778 -24.967 -12.750 1.00 80.69 714 LYS A CA 1
ATOM 5635 C C . LYS A 1 714 ? -37.056 -24.581 -11.454 1.00 80.69 714 LYS A C 1
ATOM 5637 O O . LYS A 1 714 ? -37.486 -24.952 -10.372 1.00 80.69 714 LYS A O 1
ATOM 5642 N N . ILE A 1 715 ? -35.983 -23.786 -11.523 1.00 83.25 715 ILE A N 1
ATOM 5643 C CA . ILE A 1 715 ? -35.284 -23.301 -10.320 1.00 83.25 715 ILE A CA 1
ATOM 5644 C C . ILE A 1 715 ? -36.171 -22.421 -9.416 1.00 83.25 715 ILE A C 1
ATOM 5646 O O . ILE A 1 715 ? -35.848 -22.223 -8.249 1.00 83.25 715 ILE A O 1
ATOM 5650 N N . MET A 1 716 ? -37.296 -21.911 -9.933 1.00 79.25 716 MET A N 1
ATOM 5651 C CA . MET A 1 716 ? -38.306 -21.193 -9.146 1.00 79.25 716 MET A CA 1
ATOM 5652 C C . MET A 1 716 ? -39.047 -22.103 -8.154 1.00 79.25 716 MET A C 1
ATOM 5654 O O . MET A 1 716 ? -39.466 -21.633 -7.096 1.00 79.25 716 MET A O 1
ATOM 5658 N N . ASP A 1 717 ? -39.186 -23.392 -8.471 1.00 82.75 717 ASP A N 1
ATOM 5659 C CA . ASP A 1 717 ? -39.882 -24.370 -7.628 1.00 82.75 717 ASP A CA 1
ATOM 5660 C C . ASP A 1 717 ? -39.055 -24.673 -6.360 1.00 82.75 717 ASP A C 1
ATOM 5662 O O . ASP A 1 717 ? -39.598 -24.783 -5.261 1.00 82.75 717 ASP A O 1
ATOM 5666 N N . HIS A 1 718 ? -37.724 -24.652 -6.504 1.00 83.19 718 HIS A N 1
ATOM 5667 C CA . HIS A 1 718 ? -36.709 -24.849 -5.457 1.00 83.19 718 HIS A CA 1
ATOM 5668 C C . HIS A 1 718 ? -36.518 -23.653 -4.498 1.00 83.19 718 HIS A C 1
ATOM 5670 O O . HIS A 1 718 ? -35.567 -23.600 -3.721 1.00 83.19 718 HIS A O 1
ATOM 5676 N N . LEU A 1 719 ? -37.411 -22.658 -4.516 1.00 80.75 719 LEU A N 1
ATOM 5677 C CA . LEU A 1 719 ? -37.415 -21.551 -3.546 1.00 80.75 719 LEU A CA 1
ATOM 5678 C C . LEU A 1 719 ? -38.203 -21.917 -2.269 1.00 80.75 719 LEU A C 1
ATOM 5680 O O . LEU A 1 719 ? -38.808 -21.047 -1.638 1.00 80.75 719 LEU A O 1
ATOM 5684 N N . SER A 1 720 ? -38.308 -23.207 -1.926 1.00 79.69 720 SER A N 1
ATOM 5685 C CA . SER A 1 720 ? -39.192 -23.712 -0.860 1.00 79.69 720 SER A CA 1
ATOM 5686 C C . SER A 1 720 ? -38.796 -23.222 0.538 1.00 79.69 720 SER A C 1
ATOM 5688 O O . SER A 1 720 ? -39.659 -22.820 1.312 1.00 79.69 720 SER A O 1
ATOM 5690 N N . LEU A 1 721 ? -37.491 -23.169 0.822 1.00 82.12 721 LEU A N 1
ATOM 5691 C CA . LEU A 1 721 ? -36.924 -22.834 2.135 1.00 82.12 721 LEU A CA 1
ATOM 5692 C C . LEU A 1 721 ? -36.791 -21.319 2.409 1.00 82.12 721 LEU A C 1
ATOM 5694 O O . LEU A 1 721 ? -36.155 -20.933 3.387 1.00 82.12 721 LEU A O 1
ATOM 5698 N N . ILE A 1 722 ? -37.332 -20.447 1.549 1.00 81.69 722 ILE A N 1
ATOM 5699 C CA . ILE A 1 722 ? -37.231 -18.984 1.691 1.00 81.69 722 ILE A CA 1
ATOM 5700 C C . ILE A 1 722 ? -38.582 -18.420 2.143 1.00 81.69 722 ILE A C 1
ATOM 5702 O O . ILE A 1 722 ? -39.516 -18.328 1.350 1.00 81.69 722 ILE A O 1
ATOM 5706 N N . GLU A 1 723 ? -38.654 -18.000 3.408 1.00 65.19 723 GLU A N 1
ATOM 5707 C CA . GLU A 1 723 ? -39.876 -17.512 4.069 1.00 65.19 723 GLU A CA 1
ATOM 5708 C C . GLU A 1 723 ? -40.457 -16.249 3.395 1.00 65.19 723 GLU A C 1
ATOM 5710 O O . GLU A 1 723 ? -41.626 -16.224 3.012 1.00 65.19 723 GLU A O 1
ATOM 5715 N N . ASN A 1 724 ? -39.630 -15.218 3.170 1.00 70.50 724 ASN A N 1
ATOM 5716 C CA . ASN A 1 724 ? -40.043 -13.957 2.535 1.00 70.50 724 ASN A CA 1
ATOM 5717 C C . ASN A 1 724 ? -39.705 -13.950 1.034 1.00 70.50 724 ASN A C 1
ATOM 5719 O O . ASN A 1 724 ? -38.710 -13.354 0.605 1.00 70.50 724 ASN A O 1
ATOM 5723 N N . ARG A 1 725 ? -40.542 -14.604 0.221 1.00 67.44 725 ARG A N 1
ATOM 5724 C CA . ARG A 1 725 ? -40.368 -14.703 -1.242 1.00 67.44 725 ARG A CA 1
ATOM 5725 C C . ARG A 1 725 ? -40.369 -13.354 -1.971 1.00 67.44 725 ARG A C 1
ATOM 5727 O O . ARG A 1 725 ? -39.412 -13.048 -2.680 1.00 67.44 725 ARG A O 1
ATOM 5734 N N . ASP A 1 726 ? -41.373 -12.504 -1.758 1.00 60.56 726 ASP A N 1
ATOM 5735 C CA . ASP A 1 726 ? -41.514 -11.253 -2.528 1.00 60.56 726 ASP A CA 1
ATOM 5736 C C . ASP A 1 726 ? -40.435 -10.192 -2.237 1.00 60.56 726 ASP A C 1
ATOM 5738 O O . ASP A 1 726 ? -40.112 -9.384 -3.110 1.00 60.56 726 ASP A O 1
ATOM 5742 N N . GLU A 1 727 ? -39.811 -10.231 -1.056 1.00 62.88 727 GLU A N 1
ATOM 5743 C CA . GLU A 1 727 ? -38.656 -9.386 -0.708 1.00 62.88 727 GLU A CA 1
ATOM 5744 C C . GLU A 1 727 ? -37.307 -10.004 -1.135 1.00 62.88 727 GLU A C 1
ATOM 5746 O O . GLU A 1 727 ? -36.263 -9.349 -1.077 1.00 62.88 727 GLU A O 1
ATOM 5751 N N . SER A 1 728 ? -37.295 -11.267 -1.577 1.00 79.56 728 SER A N 1
ATOM 5752 C CA . SER A 1 728 ? -36.073 -12.025 -1.843 1.00 79.56 728 SER A CA 1
ATOM 5753 C C . SER A 1 728 ? -35.276 -11.448 -3.015 1.00 79.56 728 SER A C 1
ATOM 5755 O O . SER A 1 728 ? -35.689 -11.488 -4.178 1.00 79.56 728 SER A O 1
ATOM 5757 N N . ALA A 1 729 ? -34.052 -10.992 -2.734 1.00 77.38 729 ALA A N 1
ATOM 5758 C CA . ALA A 1 729 ? -33.112 -10.529 -3.756 1.00 77.38 729 ALA A CA 1
ATOM 5759 C C . ALA A 1 729 ? -32.769 -11.615 -4.801 1.00 77.38 729 ALA A C 1
ATOM 5761 O O . ALA A 1 729 ? -32.468 -11.275 -5.950 1.00 77.38 729 ALA A O 1
ATOM 5762 N N . VAL A 1 730 ? -32.854 -12.896 -4.412 1.00 83.12 730 VAL A N 1
ATOM 5763 C CA . VAL A 1 730 ? -32.701 -14.074 -5.283 1.00 83.12 730 VAL A CA 1
ATOM 5764 C C . VAL A 1 730 ? -33.875 -14.175 -6.247 1.00 83.12 730 VAL A C 1
ATOM 5766 O O . VAL A 1 730 ? -33.681 -14.180 -7.461 1.00 83.12 730 VAL A O 1
ATOM 5769 N N . GLU A 1 731 ? -35.103 -14.168 -5.733 1.00 82.62 731 GLU A N 1
ATOM 5770 C CA . GLU A 1 731 ? -36.305 -14.284 -6.559 1.00 82.62 731 GLU A CA 1
ATOM 5771 C C . GLU A 1 731 ? -36.456 -13.077 -7.493 1.00 82.62 731 GLU A C 1
ATOM 5773 O O . GLU A 1 731 ? -36.694 -13.224 -8.692 1.00 82.62 731 GLU A O 1
ATOM 5778 N N . ALA A 1 732 ? -36.175 -11.873 -6.991 1.00 82.25 732 ALA A N 1
ATOM 5779 C CA . ALA A 1 732 ? -36.099 -10.656 -7.790 1.00 82.25 732 ALA A CA 1
ATOM 5780 C C . ALA A 1 732 ? -34.940 -10.656 -8.809 1.00 82.25 732 ALA A C 1
ATOM 5782 O O . ALA A 1 732 ? -34.909 -9.788 -9.685 1.00 82.25 732 ALA A O 1
ATOM 5783 N N . HIS A 1 733 ? -33.958 -11.560 -8.722 1.00 81.06 733 HIS A N 1
ATOM 5784 C CA . HIS A 1 733 ? -32.956 -11.796 -9.770 1.00 81.06 733 HIS A CA 1
ATOM 5785 C C . HIS A 1 733 ? -33.465 -12.819 -10.796 1.00 81.06 733 HIS A C 1
ATOM 5787 O O . HIS A 1 733 ? -33.447 -12.528 -11.992 1.00 81.06 733 HIS A O 1
ATOM 5793 N N . LEU A 1 734 ? -34.004 -13.954 -10.345 1.00 82.81 734 LEU A N 1
ATOM 5794 C CA . LEU A 1 734 ? -34.556 -15.010 -11.202 1.00 82.81 734 LEU A CA 1
ATOM 5795 C C . LEU A 1 734 ? -35.735 -14.501 -12.057 1.00 82.81 734 LEU A C 1
ATOM 5797 O O . LEU A 1 734 ? -35.691 -14.614 -13.281 1.00 82.81 734 LEU A O 1
ATOM 5801 N N . LYS A 1 735 ? -36.702 -13.782 -11.460 1.00 81.25 735 LYS A N 1
ATOM 5802 C CA . LYS A 1 735 ? -37.810 -13.092 -12.161 1.00 81.25 735 LYS A CA 1
ATOM 5803 C C . LYS A 1 735 ? -37.332 -12.092 -13.235 1.00 81.25 735 LYS A C 1
ATOM 5805 O O . LYS A 1 735 ? -38.096 -11.765 -14.141 1.00 81.25 735 LYS A O 1
ATOM 5810 N N . ARG A 1 736 ? -36.089 -11.587 -13.162 1.00 78.81 736 ARG A N 1
ATOM 5811 C CA . ARG A 1 736 ? -35.468 -10.759 -14.221 1.00 78.81 736 ARG A CA 1
ATOM 5812 C C . ARG A 1 736 ? -34.734 -11.595 -15.265 1.00 78.81 736 ARG A C 1
ATOM 5814 O O . ARG A 1 736 ? -34.873 -11.294 -16.444 1.00 78.81 736 ARG A O 1
ATOM 5821 N N . ALA A 1 737 ? -34.016 -12.644 -14.865 1.00 72.81 737 ALA A N 1
ATOM 5822 C CA . ALA A 1 737 ? -33.388 -13.579 -15.799 1.00 72.81 737 ALA A CA 1
ATOM 5823 C C . ALA A 1 737 ? -34.428 -14.213 -16.744 1.00 72.81 737 ALA A C 1
ATOM 5825 O O . ALA A 1 737 ? -34.218 -14.233 -17.954 1.00 72.81 737 ALA A O 1
ATOM 5826 N N . MET A 1 738 ? -35.602 -14.589 -16.221 1.00 71.06 738 MET A N 1
ATOM 5827 C CA . MET A 1 738 ? -36.728 -15.107 -17.013 1.00 71.06 738 MET A CA 1
ATOM 5828 C C . MET A 1 738 ? -37.227 -14.133 -18.093 1.00 71.06 738 MET A C 1
ATOM 5830 O O . MET A 1 738 ? -37.618 -14.578 -19.166 1.00 71.06 738 MET A O 1
ATOM 5834 N N . LYS A 1 739 ? -37.174 -12.810 -17.866 1.00 64.88 739 LYS A N 1
ATOM 5835 C CA . LYS A 1 739 ? -37.591 -11.802 -18.865 1.00 64.88 739 LYS A CA 1
ATOM 5836 C C . LYS A 1 739 ? -36.617 -11.643 -20.039 1.00 64.88 739 LYS A C 1
ATOM 5838 O O . LYS A 1 739 ? -36.980 -11.020 -21.031 1.00 64.88 739 LYS A O 1
ATOM 5843 N N . HIS A 1 740 ? -35.408 -12.191 -19.928 1.00 55.84 740 HIS A N 1
ATOM 5844 C CA . HIS A 1 740 ? -34.377 -12.160 -20.970 1.00 55.84 740 HIS A CA 1
ATOM 5845 C C . HIS A 1 740 ? -33.950 -13.570 -21.418 1.00 55.84 740 HIS A C 1
ATOM 5847 O O . HIS A 1 740 ? -32.964 -13.719 -22.137 1.00 55.84 740 HIS A O 1
ATOM 5853 N N . TYR A 1 741 ? -34.674 -14.613 -20.998 1.00 46.31 741 TYR A N 1
ATOM 5854 C CA . TYR A 1 741 ? -34.352 -15.998 -21.325 1.00 46.31 741 TYR A CA 1
ATOM 5855 C C . TYR A 1 741 ? -34.837 -16.356 -22.735 1.00 46.31 741 TYR A C 1
ATOM 5857 O O . TYR A 1 741 ? -36.006 -16.670 -22.956 1.00 46.31 741 TYR A O 1
ATOM 5865 N N . VAL A 1 742 ? -33.906 -16.336 -23.687 1.00 46.56 742 VAL A N 1
ATOM 5866 C CA . VAL A 1 742 ? -34.051 -17.032 -24.970 1.00 46.56 742 VAL A CA 1
ATOM 5867 C C . VAL A 1 742 ? -33.537 -18.467 -24.779 1.00 46.56 742 VAL A C 1
ATOM 5869 O O . VAL A 1 742 ? -32.391 -18.626 -24.347 1.00 46.56 742 VAL A O 1
ATOM 5872 N N . PRO A 1 743 ? -34.326 -19.518 -25.081 1.00 41.81 743 PRO A N 1
ATOM 5873 C CA . PRO A 1 743 ? -33.869 -20.899 -24.957 1.00 41.81 743 PRO A CA 1
ATOM 5874 C C . PRO A 1 743 ? -32.639 -21.165 -25.832 1.00 41.81 743 PRO A C 1
ATOM 5876 O O . PRO A 1 743 ? -32.675 -20.991 -27.050 1.00 41.81 743 PRO A O 1
ATOM 5879 N N . SER A 1 744 ? -31.539 -21.598 -25.217 1.00 34.09 744 SER A N 1
ATOM 5880 C CA . SER A 1 744 ? -30.317 -21.923 -25.959 1.00 34.09 744 SER A CA 1
ATOM 5881 C C . SER A 1 744 ? -30.455 -23.263 -26.694 1.00 34.09 744 SER A C 1
ATOM 5883 O O . SER A 1 744 ? -30.948 -24.243 -26.133 1.00 34.09 744 SER A O 1
ATOM 5885 N N . LEU A 1 745 ? -30.001 -23.317 -27.954 1.00 31.41 745 LEU A N 1
ATOM 5886 C CA . LEU A 1 745 ? -30.168 -24.473 -28.853 1.00 31.41 745 LEU A CA 1
ATOM 5887 C C . LEU A 1 745 ? -29.639 -25.801 -28.275 1.00 31.41 745 LEU A C 1
ATOM 5889 O O . LEU A 1 745 ? -30.155 -26.862 -28.614 1.00 31.41 745 LEU A O 1
ATOM 5893 N N . SER A 1 746 ? -28.678 -25.758 -27.349 1.00 34.25 746 SER A N 1
ATOM 5894 C CA . SER A 1 746 ? -28.175 -26.925 -26.610 1.00 34.25 746 SER A CA 1
ATOM 5895 C C . SER A 1 746 ? -29.258 -27.687 -25.831 1.00 34.25 746 SER A C 1
ATOM 5897 O O . SER A 1 746 ? -29.180 -28.911 -25.733 1.00 34.25 746 SER A O 1
ATOM 5899 N N . GLN A 1 747 ? -30.292 -27.006 -25.321 1.00 35.44 747 GLN A N 1
ATOM 5900 C CA . GLN A 1 747 ? -31.438 -27.655 -24.669 1.00 35.44 747 GLN A CA 1
ATOM 5901 C C . GLN A 1 747 ? -32.431 -28.235 -25.696 1.00 35.44 747 GLN A C 1
ATOM 5903 O O . GLN A 1 747 ? -33.036 -29.274 -25.441 1.00 35.44 747 GLN A O 1
ATOM 5908 N N . VAL A 1 748 ? -32.536 -27.638 -26.890 1.00 33.03 748 VAL A N 1
ATOM 5909 C CA . VAL A 1 748 ? -33.388 -28.139 -27.989 1.00 33.03 748 VAL A CA 1
ATOM 5910 C C . VAL A 1 748 ? -32.803 -29.410 -28.621 1.00 33.03 748 VAL A C 1
ATOM 5912 O O . VAL A 1 748 ? -33.544 -30.346 -28.909 1.00 33.03 748 VAL A O 1
ATOM 5915 N N . VAL A 1 749 ? -31.476 -29.506 -28.759 1.00 31.55 749 VAL A N 1
ATOM 5916 C CA . VAL A 1 749 ? -30.785 -30.677 -29.345 1.00 31.55 749 VAL A CA 1
ATOM 5917 C C . VAL A 1 749 ? -30.984 -31.968 -28.531 1.00 31.55 749 VAL A C 1
ATOM 5919 O O . VAL A 1 749 ? -30.971 -33.054 -29.108 1.00 31.55 749 VAL A O 1
ATOM 5922 N N . ARG A 1 750 ? -31.246 -31.886 -27.216 1.00 33.16 750 ARG A N 1
ATOM 5923 C CA . ARG A 1 750 ? -31.645 -33.059 -26.407 1.00 33.16 750 ARG A CA 1
ATOM 5924 C C . ARG A 1 750 ? -33.111 -33.482 -26.609 1.00 33.16 750 ARG A C 1
ATOM 5926 O O . ARG A 1 750 ? -33.452 -34.600 -26.241 1.00 33.16 750 ARG A O 1
ATOM 5933 N N . SER A 1 751 ? -33.954 -32.627 -27.193 1.00 28.47 751 SER A N 1
ATOM 5934 C CA . SER A 1 751 ? -35.397 -32.860 -27.382 1.00 28.47 751 SER A CA 1
ATOM 5935 C C . SER A 1 751 ? -35.766 -33.227 -28.830 1.00 28.47 751 SER A C 1
ATOM 5937 O O . SER A 1 751 ? -36.606 -34.090 -29.069 1.00 28.47 751 SER A O 1
ATOM 5939 N N . CYS A 1 752 ? -35.104 -32.626 -29.824 1.00 25.66 752 CYS A N 1
ATOM 5940 C CA . CYS A 1 752 ? -35.486 -32.729 -31.237 1.00 25.66 752 CYS A CA 1
ATOM 5941 C C . CYS A 1 752 ? -34.620 -33.707 -32.054 1.00 25.66 752 CYS A C 1
ATOM 5943 O O . CYS A 1 752 ? -34.005 -33.331 -33.050 1.00 25.66 752 CYS A O 1
ATOM 5945 N N . LYS A 1 753 ? -34.630 -34.999 -31.695 1.00 28.17 753 LYS A N 1
ATOM 5946 C CA . LYS A 1 753 ? -34.210 -36.085 -32.609 1.00 28.17 753 LYS A CA 1
ATOM 5947 C C . LYS A 1 753 ? -35.329 -36.432 -33.613 1.00 28.17 753 LYS A C 1
ATOM 5949 O O . LYS A 1 753 ? -35.827 -37.552 -33.607 1.00 28.17 753 LYS A O 1
ATOM 5954 N N . CYS A 1 754 ? -35.733 -35.487 -34.467 1.00 26.22 754 CYS A N 1
ATOM 5955 C CA . CYS A 1 754 ? -36.573 -35.749 -35.648 1.00 26.22 754 CYS A CA 1
ATOM 5956 C C . CYS A 1 754 ? -36.569 -34.579 -36.650 1.00 26.22 754 CYS A C 1
ATOM 5958 O O . CYS A 1 754 ? -36.567 -33.424 -36.242 1.00 26.22 754 CYS A O 1
ATOM 5960 N N . SER A 1 755 ? -36.708 -34.926 -37.936 1.00 23.69 755 SER A N 1
ATOM 5961 C CA . SER A 1 755 ? -37.186 -34.087 -39.054 1.00 23.69 755 SER A CA 1
ATOM 5962 C C . SER A 1 755 ? -36.337 -32.915 -39.602 1.00 23.69 755 SER A C 1
ATOM 5964 O O . SER A 1 755 ? -36.263 -31.864 -38.986 1.00 23.69 755 SER A O 1
ATOM 5966 N N . TRP A 1 756 ? -35.879 -33.101 -40.858 1.00 23.16 756 TRP A N 1
ATOM 5967 C CA . TRP A 1 756 ? -35.613 -32.130 -41.957 1.00 23.16 756 TRP A CA 1
ATOM 5968 C C . TRP A 1 756 ? -34.673 -30.921 -41.674 1.00 23.16 756 TRP A C 1
ATOM 5970 O O . TRP A 1 756 ? -34.916 -30.129 -40.778 1.00 23.16 756 TRP A O 1
ATOM 5980 N N . LEU A 1 757 ? -33.522 -30.706 -42.340 1.00 22.11 757 LEU A N 1
ATOM 5981 C CA . LEU A 1 757 ? -33.199 -30.554 -43.784 1.00 22.11 757 LEU A CA 1
ATOM 5982 C C . LEU A 1 757 ? -33.897 -29.379 -44.510 1.00 22.11 757 LEU A C 1
ATOM 5984 O O . LEU A 1 757 ? -34.997 -29.584 -45.010 1.00 22.11 757 LEU A O 1
ATOM 5988 N N . LEU A 1 758 ? -33.212 -28.222 -44.664 1.00 24.06 758 LEU A N 1
ATOM 5989 C CA . LEU A 1 758 ? -32.806 -27.594 -45.958 1.00 24.06 758 LEU A CA 1
ATOM 5990 C C . LEU A 1 758 ? -32.178 -26.172 -45.802 1.00 24.06 758 LEU A C 1
ATOM 5992 O O . LEU A 1 758 ? -32.826 -25.313 -45.224 1.00 24.06 758 LEU A O 1
ATOM 5996 N N . VAL A 1 759 ? -31.005 -25.926 -46.437 1.00 23.47 759 VAL A N 1
ATOM 5997 C CA . VAL A 1 759 ? -30.383 -24.625 -46.882 1.00 23.47 759 VAL A CA 1
ATOM 5998 C C . VAL A 1 759 ? -30.280 -23.410 -45.903 1.00 23.47 759 VAL A C 1
ATOM 6000 O O . VAL A 1 759 ? -30.891 -23.394 -44.848 1.00 23.47 759 VAL A O 1
ATOM 6003 N N . PHE A 1 760 ? -29.472 -22.350 -46.114 1.00 21.84 760 PHE A N 1
ATOM 6004 C CA . PHE A 1 760 ? -28.606 -21.893 -47.234 1.00 21.84 760 PHE A CA 1
ATOM 6005 C C . PHE A 1 760 ? -27.194 -21.447 -46.736 1.00 21.84 760 PHE A C 1
ATOM 6007 O O . PHE A 1 760 ? -26.867 -21.596 -45.562 1.00 21.84 760 PHE A O 1
ATOM 6014 N N . THR A 1 761 ? -26.321 -20.938 -47.620 1.00 23.06 761 THR A N 1
ATOM 6015 C CA . THR A 1 761 ? -24.865 -20.691 -47.401 1.00 23.06 761 THR A CA 1
ATOM 6016 C C . THR A 1 761 ? -24.422 -19.340 -48.031 1.00 23.06 761 THR A C 1
ATOM 6018 O O . THR A 1 761 ? -25.272 -18.690 -48.628 1.00 23.06 761 THR A O 1
ATOM 6021 N N . VAL A 1 762 ? -23.112 -18.977 -47.987 1.00 24.58 762 VAL A N 1
ATOM 6022 C CA . VAL A 1 762 ? -22.405 -17.918 -48.796 1.00 24.58 762 VAL A CA 1
ATOM 6023 C C . VAL A 1 762 ? -22.577 -16.453 -48.273 1.00 24.58 762 VAL A C 1
ATOM 6025 O O . VAL A 1 762 ? -23.682 -16.092 -47.901 1.00 24.58 762 VAL A O 1
ATOM 6028 N N . HIS A 1 763 ? -21.577 -15.536 -48.163 1.00 22.91 763 HIS A N 1
ATOM 6029 C CA . HIS A 1 763 ? -20.114 -15.506 -48.479 1.00 22.91 763 HIS A CA 1
ATOM 6030 C C . HIS A 1 763 ? -19.269 -14.496 -47.611 1.00 22.91 763 HIS A C 1
ATOM 6032 O O . HIS A 1 763 ? -19.726 -14.079 -46.552 1.00 22.91 763 HIS A O 1
ATOM 6038 N N . LEU A 1 764 ? -18.024 -14.132 -48.016 1.00 20.41 764 LEU A N 1
ATOM 6039 C CA . LEU A 1 764 ? -16.963 -13.454 -47.211 1.00 20.41 764 LEU A CA 1
ATOM 6040 C C . LEU A 1 764 ? -16.144 -12.327 -47.929 1.00 20.41 764 LEU A C 1
ATOM 6042 O O . LEU A 1 764 ? -15.830 -12.492 -49.103 1.00 20.41 764 LEU A O 1
ATOM 6046 N N . LYS A 1 765 ? -15.607 -11.346 -47.146 1.00 19.77 765 LYS A N 1
ATOM 6047 C CA . LYS A 1 765 ? -14.347 -10.526 -47.343 1.00 19.77 765 LYS A CA 1
ATOM 6048 C C . LYS A 1 765 ? -14.272 -9.454 -48.493 1.00 19.77 765 LYS A C 1
ATOM 6050 O O . LYS A 1 765 ? -15.124 -9.503 -49.369 1.00 19.77 765 LYS A O 1
ATOM 6055 N N . PRO A 1 766 ? -13.229 -8.560 -48.607 1.00 35.16 766 PRO A N 1
ATOM 6056 C CA . PRO A 1 766 ? -12.405 -7.813 -47.597 1.00 35.16 766 PRO A CA 1
ATOM 6057 C C . PRO A 1 766 ? -11.910 -6.339 -47.943 1.00 35.16 766 PRO A C 1
ATOM 6059 O O . PRO A 1 766 ? -11.793 -5.979 -49.104 1.00 35.16 766 PRO A O 1
ATOM 6062 N N . ALA A 1 767 ? -11.448 -5.577 -46.917 1.00 23.64 767 ALA A N 1
ATOM 6063 C CA . ALA A 1 767 ? -10.296 -4.603 -46.818 1.00 23.64 767 ALA A CA 1
ATOM 6064 C C . ALA A 1 767 ? -10.087 -3.285 -47.669 1.00 23.64 767 ALA A C 1
ATOM 6066 O O . ALA A 1 767 ? -10.247 -3.276 -48.883 1.00 23.64 767 ALA A O 1
ATOM 6067 N N . GLY A 1 768 ? -9.553 -2.202 -47.031 1.00 21.34 768 GLY A N 1
ATOM 6068 C CA . GLY A 1 768 ? -8.963 -0.961 -47.642 1.00 21.34 768 GLY A CA 1
ATOM 6069 C C . GLY A 1 768 ? -8.494 0.159 -46.630 1.00 21.34 768 GLY A C 1
ATOM 6070 O O . GLY A 1 768 ? -8.961 0.095 -45.494 1.00 21.34 768 GLY A O 1
ATOM 6071 N N . PRO A 1 769 ? -7.576 1.140 -46.940 1.00 34.62 769 PRO A N 1
ATOM 6072 C CA . PRO A 1 769 ? -6.727 1.815 -45.898 1.00 34.62 769 PRO A CA 1
ATOM 6073 C C . PRO A 1 769 ? -6.392 3.368 -45.912 1.00 34.62 769 PRO A C 1
ATOM 6075 O O . PRO A 1 769 ? -6.213 3.965 -46.967 1.00 34.62 769 PRO A O 1
ATOM 6078 N N . VAL A 1 770 ? -6.113 3.939 -44.705 1.00 24.75 770 VAL A N 1
ATOM 6079 C CA . VAL A 1 770 ? -5.052 4.940 -44.261 1.00 24.75 770 VAL A CA 1
ATOM 6080 C C . VAL A 1 770 ? -4.965 6.438 -44.727 1.00 24.75 770 VAL A C 1
ATOM 6082 O O . VAL A 1 770 ? -4.907 6.703 -45.924 1.00 24.75 770 VAL A O 1
ATOM 6085 N N . LYS A 1 771 ? -4.737 7.402 -43.771 1.00 22.31 771 LYS A N 1
ATOM 6086 C CA . LYS A 1 771 ? -3.788 8.590 -43.823 1.00 22.31 771 LYS A CA 1
ATOM 6087 C C . LYS A 1 771 ? -3.673 9.453 -42.512 1.00 22.31 771 LYS A C 1
ATOM 6089 O O . LYS A 1 771 ? -4.321 9.116 -41.530 1.00 22.31 771 LYS A O 1
ATOM 6094 N N . SER A 1 772 ? -2.795 10.491 -42.461 1.00 23.84 772 SER A N 1
ATOM 6095 C CA . SER A 1 772 ? -2.172 11.093 -41.226 1.00 23.84 772 SER A CA 1
ATOM 6096 C C . SER A 1 772 ? -1.635 12.565 -41.310 1.00 23.84 772 SER A C 1
ATOM 6098 O O . SER A 1 772 ? -1.290 12.985 -42.413 1.00 23.84 772 SER A O 1
ATOM 6100 N N . SER A 1 773 ? -1.388 13.288 -40.181 1.00 21.06 773 SER A N 1
ATOM 6101 C CA . SER A 1 773 ? -0.495 14.501 -40.075 1.00 21.06 773 SER A CA 1
ATOM 6102 C C . SER A 1 773 ? -0.059 14.911 -38.623 1.00 21.06 773 SER A C 1
ATOM 6104 O O . SER A 1 773 ? -0.530 14.306 -37.667 1.00 21.06 773 SER A O 1
ATOM 6106 N N . THR A 1 774 ? 0.846 15.908 -38.435 1.00 24.44 774 THR A N 1
ATOM 6107 C CA . THR A 1 774 ? 1.706 16.132 -37.213 1.00 24.44 774 THR A CA 1
ATOM 6108 C C . THR A 1 774 ? 2.162 17.599 -36.928 1.00 24.44 774 THR A C 1
ATOM 6110 O O . THR A 1 774 ? 2.237 18.339 -37.909 1.00 24.44 774 THR A O 1
ATOM 6113 N N . LYS A 1 775 ? 2.641 17.964 -35.695 1.00 23.50 775 LYS A N 1
ATOM 6114 C CA . LYS A 1 775 ? 3.931 18.706 -35.371 1.00 23.50 775 LYS A CA 1
ATOM 6115 C C . LYS A 1 775 ? 4.095 19.283 -33.923 1.00 23.50 775 LYS A C 1
ATOM 6117 O O . LYS A 1 775 ? 3.101 19.568 -33.271 1.00 23.50 775 LYS A O 1
ATOM 6122 N N . SER A 1 776 ? 5.354 19.500 -33.464 1.00 23.27 776 SER A N 1
ATOM 6123 C CA . SER A 1 776 ? 5.808 20.280 -32.263 1.00 23.27 776 SER A CA 1
ATOM 6124 C C . SER A 1 776 ? 7.337 20.628 -32.330 1.00 23.27 776 SER A C 1
ATOM 6126 O O . SER A 1 776 ? 7.963 20.233 -33.315 1.00 23.27 776 SER A O 1
ATOM 6128 N N . ALA A 1 777 ? 7.946 21.355 -31.359 1.00 22.83 777 ALA A N 1
ATOM 6129 C CA . ALA A 1 777 ? 9.372 21.812 -31.349 1.00 22.83 777 ALA A CA 1
ATOM 6130 C C . ALA A 1 777 ? 10.000 22.097 -29.935 1.00 22.83 777 ALA A C 1
ATOM 6132 O O . ALA A 1 777 ? 9.249 22.335 -28.993 1.00 22.83 777 ALA A O 1
ATOM 6133 N N . ALA A 1 778 ? 11.353 22.110 -29.787 1.00 24.92 778 ALA A N 1
ATOM 6134 C CA . ALA A 1 778 ? 12.125 22.388 -28.533 1.00 24.92 778 ALA A CA 1
ATOM 6135 C C . ALA A 1 778 ? 13.655 22.676 -28.749 1.00 24.92 778 ALA A C 1
ATOM 6137 O O . ALA A 1 778 ? 14.160 22.241 -29.781 1.00 24.92 778 ALA A O 1
ATOM 6138 N N . VAL A 1 779 ? 14.394 23.321 -27.798 1.00 24.25 779 VAL A N 1
ATOM 6139 C CA . VAL A 1 779 ? 15.906 23.397 -27.686 1.00 24.25 779 VAL A CA 1
ATOM 6140 C C . VAL A 1 779 ? 16.424 23.711 -26.205 1.00 24.25 779 VAL A C 1
ATOM 6142 O O . VAL A 1 779 ? 15.568 23.605 -25.326 1.00 24.25 779 VAL A O 1
ATOM 6145 N N . PRO A 1 780 ? 17.723 23.991 -25.812 1.00 32.97 780 PRO A N 1
ATOM 6146 C CA . PRO A 1 780 ? 18.472 23.211 -24.774 1.00 32.97 780 PRO A CA 1
ATOM 6147 C C . PRO A 1 780 ? 19.170 24.011 -23.606 1.00 32.97 780 PRO A C 1
ATOM 6149 O O . PRO A 1 780 ? 18.840 25.172 -23.388 1.00 32.97 780 PRO A O 1
ATOM 6152 N N . PHE A 1 781 ? 20.154 23.417 -22.877 1.00 21.16 781 PHE A N 1
ATOM 6153 C CA . PHE A 1 781 ? 21.197 24.088 -22.032 1.00 21.16 781 PHE A CA 1
ATOM 6154 C C . PHE A 1 781 ? 22.480 23.207 -21.807 1.00 21.16 781 PHE A C 1
ATOM 6156 O O . PHE A 1 781 ? 22.532 22.110 -22.357 1.00 21.16 781 PHE A O 1
ATOM 6163 N N . SER A 1 782 ? 23.502 23.685 -21.058 1.00 23.66 782 SER A N 1
ATOM 6164 C CA . SER A 1 782 ? 24.955 23.312 -21.155 1.00 23.66 782 SER A CA 1
ATOM 6165 C C . SER A 1 782 ? 25.635 22.631 -19.921 1.00 23.66 782 SER A C 1
ATOM 6167 O O . SER A 1 782 ? 24.978 22.409 -18.908 1.00 23.66 782 SER A O 1
ATOM 6169 N N . THR A 1 783 ? 26.955 22.336 -19.996 1.00 25.00 783 THR A N 1
ATOM 6170 C CA . THR A 1 783 ? 27.787 21.505 -19.066 1.00 25.00 783 THR A CA 1
ATOM 6171 C C . THR A 1 783 ? 29.068 22.179 -18.493 1.00 25.00 783 THR A C 1
ATOM 6173 O O . THR A 1 783 ? 29.504 23.206 -19.008 1.00 25.00 783 THR A O 1
ATOM 6176 N N . GLU A 1 784 ? 29.707 21.570 -17.468 1.00 23.95 784 GLU A N 1
ATOM 6177 C CA . GLU A 1 784 ? 31.039 21.920 -16.895 1.00 23.95 784 GLU A CA 1
ATOM 6178 C C . GLU A 1 784 ? 31.911 20.669 -16.554 1.00 23.95 784 GLU A C 1
ATOM 6180 O O . GLU A 1 784 ? 31.438 19.537 -16.632 1.00 23.95 784 GLU A O 1
ATOM 6185 N N . ASN A 1 785 ? 33.202 20.859 -16.215 1.00 25.98 785 ASN A N 1
ATOM 6186 C CA . ASN A 1 785 ? 34.283 19.844 -16.281 1.00 25.98 785 ASN A CA 1
ATOM 6187 C C . ASN A 1 785 ? 34.597 19.051 -14.983 1.00 25.98 785 ASN A C 1
ATOM 6189 O O . ASN A 1 785 ? 34.442 19.564 -13.877 1.00 25.98 785 ASN A O 1
ATOM 6193 N N . PHE A 1 786 ? 35.193 17.848 -15.113 1.00 27.53 786 PHE A N 1
ATOM 6194 C CA . PHE A 1 786 ? 35.755 17.058 -13.992 1.00 27.53 786 PHE A CA 1
ATOM 6195 C C . PHE A 1 786 ? 37.033 16.254 -14.357 1.00 27.53 786 PHE A C 1
ATOM 6197 O O . PHE A 1 786 ? 37.326 16.031 -15.528 1.00 27.53 786 PHE A O 1
ATOM 6204 N N . ASN A 1 787 ? 37.824 15.826 -13.357 1.00 28.78 787 ASN A N 1
ATOM 6205 C CA . ASN A 1 787 ? 39.189 15.282 -13.541 1.00 28.78 787 ASN A CA 1
ATOM 6206 C C . ASN A 1 787 ? 39.240 13.739 -13.784 1.00 28.78 787 ASN A C 1
ATOM 6208 O O . ASN A 1 787 ? 38.768 12.990 -12.921 1.00 28.78 787 ASN A O 1
ATOM 6212 N N . PRO A 1 788 ? 39.864 13.227 -14.875 1.00 30.06 788 PRO A N 1
ATOM 6213 C CA . PRO A 1 788 ? 39.821 11.798 -15.234 1.00 30.06 788 PRO A CA 1
ATOM 6214 C C . PRO A 1 788 ? 40.601 10.811 -14.345 1.00 30.06 788 PRO A C 1
ATOM 6216 O O . PRO A 1 788 ? 40.279 9.622 -14.340 1.00 30.06 788 PRO A O 1
ATOM 6219 N N . ALA A 1 789 ? 41.645 11.228 -13.619 1.00 29.08 789 ALA A N 1
ATOM 6220 C CA . ALA A 1 789 ? 42.591 10.270 -13.018 1.00 29.08 789 ALA A CA 1
ATOM 6221 C C . ALA A 1 789 ? 41.955 9.366 -11.938 1.00 29.08 789 ALA A C 1
ATOM 6223 O O . ALA A 1 789 ? 42.192 8.160 -11.902 1.00 29.08 789 ALA A O 1
ATOM 6224 N N . HIS A 1 790 ? 41.075 9.927 -11.104 1.00 33.44 790 HIS A N 1
ATOM 6225 C CA . HIS A 1 790 ? 40.390 9.213 -10.014 1.00 33.44 790 HIS A CA 1
ATOM 6226 C C . HIS A 1 790 ? 39.273 8.258 -10.520 1.00 33.44 790 HIS A C 1
ATOM 6228 O O . HIS A 1 790 ? 38.649 7.521 -9.749 1.00 33.44 790 HIS A O 1
ATOM 6234 N N . PHE A 1 791 ? 38.982 8.271 -11.822 1.00 35.28 791 PHE A N 1
ATOM 6235 C CA . PHE A 1 791 ? 37.840 7.581 -12.421 1.00 35.28 791 PHE A CA 1
ATOM 6236 C C . PHE A 1 791 ? 38.156 6.134 -12.833 1.00 35.28 791 PHE A C 1
ATOM 6238 O O . PHE A 1 791 ? 37.354 5.228 -12.597 1.00 35.28 791 PHE A O 1
ATOM 6245 N N . GLN A 1 792 ? 39.347 5.898 -13.396 1.00 34.19 792 GLN A N 1
ATOM 6246 C CA . GLN A 1 792 ? 39.737 4.591 -13.947 1.00 34.19 792 GLN A CA 1
ATOM 6247 C C . GLN A 1 792 ? 39.803 3.488 -12.877 1.00 34.19 792 GLN A C 1
ATOM 6249 O O . GLN A 1 792 ? 39.400 2.351 -13.133 1.00 34.19 792 GLN A O 1
ATOM 6254 N N . GLU A 1 793 ? 40.220 3.837 -11.659 1.00 33.47 793 GLU A N 1
ATOM 6255 C CA . GLU A 1 793 ? 40.317 2.900 -10.536 1.00 33.47 793 GLU A CA 1
ATOM 6256 C C . GLU A 1 793 ? 38.937 2.389 -10.087 1.00 33.47 793 GLU A C 1
ATOM 6258 O O . GLU A 1 793 ? 38.744 1.195 -9.849 1.00 33.47 793 GLU A O 1
ATOM 6263 N N . ARG A 1 794 ? 37.925 3.272 -10.069 1.00 34.78 794 ARG A N 1
ATOM 6264 C CA . ARG A 1 794 ? 36.541 2.908 -9.718 1.00 34.78 794 ARG A CA 1
ATOM 6265 C C . ARG A 1 794 ? 35.863 2.029 -10.771 1.00 34.78 794 ARG A C 1
ATOM 6267 O O . ARG A 1 794 ? 35.036 1.199 -10.396 1.00 34.78 794 ARG A O 1
ATOM 6274 N N . LEU A 1 795 ? 36.205 2.170 -12.054 1.00 35.50 795 LEU A N 1
ATOM 6275 C CA . LEU A 1 795 ? 35.651 1.318 -13.114 1.00 35.50 795 LEU A CA 1
ATOM 6276 C C . LEU A 1 795 ? 36.161 -0.128 -13.023 1.00 35.50 795 LEU A C 1
ATOM 6278 O O . LEU A 1 795 ? 35.359 -1.057 -13.130 1.00 35.50 795 LEU A O 1
ATOM 6282 N N . ARG A 1 796 ? 37.463 -0.333 -12.767 1.00 34.50 796 ARG A N 1
ATOM 6283 C CA . ARG A 1 796 ? 38.067 -1.679 -12.669 1.00 34.50 796 ARG A CA 1
ATOM 6284 C C . ARG A 1 796 ? 37.393 -2.554 -11.611 1.00 34.50 796 ARG A C 1
ATOM 6286 O O . ARG A 1 796 ? 37.049 -3.696 -11.897 1.00 34.50 796 ARG A O 1
ATOM 6293 N N . VAL A 1 797 ? 37.154 -2.003 -10.420 1.00 36.38 797 VAL A N 1
ATOM 6294 C CA . VAL A 1 797 ? 36.552 -2.735 -9.288 1.00 36.38 797 VAL A CA 1
ATOM 6295 C C . VAL A 1 797 ? 35.081 -3.099 -9.540 1.00 36.38 797 VAL A C 1
ATOM 6297 O O . VAL A 1 797 ? 34.593 -4.093 -9.009 1.00 36.38 797 VAL A O 1
ATOM 6300 N N . ARG A 1 798 ? 34.357 -2.321 -10.358 1.00 35.72 798 ARG A N 1
ATOM 6301 C CA . ARG A 1 798 ? 32.899 -2.460 -10.536 1.00 35.72 798 ARG A CA 1
ATOM 6302 C C . ARG A 1 798 ? 32.486 -3.425 -11.660 1.00 35.72 798 ARG A C 1
ATOM 6304 O O . ARG A 1 798 ? 31.334 -3.840 -11.676 1.00 35.72 798 ARG A O 1
ATOM 6311 N N . CYS A 1 799 ? 33.399 -3.785 -12.571 1.00 33.81 799 CYS A N 1
ATOM 6312 C CA . CYS A 1 799 ? 33.077 -4.524 -13.806 1.00 33.81 799 CYS A CA 1
ATOM 6313 C C . CYS A 1 799 ? 33.457 -6.022 -13.816 1.00 33.81 799 CYS A C 1
ATOM 6315 O O . CYS A 1 799 ? 33.207 -6.691 -14.814 1.00 33.81 799 CYS A O 1
ATOM 6317 N N . GLY A 1 800 ? 34.055 -6.562 -12.745 1.00 30.81 800 GLY A N 1
ATOM 6318 C CA . GLY A 1 800 ? 34.166 -8.018 -12.530 1.00 30.81 800 GLY A CA 1
ATOM 6319 C C . GLY A 1 800 ? 34.964 -8.829 -13.567 1.00 30.81 800 GLY A C 1
ATOM 6320 O O . GLY A 1 800 ? 34.654 -9.997 -13.787 1.00 30.81 800 GLY A O 1
ATOM 6321 N N . LEU A 1 801 ? 35.970 -8.236 -14.221 1.00 32.97 801 LEU A N 1
ATOM 6322 C CA . LEU A 1 801 ? 36.772 -8.921 -15.246 1.00 32.97 801 LEU A CA 1
ATOM 6323 C C . LEU A 1 801 ? 37.827 -9.873 -14.630 1.00 32.97 801 LEU A C 1
ATOM 6325 O O . LEU A 1 801 ? 38.459 -9.510 -13.635 1.00 32.97 801 LEU A O 1
ATOM 6329 N N . PRO A 1 802 ? 38.065 -11.065 -15.216 1.00 27.30 802 PRO A N 1
ATOM 6330 C CA . PRO A 1 802 ? 39.035 -12.032 -14.700 1.00 27.30 802 PRO A CA 1
ATOM 6331 C C . PRO A 1 802 ? 40.490 -11.600 -14.942 1.00 27.30 802 PRO A C 1
ATOM 6333 O O . PRO A 1 802 ? 40.828 -11.002 -15.964 1.00 27.30 802 PRO A O 1
ATOM 6336 N N . VAL A 1 803 ? 41.374 -11.955 -14.006 1.00 27.25 803 VAL A N 1
ATOM 6337 C CA . VAL A 1 803 ? 42.810 -11.640 -14.068 1.00 27.25 803 VAL A CA 1
ATOM 6338 C C . VAL A 1 803 ? 43.541 -12.630 -14.976 1.00 27.25 803 VAL A C 1
ATOM 6340 O O . VAL A 1 803 ? 43.641 -13.812 -14.654 1.00 27.25 803 VAL A O 1
ATOM 6343 N N . VAL A 1 804 ? 44.125 -12.137 -16.071 1.00 26.25 804 VAL A N 1
ATOM 6344 C CA . VAL A 1 804 ? 45.111 -12.881 -16.874 1.00 26.25 804 VAL A CA 1
ATOM 6345 C C . VAL A 1 804 ? 46.512 -12.415 -16.479 1.00 26.25 804 VAL A C 1
ATOM 6347 O O . VAL A 1 804 ? 46.809 -11.223 -16.502 1.00 26.25 804 VAL A O 1
ATOM 6350 N N . SER A 1 805 ? 47.368 -13.358 -16.082 1.00 27.88 805 SER A N 1
ATOM 6351 C CA . SER A 1 805 ? 48.710 -13.080 -15.560 1.00 27.88 805 SER A CA 1
ATOM 6352 C C . SER A 1 805 ? 49.783 -13.150 -16.648 1.00 27.88 805 SER A C 1
ATOM 6354 O O . SER A 1 805 ? 49.912 -14.168 -17.325 1.00 27.88 805 SER A O 1
ATOM 6356 N N . SER A 1 806 ? 50.615 -12.111 -16.747 1.00 26.81 806 SER A N 1
ATOM 6357 C CA . SER A 1 806 ? 51.902 -12.158 -17.452 1.00 26.81 806 SER A CA 1
ATOM 6358 C C . SER A 1 806 ? 52.914 -11.211 -16.792 1.00 26.81 806 SER A C 1
ATOM 6360 O O . SER A 1 806 ? 52.996 -10.029 -17.130 1.00 26.81 806 SER A O 1
ATOM 6362 N N . LYS A 1 807 ? 53.678 -11.725 -15.820 1.00 28.38 807 LYS A N 1
ATOM 6363 C CA . LYS A 1 807 ? 54.824 -11.026 -15.210 1.00 28.38 807 LYS A CA 1
ATOM 6364 C C . LYS A 1 807 ? 56.046 -11.041 -16.139 1.00 28.38 807 LYS A C 1
ATOM 6366 O O . LYS A 1 807 ? 56.290 -12.048 -16.801 1.00 28.38 807 LYS A O 1
ATOM 6371 N N . PRO A 1 808 ? 56.850 -9.967 -16.125 1.00 27.62 808 PRO A N 1
ATOM 6372 C CA . PRO A 1 808 ? 58.279 -10.125 -15.806 1.00 27.62 808 PRO A CA 1
ATOM 6373 C C . PRO A 1 808 ? 58.635 -9.702 -14.363 1.00 27.62 808 PRO A C 1
ATOM 6375 O O . PRO A 1 808 ? 57.753 -9.491 -13.530 1.00 27.62 808 PRO A O 1
ATOM 6378 N N . ALA A 1 809 ? 59.932 -9.676 -14.043 1.00 28.00 809 ALA A N 1
ATOM 6379 C CA . ALA A 1 809 ? 60.451 -9.607 -12.673 1.00 28.00 809 ALA A CA 1
ATOM 6380 C C . ALA A 1 809 ? 60.451 -8.206 -12.014 1.00 28.00 809 ALA A C 1
ATOM 6382 O O . ALA A 1 809 ? 60.289 -7.177 -12.664 1.00 28.00 809 ALA A O 1
ATOM 6383 N N . LEU A 1 810 ? 60.640 -8.221 -10.689 1.00 36.84 810 LEU A N 1
ATOM 6384 C CA . LEU A 1 810 ? 60.692 -7.083 -9.758 1.00 36.84 810 LEU A CA 1
ATOM 6385 C C . LEU A 1 810 ? 62.058 -6.363 -9.757 1.00 36.84 810 LEU A C 1
ATOM 6387 O O . LEU A 1 810 ? 63.076 -6.983 -10.067 1.00 36.84 810 LEU A O 1
ATOM 6391 N N . PRO A 1 811 ? 62.090 -5.093 -9.316 1.00 29.30 811 PRO A N 1
ATOM 6392 C CA . PRO A 1 811 ? 62.908 -4.737 -8.140 1.00 29.30 811 PRO A CA 1
ATOM 6393 C C . PRO A 1 811 ? 62.098 -4.606 -6.838 1.00 29.30 811 PRO A C 1
ATOM 6395 O O . PRO A 1 811 ? 60.866 -4.634 -6.849 1.00 29.30 811 PRO A O 1
ATOM 6398 N N . SER A 1 812 ? 62.785 -4.492 -5.696 1.00 39.47 812 SER A N 1
ATOM 6399 C CA . SER A 1 812 ? 62.142 -4.437 -4.377 1.00 39.47 812 SER A CA 1
ATOM 6400 C C . SER A 1 812 ? 61.363 -3.135 -4.157 1.00 39.47 812 SER A C 1
ATOM 6402 O O . SER A 1 812 ? 61.791 -2.052 -4.550 1.00 39.47 812 SER A O 1
ATOM 6404 N N . SER A 1 813 ? 60.232 -3.221 -3.451 1.00 40.50 813 SER A N 1
ATOM 6405 C CA . SER A 1 813 ? 59.380 -2.060 -3.143 1.00 40.50 813 SER A CA 1
ATOM 6406 C C . SER A 1 813 ? 60.020 -1.055 -2.169 1.00 40.50 813 SER A C 1
ATOM 6408 O O . SER A 1 813 ? 59.431 -0.003 -1.923 1.00 40.50 813 SER A O 1
ATOM 6410 N N . MET A 1 814 ? 61.182 -1.370 -1.588 1.00 42.84 814 MET A N 1
ATOM 6411 C CA . MET A 1 814 ? 61.858 -0.510 -0.612 1.00 42.84 814 MET A CA 1
ATOM 6412 C C . MET A 1 814 ? 62.752 0.544 -1.283 1.00 42.84 814 MET A C 1
ATOM 6414 O O . MET A 1 814 ? 62.718 1.710 -0.893 1.00 42.84 814 MET A O 1
ATOM 6418 N N . ASP A 1 815 ? 63.471 0.165 -2.344 1.00 40.53 815 ASP A N 1
ATOM 6419 C CA . ASP A 1 815 ? 64.419 1.044 -3.045 1.00 40.53 815 ASP A CA 1
ATOM 6420 C C . ASP A 1 815 ? 63.692 2.206 -3.745 1.00 40.53 815 ASP A C 1
ATOM 6422 O O . ASP A 1 815 ? 64.132 3.355 -3.701 1.00 40.53 815 ASP A O 1
ATOM 6426 N N . MET A 1 816 ? 62.512 1.928 -4.318 1.00 44.88 816 MET A N 1
ATOM 6427 C CA . MET A 1 816 ? 61.627 2.952 -4.889 1.00 44.88 816 MET A CA 1
ATOM 6428 C C . MET A 1 816 ? 61.149 3.967 -3.843 1.00 44.88 816 MET A C 1
ATOM 6430 O O . MET A 1 816 ? 61.077 5.157 -4.143 1.00 44.88 816 MET A O 1
ATOM 6434 N N . LEU A 1 817 ? 60.836 3.520 -2.621 1.00 40.47 817 LEU A N 1
ATOM 6435 C CA . LEU A 1 817 ? 60.387 4.412 -1.550 1.00 40.47 817 LEU A CA 1
ATOM 6436 C C . LEU A 1 817 ? 61.528 5.292 -1.034 1.00 40.47 817 LEU A C 1
ATOM 6438 O O . LEU A 1 817 ? 61.305 6.478 -0.813 1.00 40.47 817 LEU A O 1
ATOM 6442 N N . GLN A 1 818 ? 62.750 4.764 -0.905 1.00 43.28 818 GLN A N 1
ATOM 6443 C CA . GLN A 1 818 ? 63.911 5.591 -0.556 1.00 43.28 818 GLN A CA 1
ATOM 6444 C C . GLN A 1 818 ? 64.251 6.589 -1.674 1.00 43.28 818 GLN A C 1
ATOM 6446 O O . GLN A 1 818 ? 64.461 7.763 -1.383 1.00 43.28 818 GLN A O 1
ATOM 6451 N N . SER A 1 819 ? 64.207 6.168 -2.943 1.00 52.19 819 SER A N 1
ATOM 6452 C CA . SER A 1 819 ? 64.430 7.059 -4.091 1.00 52.19 819 SER A CA 1
ATOM 6453 C C . SER A 1 819 ? 63.420 8.212 -4.148 1.00 52.19 819 SER A C 1
ATOM 6455 O O . SER A 1 819 ? 63.827 9.360 -4.329 1.00 52.19 819 SER A O 1
ATOM 6457 N N . GLN A 1 820 ? 62.126 7.948 -3.929 1.00 46.69 820 GLN A N 1
ATOM 6458 C CA . GLN A 1 820 ? 61.120 9.016 -3.883 1.00 46.69 820 GLN A CA 1
ATOM 6459 C C . GLN A 1 820 ? 61.212 9.880 -2.619 1.00 46.69 820 GLN A C 1
ATOM 6461 O O . GLN A 1 820 ? 60.903 11.067 -2.688 1.00 46.69 820 GLN A O 1
ATOM 6466 N N . LEU A 1 821 ? 61.674 9.340 -1.485 1.00 47.78 821 LEU A N 1
ATOM 6467 C CA . LEU A 1 821 ? 61.908 10.146 -0.285 1.00 47.78 821 LEU A CA 1
ATOM 6468 C C . LEU A 1 821 ? 63.069 11.133 -0.489 1.00 47.78 821 LEU A C 1
ATOM 6470 O O . LEU A 1 821 ? 62.934 12.292 -0.112 1.00 47.78 821 LEU A O 1
ATOM 6474 N N . SER A 1 822 ? 64.165 10.710 -1.131 1.00 56.34 822 SER A N 1
ATOM 6475 C CA . SER A 1 822 ? 65.274 11.602 -1.502 1.00 56.34 822 SER A CA 1
ATOM 6476 C C . SER A 1 822 ? 64.827 12.696 -2.474 1.00 56.34 822 SER A C 1
ATOM 6478 O O . SER A 1 822 ? 65.058 13.870 -2.200 1.00 56.34 822 SER A O 1
ATOM 6480 N N . GLN A 1 823 ? 64.094 12.345 -3.535 1.00 52.84 823 GLN A N 1
ATOM 6481 C CA . GLN A 1 823 ? 63.579 13.324 -4.507 1.00 52.84 823 GLN A CA 1
ATOM 6482 C C . GLN A 1 823 ? 62.629 14.356 -3.870 1.00 52.84 823 GLN A C 1
ATOM 6484 O O . GLN A 1 823 ? 62.624 15.519 -4.267 1.00 52.84 823 GLN A O 1
ATOM 6489 N N . LEU A 1 824 ? 61.846 13.961 -2.858 1.00 47.09 824 LEU A N 1
ATOM 6490 C CA . LEU A 1 824 ? 60.973 14.868 -2.097 1.00 47.09 824 LEU A CA 1
ATOM 6491 C C . LEU A 1 824 ? 61.714 15.727 -1.056 1.00 47.09 824 LEU A C 1
ATOM 6493 O O . LEU A 1 824 ? 61.131 16.688 -0.550 1.00 47.09 824 LEU A O 1
ATOM 6497 N N . LEU A 1 825 ? 62.968 15.403 -0.729 1.00 49.34 825 LEU A N 1
ATOM 6498 C CA . LEU A 1 825 ? 63.845 16.240 0.094 1.00 49.34 825 LEU A CA 1
ATOM 6499 C C . LEU A 1 825 ? 64.604 17.247 -0.780 1.00 49.34 825 LEU A C 1
ATOM 6501 O O . LEU A 1 825 ? 64.537 18.442 -0.504 1.00 49.34 825 LEU A O 1
ATOM 6505 N N . GLU A 1 826 ? 65.209 16.798 -1.884 1.00 55.91 826 GLU A N 1
ATOM 6506 C CA . GLU A 1 826 ? 65.892 17.662 -2.863 1.00 55.91 826 GLU A CA 1
ATOM 6507 C C . GLU A 1 826 ? 64.940 18.744 -3.409 1.00 55.91 826 GLU A C 1
ATOM 6509 O O . GLU A 1 826 ? 65.226 19.939 -3.314 1.00 55.91 826 GLU A O 1
ATOM 6514 N N . ALA A 1 827 ? 63.736 18.355 -3.850 1.00 50.59 827 ALA A N 1
ATOM 6515 C CA . ALA A 1 827 ? 62.716 19.290 -4.338 1.00 50.59 827 ALA A CA 1
ATOM 6516 C C . ALA A 1 827 ? 62.197 20.279 -3.271 1.00 50.59 827 ALA A C 1
ATOM 6518 O O . ALA A 1 827 ? 61.508 21.244 -3.609 1.00 50.59 827 ALA A O 1
ATOM 6519 N N . ARG A 1 828 ? 62.494 20.053 -1.984 1.00 41.84 828 ARG A N 1
ATOM 6520 C CA . ARG A 1 828 ? 62.132 20.954 -0.882 1.00 41.84 828 ARG A CA 1
ATOM 6521 C C . ARG A 1 828 ? 63.245 21.954 -0.574 1.00 41.84 828 ARG A C 1
ATOM 6523 O O . ARG A 1 828 ? 62.947 23.130 -0.380 1.00 41.84 828 ARG A O 1
ATOM 6530 N N . GLU A 1 829 ? 64.505 21.524 -0.609 1.00 44.97 829 GLU A N 1
ATOM 6531 C CA . GLU A 1 829 ? 65.662 22.424 -0.494 1.00 44.97 829 GLU A CA 1
ATOM 6532 C C . GLU A 1 829 ? 65.745 23.397 -1.689 1.00 44.97 829 GLU A C 1
ATOM 6534 O O . GLU A 1 829 ? 66.085 24.571 -1.516 1.00 44.97 829 GLU A O 1
ATOM 6539 N N . GLU A 1 830 ? 65.326 22.969 -2.887 1.00 44.16 830 GLU A N 1
ATOM 6540 C CA . GLU A 1 830 ? 65.175 23.864 -4.043 1.00 44.16 830 GLU A CA 1
ATOM 6541 C C . GLU A 1 830 ? 64.077 24.930 -3.849 1.00 44.16 830 GLU A C 1
ATOM 6543 O O . GLU A 1 830 ? 64.247 26.065 -4.304 1.00 44.16 830 GLU A O 1
ATOM 6548 N N . GLN A 1 831 ? 62.974 24.620 -3.150 1.00 43.72 831 GLN A N 1
ATOM 6549 C CA . GLN A 1 831 ? 61.894 25.589 -2.901 1.00 43.72 831 GLN A CA 1
ATOM 6550 C C . GLN A 1 831 ? 62.273 26.665 -1.877 1.00 43.72 831 GLN A C 1
ATOM 6552 O O . GLN A 1 831 ? 62.009 27.847 -2.121 1.00 43.72 831 GLN A O 1
ATOM 6557 N N . ASP A 1 832 ? 62.926 26.296 -0.771 1.00 40.16 832 ASP A N 1
ATOM 6558 C CA . ASP A 1 832 ? 63.383 27.271 0.234 1.00 40.16 832 ASP A CA 1
ATOM 6559 C C . ASP A 1 832 ? 64.497 28.194 -0.315 1.00 40.16 832 ASP A C 1
ATOM 6561 O O . ASP A 1 832 ? 64.676 29.317 0.160 1.00 40.16 832 ASP A O 1
ATOM 6565 N N . SER A 1 833 ? 65.192 27.777 -1.381 1.00 40.84 833 SER A N 1
ATOM 6566 C CA . SER A 1 833 ? 66.295 28.526 -1.999 1.00 40.84 833 SER A CA 1
ATOM 6567 C C . SER A 1 833 ? 65.878 29.695 -2.912 1.00 40.84 833 SER A C 1
ATOM 6569 O O . SER A 1 833 ? 66.720 30.534 -3.236 1.00 40.84 833 SER A O 1
ATOM 6571 N N . GLN A 1 834 ? 64.615 29.789 -3.356 1.00 41.22 834 GLN A N 1
ATOM 6572 C CA . GLN A 1 834 ? 64.218 30.745 -4.414 1.00 41.22 834 GLN A CA 1
ATOM 6573 C C . GLN A 1 834 ? 63.518 32.033 -3.938 1.00 41.22 834 GLN A C 1
ATOM 6575 O O . GLN A 1 834 ? 63.337 32.954 -4.736 1.00 41.22 834 GLN A O 1
ATOM 6580 N N . ASN A 1 835 ? 63.150 32.159 -2.658 1.00 39.41 835 ASN A N 1
ATOM 6581 C CA . ASN A 1 835 ? 62.260 33.235 -2.188 1.00 39.41 835 ASN A CA 1
ATOM 6582 C C . ASN A 1 835 ? 62.980 34.381 -1.436 1.00 39.41 835 ASN A C 1
ATOM 6584 O O . ASN A 1 835 ? 62.696 34.670 -0.274 1.00 39.41 835 ASN A O 1
ATOM 6588 N N . VAL A 1 836 ? 63.916 35.070 -2.109 1.00 38.91 836 VAL A N 1
ATOM 6589 C CA . VAL A 1 836 ? 64.659 36.221 -1.543 1.00 38.91 836 VAL A CA 1
ATOM 6590 C C . VAL A 1 836 ? 64.662 37.442 -2.477 1.00 38.91 836 VAL A C 1
ATOM 6592 O O . VAL A 1 836 ? 65.403 37.478 -3.460 1.00 38.91 836 VAL A O 1
ATOM 6595 N N . ARG A 1 837 ? 63.894 38.490 -2.126 1.00 33.78 837 ARG A N 1
ATOM 6596 C CA . ARG A 1 837 ? 64.063 39.907 -2.549 1.00 33.78 837 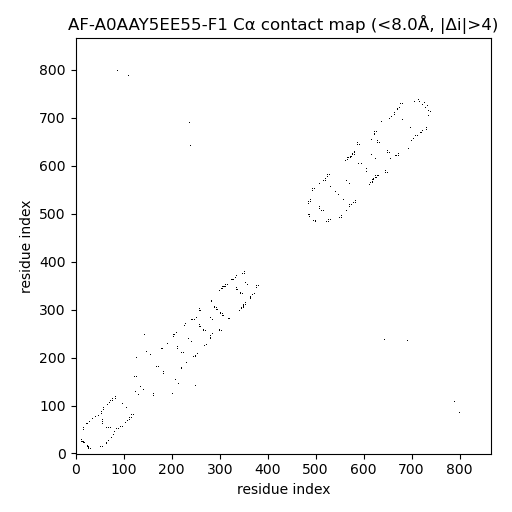ARG A CA 1
ATOM 6597 C C . ARG A 1 837 ? 63.265 40.863 -1.612 1.00 33.78 837 ARG A C 1
ATOM 6599 O O . ARG A 1 837 ? 62.543 40.368 -0.751 1.00 33.78 837 ARG A O 1
ATOM 6606 N N . PRO A 1 838 ? 63.517 42.194 -1.614 1.00 37.25 838 PRO A N 1
ATOM 6607 C CA . PRO A 1 838 ? 63.724 42.923 -0.346 1.00 37.25 838 PRO A CA 1
ATOM 6608 C C . PRO A 1 838 ? 62.561 43.775 0.215 1.00 37.25 838 PRO A C 1
ATOM 6610 O O . PRO A 1 838 ? 61.597 44.106 -0.466 1.00 37.25 838 PRO A O 1
ATOM 6613 N N . ARG A 1 839 ? 62.735 44.185 1.486 1.00 28.47 839 ARG A N 1
ATOM 6614 C CA . ARG A 1 839 ? 61.900 45.120 2.282 1.00 28.47 839 ARG A CA 1
ATOM 6615 C C . ARG A 1 839 ? 61.924 46.557 1.713 1.00 28.47 839 ARG A C 1
ATOM 6617 O O . ARG A 1 839 ? 62.912 46.951 1.102 1.00 28.47 839 ARG A O 1
ATOM 6624 N N . SER A 1 840 ? 60.945 47.432 1.981 1.00 31.19 840 SER A N 1
ATOM 6625 C CA . SER A 1 840 ? 60.748 48.172 3.261 1.00 31.19 840 SER A CA 1
ATOM 6626 C C . SER A 1 840 ? 59.779 49.373 3.044 1.00 31.19 840 SER A C 1
ATOM 6628 O O . SER A 1 840 ? 59.473 49.620 1.876 1.00 31.19 840 SER A O 1
ATOM 6630 N N . PRO A 1 841 ? 59.355 50.191 4.051 1.00 47.62 841 PRO A N 1
ATOM 6631 C CA . PRO A 1 841 ? 59.372 50.070 5.531 1.00 47.62 841 PRO A CA 1
ATOM 6632 C C . PRO A 1 841 ? 57.997 50.393 6.230 1.00 47.62 841 PRO A C 1
ATOM 6634 O O . PRO A 1 841 ? 56.983 50.564 5.567 1.00 47.62 841 PRO A O 1
ATOM 6637 N N . VAL A 1 842 ? 58.011 50.572 7.572 1.00 29.58 842 VAL A N 1
ATOM 6638 C CA . VAL A 1 842 ? 57.022 51.288 8.450 1.00 29.58 842 VAL A CA 1
ATOM 6639 C C . VAL A 1 842 ? 55.816 50.511 9.065 1.00 29.58 842 VAL A C 1
ATOM 6641 O O . VAL A 1 842 ? 54.670 50.685 8.677 1.00 29.58 842 VAL A O 1
ATOM 6644 N N . THR A 1 843 ? 56.108 49.676 10.082 1.00 32.72 843 THR A N 1
ATOM 6645 C CA . THR A 1 843 ? 55.644 49.724 11.515 1.00 32.72 843 THR A CA 1
ATOM 6646 C C . THR A 1 843 ? 54.272 50.326 11.950 1.00 32.72 843 THR A C 1
ATOM 6648 O O . THR A 1 843 ? 53.891 51.355 11.402 1.00 32.72 843 THR A O 1
ATOM 6651 N N . PRO A 1 844 ? 53.723 49.978 13.154 1.00 47.12 844 PRO A N 1
ATOM 6652 C CA . PRO A 1 844 ? 53.668 48.661 13.842 1.00 47.12 844 PRO A CA 1
ATOM 6653 C C . PRO A 1 844 ? 52.376 48.385 14.696 1.00 47.12 844 PRO A C 1
ATOM 6655 O O . PRO A 1 844 ? 51.878 49.278 15.375 1.00 47.12 844 PRO A O 1
ATOM 6658 N N . VAL A 1 845 ? 51.915 47.126 14.825 1.00 31.42 845 VAL A N 1
ATOM 6659 C CA . VAL A 1 845 ? 51.032 46.650 15.938 1.00 31.42 845 VAL A CA 1
ATOM 6660 C C . VAL A 1 845 ? 51.417 45.203 16.331 1.00 31.42 845 VAL A C 1
ATOM 6662 O O . VAL A 1 845 ? 52.008 44.492 15.521 1.00 31.42 845 VAL A O 1
ATOM 6665 N N . GLY A 1 846 ? 51.167 44.802 17.588 1.00 35.50 846 GLY A N 1
ATOM 6666 C CA . GLY A 1 846 ? 51.670 43.568 18.226 1.00 35.50 846 GLY A CA 1
ATOM 6667 C C . GLY A 1 846 ? 50.906 42.243 17.972 1.00 35.50 846 GLY A C 1
ATOM 6668 O O . GLY A 1 846 ? 49.965 42.212 17.181 1.00 35.50 846 GLY A O 1
ATOM 6669 N N . PRO A 1 847 ? 51.335 41.137 18.627 1.00 39.69 847 PRO A N 1
ATOM 6670 C CA . PRO A 1 847 ? 51.021 39.754 18.230 1.00 39.69 847 PRO A CA 1
ATOM 6671 C C . PRO A 1 847 ? 49.799 39.098 18.927 1.00 39.69 847 PRO A C 1
ATOM 6673 O O . PRO A 1 847 ? 49.366 39.562 19.983 1.00 39.69 847 PRO A O 1
ATOM 6676 N N . PRO A 1 848 ? 49.275 37.979 18.373 1.00 38.75 848 PRO A N 1
ATOM 6677 C CA . PRO A 1 848 ? 48.245 37.128 18.989 1.00 38.75 848 PRO A CA 1
ATOM 6678 C C . PRO A 1 848 ? 48.809 36.144 20.049 1.00 38.75 848 PRO A C 1
ATOM 6680 O O . PRO A 1 848 ? 50.025 35.955 20.114 1.00 38.75 848 PRO A O 1
ATOM 6683 N N . PRO A 1 849 ? 47.949 35.513 20.882 1.00 45.44 849 PRO A N 1
ATOM 6684 C CA . PRO A 1 849 ? 48.365 34.644 21.991 1.00 45.44 849 PRO A CA 1
ATOM 6685 C C . PRO A 1 849 ? 48.811 33.227 21.581 1.00 45.44 849 PRO A C 1
ATOM 6687 O O . PRO A 1 849 ? 48.569 32.766 20.467 1.00 45.44 849 PRO A O 1
ATOM 6690 N N . ASP A 1 850 ? 49.466 32.550 22.528 1.00 53.19 850 ASP A N 1
ATOM 6691 C CA . ASP A 1 850 ? 50.293 31.355 22.328 1.00 53.19 850 ASP A CA 1
ATOM 6692 C C . ASP A 1 850 ? 49.532 30.008 22.392 1.00 53.19 850 ASP A C 1
ATOM 6694 O O . ASP A 1 850 ? 48.533 29.844 23.094 1.00 53.19 850 ASP A O 1
ATOM 6698 N N . LEU A 1 851 ? 50.056 29.013 21.670 1.00 47.19 851 LEU A N 1
ATOM 6699 C CA . LEU A 1 851 ? 49.543 27.646 21.536 1.00 47.19 851 LEU A CA 1
ATOM 6700 C C . LEU A 1 851 ? 49.701 26.812 22.825 1.00 47.19 851 LEU A C 1
ATOM 6702 O O . LEU A 1 851 ? 48.966 25.843 23.036 1.00 47.19 851 LEU A O 1
ATOM 6706 N N . SER A 1 852 ? 50.639 27.192 23.697 1.00 51.09 852 SER A N 1
ATOM 6707 C CA . SER A 1 852 ? 50.953 26.499 24.955 1.00 51.09 852 SER A CA 1
ATOM 6708 C C . SER A 1 852 ? 49.758 26.366 25.912 1.00 51.09 852 SER A C 1
ATOM 6710 O O . SER A 1 852 ? 49.521 25.282 26.455 1.00 51.09 852 SER A O 1
ATOM 6712 N N . ASP A 1 853 ? 48.952 27.420 26.077 1.00 52.16 853 ASP A N 1
ATOM 6713 C CA . ASP A 1 853 ? 47.817 27.439 27.016 1.00 52.16 853 ASP A CA 1
ATOM 6714 C C . ASP A 1 853 ? 46.653 26.533 26.559 1.00 52.16 853 ASP A C 1
ATOM 6716 O O . ASP A 1 853 ? 45.916 25.973 27.375 1.00 52.16 853 ASP A O 1
ATOM 6720 N N . PHE A 1 854 ? 46.529 26.289 25.248 1.00 49.78 854 PHE A N 1
ATOM 6721 C CA . PHE A 1 854 ? 45.569 25.323 24.703 1.00 49.78 854 PHE A CA 1
ATOM 6722 C C . PHE A 1 854 ? 45.964 23.875 25.036 1.00 49.78 854 PHE A C 1
ATOM 6724 O O . PHE A 1 854 ? 45.124 23.079 25.465 1.00 49.78 854 PHE A O 1
ATOM 6731 N N . ILE A 1 855 ? 47.255 23.544 24.918 1.00 64.69 855 ILE A N 1
ATOM 6732 C CA . ILE A 1 855 ? 47.798 22.219 25.258 1.00 64.69 855 ILE A CA 1
ATOM 6733 C C . ILE A 1 855 ? 47.650 21.953 26.766 1.00 64.69 855 ILE A C 1
ATOM 6735 O O . ILE A 1 855 ? 47.154 20.897 27.165 1.00 64.69 855 ILE A O 1
ATOM 6739 N N . ALA A 1 856 ? 47.969 22.944 27.608 1.00 60.16 856 ALA A N 1
ATOM 6740 C CA . ALA A 1 856 ? 47.800 22.866 29.062 1.00 60.16 856 ALA A CA 1
ATOM 6741 C C . ALA A 1 856 ? 46.335 22.667 29.508 1.00 60.16 856 ALA A C 1
ATOM 6743 O O . ALA A 1 856 ? 46.078 22.154 30.602 1.00 60.16 856 ALA A O 1
ATOM 6744 N N . ARG A 1 857 ? 45.364 23.054 28.669 1.00 54.31 857 ARG A N 1
ATOM 6745 C CA . ARG A 1 857 ? 43.928 22.824 28.885 1.00 54.31 857 ARG A CA 1
ATOM 6746 C C . ARG A 1 857 ? 43.491 21.397 28.555 1.00 54.31 857 ARG A C 1
ATOM 6748 O O . ARG A 1 857 ? 42.678 20.845 29.292 1.00 54.31 857 ARG A O 1
ATOM 6755 N N . LEU A 1 858 ? 44.030 20.793 27.494 1.00 55.19 858 LEU A N 1
ATOM 6756 C CA . LEU A 1 858 ? 43.678 19.431 27.071 1.00 55.19 858 LEU A CA 1
ATOM 6757 C C . LEU A 1 858 ? 44.146 18.368 28.076 1.00 55.19 858 LEU A C 1
ATOM 6759 O O . LEU A 1 858 ? 43.349 17.520 28.479 1.00 55.19 858 LEU A O 1
ATOM 6763 N N . GLU A 1 859 ? 45.387 18.460 28.560 1.00 61.38 859 GLU A N 1
ATOM 6764 C CA . GLU A 1 859 ? 45.900 17.559 29.608 1.00 61.38 859 GLU A CA 1
ATOM 6765 C C . GLU A 1 859 ? 45.064 17.645 30.901 1.00 61.38 859 GLU A C 1
ATOM 6767 O O . GLU A 1 859 ? 44.752 16.629 31.522 1.00 61.38 859 GLU A O 1
ATOM 6772 N N . ARG A 1 860 ? 44.592 18.847 31.263 1.00 60.34 860 ARG A N 1
ATOM 6773 C CA . ARG A 1 860 ? 43.760 19.070 32.459 1.00 60.34 860 ARG A CA 1
ATOM 6774 C C . ARG A 1 860 ? 42.328 18.530 32.333 1.00 60.34 860 ARG A C 1
ATOM 6776 O O . ARG A 1 860 ? 41.687 18.292 33.350 1.00 60.34 860 ARG A O 1
ATOM 6783 N N . ILE A 1 861 ? 41.825 18.326 31.113 1.00 64.00 861 ILE A N 1
ATOM 6784 C CA . ILE A 1 861 ? 40.533 17.661 30.856 1.00 64.00 861 ILE A CA 1
ATOM 6785 C C . ILE A 1 861 ? 40.696 16.137 30.926 1.00 64.00 861 ILE A C 1
ATOM 6787 O O . ILE A 1 861 ? 39.885 15.455 31.547 1.00 64.00 861 ILE A O 1
ATOM 6791 N N . LYS A 1 862 ? 41.779 15.613 30.345 1.00 57.56 862 LYS A N 1
ATOM 6792 C CA . LYS A 1 862 ? 42.133 14.185 30.326 1.00 57.56 862 LYS A CA 1
ATOM 6793 C C . LYS A 1 862 ? 42.321 13.589 31.730 1.00 57.56 862 LYS A C 1
ATOM 6795 O O . LYS A 1 862 ? 42.004 12.424 31.934 1.00 57.56 862 LYS A O 1
ATOM 6800 N N . ALA A 1 863 ? 42.775 14.391 32.695 1.00 59.59 863 ALA A N 1
ATOM 6801 C CA . ALA A 1 863 ? 42.933 13.984 34.094 1.00 59.59 863 ALA A CA 1
ATOM 6802 C C . ALA A 1 863 ? 41.610 13.800 34.877 1.00 59.59 863 ALA A C 1
ATOM 6804 O O . ALA A 1 863 ? 41.625 13.163 35.923 1.00 59.59 863 ALA A O 1
ATOM 6805 N N . ASN A 1 864 ? 40.479 14.326 34.388 1.00 55.28 864 ASN A N 1
ATOM 6806 C CA . ASN A 1 864 ? 39.184 14.324 35.092 1.00 55.28 864 ASN A CA 1
ATOM 6807 C C . ASN A 1 864 ? 38.185 13.284 34.528 1.00 55.28 864 ASN A C 1
ATOM 6809 O O . ASN A 1 864 ? 36.973 13.493 34.593 1.00 55.28 864 ASN A O 1
ATOM 6813 N N . LEU A 1 865 ? 38.680 12.203 33.914 1.00 53.16 865 LEU A N 1
ATOM 6814 C CA . LEU A 1 865 ? 37.872 11.177 33.229 1.00 53.16 865 LEU A CA 1
ATOM 6815 C C . LEU A 1 865 ? 38.166 9.735 33.696 1.00 53.16 865 LEU A C 1
ATOM 6817 O O . LEU A 1 865 ? 37.926 8.780 32.955 1.00 53.16 865 LEU A O 1
ATOM 6821 N N . HIS A 1 866 ? 38.638 9.589 34.937 1.00 48.12 866 HIS A N 1
ATOM 6822 C CA . HIS A 1 866 ? 38.746 8.328 35.679 1.00 48.12 866 HIS A CA 1
ATOM 6823 C C . HIS A 1 866 ? 38.206 8.500 37.102 1.00 48.12 866 HIS A C 1
ATOM 6825 O O . HIS A 1 866 ? 38.439 9.587 37.676 1.00 48.12 866 HIS A O 1
#

InterPro domains:
  IPR011989 Armadillo-like helical [G3DSA:1.25.10.10] (11-127)
  IPR011989 Armadillo-like helical [G3DSA:1.25.10.10] (128-386)
  IPR016024 Armadillo-type fold [SSF48371] (17-696)
  IPR034085 TOG domain [SM01349] (151-389)
  IPR045110 XMAP215 [PTHR12609] (124-827)
  IPR048491 XMAP215/Dis1/CLASP, TOG domain [PF21041] (6-130)
  IPR048491 XMAP215/Dis1/CLASP, TOG domain [PF21041] (213-377)

Organism: Electrophorus electricus (NCBI:txid8005)

Nearest PDB structures (foldseek):
  5vjc-assembly2_B  TM=9.677E-01  e=4.185E-15  Drosophila melanogaster
  2of3-assembly1_A  TM=9.613E-01  e=4.077E-13  Caenorhabditis elegans
  8whi-assembly1_A  TM=7.560E-01  e=1.164E-04  Homo sapiens
  8whh-assembly1_A-2  TM=7.977E-01  e=3.432E-04  Homo sapiens
  8whl-assembly2_C  TM=7.623E-01  e=5.686E-04  Homo sapiens

pLDDT: mean 71.54, std 25.0, range [19.77, 98.19]